Protein AF-0000000066669412 (afdb_homodimer)

Organism: Nocardia brasiliensis (strain ATCC 700358 / HUJEG-1) (NCBI:txid1133849)

Nearest PDB structures (foldseek):
  7t7u-assembly1_B  TM=7.177E-01  e=1.543E-01  Chroomonas sp. M1627
  2r50-assembly2_B  TM=6.143E-01  e=1.292E-01  Zea mays subsp. parviglumis
  5y6p-assembly1_h4  TM=6.854E-01  e=2.625E-01  Griffithsia pacifica
  7t7u-assembly1_B  TM=7.214E-01  e=1.152E-01  Chroomonas sp. M1627
  2r50-assembly2_B  TM=6.141E-01  e=1.436E-01  Zea mays subsp. parviglumis

Secondary structure (DSSP, 8-state):
----------HHHHHHHHHHHTTHHHHHHHHHHHHHHS-GGG---TTS-HHHHHHHHHHHHHHHHHHHHTS---SSS-HHHHHHHHHHHHHT--HHHHHHHHHHHHHHHHHHHHHT-TT--HHHHHHHHHHHHHHHHHHHHHHHHHHHHHHHHHHHHHHHHHHHHHHHHHTTGGGSHHHHHHHHHHTT--SSS-EEEEEEESSS-B-TTHHHHHHHTT--EEEEE-SSEEEEEEE-TTS-HHHHHHHHGGGB-SEEEEPPPBSSGGGHHHHHHHHHHHHHTS-TT--EEEEGGG-HHHHHHHH-HHHHHHHHHHHHHHHHTS-HHHHHHHHHHHHHHHHTTT-HHHHHHHHTS-HHHHHHHHHHHHHHHTS-S-SHHHHHHHHHHHHHHHHTTT---/----------HHHHHHHHHHHTTHHHHHHHHHHHHHHS-GGG---TTS-HHHHHHHHHHHHHHHHHHHHTS---SSS-HHHHHHHHHHHHHT--HHHHHHHHHHHHHHHHHHHHHT-TT--HHHHHHHHHHHHHHHHHHHHHHHHHHHHHHHHHHHHHHHHHHHHHHHHHTTGGGSHHHHHHHHHHTT--SSS-EEEEEEESSS-B-TTHHHHHHHTT--EEEEE-SSEEEEEEE-TTS-HHHHHHHHGGGB-SEEEEPPPBSSGGGHHHHHHHHHHHHHTS-TT--EEEEGGG-HHHHHHHH-HHHHHHHHHHHHHHHHTS-HHHHHHHHHHHHHHHHTTT-HHHHHHHHTS-HHHHHHHHHHHHHHHTS-S-SHHHHHHHHHHHHHHHHTTT---

Sequence (794 aa):
MAAPKHTGPTPGIRRLAAVCRTEVPVLTRRLMAAIFTDIPEWTDYSPVSREDLRNGCRSYLTRVLDLLAGDVTVPDRDDVAAAIGRNRAAQGVPLEVMLRTFRLGGQIVWEALLDHADDLAPGEFREIGAATWSVIDGMSSALVTSYRNTELEQVRRDERRRHGLIEDLLAGRAHDATFAARAARELNLPTHGAYLMVAVRGRPAVQLGTETALAALGIRSVWHDRVDATVGLVSLERHDSSTVLQQIRPRLRGGAAASPPVPGLAQIDTAHALAMLALETLPTDAQGLVLLEERYPEAMLLRSPDLTELLVTRTLGPVLALPEREREILLETLAAWLAENCSAANAAPLLHCHRNTVINRLQRIATLLGRPLEGQRAYLELSLALAAVELGAAESDMAAPKHTGPTPGIRRLAAVCRTEVPVLTRRLMAAIFTDIPEWTDYSPVSREDLRNGCRSYLTRVLDLLAGDVTVPDRDDVAAAIGRNRAAQGVPLEVMLRTFRLGGQIVWEALLDHADDLAPGEFREIGAATWSVIDGMSSALVTSYRNTELEQVRRDERRRHGLIEDLLAGRAHDATFAARAARELNLPTHGAYLMVAVRGRPAVQLGTETALAALGIRSVWHDRVDATVGLVSLERHDSSTVLQQIRPRLRGGAAASPPVPGLAQIDTAHALAMLALETLPTDAQGLVLLEERYPEAMLLRSPDLTELLVTRTLGPVLALPEREREILLETLAAWLAENCSAANAAPLLHCHRNTVINRLQRIATLLGRPLEGQRAYLELSLALAAVELGAAESD

InterPro domains:
  IPR025736 PucR C-terminal helix-turn-helix domain [PF13556] (330-388)
  IPR025751 RsbT co-antagonist protein RsbRD, N-terminal domain [PF14361] (26-162)
  IPR041522 CdaR, GGDEF-like domain [PF17853] (172-280)
  IPR042070 PucR C-terminal helix-turn-helix domain superfamily [G3DSA:1.10.10.2840] (264-391)
  IPR051448 CdaR-like transcriptional regulators [PTHR33744] (85-390)

Foldseek 3Di:
DPDPPPPAADPLQLVLLVVVLVCLLVLLVVLLVVLCPDDVVQRPCVLPDPVRSSVLLSLLLNQLSCVNNVVDDDPDADVSLLVVLLVCLVSVTDLVSVLVSLVSSLVSSLVSSVVVCPPDDPVSNVSNVVSSVVSSVRSSVSSVVSNVVNNVVVVVVLVVVLQVLVVCLLVLVVLPVVSLVVSCVSLVHDQWAKKKKKKAFDPVFFAPCLQVVCVVVVKHKDWADDPGIIMMIIGCVVHDPVVSQVSRFVGGDFEMEMEPIDGGSSCVNVNSVLRVLCSLLDDPRGGTYYYSVVQVLSSVCLVCLVVLLVLLCLLCVLLVPDPDVSSVLLLLLLVLCLVVVNQLCRSQVVSVHDSVVSVVSQVVSCVSNVHHCDDDVNSVSSVSSSSCVVSVSNPPD/DPDPPPPAADPLQLVLLVVVLVVLLVLLVVLLVVLCPDDVVQRPCVLPDPVRSSVLLSLLLNQLSCVNNVVDDDPDADVSLLVVLLVCLVSVTDLVSVLVSLVSSLVSSLVSSVVPCPPDDPVSNVSNVVSSVVSSVRSSVSSVVSNVVNNVVVVVVLVVVLQVLVVCLLVLVVLPVVSLVVSCVSLVHDQWAKKKKKKAFDPVFFAPCLQVVCVVVVKHKDWDDDPGIIMMIIGCVVHDPVVSQVSRFVGGDFEMEMEPIDGGSSCVNVNSVLRVLCSLLDDPRGGTYYYSVVQVLSSVCLVCLPVLLVLLCLLCVLLVPDDDVSSVLLLLLLVLCLVVVNDLCRSQVVSVHDSVVSVVSQVVSCVSNVHHCDDDVNSVSSVSSSSCVVSVSNPPD

Radius of gyration: 47.87 Å; Cα contacts (8 Å, |Δi|>4): 1136; chains: 2; bounding box: 94×153×88 Å

pLDDT: mean 89.86, std 11.11, range [23.34, 98.44]

Structure (mmCIF, N/CA/C/O backbone):
data_AF-0000000066669412-model_v1
#
loop_
_entity.id
_entity.type
_entity.pdbx_description
1 polymer 'Regulatory protein'
#
loop_
_atom_site.group_PDB
_atom_site.id
_atom_site.type_symbol
_atom_site.label_atom_id
_atom_site.label_alt_id
_atom_site.label_comp_id
_atom_site.label_asym_id
_atom_site.label_entity_id
_atom_site.label_seq_id
_atom_site.pdbx_PDB_ins_code
_atom_site.Cartn_x
_atom_site.Cartn_y
_atom_site.Cartn_z
_atom_site.occupancy
_atom_site.B_iso_or_equiv
_atom_site.auth_seq_id
_atom_site.auth_comp_id
_atom_site.auth_asym_id
_atom_site.auth_atom_id
_atom_site.pdbx_PDB_model_num
ATOM 1 N N . MET A 1 1 ? 16.141 69.625 2.301 1 23.34 1 MET A N 1
ATOM 2 C CA . MET A 1 1 ? 16.859 70.312 3.383 1 23.34 1 MET A CA 1
ATOM 3 C C . MET A 1 1 ? 18.062 69.5 3.838 1 23.34 1 MET A C 1
ATOM 5 O O . MET A 1 1 ? 17.938 68.375 4.223 1 23.34 1 MET A O 1
ATOM 9 N N . ALA A 1 2 ? 19.328 70 3.418 1 37.81 2 ALA A N 1
ATOM 10 C CA . ALA A 1 2 ? 20.625 69.312 3.555 1 37.81 2 ALA A CA 1
ATOM 11 C C . ALA A 1 2 ? 20.922 69 5.016 1 37.81 2 ALA A C 1
ATOM 13 O O . ALA A 1 2 ? 20.625 69.812 5.91 1 37.81 2 ALA A O 1
ATOM 14 N N . ALA A 1 3 ? 20.984 67.75 5.238 1 39.44 3 ALA A N 1
ATOM 15 C CA . ALA A 1 3 ? 21.375 67.188 6.527 1 39.44 3 ALA A CA 1
ATOM 16 C C . ALA A 1 3 ? 22.344 68.125 7.258 1 39.44 3 ALA A C 1
ATOM 18 O O . ALA A 1 3 ? 23.219 68.75 6.637 1 39.44 3 ALA A O 1
ATOM 19 N N . PRO A 1 4 ? 21.875 68.625 8.414 1 36.06 4 PRO A N 1
ATOM 20 C CA . PRO A 1 4 ? 22.891 69.5 8.992 1 36.06 4 PRO A CA 1
ATOM 21 C C . PRO A 1 4 ? 24.297 68.938 8.922 1 36.06 4 PRO A C 1
ATOM 23 O O . PRO A 1 4 ? 24.484 67.75 9.094 1 36.06 4 PRO A O 1
ATOM 26 N N . LYS A 1 5 ? 25.078 69.5 8.117 1 46.69 5 LYS A N 1
ATOM 27 C CA . LYS A 1 5 ? 26.484 69.188 7.926 1 46.69 5 LYS A CA 1
ATOM 28 C C . LYS A 1 5 ? 27.188 68.938 9.266 1 46.69 5 LYS A C 1
ATOM 30 O O . LYS A 1 5 ? 27.156 69.812 10.141 1 46.69 5 LYS A O 1
ATOM 35 N N . HIS A 1 6 ? 27.109 67.688 9.805 1 46.06 6 HIS A N 1
ATOM 36 C CA . HIS A 1 6 ? 27.906 67.25 10.961 1 46.06 6 HIS A CA 1
ATOM 37 C C . HIS A 1 6 ? 29.203 68.062 11.039 1 46.06 6 HIS A C 1
ATOM 39 O O . HIS A 1 6 ? 30.125 67.812 10.25 1 46.06 6 HIS A O 1
ATOM 45 N N . THR A 1 7 ? 29.078 69.188 11.336 1 50.47 7 THR A N 1
ATOM 46 C CA . THR A 1 7 ? 30.312 69.938 11.508 1 50.47 7 THR A CA 1
ATOM 47 C C . THR A 1 7 ? 31.266 69.188 12.461 1 50.47 7 THR A C 1
ATOM 49 O O . THR A 1 7 ? 30.828 68.625 13.461 1 50.47 7 THR A O 1
ATOM 52 N N . GLY A 1 8 ? 32.281 68.625 11.984 1 60.62 8 GLY A N 1
ATOM 53 C CA . GLY A 1 8 ? 33.406 68 12.711 1 60.62 8 GLY A CA 1
ATOM 54 C C . GLY A 1 8 ? 33.625 68.625 14.07 1 60.62 8 GLY A C 1
ATOM 55 O O . GLY A 1 8 ? 33.094 69.688 14.375 1 60.62 8 GLY A O 1
ATOM 56 N N . PRO A 1 9 ? 34.125 67.812 15.008 1 71.56 9 PRO A N 1
ATOM 57 C CA . PRO A 1 9 ? 34.344 68.312 16.375 1 71.56 9 PRO A CA 1
ATOM 58 C C . PRO A 1 9 ? 35.156 69.625 16.422 1 71.56 9 PRO A C 1
ATOM 60 O O . PRO A 1 9 ? 36.094 69.75 15.633 1 71.56 9 PRO A O 1
ATOM 63 N N . THR A 1 10 ? 34.656 70.562 17.094 1 78.88 10 THR A N 1
ATOM 64 C CA . THR A 1 10 ? 35.406 71.812 17.312 1 78.88 10 THR A CA 1
ATOM 65 C C . THR A 1 10 ? 36.719 71.5 18.047 1 78.88 10 THR A C 1
ATOM 67 O O . THR A 1 10 ? 36.844 70.5 18.75 1 78.88 10 THR A O 1
ATOM 70 N N . PRO A 1 11 ? 37.75 72.312 17.75 1 82.19 11 PRO A N 1
ATOM 71 C CA . PRO A 1 11 ? 39.031 72.125 18.438 1 82.19 11 PRO A CA 1
ATOM 72 C C . PRO A 1 11 ? 38.875 72 19.953 1 82.19 11 PRO A C 1
ATOM 74 O O . PRO A 1 11 ? 39.625 71.25 20.609 1 82.19 11 PRO A O 1
ATOM 77 N N . GLY A 1 12 ? 37.906 72.75 20.438 1 82.94 12 GLY A N 1
ATOM 78 C CA . GLY A 1 12 ? 37.656 72.688 21.875 1 82.94 12 GLY A CA 1
ATOM 79 C C . GLY A 1 12 ? 37.188 71.375 22.359 1 82.94 12 GLY A C 1
ATOM 80 O O . GLY A 1 12 ? 37.719 70.812 23.344 1 82.94 12 GLY A O 1
ATOM 81 N N . ILE A 1 13 ? 36.375 70.75 21.578 1 87 13 ILE A N 1
ATOM 82 C CA . ILE A 1 13 ? 35.812 69.438 21.938 1 87 13 ILE A CA 1
ATOM 83 C C . ILE A 1 13 ? 36.906 68.375 21.812 1 87 13 ILE A C 1
ATOM 85 O O . ILE A 1 13 ? 37 67.438 22.656 1 87 13 ILE A O 1
ATOM 89 N N . ARG A 1 14 ? 37.688 68.438 20.828 1 90 14 ARG A N 1
ATOM 90 C CA . ARG A 1 14 ? 38.75 67.5 20.578 1 90 14 ARG A CA 1
ATOM 91 C C . ARG A 1 14 ? 39.75 67.5 21.734 1 90 14 ARG A C 1
ATOM 93 O O . ARG A 1 14 ? 40.156 66.375 22.188 1 90 14 ARG A O 1
ATOM 100 N N . ARG A 1 15 ? 40.062 68.75 22.188 1 88.62 15 ARG A N 1
ATOM 101 C CA . ARG A 1 15 ? 41 68.812 23.281 1 88.62 15 ARG A CA 1
ATOM 102 C C . ARG A 1 15 ? 40.438 68.25 24.578 1 88.62 15 ARG A C 1
ATOM 104 O O . ARG A 1 15 ? 41.125 67.5 25.281 1 88.62 15 ARG A O 1
ATOM 111 N N . LEU A 1 16 ? 39.219 68.562 24.812 1 91.62 16 LEU A N 1
ATOM 112 C CA . LEU A 1 16 ? 38.562 68.125 26.031 1 91.62 16 LEU A CA 1
ATOM 113 C C . LEU A 1 16 ? 38.406 66.562 26 1 91.62 16 LEU A C 1
ATOM 115 O O . LEU A 1 16 ? 38.656 65.938 27 1 91.62 16 LEU A O 1
ATOM 119 N N . ALA A 1 17 ? 38.062 66.062 24.812 1 93.31 17 ALA A N 1
ATOM 120 C CA . ALA A 1 17 ? 37.906 64.625 24.641 1 93.31 17 ALA A CA 1
ATOM 121 C C . ALA A 1 17 ? 39.219 63.875 24.844 1 93.31 17 ALA A C 1
ATOM 123 O O . ALA A 1 17 ? 39.25 62.812 25.422 1 93.31 17 ALA A O 1
ATOM 124 N N . ALA A 1 18 ? 40.281 64.5 24.375 1 91.56 18 ALA A N 1
ATOM 125 C CA . ALA A 1 18 ? 41.625 63.875 24.5 1 91.56 18 ALA A CA 1
ATOM 126 C C . ALA A 1 18 ? 42.031 63.781 25.969 1 91.56 18 ALA A C 1
ATOM 128 O O . ALA A 1 18 ? 42.625 62.781 26.391 1 91.56 18 ALA A O 1
ATOM 129 N N . VAL A 1 19 ? 41.719 64.812 26.703 1 92.56 19 VAL A N 1
ATOM 130 C CA . VAL A 1 19 ? 42.031 64.812 28.125 1 92.56 19 VAL A CA 1
ATOM 131 C C . VAL A 1 19 ? 41.219 63.75 28.844 1 92.56 19 VAL A C 1
ATOM 133 O O . VAL A 1 19 ? 41.75 62.969 29.641 1 92.56 19 VAL A O 1
ATOM 136 N N . CYS A 1 20 ? 40 63.688 28.469 1 94.69 20 CYS A N 1
ATOM 137 C CA . CYS A 1 20 ? 39.094 62.719 29.125 1 94.69 20 CYS A CA 1
ATOM 138 C C . CYS A 1 20 ? 39.469 61.312 28.734 1 94.69 20 CYS A C 1
ATOM 140 O O . CYS A 1 20 ? 39.219 60.375 29.5 1 94.69 20 CYS A O 1
ATOM 142 N N . ARG A 1 21 ? 40.031 61.094 27.531 1 95 21 ARG A N 1
ATOM 143 C CA . ARG A 1 21 ? 40.438 59.781 27.062 1 95 21 ARG A CA 1
ATOM 144 C C . ARG A 1 21 ? 41.469 59.156 28.016 1 95 21 ARG A C 1
ATOM 146 O O . ARG A 1 21 ? 41.469 57.938 28.219 1 95 21 ARG A O 1
ATOM 153 N N . THR A 1 22 ? 42.281 59.969 28.656 1 94.31 22 THR A N 1
ATOM 154 C CA . THR A 1 22 ? 43.281 59.469 29.594 1 94.31 22 THR A CA 1
ATOM 155 C C . THR A 1 22 ? 42.625 59.062 30.922 1 94.31 22 THR A C 1
ATOM 157 O O . THR A 1 22 ? 43.219 58.375 31.719 1 94.31 22 THR A O 1
ATOM 160 N N . GLU A 1 23 ? 41.438 59.406 31.141 1 96.38 23 GLU A N 1
ATOM 161 C CA . GLU A 1 23 ? 40.719 59.156 32.406 1 96.38 23 GLU A CA 1
ATOM 162 C C . GLU A 1 23 ? 39.719 58.031 32.219 1 96.38 23 GLU A C 1
ATOM 164 O O . GLU A 1 23 ? 38.844 57.844 33.062 1 96.38 23 GLU A O 1
ATOM 169 N N . VAL A 1 24 ? 39.812 57.281 31.141 1 96.56 24 VAL A N 1
ATOM 170 C CA . VAL A 1 24 ? 38.812 56.25 30.812 1 96.56 24 VAL A CA 1
ATOM 171 C C . VAL A 1 24 ? 38.688 55.25 31.938 1 96.56 24 VAL A C 1
ATOM 173 O O . VAL A 1 24 ? 37.594 54.844 32.312 1 96.56 24 VAL A O 1
ATOM 176 N N . PRO A 1 25 ? 39.781 54.781 32.625 1 96.5 25 PRO A N 1
ATOM 177 C CA . PRO A 1 25 ? 39.656 53.812 33.719 1 96.5 25 PRO A CA 1
ATOM 178 C C . PRO A 1 25 ? 38.844 54.375 34.875 1 96.5 25 PRO A C 1
ATOM 180 O O . PRO A 1 25 ? 38.031 53.656 35.469 1 96.5 25 PRO A O 1
ATOM 183 N N . VAL A 1 26 ? 39.031 55.688 35.156 1 96.56 26 VAL A N 1
ATOM 184 C CA . VAL A 1 26 ? 38.281 56.312 36.25 1 96.56 26 VAL A CA 1
ATOM 185 C C . VAL A 1 26 ? 36.812 56.469 35.844 1 96.56 26 VAL A C 1
ATOM 187 O O . VAL A 1 26 ? 35.906 56.188 36.656 1 96.56 26 VAL A O 1
ATOM 190 N N . LEU A 1 27 ? 36.562 56.844 34.625 1 96.94 27 LEU A N 1
ATOM 191 C CA . LEU A 1 27 ? 35.188 57 34.125 1 96.94 27 LEU A CA 1
ATOM 192 C C . LEU A 1 27 ? 34.469 55.656 34.094 1 96.94 27 LEU A C 1
ATOM 194 O O . LEU A 1 27 ? 33.281 55.594 34.375 1 96.94 27 LEU A O 1
ATOM 198 N N . THR A 1 28 ? 35.219 54.625 33.75 1 96.88 28 THR A N 1
ATOM 199 C CA . THR A 1 28 ? 34.688 53.281 33.719 1 96.88 28 THR A CA 1
ATOM 200 C C . THR A 1 28 ? 34.219 52.875 35.125 1 96.88 28 THR A C 1
ATOM 202 O O . THR A 1 28 ? 33.125 52.312 35.312 1 96.88 28 THR A O 1
ATOM 205 N N . ARG A 1 29 ? 35.062 53.094 36.125 1 95.5 29 ARG A N 1
ATOM 206 C CA . ARG A 1 29 ? 34.688 52.781 37.5 1 95.5 29 ARG A CA 1
ATOM 207 C C . ARG A 1 29 ? 33.469 53.562 37.938 1 95.5 29 ARG A C 1
ATOM 209 O O . ARG A 1 29 ? 32.594 53.031 38.625 1 95.5 29 ARG A O 1
ATOM 216 N N . ARG A 1 30 ? 33.375 54.812 37.5 1 94.31 30 ARG A N 1
ATOM 217 C CA . ARG A 1 30 ? 32.219 55.656 37.812 1 94.31 30 ARG A CA 1
ATOM 218 C C . ARG A 1 30 ? 30.938 55.094 37.219 1 94.31 30 ARG A C 1
ATOM 220 O O . ARG A 1 30 ? 29.891 55.031 37.844 1 94.31 30 ARG A O 1
ATOM 227 N N . LEU A 1 31 ? 31.094 54.656 35.969 1 94.19 31 LEU A N 1
ATOM 228 C CA . LEU A 1 31 ? 29.938 54.062 35.281 1 94.19 31 LEU A CA 1
ATOM 229 C C . LEU A 1 31 ? 29.516 52.75 35.938 1 94.19 31 LEU A C 1
ATOM 231 O O . LEU A 1 31 ? 28.328 52.531 36.188 1 94.19 31 LEU A O 1
ATOM 235 N N . MET A 1 32 ? 30.422 51.875 36.219 1 92.12 32 MET A N 1
ATOM 236 C CA . MET A 1 32 ? 30.141 50.594 36.906 1 92.12 32 MET A CA 1
ATOM 237 C C . MET A 1 32 ? 29.438 50.844 38.25 1 92.12 32 MET A C 1
ATOM 239 O O . MET A 1 32 ? 28.453 50.156 38.562 1 92.12 32 MET A O 1
ATOM 243 N N . ALA A 1 33 ? 29.906 51.844 38.938 1 89.75 33 ALA A N 1
ATOM 244 C CA . ALA A 1 33 ? 29.297 52.219 40.219 1 89.75 33 ALA A CA 1
ATOM 245 C C . ALA A 1 33 ? 27.875 52.75 40.031 1 89.75 33 ALA A C 1
ATOM 247 O O . ALA A 1 33 ? 26.984 52.406 40.781 1 89.75 33 ALA A O 1
ATOM 248 N N . ALA A 1 34 ? 27.734 53.531 39.031 1 88.06 34 ALA A N 1
ATOM 249 C CA . ALA A 1 34 ? 26.438 54.125 38.75 1 88.06 34 ALA A CA 1
ATOM 250 C C . ALA A 1 34 ? 25.422 53.062 38.344 1 88.06 34 ALA A C 1
ATOM 252 O O . ALA A 1 34 ? 24.234 53.188 38.656 1 88.06 34 ALA A O 1
ATOM 253 N N . ILE A 1 35 ? 25.875 52.031 37.594 1 87.31 35 ILE A N 1
ATOM 254 C CA . ILE A 1 35 ? 25.031 50.938 37.156 1 87.31 35 ILE A CA 1
ATOM 255 C C . ILE A 1 35 ? 24.469 50.188 38.344 1 87.31 35 ILE A C 1
ATOM 257 O O . ILE A 1 35 ? 23.281 49.844 38.406 1 87.31 35 ILE A O 1
ATOM 261 N N . PHE A 1 36 ? 25.25 49.906 39.438 1 79.25 36 PHE A N 1
ATOM 262 C CA . PHE A 1 36 ? 24.844 49.062 40.562 1 79.25 36 PHE A CA 1
ATOM 263 C C . PHE A 1 36 ? 24.219 49.875 41.656 1 79.25 36 PHE A C 1
ATOM 265 O O . PHE A 1 36 ? 23.609 49.344 42.594 1 79.25 36 PHE A O 1
ATOM 272 N N . THR A 1 37 ? 24.375 51.125 41.719 1 69.5 37 THR A N 1
ATOM 273 C CA . THR A 1 37 ? 23.812 52 42.75 1 69.5 37 THR A CA 1
ATOM 274 C C . THR A 1 37 ? 22.391 52.406 42.406 1 69.5 37 THR A C 1
ATOM 276 O O . THR A 1 37 ? 21.562 52.625 43.281 1 69.5 37 THR A O 1
ATOM 279 N N . ASP A 1 38 ? 22.188 52.562 41.188 1 59.28 38 ASP A N 1
ATOM 280 C CA . ASP A 1 38 ? 20.844 53.094 40.906 1 59.28 38 ASP A CA 1
ATOM 281 C C . ASP A 1 38 ? 19.766 52.062 41.25 1 59.28 38 ASP A C 1
ATOM 283 O O . ASP A 1 38 ? 20.016 51.156 42 1 59.28 38 ASP A O 1
ATOM 287 N N . ILE A 1 39 ? 18.75 51.781 40.469 1 55.38 39 ILE A N 1
ATOM 288 C CA . ILE A 1 39 ? 17.547 51 40.75 1 55.38 39 ILE A CA 1
ATOM 289 C C . ILE A 1 39 ? 17.828 49.5 40.531 1 55.38 39 ILE A C 1
ATOM 291 O O . ILE A 1 39 ? 17.891 49.062 39.375 1 55.38 39 ILE A O 1
ATOM 295 N N . PRO A 1 40 ? 18.25 48.906 41.625 1 54.16 40 PRO A N 1
ATOM 296 C CA . PRO A 1 40 ? 18.609 47.5 41.531 1 54.16 40 PRO A CA 1
ATOM 297 C C . PRO A 1 40 ? 17.641 46.688 40.656 1 54.16 40 PRO A C 1
ATOM 299 O O . PRO A 1 40 ? 18.062 45.75 40 1 54.16 40 PRO A O 1
ATOM 302 N N . GLU A 1 41 ? 16.422 47.094 40.812 1 54.84 41 GLU A N 1
ATOM 303 C CA . GLU A 1 41 ? 15.391 46.312 40.156 1 54.84 41 GLU A CA 1
ATOM 304 C C . GLU A 1 41 ? 15.555 46.312 38.656 1 54.84 41 GLU A C 1
ATOM 306 O O . GLU A 1 41 ? 15.172 45.344 37.969 1 54.84 41 GLU A O 1
ATOM 311 N N . TRP A 1 42 ? 16.109 47.469 38.156 1 54.25 42 TRP A N 1
ATOM 312 C CA . TRP A 1 42 ? 16.125 47.688 36.719 1 54.25 42 TRP A CA 1
ATOM 313 C C . TRP A 1 42 ? 17.422 47.188 36.094 1 54.25 42 TRP A C 1
ATOM 315 O O . TRP A 1 42 ? 17.578 47.156 34.875 1 54.25 42 TRP A O 1
ATOM 325 N N . THR A 1 43 ? 18.391 46.875 36.938 1 62.84 43 THR A N 1
ATOM 326 C CA . THR A 1 43 ? 19.688 46.562 36.344 1 62.84 43 THR A CA 1
ATOM 327 C C . THR A 1 43 ? 20.016 45.094 36.5 1 62.84 43 THR A C 1
ATOM 329 O O . THR A 1 43 ? 20.578 44.688 37.531 1 62.84 43 THR A O 1
ATOM 332 N N . ASP A 1 44 ? 19.312 44.344 35.875 1 71.94 44 ASP A N 1
ATOM 333 C CA . ASP A 1 44 ? 19.641 42.938 36 1 71.94 44 ASP A CA 1
ATOM 334 C C . ASP A 1 44 ? 20.766 42.531 35.062 1 71.94 44 ASP A C 1
ATOM 336 O O . ASP A 1 44 ? 20.516 42.188 33.906 1 71.94 44 ASP A O 1
ATOM 340 N N . TYR A 1 45 ? 22.031 42.781 35.438 1 81.25 45 TYR A N 1
ATOM 341 C CA . TYR A 1 45 ? 23.219 42.312 34.75 1 81.25 45 TYR A CA 1
ATOM 342 C C . TYR A 1 45 ? 23.688 40.969 35.312 1 81.25 45 TYR A C 1
ATOM 344 O O . TYR A 1 45 ? 24.859 40.625 35.188 1 81.25 45 TYR A O 1
ATOM 352 N N . SER A 1 46 ? 22.719 40.25 35.938 1 81.06 46 SER A N 1
ATOM 353 C CA . SER A 1 46 ? 23.047 39 36.594 1 81.06 46 SER A CA 1
ATOM 354 C C . SER A 1 46 ? 23.703 38.031 35.656 1 81.06 46 SER A C 1
ATOM 356 O O . SER A 1 46 ? 24.625 37.312 36.031 1 81.06 46 SER A O 1
ATOM 358 N N . PRO A 1 47 ? 23.391 38.031 34.344 1 83.69 47 PRO A N 1
ATOM 359 C CA . PRO A 1 47 ? 23.969 37 33.469 1 83.69 47 PRO A CA 1
ATOM 360 C C . PRO A 1 47 ? 25.344 37.406 32.938 1 83.69 47 PRO A C 1
ATOM 362 O O . PRO A 1 47 ? 26 36.625 32.25 1 83.69 47 PRO A O 1
ATOM 365 N N . VAL A 1 48 ? 25.766 38.656 33.219 1 88.38 48 VAL A N 1
ATOM 366 C CA . VAL A 1 48 ? 27 39.219 32.656 1 88.38 48 VAL A CA 1
ATOM 367 C C . VAL A 1 48 ? 28.094 39.219 33.719 1 88.38 48 VAL A C 1
ATOM 369 O O . VAL A 1 48 ? 27.875 39.719 34.844 1 88.38 48 VAL A O 1
ATOM 372 N N . SER A 1 49 ? 29.219 38.656 33.469 1 91.31 49 SER A N 1
ATOM 373 C CA . SER A 1 49 ? 30.328 38.719 34.406 1 91.31 49 SER A CA 1
ATOM 374 C C . SER A 1 49 ? 30.781 40.156 34.625 1 91.31 49 SER A C 1
ATOM 376 O O . SER A 1 49 ? 30.688 41 33.75 1 91.31 49 SER A O 1
ATOM 378 N N . ARG A 1 50 ? 31.25 40.438 35.781 1 89.31 50 ARG A N 1
ATOM 379 C CA . ARG A 1 50 ? 31.719 41.781 36.125 1 89.31 50 ARG A CA 1
ATOM 380 C C . ARG A 1 50 ? 32.844 42.219 35.188 1 89.31 50 ARG A C 1
ATOM 382 O O . ARG A 1 50 ? 32.906 43.406 34.781 1 89.31 50 ARG A O 1
ATOM 389 N N . GLU A 1 51 ? 33.656 41.25 34.875 1 92.44 51 GLU A N 1
ATOM 390 C CA . GLU A 1 51 ? 34.75 41.562 33.969 1 92.44 51 GLU A CA 1
ATOM 391 C C . GLU A 1 51 ? 34.219 41.938 32.562 1 92.44 51 GLU A C 1
ATOM 393 O O . GLU A 1 51 ? 34.688 42.906 31.969 1 92.44 51 GLU A O 1
ATOM 398 N N . ASP A 1 52 ? 33.281 41.156 32.156 1 93.5 52 ASP A N 1
ATOM 399 C CA . ASP A 1 52 ? 32.688 41.406 30.844 1 93.5 52 ASP A CA 1
ATOM 400 C C . ASP A 1 52 ? 31.969 42.75 30.828 1 93.5 52 ASP A C 1
ATOM 402 O O . ASP A 1 52 ? 32.062 43.5 29.859 1 93.5 52 ASP A O 1
ATOM 406 N N . LEU A 1 53 ? 31.25 43.062 31.828 1 93 53 LEU A N 1
ATOM 407 C CA . LEU A 1 53 ? 30.562 44.344 31.953 1 93 53 LEU A CA 1
ATOM 408 C C . LEU A 1 53 ? 31.562 45.5 31.969 1 93 53 LEU A C 1
ATOM 410 O O . LEU A 1 53 ? 31.359 46.5 31.297 1 93 53 LEU A O 1
ATOM 414 N N . ARG A 1 54 ? 32.688 45.344 32.75 1 94.38 54 ARG A N 1
ATOM 415 C CA . ARG A 1 54 ? 33.719 46.375 32.812 1 94.38 54 ARG A CA 1
ATOM 416 C C . ARG A 1 54 ? 34.312 46.656 31.453 1 94.38 54 ARG A C 1
ATOM 418 O O . ARG A 1 54 ? 34.5 47.812 31.047 1 94.38 54 ARG A O 1
ATOM 425 N N . ASN A 1 55 ? 34.594 45.531 30.797 1 95.06 55 ASN A N 1
ATOM 426 C CA . ASN A 1 55 ? 35.156 45.688 29.453 1 95.06 55 ASN A CA 1
ATOM 427 C C . ASN A 1 55 ? 34.219 46.375 28.5 1 95.06 55 ASN A C 1
ATOM 429 O O . ASN A 1 55 ? 34.625 47.219 27.703 1 95.06 55 ASN A O 1
ATOM 433 N N . GLY A 1 56 ? 32.938 46.031 28.547 1 95.44 56 GLY A N 1
ATOM 434 C CA . GLY A 1 56 ? 31.922 46.719 27.75 1 95.44 56 GLY A CA 1
ATOM 435 C C . GLY A 1 56 ? 31.797 48.188 28.047 1 95.44 56 GLY A C 1
ATOM 436 O O . GLY A 1 56 ? 31.75 49 27.125 1 95.44 56 GLY A O 1
ATOM 437 N N . CYS A 1 57 ? 31.828 48.531 29.297 1 95.5 57 CYS A N 1
ATOM 438 C CA . CYS A 1 57 ? 31.75 49.906 29.719 1 95.5 57 CYS A CA 1
ATOM 439 C C . CYS A 1 57 ? 32.969 50.719 29.234 1 95.5 57 CYS A C 1
ATOM 441 O O . CYS A 1 57 ? 32.812 51.812 28.719 1 95.5 57 CYS A O 1
ATOM 443 N N . ARG A 1 58 ? 34.094 50.094 29.406 1 96.88 58 ARG A N 1
ATOM 444 C CA . ARG A 1 58 ? 35.312 50.719 28.953 1 96.88 58 ARG A CA 1
ATOM 445 C C . ARG A 1 58 ? 35.312 50.969 27.453 1 96.88 58 ARG A C 1
ATOM 447 O O . ARG A 1 58 ? 35.625 52.062 27 1 96.88 58 ARG A O 1
ATOM 454 N N . SER A 1 59 ? 34.906 49.938 26.719 1 96.31 59 SER A N 1
ATOM 455 C CA . SER A 1 59 ? 34.844 50.031 25.266 1 96.31 59 SER A CA 1
ATOM 456 C C . SER A 1 59 ? 33.844 51.125 24.828 1 96.31 5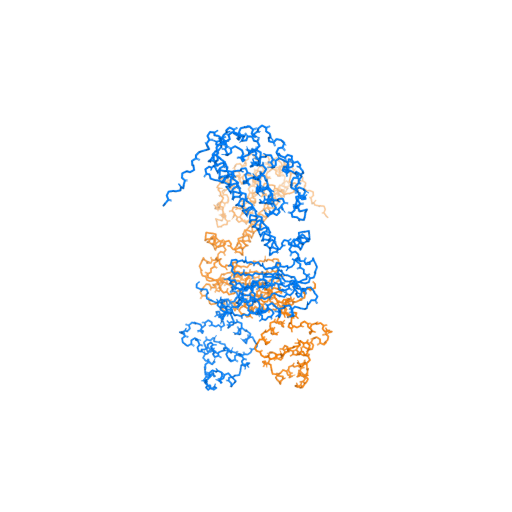9 SER A C 1
ATOM 458 O O . SER A 1 59 ? 34.125 51.875 23.891 1 96.31 59 SER A O 1
ATOM 460 N N . TYR A 1 60 ? 32.719 51.219 25.453 1 95.69 60 TYR A N 1
ATOM 461 C CA . TYR A 1 60 ? 31.703 52.219 25.156 1 95.69 60 TYR A CA 1
ATOM 462 C C . TYR A 1 60 ? 32.219 53.625 25.391 1 95.69 60 TYR A C 1
ATOM 464 O O . TYR A 1 60 ? 32.125 54.469 24.5 1 95.69 60 TYR A O 1
ATOM 472 N N . LEU A 1 61 ? 32.812 53.844 26.594 1 96.94 61 LEU A N 1
ATOM 473 C CA . LEU A 1 61 ? 33.281 55.188 26.953 1 96.94 61 LEU A CA 1
ATOM 474 C C . LEU A 1 61 ? 34.406 55.625 26.047 1 96.94 61 LEU A C 1
ATOM 476 O O . LEU A 1 61 ? 34.469 56.781 25.625 1 96.94 61 LEU A O 1
ATOM 480 N N . THR A 1 62 ? 35.281 54.656 25.797 1 96.25 62 THR A N 1
ATOM 481 C CA . THR A 1 62 ? 36.375 54.938 24.859 1 96.25 62 THR A CA 1
ATOM 482 C C . THR A 1 62 ? 35.812 55.344 23.5 1 96.25 62 THR A C 1
ATOM 484 O O . THR A 1 62 ? 36.281 56.344 22.938 1 96.25 62 THR A O 1
ATOM 487 N N . ARG A 1 63 ? 34.844 54.562 23.031 1 95.38 63 ARG A N 1
ATOM 488 C CA . ARG A 1 63 ? 34.25 54.844 21.719 1 95.38 63 ARG A CA 1
ATOM 489 C C . ARG A 1 63 ? 33.562 56.188 21.688 1 95.38 63 ARG A C 1
ATOM 491 O O . ARG A 1 63 ? 33.656 56.938 20.719 1 95.38 63 ARG A O 1
ATOM 498 N N . VAL A 1 64 ? 32.844 56.562 22.75 1 95 64 VAL A N 1
ATOM 499 C CA . VAL A 1 64 ? 32.156 57.844 22.844 1 95 64 VAL A CA 1
ATOM 500 C C . VAL A 1 64 ? 33.188 58.969 22.703 1 95 64 VAL A C 1
ATOM 502 O O . VAL A 1 64 ? 33 59.906 21.906 1 95 64 VAL A O 1
ATOM 505 N N . LEU A 1 65 ? 34.344 58.875 23.422 1 95.44 65 LEU A N 1
ATOM 506 C CA . LEU A 1 65 ? 35.344 59.906 23.422 1 95.44 65 LEU A CA 1
ATOM 507 C C . LEU A 1 65 ? 36.062 59.969 22.078 1 95.44 65 LEU A C 1
ATOM 509 O O . LEU A 1 65 ? 36.406 61.062 21.594 1 95.44 65 LEU A O 1
ATOM 513 N N . ASP A 1 66 ? 36.219 58.75 21.469 1 94.5 66 ASP A N 1
ATOM 514 C CA . ASP A 1 66 ? 36.844 58.719 20.156 1 94.5 66 ASP A CA 1
ATOM 515 C C . ASP A 1 66 ? 35.969 59.406 19.109 1 94.5 66 ASP A C 1
ATOM 517 O O . ASP A 1 66 ? 36.469 60.125 18.234 1 94.5 66 ASP A O 1
ATOM 521 N N . LEU A 1 67 ? 34.75 59.219 19.219 1 93.25 67 LEU A N 1
ATOM 522 C CA . LEU A 1 67 ? 33.812 59.844 18.281 1 93.25 67 LEU A CA 1
ATOM 523 C C . LEU A 1 67 ? 33.719 61.344 18.5 1 93.25 67 LEU A C 1
ATOM 525 O O . LEU A 1 67 ? 33.656 62.125 17.531 1 93.25 67 LEU A O 1
ATOM 529 N N . LEU A 1 68 ? 33.781 61.812 19.75 1 91.19 68 LEU A N 1
ATOM 530 C CA . LEU A 1 68 ? 33.75 63.219 20.062 1 91.19 68 LEU A CA 1
ATOM 531 C C . LEU A 1 68 ? 35.031 63.906 19.594 1 91.19 68 LEU A C 1
ATOM 533 O O . LEU A 1 68 ? 34.969 65.062 19.125 1 91.19 68 LEU A O 1
ATOM 537 N N . ALA A 1 69 ? 36.156 63.188 19.719 1 91.06 69 ALA A N 1
ATOM 538 C CA . ALA A 1 69 ? 37.438 63.719 19.297 1 91.06 69 ALA A CA 1
ATOM 539 C C . ALA A 1 69 ? 37.562 63.75 17.781 1 91.06 69 ALA A C 1
ATOM 541 O O . ALA A 1 69 ? 38.438 64.438 17.234 1 91.06 69 ALA A O 1
ATOM 542 N N . GLY A 1 70 ? 36.625 62.969 17.094 1 88.44 70 GLY A N 1
ATOM 543 C CA . GLY A 1 70 ? 36.688 62.875 15.641 1 88.44 70 GLY A CA 1
ATOM 544 C C . GLY A 1 70 ? 37.75 61.906 15.156 1 88.44 70 GLY A C 1
ATOM 545 O O . GLY A 1 70 ? 38.125 61.938 13.984 1 88.44 70 GLY A O 1
ATOM 546 N N . ASP A 1 71 ? 38.219 61.094 16.047 1 85.94 71 ASP A N 1
ATOM 547 C CA . ASP A 1 71 ? 39.281 60.125 15.711 1 85.94 71 ASP A CA 1
ATOM 548 C C . ASP A 1 71 ? 38.688 58.938 14.938 1 85.94 71 ASP A C 1
ATOM 550 O O . ASP A 1 71 ? 39.406 58.25 14.219 1 85.94 71 ASP A O 1
ATOM 554 N N . VAL A 1 72 ? 37.438 58.688 15.164 1 85.12 72 VAL A N 1
ATOM 555 C CA . VAL A 1 72 ? 36.75 57.594 14.5 1 85.12 72 VAL A CA 1
ATOM 556 C C . VAL A 1 72 ? 35.5 58.125 13.781 1 85.12 72 VAL A C 1
ATOM 558 O O . VAL A 1 72 ? 34.812 59 14.289 1 85.12 72 VAL A O 1
ATOM 561 N N . THR A 1 73 ? 35.406 57.781 12.641 1 77.75 73 THR A N 1
ATOM 562 C CA . THR A 1 73 ? 34.219 58.125 11.883 1 77.75 73 THR A CA 1
ATOM 563 C C . THR A 1 73 ? 33.406 56.844 11.586 1 77.75 73 THR A C 1
ATOM 565 O O . THR A 1 73 ? 33.969 55.812 11.266 1 77.75 73 THR A O 1
ATOM 568 N N . VAL A 1 74 ? 32.25 56.875 12.031 1 71.12 74 VAL A N 1
ATOM 569 C CA . VAL A 1 74 ? 31.391 55.719 11.82 1 71.12 74 VAL A CA 1
ATOM 570 C C . VAL A 1 74 ? 30.375 56 10.719 1 71.12 74 VAL A C 1
ATOM 572 O O . VAL A 1 74 ? 29.375 56.719 10.953 1 71.12 74 VAL A O 1
ATOM 575 N N . PRO A 1 75 ? 30.719 55.656 9.516 1 61.03 75 PRO A N 1
ATOM 576 C CA . PRO A 1 75 ? 29.812 56 8.414 1 61.03 75 PRO A CA 1
ATOM 577 C C . PRO A 1 75 ? 28.453 55.281 8.539 1 61.03 75 PRO A C 1
ATOM 579 O O . PRO A 1 75 ? 27.438 55.812 8.078 1 61.03 75 PRO A O 1
ATOM 582 N N . ASP A 1 76 ? 28.453 54.188 9.055 1 70.12 76 ASP A N 1
ATOM 583 C CA . ASP A 1 76 ? 27.203 53.438 9.125 1 70.12 76 ASP A CA 1
ATOM 584 C C . ASP A 1 76 ? 26.781 53.219 10.57 1 70.12 76 ASP A C 1
ATOM 586 O O . ASP A 1 76 ? 26.469 54.156 11.297 1 70.12 76 ASP A O 1
ATOM 590 N N . ARG A 1 77 ? 26.828 52.031 11.055 1 77.62 77 ARG A N 1
ATOM 591 C CA . ARG A 1 77 ? 26.469 51.656 12.422 1 77.62 77 ARG A CA 1
ATOM 592 C C . ARG A 1 77 ? 27.703 51.406 13.266 1 77.62 77 ARG A C 1
ATOM 594 O O . ARG A 1 77 ? 28.688 50.812 12.805 1 77.62 77 ARG A O 1
ATOM 601 N N . ASP A 1 78 ? 27.734 52.031 14.422 1 89.94 78 ASP A N 1
ATOM 602 C CA . ASP A 1 78 ? 28.875 51.906 15.328 1 89.94 78 ASP A CA 1
ATOM 603 C C . ASP A 1 78 ? 29.125 50.438 15.703 1 89.94 78 ASP A C 1
ATOM 605 O O . ASP A 1 78 ? 28.25 49.781 16.281 1 89.94 78 ASP A O 1
ATOM 609 N N . ASP A 1 79 ? 30.188 49.906 15.336 1 92.69 79 ASP A N 1
ATOM 610 C CA . ASP A 1 79 ? 30.484 48.5 15.492 1 92.69 79 ASP A CA 1
ATOM 611 C C . ASP A 1 79 ? 30.672 48.125 16.969 1 92.69 79 ASP A C 1
ATOM 613 O O . ASP A 1 79 ? 30.391 47 17.375 1 92.69 79 ASP A O 1
ATOM 617 N N . VAL A 1 80 ? 31.141 49.062 17.766 1 93.88 80 VAL A N 1
ATOM 618 C CA . VAL A 1 80 ? 31.344 48.812 19.188 1 93.88 80 VAL A CA 1
ATOM 619 C C . VAL A 1 80 ? 29.984 48.656 19.875 1 93.88 80 VAL A C 1
ATOM 621 O O . VAL A 1 80 ? 29.734 47.688 20.594 1 93.88 80 VAL A O 1
ATOM 624 N N . ALA A 1 81 ? 29.109 49.625 19.625 1 94.25 81 ALA A N 1
ATOM 625 C CA . ALA A 1 81 ? 27.766 49.562 20.188 1 94.25 81 ALA A CA 1
ATOM 626 C C . ALA A 1 81 ? 27.031 48.312 19.688 1 94.25 81 ALA A C 1
ATOM 628 O O . ALA A 1 81 ? 26.328 47.656 20.453 1 94.25 81 ALA A O 1
ATOM 629 N N . ALA A 1 82 ? 27.266 48.031 18.406 1 94.06 82 ALA A N 1
ATOM 630 C CA . ALA A 1 82 ? 26.625 46.844 17.828 1 94.06 82 ALA A CA 1
ATOM 631 C C . ALA A 1 82 ? 27.109 45.562 18.5 1 94.06 82 ALA A C 1
ATOM 633 O O . ALA A 1 82 ? 26.312 44.688 18.797 1 94.06 82 ALA A O 1
ATOM 634 N N . ALA A 1 83 ? 28.375 45.469 18.703 1 95.31 83 ALA A N 1
ATOM 635 C CA . ALA A 1 83 ? 28.953 44.312 19.344 1 95.31 83 ALA A CA 1
ATOM 636 C C . ALA A 1 83 ? 28.438 44.156 20.766 1 95.31 83 ALA A C 1
ATOM 638 O O . ALA A 1 83 ? 28.125 43.031 21.203 1 95.31 83 ALA A O 1
ATOM 639 N N . ILE A 1 84 ? 28.312 45.25 21.516 1 94.69 84 ILE A N 1
ATOM 640 C CA . ILE A 1 84 ? 27.766 45.219 22.859 1 94.69 84 ILE A CA 1
ATOM 641 C C . ILE A 1 84 ? 26.312 44.75 22.828 1 94.69 84 ILE A C 1
ATOM 643 O O . ILE A 1 84 ? 25.906 43.906 23.609 1 94.69 84 ILE A O 1
ATOM 647 N N . GLY A 1 85 ? 25.609 45.312 21.906 1 93.38 85 GLY A N 1
ATOM 648 C CA . GLY A 1 85 ? 24.219 44.938 21.75 1 93.38 85 GLY A CA 1
ATOM 649 C C . GLY A 1 85 ? 24.031 43.469 21.469 1 93.38 85 GLY A C 1
ATOM 650 O O . GLY A 1 85 ? 23.172 42.812 22.062 1 93.38 85 GLY A O 1
ATOM 651 N N . ARG A 1 86 ? 24.859 42.938 20.578 1 93.88 86 ARG A N 1
ATOM 652 C CA . ARG A 1 86 ? 24.797 41.531 20.219 1 93.88 86 ARG A CA 1
ATOM 653 C C . ARG A 1 86 ? 25.078 40.656 21.422 1 93.88 86 ARG A C 1
ATOM 655 O O . ARG A 1 86 ? 24.344 39.688 21.703 1 93.88 86 ARG A O 1
ATOM 662 N N . ASN A 1 87 ? 26.109 41 22.125 1 93.44 87 ASN A N 1
ATOM 663 C CA . ASN A 1 87 ? 26.547 40.188 23.266 1 93.44 87 ASN A CA 1
ATOM 664 C C . ASN A 1 87 ? 25.516 40.219 24.391 1 93.44 87 ASN A C 1
ATOM 666 O O . ASN A 1 87 ? 25.203 39.188 24.969 1 93.44 87 ASN A O 1
ATOM 670 N N . ARG A 1 88 ? 24.984 41.344 24.625 1 93.75 88 ARG A N 1
ATOM 671 C CA . ARG A 1 88 ? 24.047 41.5 25.75 1 93.75 88 ARG A CA 1
ATOM 672 C C . ARG A 1 88 ? 22.703 40.844 25.422 1 93.75 88 ARG A C 1
ATOM 674 O O . ARG A 1 88 ? 22.062 40.25 26.297 1 93.75 88 ARG A O 1
ATOM 681 N N . ALA A 1 89 ? 22.328 40.969 24.188 1 92.12 89 ALA A N 1
ATOM 682 C CA . ALA A 1 89 ? 21.125 40.281 23.75 1 92.12 89 ALA A CA 1
ATOM 683 C C . ALA A 1 89 ? 21.281 38.75 23.938 1 92.12 89 ALA A C 1
ATOM 685 O O . ALA A 1 89 ? 20.375 38.094 24.453 1 92.12 89 ALA A O 1
ATOM 686 N N . ALA A 1 90 ? 22.422 38.25 23.531 1 91.62 90 ALA A N 1
ATOM 687 C CA . ALA A 1 90 ? 22.703 36.844 23.656 1 91.62 90 ALA A CA 1
ATOM 688 C C . ALA A 1 90 ? 22.703 36.375 25.109 1 91.62 90 ALA A C 1
ATOM 690 O O . ALA A 1 90 ? 22.312 35.25 25.422 1 91.62 90 ALA A O 1
ATOM 691 N N . GLN A 1 91 ? 23.094 37.344 25.969 1 89.81 91 GLN A N 1
ATOM 692 C CA . GLN A 1 91 ? 23.203 37.062 27.391 1 89.81 91 GLN A CA 1
ATOM 693 C C . GLN A 1 91 ? 21.875 37.25 28.109 1 89.81 91 GLN A C 1
ATOM 695 O O . GLN A 1 91 ? 21.734 36.906 29.281 1 89.81 91 GLN A O 1
ATOM 700 N N . GLY A 1 92 ? 20.891 37.844 27.469 1 88.19 92 GLY A N 1
ATOM 701 C CA . GLY A 1 92 ? 19.562 38 28.031 1 88.19 92 GLY A CA 1
ATOM 702 C C . GLY A 1 92 ? 19.391 39.281 28.859 1 88.19 92 GLY A C 1
ATOM 703 O O . GLY A 1 92 ? 18.516 39.344 29.703 1 88.19 92 GLY A O 1
ATOM 704 N N . VAL A 1 93 ? 20.297 40.25 28.688 1 89.56 93 VAL A N 1
ATOM 705 C CA . VAL A 1 93 ? 20.156 41.531 29.391 1 89.56 93 VAL A CA 1
ATOM 706 C C . VAL A 1 93 ? 19.031 42.344 28.75 1 89.56 93 VAL A C 1
ATOM 708 O O . VAL A 1 93 ? 18.984 42.5 27.531 1 89.56 93 VAL A O 1
ATOM 711 N N . PRO A 1 94 ? 18.141 42.844 29.578 1 88.06 94 PRO A N 1
ATOM 712 C CA . PRO A 1 94 ? 17.031 43.594 29 1 88.06 94 PRO A CA 1
ATOM 713 C C . PRO A 1 94 ? 17.516 44.844 28.25 1 88.06 94 PRO A C 1
ATOM 715 O O . PRO A 1 94 ? 18.469 45.5 28.688 1 88.06 94 PRO A O 1
ATOM 718 N N . LEU A 1 95 ? 16.875 45.125 27.125 1 89.62 95 LEU A N 1
ATOM 719 C CA . LEU A 1 95 ? 17.25 46.25 26.281 1 89.62 95 LEU A CA 1
ATOM 720 C C . LEU A 1 95 ? 17.156 47.562 27.047 1 89.62 95 LEU A C 1
ATOM 722 O O . LEU A 1 95 ? 17.984 48.469 26.859 1 89.62 95 LEU A O 1
ATOM 726 N N . GLU A 1 96 ? 16.141 47.688 27.891 1 85.81 96 GLU A N 1
ATOM 727 C CA . GLU A 1 96 ? 15.93 48.906 28.672 1 85.81 96 GLU A CA 1
ATOM 728 C C . GLU A 1 96 ? 17.141 49.188 29.578 1 85.81 96 GLU A C 1
ATOM 730 O O . GLU A 1 96 ? 17.516 50.344 29.75 1 85.81 96 GLU A O 1
ATOM 735 N N . VAL A 1 97 ? 17.688 48.156 30.094 1 87.31 97 VAL A N 1
ATOM 736 C CA . VAL A 1 97 ? 18.859 48.281 30.953 1 87.31 97 VAL A CA 1
ATOM 737 C C . VAL A 1 97 ? 20.047 48.75 30.141 1 87.31 97 VAL A C 1
ATOM 739 O O . VAL A 1 97 ? 20.812 49.625 30.578 1 87.31 97 VAL A O 1
ATOM 742 N N . MET A 1 98 ? 20.203 48.219 28.953 1 91.38 98 MET A N 1
ATOM 743 C CA . MET A 1 98 ? 21.297 48.625 28.078 1 91.38 98 MET A CA 1
ATOM 744 C C . MET A 1 98 ? 21.188 50.094 27.703 1 91.38 98 MET A C 1
ATOM 746 O O . MET A 1 98 ? 22.188 50.812 27.75 1 91.38 98 MET A O 1
ATOM 750 N N . LEU A 1 99 ? 20.031 50.531 27.297 1 90.56 99 LEU A N 1
ATOM 751 C CA . LEU A 1 99 ? 19.844 51.938 26.906 1 90.56 99 LEU A CA 1
ATOM 752 C C . LEU A 1 99 ? 20.078 52.875 28.078 1 90.56 99 LEU A C 1
ATOM 754 O O . LEU A 1 99 ? 20.672 53.938 27.906 1 90.56 99 LEU A O 1
ATOM 758 N N . ARG A 1 100 ? 19.656 52.5 29.234 1 88.69 100 ARG A N 1
ATOM 759 C CA . ARG A 1 100 ? 19.922 53.281 30.422 1 88.69 100 ARG A CA 1
ATOM 760 C C . ARG A 1 100 ? 21.422 53.375 30.688 1 88.69 100 ARG A C 1
ATOM 762 O O . ARG A 1 100 ? 21.938 54.469 31 1 88.69 100 ARG A O 1
ATOM 769 N N . THR A 1 101 ? 22.078 52.25 30.562 1 90.75 101 THR A N 1
ATOM 770 C CA . THR A 1 101 ? 23.516 52.219 30.781 1 90.75 101 THR A CA 1
ATOM 771 C C . THR A 1 101 ? 24.234 53.156 29.797 1 90.75 101 THR A C 1
ATOM 773 O O . THR A 1 101 ? 25.141 53.906 30.188 1 90.75 101 THR A O 1
ATOM 776 N N . PHE A 1 102 ? 23.859 53.125 28.516 1 92.88 102 PHE A N 1
ATOM 777 C CA . PHE A 1 102 ? 24.438 54 27.516 1 92.88 102 PHE A CA 1
ATOM 778 C C . PHE A 1 102 ? 24.203 55.469 27.859 1 92.88 102 PHE A C 1
ATOM 780 O O . PHE A 1 102 ? 25.094 56.312 27.75 1 92.88 102 PHE A O 1
ATOM 787 N N . ARG A 1 103 ? 23.031 55.75 28.375 1 90.56 103 ARG A N 1
ATOM 788 C CA . ARG A 1 103 ? 22.703 57.125 28.781 1 90.56 103 ARG A CA 1
ATOM 789 C C . ARG A 1 103 ? 23.547 57.531 29.984 1 90.56 103 ARG A C 1
ATOM 791 O O . ARG A 1 103 ? 24.062 58.656 30.016 1 90.56 103 ARG A O 1
ATOM 798 N N . LEU A 1 104 ? 23.672 56.656 30.953 1 90.62 104 LEU A N 1
ATOM 799 C CA . LEU A 1 104 ? 24.516 56.938 32.125 1 90.62 104 LEU A CA 1
ATOM 800 C C . LEU A 1 104 ? 25.953 57.188 31.703 1 90.62 104 LEU A C 1
ATOM 802 O O . LEU A 1 104 ? 26.578 58.125 32.188 1 90.62 104 LEU A O 1
ATOM 806 N N . GLY A 1 105 ? 26.406 56.406 30.828 1 93.5 105 GLY A N 1
ATOM 807 C CA . GLY A 1 105 ? 27.75 56.594 30.312 1 93.5 105 GLY A CA 1
ATOM 808 C C . GLY A 1 105 ? 27.922 57.938 29.625 1 93.5 105 GLY A C 1
ATOM 809 O O . GLY A 1 105 ? 28.922 58.625 29.812 1 93.5 105 GLY A O 1
ATOM 810 N N . GLY A 1 106 ? 26.938 58.281 28.812 1 92.25 106 GLY A N 1
ATOM 811 C CA . GLY A 1 106 ? 26.922 59.594 28.188 1 92.25 106 GLY A CA 1
ATOM 812 C C . GLY A 1 106 ? 26.953 60.75 29.172 1 92.25 106 GLY A C 1
ATOM 813 O O . GLY A 1 106 ? 27.672 61.719 29 1 92.25 106 GLY A O 1
ATOM 814 N N . GLN A 1 107 ? 26.188 60.594 30.25 1 91.38 107 GLN A N 1
ATOM 815 C CA . GLN A 1 107 ? 26.156 61.594 31.297 1 91.38 107 GLN A CA 1
ATOM 816 C C . GLN A 1 107 ? 27.516 61.75 31.984 1 91.38 107 GLN A C 1
ATOM 818 O O . GLN A 1 107 ? 27.984 62.844 32.219 1 91.38 107 GLN A O 1
ATOM 823 N N . ILE A 1 108 ? 28.062 60.688 32.219 1 94 108 ILE A N 1
ATOM 824 C CA . ILE A 1 108 ? 29.359 60.656 32.906 1 94 108 ILE A CA 1
ATOM 825 C C . ILE A 1 108 ? 30.406 61.344 32 1 94 108 ILE A C 1
ATOM 827 O O . ILE A 1 108 ? 31.234 62.125 32.5 1 94 108 ILE A O 1
ATOM 831 N N . VAL A 1 109 ? 30.391 61.062 30.719 1 94.5 109 VAL A N 1
ATOM 832 C CA . VAL A 1 109 ? 31.312 61.688 29.781 1 94.5 109 VAL A CA 1
ATOM 833 C C . VAL A 1 109 ? 31.062 63.188 29.719 1 94.5 109 VAL A C 1
ATOM 835 O O . VAL A 1 109 ? 32 64 29.734 1 94.5 109 VAL A O 1
ATOM 838 N N . TRP A 1 110 ? 29.812 63.594 29.719 1 90.44 110 TRP A N 1
ATOM 839 C CA . TRP A 1 110 ? 29.422 65 29.688 1 90.44 110 TRP A CA 1
ATOM 840 C C . TRP A 1 110 ? 29.969 65.75 30.906 1 90.44 110 TRP A C 1
ATOM 842 O O . TRP A 1 110 ? 30.594 66.812 30.781 1 90.44 110 TRP A O 1
ATOM 852 N N . GLU A 1 111 ? 29.891 65.125 32.031 1 90.62 111 GLU A N 1
ATOM 853 C CA . GLU A 1 111 ? 30.359 65.75 33.281 1 90.62 111 GLU A CA 1
ATOM 854 C C . GLU A 1 111 ? 31.891 65.875 33.281 1 90.62 111 GLU A C 1
ATOM 856 O O . GLU A 1 111 ? 32.438 66.875 33.719 1 90.62 111 GLU A O 1
ATOM 861 N N . ALA A 1 112 ? 32.438 64.812 32.781 1 93.44 112 ALA A N 1
ATOM 862 C CA . ALA A 1 112 ? 33.906 64.812 32.75 1 93.44 112 ALA A CA 1
ATOM 863 C C . ALA A 1 112 ? 34.406 65.938 31.797 1 93.44 112 ALA A C 1
ATOM 865 O O . ALA A 1 112 ? 35.406 66.562 32.094 1 93.44 112 ALA A O 1
ATOM 866 N N . LEU A 1 113 ? 33.781 66.125 30.656 1 91.81 113 LEU A N 1
ATOM 867 C CA . LEU A 1 113 ? 34.156 67.188 29.719 1 91.81 113 LEU A CA 1
ATOM 868 C C . LEU A 1 113 ? 34 68.562 30.359 1 91.81 113 LEU A C 1
ATOM 870 O O . LEU A 1 113 ? 34.875 69.375 30.219 1 91.81 113 LEU A O 1
ATOM 874 N N . LEU A 1 114 ? 32.969 68.75 31.172 1 87.75 114 LEU A N 1
ATOM 875 C CA . LEU A 1 114 ? 32.688 70 31.812 1 87.75 114 LEU A CA 1
ATOM 876 C C . LEU A 1 114 ? 33.688 70.312 32.938 1 87.75 114 LEU A C 1
ATOM 878 O O . LEU A 1 114 ? 34.062 71.438 33.156 1 87.75 114 LEU A O 1
ATOM 882 N N . ASP A 1 115 ? 34.125 69.25 33.531 1 89.31 115 ASP A N 1
ATOM 883 C CA . ASP A 1 115 ? 35.125 69.375 34.625 1 89.31 115 ASP A CA 1
ATOM 884 C C . ASP A 1 115 ? 36.438 70 34.062 1 89.31 115 ASP A C 1
ATOM 886 O O . ASP A 1 115 ? 37.156 70.625 34.812 1 89.31 115 ASP A O 1
ATOM 890 N N . HIS A 1 116 ? 36.656 69.75 32.781 1 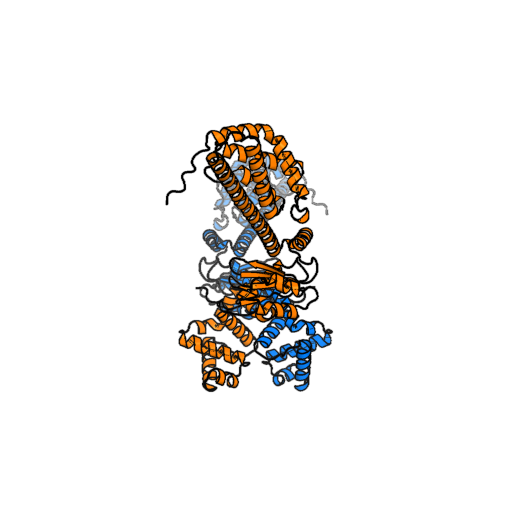88 116 HIS A N 1
ATOM 891 C CA . HIS A 1 116 ? 37.906 70.188 32.219 1 88 116 HIS A CA 1
ATOM 892 C C . HIS A 1 116 ? 37.688 71.438 31.344 1 88 116 HIS A C 1
ATOM 894 O O . HIS A 1 116 ? 38.625 71.938 30.703 1 88 116 HIS A O 1
ATOM 900 N N . ALA A 1 117 ? 36.438 71.938 31.297 1 81.56 117 ALA A N 1
ATOM 901 C CA . ALA A 1 117 ? 36.094 73.062 30.406 1 81.56 117 ALA A CA 1
ATOM 902 C C . ALA A 1 117 ? 36.125 74.375 31.125 1 81.56 117 ALA A C 1
ATOM 904 O O . ALA A 1 117 ? 35.25 75.25 30.953 1 81.56 117 ALA A O 1
ATOM 905 N N . ASP A 1 118 ? 37.125 74.75 31.938 1 75.25 118 ASP A N 1
ATOM 906 C CA . ASP A 1 118 ? 37.188 75.938 32.75 1 75.25 118 ASP A CA 1
ATOM 907 C C . ASP A 1 118 ? 37.125 77.188 31.859 1 75.25 118 ASP A C 1
ATOM 909 O O . ASP A 1 118 ? 36.5 78.188 32.219 1 75.25 118 ASP A O 1
ATOM 913 N N . ASP A 1 119 ? 37.688 77.188 30.641 1 74 119 ASP A N 1
ATOM 914 C CA . ASP A 1 119 ? 37.812 78.438 29.875 1 74 119 ASP A CA 1
ATOM 915 C C . ASP A 1 119 ? 37 78.375 28.594 1 74 119 ASP A C 1
ATOM 917 O O . ASP A 1 119 ? 37.344 79 27.594 1 74 119 ASP A O 1
ATOM 921 N N . LEU A 1 120 ? 35.844 77.625 28.703 1 74.69 120 LEU A N 1
ATOM 922 C CA . LEU A 1 120 ? 35.125 77.5 27.438 1 74.69 120 LEU A CA 1
ATOM 923 C C . LEU A 1 120 ? 34.062 78.625 27.297 1 74.69 120 LEU A C 1
ATOM 925 O O . LEU A 1 120 ? 33.438 79 28.281 1 74.69 120 LEU A O 1
ATOM 929 N N . ALA A 1 121 ? 33.938 79.188 26.141 1 78.62 121 ALA A N 1
ATOM 930 C CA . ALA A 1 121 ? 32.875 80.125 25.781 1 78.62 121 ALA A CA 1
ATOM 931 C C . ALA A 1 121 ? 31.516 79.438 25.797 1 78.62 121 ALA A C 1
ATOM 933 O O . ALA A 1 121 ? 31.422 78.188 25.609 1 78.62 121 ALA A O 1
ATOM 934 N N . PRO A 1 122 ? 30.453 80.125 26.234 1 77.5 122 PRO A N 1
ATOM 935 C CA . PRO A 1 122 ? 29.109 79.562 26.281 1 77.5 122 PRO A CA 1
ATOM 936 C C . PRO A 1 122 ? 28.75 78.812 25.016 1 77.5 122 PRO A C 1
ATOM 938 O O . PRO A 1 122 ? 28.094 77.75 25.094 1 77.5 122 PRO A O 1
ATOM 941 N N . GLY A 1 123 ? 29.125 79.312 23.812 1 78.62 123 GLY A N 1
ATOM 942 C CA . GLY A 1 123 ? 28.859 78.625 22.562 1 78.62 123 GLY A CA 1
ATOM 943 C C . GLY A 1 123 ? 29.531 77.25 22.453 1 78.62 123 GLY A C 1
ATOM 944 O O . GLY A 1 123 ? 28.953 76.312 21.906 1 78.62 123 GLY A O 1
ATOM 945 N N . GLU A 1 124 ? 30.594 77.188 23.094 1 79.19 124 GLU A N 1
ATOM 946 C CA . GLU A 1 124 ? 31.344 75.938 23.062 1 79.19 124 GLU A CA 1
ATOM 947 C C . GLU A 1 124 ? 30.688 74.875 23.938 1 79.19 124 GLU A C 1
ATOM 949 O O . GLU A 1 124 ? 30.719 73.688 23.609 1 79.19 124 GLU A O 1
ATOM 954 N N . PHE A 1 125 ? 30.016 75.375 24.969 1 79.88 125 PHE A N 1
ATOM 955 C CA . PHE A 1 125 ? 29.297 74.438 25.844 1 79.88 125 PHE A CA 1
ATOM 956 C C . PHE A 1 125 ? 28.141 73.75 25.109 1 79.88 125 PHE A C 1
ATOM 958 O O . PHE A 1 125 ? 27.922 72.562 25.219 1 79.88 125 PHE A O 1
ATOM 965 N N . ARG A 1 126 ? 27.438 74.562 24.359 1 82.25 126 ARG A N 1
ATOM 966 C CA . ARG A 1 126 ? 26.312 74.062 23.578 1 82.25 126 ARG A CA 1
ATOM 967 C C . ARG A 1 126 ? 26.781 73.062 22.531 1 82.25 126 ARG A C 1
ATOM 969 O O . ARG A 1 126 ? 26.109 72.062 22.312 1 82.25 126 ARG A O 1
ATOM 976 N N . GLU A 1 127 ? 27.891 73.375 21.984 1 84 127 GLU A N 1
ATOM 977 C CA . GLU A 1 127 ? 28.422 72.5 20.938 1 84 127 GLU A CA 1
ATOM 978 C C . GLU A 1 127 ? 28.875 71.188 21.516 1 84 127 GLU A C 1
ATOM 980 O O . GLU A 1 127 ? 28.656 70.125 20.906 1 84 127 GLU A O 1
ATOM 985 N N . ILE A 1 128 ? 29.406 71.25 22.688 1 83.94 128 ILE A N 1
ATOM 986 C CA . ILE A 1 128 ? 29.844 70 23.344 1 83.94 128 ILE A CA 1
ATOM 987 C C . ILE A 1 128 ? 28.641 69.125 23.688 1 83.94 128 ILE A C 1
ATOM 989 O O . ILE A 1 128 ? 28.656 67.938 23.484 1 83.94 128 ILE A O 1
ATOM 993 N N . GLY A 1 129 ? 27.594 69.812 24.188 1 85.94 129 GLY A N 1
ATOM 994 C CA . GLY A 1 129 ? 26.375 69.062 24.5 1 85.94 129 GLY A CA 1
ATOM 995 C C . GLY A 1 129 ? 25.75 68.438 23.297 1 85.94 129 GLY A C 1
ATOM 996 O O . GLY A 1 129 ? 25.406 67.25 23.344 1 85.94 129 GLY A O 1
ATOM 997 N N . ALA A 1 130 ? 25.656 69.125 22.219 1 86.56 130 ALA A N 1
ATOM 998 C CA . ALA A 1 130 ? 25.047 68.625 20.984 1 86.56 130 ALA A CA 1
ATOM 999 C C . ALA A 1 130 ? 25.859 67.5 20.422 1 86.56 130 ALA A C 1
ATOM 1001 O O . ALA A 1 130 ? 25.297 66.438 19.984 1 86.56 130 ALA A O 1
ATOM 1002 N N . ALA A 1 131 ? 27.125 67.625 20.453 1 87.81 131 ALA A N 1
ATOM 1003 C CA . ALA A 1 131 ? 28 66.625 19.938 1 87.81 131 ALA A CA 1
ATOM 1004 C C . ALA A 1 131 ? 27.922 65.312 20.781 1 87.81 131 ALA A C 1
ATOM 1006 O O . ALA A 1 131 ? 27.828 64.25 20.25 1 87.81 131 ALA A O 1
ATOM 1007 N N . THR A 1 132 ? 27.906 65.5 22.125 1 89.19 132 THR A N 1
ATOM 1008 C CA . THR A 1 132 ? 27.812 64.375 23.016 1 89.19 132 THR A CA 1
ATOM 1009 C C . THR A 1 132 ? 26.484 63.625 22.812 1 89.19 132 THR A C 1
ATOM 1011 O O . THR A 1 132 ? 26.469 62.406 22.719 1 89.19 132 THR A O 1
ATOM 1014 N N . TRP A 1 133 ? 25.422 64.375 22.719 1 89.38 133 TRP A N 1
ATOM 1015 C CA . TRP A 1 133 ? 24.109 63.781 22.5 1 89.38 133 TRP A CA 1
ATOM 1016 C C . TRP A 1 133 ? 24.078 63 21.188 1 89.38 133 TRP A C 1
ATOM 1018 O O . TRP A 1 133 ? 23.562 61.875 21.141 1 89.38 133 TRP A O 1
ATOM 1028 N N . SER A 1 134 ? 24.609 63.625 20.125 1 88.94 134 SER A N 1
ATOM 1029 C CA . SER A 1 134 ? 24.609 63 18.828 1 88.94 134 SER A CA 1
ATOM 1030 C C . SER A 1 134 ? 25.359 61.656 18.844 1 88.94 134 SER A C 1
ATOM 1032 O O . SER A 1 134 ? 24.906 60.656 18.281 1 88.94 134 SER A O 1
ATOM 1034 N N . VAL A 1 135 ? 26.469 61.625 19.531 1 91.06 135 VAL A N 1
ATOM 1035 C CA . VAL A 1 135 ? 27.297 60.438 19.609 1 91.06 135 VAL A CA 1
ATOM 1036 C C . VAL A 1 135 ? 26.562 59.344 20.391 1 91.06 135 VAL A C 1
ATOM 1038 O O . VAL A 1 135 ? 26.484 58.219 19.953 1 91.06 135 VAL A O 1
ATOM 1041 N N . ILE A 1 136 ? 25.969 59.688 21.5 1 91.94 136 ILE A N 1
ATOM 1042 C CA . ILE A 1 136 ? 25.25 58.719 22.328 1 91.94 136 ILE A CA 1
ATOM 1043 C C . ILE A 1 136 ? 24.047 58.188 21.562 1 91.94 136 ILE A C 1
ATOM 1045 O O . ILE A 1 136 ? 23.766 56.969 21.578 1 91.94 136 ILE A O 1
ATOM 1049 N N . ASP A 1 137 ? 23.328 59.062 20.922 1 87.81 137 ASP A N 1
ATOM 1050 C CA . ASP A 1 137 ? 22.172 58.656 20.125 1 87.81 137 ASP A CA 1
ATOM 1051 C C . ASP A 1 137 ? 22.562 57.688 19.031 1 87.81 137 ASP A C 1
ATOM 1053 O O . ASP A 1 137 ? 21.906 56.656 18.828 1 87.81 137 ASP A O 1
ATOM 1057 N N . GLY A 1 138 ? 23.641 58.031 18.281 1 89.81 138 GLY A N 1
ATOM 1058 C CA . GLY A 1 138 ? 24.125 57.125 17.25 1 89.81 138 GLY A CA 1
ATOM 1059 C C . GLY A 1 138 ? 24.516 55.75 17.781 1 89.81 138 GLY A C 1
ATOM 1060 O O . GLY A 1 138 ? 24.172 54.719 17.203 1 89.81 138 GLY A O 1
ATOM 1061 N N . MET A 1 139 ? 25.203 55.688 18.875 1 92.44 139 MET A N 1
ATOM 1062 C CA . MET A 1 139 ? 25.625 54.438 19.469 1 92.44 139 MET A CA 1
ATOM 1063 C C . MET A 1 139 ? 24.438 53.656 20.031 1 92.44 139 MET A C 1
ATOM 1065 O O . MET A 1 139 ? 24.391 52.438 19.906 1 92.44 139 MET A O 1
ATOM 1069 N N . SER A 1 140 ? 23.484 54.375 20.641 1 92.19 140 SER A N 1
ATOM 1070 C CA . SER A 1 140 ? 22.281 53.75 21.125 1 92.19 140 SER A CA 1
ATOM 1071 C C . SER A 1 140 ? 21.484 53.094 19.984 1 92.19 140 SER A C 1
ATOM 1073 O O . SER A 1 140 ? 20.969 52 20.125 1 92.19 140 SER A O 1
ATOM 1075 N N . SER A 1 141 ? 21.391 53.812 18.844 1 90.19 141 SER A N 1
ATOM 1076 C CA . SER A 1 141 ? 20.703 53.281 17.688 1 90.19 141 SER A CA 1
ATOM 1077 C C . SER A 1 141 ? 21.359 52 17.188 1 90.19 141 SER A C 1
ATOM 1079 O O . SER A 1 141 ? 20.672 51.031 16.859 1 90.19 141 SER A O 1
ATOM 1081 N N . ALA A 1 142 ? 22.688 52.062 17.141 1 91.44 142 ALA A N 1
ATOM 1082 C CA . ALA A 1 142 ? 23.438 50.875 16.719 1 91.44 142 ALA A CA 1
ATOM 1083 C C . ALA A 1 142 ? 23.234 49.719 17.703 1 91.44 142 ALA A C 1
ATOM 1085 O O . ALA A 1 142 ? 23.078 48.562 17.281 1 91.44 142 ALA A O 1
ATOM 1086 N N . LEU A 1 143 ? 23.219 50.031 18.984 1 92.88 143 LEU A N 1
ATOM 1087 C CA . LEU A 1 143 ? 22.984 49.031 20.016 1 92.88 143 LEU A CA 1
ATOM 1088 C C . LEU A 1 143 ? 21.594 48.406 19.844 1 92.88 143 LEU A C 1
ATOM 1090 O O . LEU A 1 143 ? 21.469 47.188 19.859 1 92.88 143 LEU A O 1
ATOM 1094 N N . VAL A 1 144 ? 20.547 49.219 19.672 1 89.62 144 VAL A N 1
ATOM 1095 C CA . VAL A 1 144 ? 19.172 48.75 19.562 1 89.62 144 VAL A CA 1
ATOM 1096 C C . VAL A 1 144 ? 19.016 47.844 18.328 1 89.62 144 VAL A C 1
ATOM 1098 O O . VAL A 1 144 ? 18.438 46.75 18.406 1 89.62 144 VAL A O 1
ATOM 1101 N N . THR A 1 145 ? 19.547 48.281 17.219 1 88.31 145 THR A N 1
ATOM 1102 C CA . THR A 1 145 ? 19.438 47.5 15.977 1 88.31 145 THR A CA 1
ATOM 1103 C C . THR A 1 145 ? 20.094 46.156 16.125 1 88.31 145 THR A C 1
ATOM 1105 O O . THR A 1 145 ? 19.484 45.125 15.789 1 88.31 145 THR A O 1
ATOM 1108 N N . SER A 1 146 ? 21.281 46.219 16.656 1 90.44 146 SER A N 1
ATOM 1109 C CA . SER A 1 146 ? 22.016 44.938 16.812 1 90.44 146 SER A CA 1
ATOM 1110 C C . SER A 1 146 ? 21.359 44.062 17.844 1 90.44 146 SER A C 1
ATOM 1112 O O . SER A 1 146 ? 21.266 42.844 17.656 1 90.44 146 SER A O 1
ATOM 1114 N N . TYR A 1 147 ? 20.891 44.594 18.922 1 91.38 147 TYR A N 1
ATOM 1115 C CA . TYR A 1 147 ? 20.172 43.875 19.969 1 91.38 147 TYR A CA 1
ATOM 1116 C C . TYR A 1 147 ? 18.938 43.188 19.406 1 91.38 147 TYR A C 1
ATOM 1118 O O . TYR A 1 147 ? 18.734 41.969 19.594 1 91.38 147 TYR A O 1
ATOM 1126 N N . ARG A 1 148 ? 18.141 43.875 18.719 1 87.75 148 ARG A N 1
ATOM 1127 C CA . ARG A 1 148 ? 16.891 43.375 18.156 1 87.75 148 ARG A CA 1
ATOM 1128 C C . ARG A 1 148 ? 17.156 42.312 17.094 1 87.75 148 ARG A C 1
ATOM 1130 O O . ARG A 1 148 ? 16.453 41.312 17.047 1 87.75 148 ARG A O 1
ATOM 1137 N N . ASN A 1 149 ? 18.109 42.531 16.25 1 86.06 149 ASN A N 1
ATOM 1138 C CA . ASN A 1 149 ? 18.469 41.531 15.258 1 86.06 149 ASN A CA 1
ATOM 1139 C C . ASN A 1 149 ? 18.906 40.219 15.914 1 86.06 149 ASN A C 1
ATOM 1141 O O . ASN A 1 149 ? 18.531 39.156 15.445 1 86.06 149 ASN A O 1
ATOM 1145 N N . THR A 1 150 ? 19.641 40.344 16.969 1 86.88 150 THR A N 1
ATOM 1146 C CA . THR A 1 150 ? 20.094 39.188 17.703 1 86.88 150 THR A CA 1
ATOM 1147 C C . THR A 1 150 ? 18.906 38.438 18.344 1 86.88 150 THR A C 1
ATOM 1149 O O . THR A 1 150 ? 18.828 37.219 18.297 1 86.88 150 THR A O 1
ATOM 1152 N N . GLU A 1 151 ? 17.969 39.125 18.875 1 86.69 151 GLU A N 1
ATOM 1153 C CA . GLU A 1 151 ? 16.75 38.562 19.453 1 86.69 151 GLU A CA 1
ATOM 1154 C C . GLU A 1 151 ? 15.938 37.812 18.375 1 86.69 151 GLU A C 1
ATOM 1156 O O . GLU A 1 151 ? 15.477 36.688 18.609 1 86.69 151 GLU A O 1
ATOM 1161 N N . LEU A 1 152 ? 15.812 38.469 17.297 1 81.19 152 LEU A N 1
ATOM 1162 C CA . LEU A 1 152 ? 15.055 37.875 16.188 1 81.19 152 LEU A CA 1
ATOM 1163 C C . LEU A 1 152 ? 15.734 36.625 15.672 1 81.19 152 LEU A C 1
ATOM 1165 O O . LEU A 1 152 ? 15.062 35.625 15.375 1 81.19 152 LEU A O 1
ATOM 1169 N N . GLU A 1 153 ? 17.031 36.719 15.562 1 82.56 153 GLU A N 1
ATOM 1170 C CA . GLU A 1 153 ? 17.781 35.562 15.117 1 82.56 153 GLU A CA 1
ATOM 1171 C C . GLU A 1 153 ? 17.609 34.406 16.078 1 82.56 153 GLU A C 1
ATOM 1173 O O . GLU A 1 153 ? 17.5 33.25 15.656 1 82.56 153 GLU A O 1
ATOM 1178 N N . GLN A 1 154 ? 17.562 34.719 17.328 1 84.12 154 GLN A N 1
ATOM 1179 C CA . GLN A 1 154 ? 17.359 33.688 18.344 1 84.12 154 GLN A CA 1
ATOM 1180 C C . GLN A 1 154 ? 15.992 33.031 18.203 1 84.12 154 GLN A C 1
ATOM 1182 O O . GLN A 1 154 ? 15.867 31.812 18.281 1 84.12 154 GLN A O 1
ATOM 1187 N N . VAL A 1 155 ? 15.008 33.75 18.016 1 74.62 155 VAL A N 1
ATOM 1188 C CA . VAL A 1 155 ? 13.648 33.281 17.828 1 74.62 155 VAL A CA 1
ATOM 1189 C C . VAL A 1 155 ? 13.586 32.375 16.578 1 74.62 155 VAL A C 1
ATOM 1191 O O . VAL A 1 155 ? 13 31.297 16.609 1 74.62 155 VAL A O 1
ATOM 1194 N N . ARG A 1 156 ? 14.188 32.812 15.57 1 73.62 156 ARG A N 1
ATOM 1195 C CA . ARG A 1 156 ? 14.211 32.062 14.328 1 73.62 156 ARG A CA 1
ATOM 1196 C C . ARG A 1 156 ? 14.922 30.719 14.516 1 73.62 156 ARG A C 1
ATOM 1198 O O . ARG A 1 156 ? 14.469 29.688 14.016 1 73.62 156 ARG A O 1
ATOM 1205 N N . ARG A 1 157 ? 16.016 30.797 15.195 1 74.88 157 ARG A N 1
ATOM 1206 C CA . ARG A 1 157 ? 16.766 29.562 15.461 1 74.88 157 ARG A CA 1
ATOM 1207 C C . ARG A 1 157 ? 15.945 28.594 16.281 1 74.88 157 ARG A C 1
ATOM 1209 O O . ARG A 1 157 ? 15.922 27.391 16 1 74.88 157 ARG A O 1
ATOM 1216 N N . ASP A 1 158 ? 15.289 29.125 17.281 1 81.19 158 ASP A N 1
ATOM 1217 C CA . ASP A 1 158 ? 14.438 28.297 18.125 1 81.19 158 ASP A CA 1
ATOM 1218 C C . ASP A 1 158 ? 13.297 27.688 17.312 1 81.19 158 ASP A C 1
ATOM 1220 O O . ASP A 1 158 ? 12.969 26.5 17.484 1 81.19 158 ASP A O 1
ATOM 1224 N N . GLU A 1 159 ? 12.82 28.484 16.469 1 79.44 159 GLU A N 1
ATOM 1225 C CA . GLU A 1 159 ? 11.742 28 15.609 1 79.44 159 GLU A CA 1
ATOM 1226 C C . GLU A 1 159 ? 12.242 26.953 14.633 1 79.44 159 GLU A C 1
ATOM 1228 O O . GLU A 1 159 ? 11.547 25.969 14.375 1 79.44 159 GLU A O 1
ATOM 1233 N N . ARG A 1 160 ? 13.359 27.188 14.148 1 78.56 160 ARG A N 1
ATOM 1234 C CA . ARG A 1 160 ? 13.953 26.203 13.242 1 78.56 160 ARG A CA 1
ATOM 1235 C C . ARG A 1 160 ? 14.203 24.875 13.953 1 78.56 160 ARG A C 1
ATOM 1237 O O . ARG A 1 160 ? 13.945 23.812 13.391 1 78.56 160 ARG A O 1
ATOM 1244 N N . ARG A 1 161 ? 14.727 25.047 15.094 1 82.81 161 ARG A N 1
ATOM 1245 C CA . ARG A 1 161 ? 14.977 23.844 15.891 1 82.81 161 ARG A CA 1
ATOM 1246 C C . ARG A 1 161 ? 13.68 23.094 16.172 1 82.81 161 ARG A C 1
ATOM 1248 O O . ARG A 1 161 ? 13.617 21.875 16.016 1 82.81 161 ARG A O 1
ATOM 1255 N N . ARG A 1 162 ? 12.727 23.797 16.578 1 86.69 162 ARG A N 1
ATOM 1256 C CA . ARG A 1 162 ? 11.414 23.219 16.828 1 86.69 162 ARG A CA 1
ATOM 1257 C C . ARG A 1 162 ? 10.859 22.531 15.586 1 86.69 162 ARG A C 1
ATOM 1259 O O . ARG A 1 162 ? 10.352 21.422 15.656 1 86.69 162 ARG A O 1
ATOM 1266 N N . HIS A 1 163 ? 11.016 23.203 14.516 1 86.88 163 HIS A N 1
ATOM 1267 C CA . HIS A 1 163 ? 10.578 22.641 13.242 1 86.88 163 HIS A CA 1
ATOM 1268 C C . HIS A 1 163 ? 11.289 21.328 12.938 1 86.88 163 HIS A C 1
ATOM 1270 O O . HIS A 1 163 ? 10.648 20.328 12.594 1 86.88 163 HIS A O 1
ATOM 1276 N N . GLY A 1 164 ? 12.539 21.391 13.117 1 90.44 164 GLY A N 1
ATOM 1277 C CA . GLY A 1 164 ? 13.312 20.188 12.875 1 90.44 164 GLY A CA 1
ATOM 1278 C C . GLY A 1 164 ? 12.891 19.031 13.75 1 90.44 164 GLY A C 1
ATOM 1279 O O . GLY A 1 164 ? 12.766 17.891 13.266 1 90.44 164 GLY A O 1
ATOM 1280 N N . LEU A 1 165 ? 12.633 19.281 14.953 1 91.69 165 LEU A N 1
ATOM 1281 C CA . LEU A 1 165 ? 12.219 18.25 15.906 1 91.69 165 LEU A CA 1
ATOM 1282 C C . LEU A 1 165 ? 10.875 17.656 15.508 1 91.69 165 LEU A C 1
ATOM 1284 O O . LEU A 1 165 ? 10.695 16.438 15.547 1 91.69 165 LEU A O 1
ATOM 1288 N N . ILE A 1 166 ? 9.984 18.469 15.148 1 93.94 166 ILE A N 1
ATOM 1289 C CA . ILE A 1 166 ? 8.648 18.016 14.773 1 93.94 166 ILE A CA 1
ATOM 1290 C C . ILE A 1 166 ? 8.727 17.172 13.508 1 93.94 166 ILE A C 1
ATOM 1292 O O . ILE A 1 166 ? 8.117 16.094 13.43 1 93.94 166 ILE A O 1
ATOM 1296 N N . GLU A 1 167 ? 9.523 17.625 12.586 1 94.31 167 GLU A N 1
ATOM 1297 C CA . GLU A 1 167 ? 9.68 16.859 11.344 1 94.31 167 GLU A CA 1
ATOM 1298 C C . GLU A 1 167 ? 10.289 15.492 11.609 1 94.31 167 GLU A C 1
ATOM 1300 O O . GLU A 1 167 ? 9.883 14.5 10.992 1 94.31 167 GLU A O 1
ATOM 1305 N N . ASP A 1 168 ? 11.188 15.477 12.477 1 93.69 168 ASP A N 1
ATOM 1306 C CA . ASP A 1 168 ? 11.797 14.203 12.852 1 93.69 168 ASP A CA 1
ATOM 1307 C C . ASP A 1 168 ? 10.789 13.273 13.508 1 93.69 168 ASP A C 1
ATOM 1309 O O . ASP A 1 168 ? 10.797 12.062 13.273 1 93.69 168 ASP A O 1
ATOM 1313 N N . LEU A 1 169 ? 9.93 13.805 14.328 1 94.25 169 LEU A N 1
ATOM 1314 C CA . LEU A 1 169 ? 8.852 13.039 14.945 1 94.25 169 LEU A CA 1
ATOM 1315 C C . LEU A 1 169 ? 7.93 12.453 13.891 1 94.25 169 LEU A C 1
ATOM 1317 O O . LEU A 1 169 ? 7.605 11.258 13.93 1 94.25 169 LEU A O 1
ATOM 1321 N N . LEU A 1 170 ? 7.59 13.258 12.961 1 95.06 170 LEU A N 1
ATOM 1322 C CA . LEU A 1 170 ? 6.668 12.844 11.914 1 95.06 170 LEU A CA 1
ATOM 1323 C C . LEU A 1 170 ? 7.309 11.781 11.016 1 95.06 170 LEU A C 1
ATOM 1325 O O . LEU A 1 170 ? 6.605 10.961 10.422 1 95.06 170 LEU A O 1
ATOM 1329 N N . ALA A 1 171 ? 8.609 11.812 11.023 1 94 171 ALA A N 1
ATOM 1330 C CA . ALA A 1 171 ? 9.344 10.859 10.195 1 94 171 ALA A CA 1
ATOM 1331 C C . ALA A 1 171 ? 9.57 9.547 10.93 1 94 171 ALA A C 1
ATOM 1333 O O . ALA A 1 171 ? 10.148 8.609 10.383 1 94 171 ALA A O 1
ATOM 1334 N N . GLY A 1 172 ? 9.172 9.445 12.188 1 94.44 172 GLY A N 1
ATOM 1335 C CA . GLY A 1 172 ? 9.211 8.18 12.906 1 94.44 172 GLY A CA 1
ATOM 1336 C C . GLY A 1 172 ? 10.438 8.031 13.789 1 94.44 172 GLY A C 1
ATOM 1337 O O . GLY A 1 172 ? 10.719 6.945 14.289 1 94.44 172 GLY A O 1
ATOM 1338 N N . ARG A 1 173 ? 11.172 9.039 13.977 1 92.5 173 ARG A N 1
ATOM 1339 C CA . ARG A 1 173 ? 12.398 8.969 14.766 1 92.5 173 ARG A CA 1
ATOM 1340 C C . ARG A 1 173 ? 12.094 8.641 16.219 1 92.5 173 ARG A C 1
ATOM 1342 O O . ARG A 1 173 ? 12.977 8.219 16.969 1 92.5 173 ARG A O 1
ATOM 1349 N N . ALA A 1 174 ? 10.922 8.828 16.625 1 92 174 ALA A N 1
ATOM 1350 C CA . ALA A 1 174 ? 10.555 8.641 18.031 1 92 174 ALA A CA 1
ATOM 1351 C C . ALA A 1 174 ? 10.422 7.156 18.359 1 92 174 ALA A C 1
ATOM 1353 O O . ALA A 1 174 ? 10.109 6.797 19.5 1 92 174 ALA A O 1
ATOM 1354 N N . HIS A 1 175 ? 10.602 6.273 17.406 1 92.44 175 HIS A N 1
ATOM 1355 C CA . HIS A 1 175 ? 10.766 4.863 17.75 1 92.44 175 HIS A CA 1
ATOM 1356 C C . HIS A 1 175 ? 11.969 4.648 18.656 1 92.44 175 HIS A C 1
ATOM 1358 O O . HIS A 1 175 ? 12.016 3.678 19.422 1 92.44 175 HIS A O 1
ATOM 1364 N N . ASP A 1 176 ? 12.914 5.605 18.484 1 92.88 176 ASP A N 1
ATOM 1365 C CA . ASP A 1 176 ? 14.008 5.688 19.438 1 92.88 176 ASP A CA 1
ATOM 1366 C C . ASP A 1 176 ? 13.555 6.375 20.734 1 92.88 176 ASP A C 1
ATOM 1368 O O . ASP A 1 176 ? 13.234 7.562 20.719 1 92.88 176 ASP A O 1
ATOM 1372 N N . ALA A 1 177 ? 13.633 5.641 21.828 1 91.62 177 ALA A N 1
ATOM 1373 C CA . ALA A 1 177 ? 13.086 6.113 23.094 1 91.62 177 ALA A CA 1
ATOM 1374 C C . ALA A 1 177 ? 13.812 7.363 23.578 1 91.62 177 ALA A C 1
ATOM 1376 O O . ALA A 1 177 ? 13.203 8.258 24.172 1 91.62 177 ALA A O 1
ATOM 1377 N N . THR A 1 178 ? 15.07 7.41 23.359 1 92.62 178 THR A N 1
ATOM 1378 C CA . THR A 1 178 ? 15.859 8.562 23.766 1 92.62 178 THR A CA 1
ATOM 1379 C C . THR A 1 178 ? 15.414 9.82 23.016 1 92.62 178 THR A C 1
ATOM 1381 O O . THR A 1 178 ? 15.234 10.875 23.609 1 92.62 178 THR A O 1
ATOM 1384 N N . PHE A 1 179 ? 15.344 9.609 21.828 1 93 179 PHE A N 1
ATOM 1385 C CA . PHE A 1 179 ? 14.859 10.734 21.031 1 93 179 PHE A CA 1
ATOM 1386 C C . PHE A 1 179 ? 13.461 11.148 21.469 1 93 179 PHE A C 1
ATOM 1388 O O . PHE A 1 179 ? 13.172 12.336 21.594 1 93 179 PHE A O 1
ATOM 1395 N N . ALA A 1 180 ? 12.562 10.195 21.656 1 94 180 ALA A N 1
ATOM 1396 C CA . ALA A 1 180 ? 11.188 10.484 22.047 1 94 180 ALA A CA 1
ATOM 1397 C C . ALA A 1 180 ? 11.148 11.32 23.328 1 94 180 ALA A C 1
ATOM 1399 O O . ALA A 1 180 ? 10.398 12.297 23.422 1 94 180 ALA A O 1
ATOM 1400 N N . ALA A 1 181 ? 11.938 10.984 24.25 1 92.75 181 ALA A N 1
ATOM 1401 C CA . ALA A 1 181 ? 11.984 11.703 25.531 1 92.75 181 ALA A CA 1
ATOM 1402 C C . ALA A 1 181 ? 12.484 13.133 25.328 1 92.75 181 ALA A C 1
ATOM 1404 O O . ALA A 1 181 ? 11.93 14.07 25.906 1 92.75 181 ALA A O 1
ATOM 1405 N N . ARG A 1 182 ? 13.484 13.242 24.609 1 92 182 ARG A N 1
ATOM 1406 C CA . ARG A 1 182 ? 14.023 14.57 24.312 1 92 182 ARG A CA 1
ATOM 1407 C C . ARG A 1 182 ? 12.992 15.438 23.594 1 92 182 ARG A C 1
ATOM 1409 O O . ARG A 1 182 ? 12.805 16.594 23.953 1 92 182 ARG A O 1
ATOM 1416 N N . ALA A 1 183 ? 12.391 14.906 22.578 1 93.25 183 ALA A N 1
ATOM 1417 C CA . ALA A 1 183 ? 11.367 15.633 21.828 1 93.25 183 ALA A CA 1
ATOM 1418 C C . ALA A 1 183 ? 10.227 16.062 22.734 1 93.25 183 ALA A C 1
ATOM 1420 O O . ALA A 1 183 ? 9.758 17.203 22.641 1 93.25 183 ALA A O 1
ATOM 1421 N N . ALA A 1 184 ? 9.789 15.141 23.562 1 93.56 184 ALA A N 1
ATOM 1422 C CA . ALA A 1 184 ? 8.711 15.461 24.5 1 93.56 184 ALA A CA 1
ATOM 1423 C C . ALA A 1 184 ? 9.086 16.656 25.375 1 93.56 184 ALA A C 1
ATOM 1425 O O . ALA A 1 184 ? 8.289 17.578 25.547 1 93.56 184 ALA A O 1
ATOM 1426 N N . ARG A 1 185 ? 10.281 16.641 25.859 1 91.81 185 ARG A N 1
ATOM 1427 C CA . ARG A 1 185 ? 10.758 17.703 26.734 1 91.81 185 ARG A CA 1
ATOM 1428 C C . ARG A 1 185 ? 10.859 19.031 25.984 1 91.81 185 ARG A C 1
ATOM 1430 O O . ARG A 1 185 ? 10.352 20.047 26.453 1 91.81 185 ARG A O 1
ATOM 1437 N N . GLU A 1 186 ? 11.422 19 24.906 1 90.25 186 GLU A N 1
ATOM 1438 C CA . GLU A 1 186 ? 11.68 20.219 24.141 1 90.25 186 GLU A CA 1
ATOM 1439 C C . GLU A 1 186 ? 10.383 20.812 23.609 1 90.25 186 GLU A C 1
ATOM 1441 O O . GLU A 1 186 ? 10.266 22.031 23.469 1 90.25 186 GLU A O 1
ATOM 1446 N N . LEU A 1 187 ? 9.414 19.984 23.344 1 92.75 187 LEU A N 1
ATOM 1447 C CA . LEU A 1 187 ? 8.148 20.469 22.797 1 92.75 187 LEU A CA 1
ATOM 1448 C C . LEU A 1 187 ? 7.102 20.609 23.906 1 92.75 187 LEU A C 1
ATOM 1450 O O . LEU A 1 187 ? 5.945 20.938 23.625 1 92.75 187 LEU A O 1
ATOM 1454 N N . ASN A 1 188 ? 7.523 20.359 25.094 1 91.44 188 ASN A N 1
ATOM 1455 C CA . ASN A 1 188 ? 6.633 20.438 26.25 1 91.44 188 ASN A CA 1
ATOM 1456 C C . ASN A 1 188 ? 5.414 19.531 26.062 1 91.44 188 ASN A C 1
ATOM 1458 O O . ASN A 1 188 ? 4.277 19.984 26.234 1 91.44 188 ASN A O 1
ATOM 1462 N N . LEU A 1 189 ? 5.641 18.312 25.703 1 94.69 189 LEU A N 1
ATOM 1463 C CA . LEU A 1 189 ? 4.621 17.281 25.547 1 94.69 189 LEU A CA 1
ATOM 1464 C C . LEU A 1 189 ? 4.828 16.172 26.578 1 94.69 189 LEU A C 1
ATOM 1466 O O . LEU A 1 189 ? 5.953 15.938 27.031 1 94.69 189 LEU A O 1
ATOM 1470 N N . PRO A 1 190 ? 3.793 15.523 26.969 1 92.19 190 PRO A N 1
ATOM 1471 C CA . PRO A 1 190 ? 3.959 14.383 27.875 1 92.19 190 PRO A CA 1
ATOM 1472 C C . PRO A 1 190 ? 4.719 13.227 27.219 1 92.19 190 PRO A C 1
ATOM 1474 O O . PRO A 1 190 ? 4.547 12.961 26.031 1 92.19 190 PRO A O 1
ATOM 1477 N N . THR A 1 191 ? 5.488 12.531 28 1 86.25 191 THR A N 1
ATOM 1478 C CA . THR A 1 191 ? 6.27 11.398 27.5 1 86.25 191 THR A CA 1
ATOM 1479 C C . THR A 1 191 ? 5.402 10.148 27.391 1 86.25 191 THR A C 1
ATOM 1481 O O . THR A 1 191 ? 5.754 9.211 26.688 1 86.25 191 THR A O 1
ATOM 1484 N N . HIS A 1 192 ? 4.34 10.234 28.141 1 87.75 192 HIS A N 1
ATOM 1485 C CA . HIS A 1 192 ? 3.439 9.086 28.141 1 87.75 192 HIS A CA 1
ATOM 1486 C C . HIS A 1 192 ? 2.004 9.516 27.859 1 87.75 192 HIS A C 1
ATOM 1488 O O . HIS A 1 192 ? 1.651 10.688 28.031 1 87.75 192 HIS A O 1
ATOM 1494 N N . GLY A 1 193 ? 1.275 8.531 27.391 1 92 193 GLY A N 1
ATOM 1495 C CA . GLY A 1 193 ? -0.124 8.805 27.094 1 92 193 GLY A CA 1
ATOM 1496 C C . GLY A 1 193 ? -0.454 8.734 25.625 1 92 193 GLY A C 1
ATOM 1497 O O . GLY A 1 193 ? 0.444 8.617 24.781 1 92 193 GLY A O 1
ATOM 1498 N N . ALA A 1 194 ? -1.779 8.883 25.406 1 96.69 194 ALA A N 1
ATOM 1499 C CA . ALA A 1 194 ? -2.258 8.742 24.047 1 96.69 194 ALA A CA 1
ATOM 1500 C C . ALA A 1 194 ? -2.219 10.078 23.297 1 96.69 194 ALA A C 1
ATOM 1502 O O . ALA A 1 194 ? -2.342 11.141 23.922 1 96.69 194 ALA A O 1
ATOM 1503 N N . TYR A 1 195 ? -1.983 10.008 22.078 1 97.12 195 TYR A N 1
ATOM 1504 C CA . TYR A 1 195 ? -1.942 11.156 21.172 1 97.12 195 TYR A CA 1
ATOM 1505 C C . TYR A 1 195 ? -2.854 10.945 19.969 1 97.12 195 TYR A C 1
ATOM 1507 O O . TYR A 1 195 ? -3.197 9.812 19.641 1 97.12 195 TYR A O 1
ATOM 1515 N N . LEU A 1 196 ? -3.361 11.961 19.391 1 96.88 196 LEU A N 1
ATOM 1516 C CA . LEU A 1 196 ? -3.934 11.891 18.047 1 96.88 196 LEU A CA 1
ATOM 1517 C C . LEU A 1 196 ? -3.371 12.992 17.156 1 96.88 196 LEU A C 1
ATOM 1519 O O . LEU A 1 196 ? -2.838 13.984 17.656 1 96.88 196 LEU A O 1
ATOM 1523 N N . MET A 1 197 ? -3.326 12.766 15.914 1 98 197 MET A N 1
ATOM 1524 C CA . MET A 1 197 ? -2.869 13.727 14.906 1 98 197 MET A CA 1
ATOM 1525 C C . MET A 1 197 ? -4.051 14.367 14.195 1 98 197 MET A C 1
ATOM 1527 O O . MET A 1 197 ? -5.023 13.688 13.852 1 98 197 MET A O 1
ATOM 1531 N N . VAL A 1 198 ? -4.008 15.656 14 1 98 198 VAL A N 1
ATOM 1532 C CA . VAL A 1 198 ? -4.98 16.391 13.203 1 98 198 VAL A CA 1
ATOM 1533 C C . VAL A 1 198 ? -4.289 17.047 12.008 1 98 198 VAL A C 1
ATOM 1535 O O . VAL A 1 198 ? -3.24 17.688 12.164 1 98 198 VAL A O 1
ATOM 1538 N N . ALA A 1 199 ? -4.762 16.859 10.836 1 97.5 199 ALA A N 1
ATOM 1539 C CA . ALA A 1 199 ? -4.277 17.5 9.617 1 97.5 199 ALA A CA 1
ATOM 1540 C C . ALA A 1 199 ? -5.32 18.469 9.062 1 97.5 199 ALA A C 1
ATOM 1542 O O . ALA A 1 199 ? -6.496 18.125 8.945 1 97.5 199 ALA A O 1
ATOM 1543 N N . VAL A 1 200 ? -4.93 19.656 8.773 1 96.62 200 VAL A N 1
ATOM 1544 C CA . VAL A 1 200 ? -5.828 20.688 8.273 1 96.62 200 VAL A CA 1
ATOM 1545 C C . VAL A 1 200 ? -5.312 21.219 6.938 1 96.62 200 VAL A C 1
ATOM 1547 O O . VAL A 1 200 ? -4.133 21.562 6.816 1 96.62 200 VAL A O 1
ATOM 1550 N N . ARG A 1 201 ? -6.215 21.266 5.973 1 94 201 ARG A N 1
ATOM 1551 C CA . ARG A 1 201 ? -5.832 21.781 4.66 1 94 201 ARG A CA 1
ATOM 1552 C C . ARG A 1 201 ? -5.742 23.297 4.676 1 94 201 ARG A C 1
ATOM 1554 O O . ARG A 1 201 ? -6.582 23.969 5.281 1 94 201 ARG A O 1
ATOM 1561 N N . GLY A 1 202 ? -4.73 23.781 3.938 1 81.94 202 GLY A N 1
ATOM 1562 C CA . GLY A 1 202 ? -4.652 25.203 3.697 1 81.94 202 GLY A CA 1
ATOM 1563 C C . GLY A 1 202 ? -3.768 25.938 4.695 1 81.94 202 GLY A C 1
ATOM 1564 O O . GLY A 1 202 ? -3.27 25.328 5.645 1 81.94 202 GLY A O 1
ATOM 1565 N N . ARG A 1 203 ? -3.416 27.203 4.387 1 75.94 203 ARG A N 1
ATOM 1566 C CA . ARG A 1 203 ? -2.695 28.172 5.199 1 75.94 203 ARG A CA 1
ATOM 1567 C C . ARG A 1 203 ? -3.393 29.531 5.176 1 75.94 203 ARG A C 1
ATOM 1569 O O . ARG A 1 203 ? -3.619 30.109 4.105 1 75.94 203 ARG A O 1
ATOM 1576 N N . PRO A 1 204 ? -3.869 30.078 6.426 1 72.44 204 PRO A N 1
ATOM 1577 C CA . PRO A 1 204 ? -3.752 29.562 7.789 1 72.44 204 PRO A CA 1
ATOM 1578 C C . PRO A 1 204 ? -4.785 28.484 8.102 1 72.44 204 PRO A C 1
ATOM 1580 O O . PRO A 1 204 ? -5.969 28.656 7.793 1 72.44 204 PRO A O 1
ATOM 1583 N N . ALA A 1 205 ? -4.43 27.391 8.656 1 82.88 205 ALA A N 1
ATOM 1584 C CA . ALA A 1 205 ? -5.258 26.203 8.844 1 82.88 205 ALA A CA 1
ATOM 1585 C C . ALA A 1 205 ? -5.902 26.203 10.234 1 82.88 205 ALA A C 1
ATOM 1587 O O . ALA A 1 205 ? -6.965 25.609 10.43 1 82.88 205 ALA A O 1
ATOM 1588 N N . VAL A 1 206 ? -5.285 26.891 11.188 1 89 206 VAL A N 1
ATOM 1589 C CA . VAL A 1 206 ? -5.797 26.906 12.555 1 89 206 VAL A CA 1
ATOM 1590 C C . VAL A 1 206 ? -5.727 28.328 13.117 1 89 206 VAL A C 1
ATOM 1592 O O . VAL A 1 206 ? -4.887 29.125 12.703 1 89 206 VAL A O 1
ATOM 1595 N N . GLN A 1 207 ? -6.586 28.656 13.969 1 87.94 207 GLN A N 1
ATOM 1596 C CA . GLN A 1 207 ? -6.605 29.969 14.617 1 87.94 207 GLN A CA 1
ATOM 1597 C C . GLN A 1 207 ? -5.305 30.234 15.367 1 87.94 207 GLN A C 1
ATOM 1599 O O . GLN A 1 207 ? -4.75 29.328 15.992 1 87.94 207 GLN A O 1
ATOM 1604 N N . LEU A 1 208 ? -4.934 31.469 15.266 1 82.75 208 LEU A N 1
ATOM 1605 C CA . LEU A 1 208 ? -3.771 31.891 16.047 1 82.75 208 LEU A CA 1
ATOM 1606 C C . LEU A 1 208 ? -4.008 31.656 17.531 1 82.75 208 LEU A C 1
ATOM 1608 O O . LEU A 1 208 ? -5.09 31.953 18.047 1 82.75 208 LEU A O 1
ATOM 1612 N N . GLY A 1 209 ? -3.072 31.078 18.188 1 85.44 209 GLY A N 1
ATOM 1613 C CA . GLY A 1 209 ? -3.184 30.875 19.625 1 85.44 209 GLY A CA 1
ATOM 1614 C C . GLY A 1 209 ? -3.812 29.531 19.984 1 85.44 209 GLY A C 1
ATOM 1615 O O . GLY A 1 209 ? -4.113 29.281 21.156 1 85.44 209 GLY A O 1
ATOM 1616 N N . THR A 1 210 ? -4.082 28.75 19.031 1 90.31 210 THR A N 1
ATOM 1617 C CA . THR A 1 210 ? -4.73 27.469 19.266 1 90.31 210 THR A CA 1
ATOM 1618 C C . THR A 1 210 ? -3.955 26.641 20.297 1 90.31 210 THR A C 1
ATOM 1620 O O . THR A 1 210 ? -4.547 26.062 21.219 1 90.31 210 THR A O 1
ATOM 1623 N N . GLU A 1 211 ? -2.643 26.594 20.25 1 91.25 211 GLU A N 1
ATOM 1624 C CA . GLU A 1 211 ? -1.825 25.844 21.219 1 91.25 211 GLU A CA 1
ATOM 1625 C C . GLU A 1 211 ? -2.051 26.344 22.641 1 91.25 211 GLU A C 1
ATOM 1627 O O . GLU A 1 211 ? -2.262 25.547 23.547 1 91.25 211 GLU A O 1
ATOM 1632 N N . THR A 1 212 ? -2.039 27.656 22.734 1 88.44 212 THR A N 1
ATOM 1633 C CA . THR A 1 212 ? -2.223 28.281 24.047 1 88.44 212 THR A CA 1
ATOM 1634 C C . THR A 1 212 ? -3.637 28.031 24.562 1 88.44 212 THR A C 1
ATOM 1636 O O . THR A 1 212 ? -3.824 27.719 25.75 1 88.44 212 THR A O 1
ATOM 1639 N N . ALA A 1 213 ? -4.582 28.188 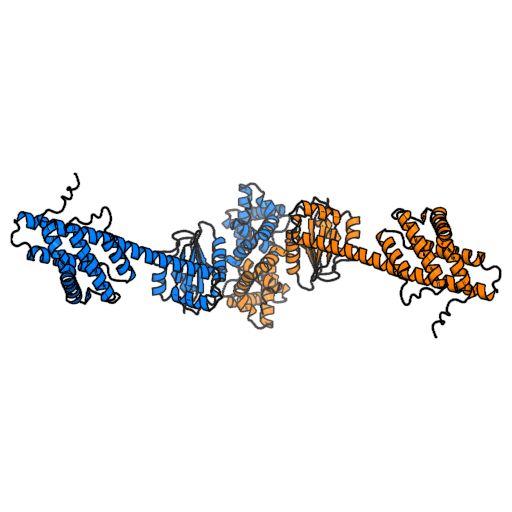23.688 1 89.56 213 ALA A N 1
ATOM 1640 C CA . ALA A 1 213 ? -5.98 27.984 24.078 1 89.56 213 ALA A CA 1
ATOM 1641 C C . ALA A 1 213 ? -6.223 26.547 24.531 1 89.56 213 ALA A C 1
ATOM 1643 O O . ALA A 1 213 ? -6.902 26.328 25.547 1 89.56 213 ALA A O 1
ATOM 1644 N N . LEU A 1 214 ? -5.73 25.578 23.875 1 93.56 214 LEU A N 1
ATOM 1645 C CA . LEU A 1 214 ? -5.902 24.188 24.25 1 93.56 214 LEU A CA 1
ATOM 1646 C C . LEU A 1 214 ? -5.152 23.859 25.531 1 93.56 214 LEU A C 1
ATOM 1648 O O . LEU A 1 214 ? -5.645 23.109 26.375 1 93.56 214 LEU A O 1
ATOM 1652 N N . ALA A 1 215 ? -3.977 24.484 25.703 1 90.94 215 ALA A N 1
ATOM 1653 C CA . ALA A 1 215 ? -3.195 24.281 26.922 1 90.94 215 ALA A CA 1
ATOM 1654 C C . ALA A 1 215 ? -3.963 24.75 28.156 1 90.94 215 ALA A C 1
ATOM 1656 O O . ALA A 1 215 ? -3.877 24.141 29.219 1 90.94 215 ALA A O 1
ATOM 1657 N N . ALA A 1 216 ? -4.652 25.812 27.953 1 89 216 ALA A N 1
ATOM 1658 C CA . ALA A 1 216 ? -5.453 26.344 29.047 1 89 216 ALA A CA 1
ATOM 1659 C C . ALA A 1 216 ? -6.531 25.359 29.484 1 89 216 ALA A C 1
ATOM 1661 O O . ALA A 1 216 ? -6.992 25.391 30.625 1 89 216 ALA A O 1
ATOM 1662 N N . LEU A 1 217 ? -6.898 24.5 28.625 1 91.38 217 LEU A N 1
ATOM 1663 C CA . LEU A 1 217 ? -7.895 23.484 28.922 1 91.38 217 LEU A CA 1
ATOM 1664 C C . LEU A 1 217 ? -7.23 22.188 29.359 1 91.38 217 LEU A C 1
ATOM 1666 O O . LEU A 1 217 ? -7.895 21.156 29.484 1 91.38 217 LEU A O 1
ATOM 1670 N N . GLY A 1 218 ? -5.871 22.234 29.484 1 91.25 218 GLY A N 1
ATOM 1671 C CA . GLY A 1 218 ? -5.129 21.047 29.906 1 91.25 218 GLY A CA 1
ATOM 1672 C C . GLY A 1 218 ? -4.809 20.109 28.766 1 91.25 218 GLY A C 1
ATOM 1673 O O . GLY A 1 218 ? -4.543 18.938 28.969 1 91.25 218 GLY A O 1
ATOM 1674 N N . ILE A 1 219 ? -4.969 20.578 27.547 1 95 219 ILE A N 1
ATOM 1675 C CA . ILE A 1 219 ? -4.672 19.797 26.359 1 95 219 ILE A CA 1
ATOM 1676 C C . ILE A 1 219 ? -3.412 20.328 25.688 1 95 219 ILE A C 1
ATOM 1678 O O . ILE A 1 219 ? -3.467 21.328 24.969 1 95 219 ILE A O 1
ATOM 1682 N N . ARG A 1 220 ? -2.264 19.703 25.922 1 95.88 220 ARG A N 1
ATOM 1683 C CA . ARG A 1 220 ? -1.026 20.125 25.281 1 95.88 220 ARG A CA 1
ATOM 1684 C C . ARG A 1 220 ? -0.994 19.688 23.812 1 95.88 220 ARG A C 1
ATOM 1686 O O . ARG A 1 220 ? -1.419 18.594 23.484 1 95.88 220 ARG A O 1
ATOM 1693 N N . SER A 1 221 ? -0.599 20.594 22.984 1 95.88 221 SER A N 1
ATOM 1694 C CA . SER A 1 221 ? -0.56 20.328 21.562 1 95.88 221 SER A CA 1
ATOM 1695 C C . SER A 1 221 ? 0.532 21.156 20.875 1 95.88 221 SER A C 1
ATOM 1697 O O . SER A 1 221 ? 1.021 22.141 21.438 1 95.88 221 SER A O 1
ATOM 1699 N N . VAL A 1 222 ? 1.013 20.672 19.75 1 94.38 222 VAL A N 1
ATOM 1700 C CA . VAL A 1 222 ? 1.957 21.375 18.891 1 94.38 222 VAL A CA 1
ATOM 1701 C C . VAL A 1 222 ? 1.426 21.406 17.469 1 94.38 222 VAL A C 1
ATOM 1703 O O . VAL A 1 222 ? 0.966 20.391 16.938 1 94.38 222 VAL A O 1
ATOM 1706 N N . TRP A 1 223 ? 1.443 22.547 16.906 1 92.62 223 TRP A N 1
ATOM 1707 C CA . TRP A 1 223 ? 0.946 22.719 15.547 1 92.62 223 TRP A CA 1
ATOM 1708 C C . TRP A 1 223 ? 2.068 23.156 14.609 1 92.62 223 TRP A C 1
ATOM 1710 O O . TRP A 1 223 ? 2.887 24 14.953 1 92.62 223 TRP A O 1
ATOM 1720 N N . HIS A 1 224 ? 2.119 22.5 13.492 1 91.31 224 HIS A N 1
ATOM 1721 C CA . HIS A 1 224 ? 3.217 22.641 12.539 1 91.31 224 HIS A CA 1
ATOM 1722 C C . HIS A 1 224 ? 2.693 22.844 11.125 1 91.31 224 HIS A C 1
ATOM 1724 O O . HIS A 1 224 ? 1.967 21.984 10.602 1 91.31 224 HIS A O 1
ATOM 1730 N N . ASP A 1 225 ? 3.117 23.969 10.508 1 89.12 225 ASP A N 1
ATOM 1731 C CA . ASP A 1 225 ? 2.709 24.266 9.133 1 89.12 225 ASP A CA 1
ATOM 1732 C C . ASP A 1 225 ? 3.619 23.562 8.133 1 89.12 225 ASP A C 1
ATOM 1734 O O . ASP A 1 225 ? 4.84 23.719 8.172 1 89.12 225 ASP A O 1
ATOM 1738 N N . ARG A 1 226 ? 3 22.812 7.309 1 87.81 226 ARG A N 1
ATOM 1739 C CA . ARG A 1 226 ? 3.695 22.203 6.18 1 87.81 226 ARG A CA 1
ATOM 1740 C C . ARG A 1 226 ? 3.201 22.781 4.859 1 87.81 226 ARG A C 1
ATOM 1742 O O . ARG A 1 226 ? 2.443 23.75 4.844 1 87.81 226 ARG A O 1
ATOM 1749 N N . VAL A 1 227 ? 3.785 22.375 3.73 1 81.69 227 VAL A N 1
ATOM 1750 C CA . VAL A 1 227 ? 3.51 22.953 2.422 1 81.69 227 VAL A CA 1
ATOM 1751 C C . VAL A 1 227 ? 2.02 22.844 2.107 1 81.69 227 VAL A C 1
ATOM 1753 O O . VAL A 1 227 ? 1.381 23.828 1.731 1 81.69 227 VAL A O 1
ATOM 1756 N N . ASP A 1 228 ? 1.343 21.688 2.377 1 83.12 228 ASP A N 1
ATOM 1757 C CA . ASP A 1 228 ? -0.021 21.5 1.89 1 83.12 228 ASP A CA 1
ATOM 1758 C C . ASP A 1 228 ? -1 21.328 3.049 1 83.12 228 ASP A C 1
ATOM 1760 O O . ASP A 1 228 ? -2.215 21.281 2.842 1 83.12 228 ASP A O 1
ATOM 1764 N N . ALA A 1 229 ? -0.486 21.344 4.215 1 92.44 229 ALA A N 1
ATOM 1765 C CA . ALA A 1 229 ? -1.361 21.125 5.363 1 92.44 229 ALA A CA 1
ATOM 1766 C C . ALA A 1 229 ? -0.683 21.547 6.66 1 92.44 229 ALA A C 1
ATOM 1768 O O . ALA A 1 229 ? 0.547 21.609 6.738 1 92.44 229 ALA A O 1
ATOM 1769 N N . THR A 1 230 ? -1.436 21.984 7.578 1 94.25 230 THR A N 1
ATOM 1770 C CA . THR A 1 230 ? -0.983 22.141 8.953 1 94.25 230 THR A CA 1
ATOM 1771 C C . THR A 1 230 ? -1.286 20.875 9.766 1 94.25 230 THR A C 1
ATOM 1773 O O . THR A 1 230 ? -2.381 20.328 9.672 1 94.25 230 THR A O 1
ATOM 1776 N N . VAL A 1 231 ? -0.344 20.438 10.5 1 96.06 231 VAL A N 1
ATOM 1777 C CA . VAL A 1 231 ? -0.552 19.234 11.297 1 96.06 231 VAL A CA 1
ATOM 1778 C C . VAL A 1 231 ? -0.464 19.578 12.781 1 96.06 231 VAL A C 1
ATOM 1780 O O . VAL A 1 231 ? 0.359 20.406 13.188 1 96.06 231 VAL A O 1
ATOM 1783 N N . GLY A 1 232 ? -1.318 19 13.555 1 96.44 232 GLY A N 1
ATOM 1784 C CA . GLY A 1 232 ? -1.344 19.156 14.992 1 96.44 232 GLY A CA 1
ATOM 1785 C C . GLY A 1 232 ? -1.112 17.875 15.75 1 96.44 232 GLY A C 1
ATOM 1786 O O . GLY A 1 232 ? -1.838 16.891 15.555 1 96.44 232 GLY A O 1
ATOM 1787 N N . LEU A 1 233 ? -0.075 17.859 16.531 1 97 233 LEU A N 1
ATOM 1788 C CA . LEU A 1 233 ? 0.166 16.812 17.516 1 97 233 LEU A CA 1
ATOM 1789 C C . LEU A 1 233 ? -0.525 17.141 18.828 1 97 233 LEU A C 1
ATOM 1791 O O . LEU A 1 233 ? -0.155 18.094 19.516 1 97 233 LEU A O 1
ATOM 1795 N N . VAL A 1 234 ? -1.542 16.281 19.172 1 97.69 234 VAL A N 1
ATOM 1796 C CA . VAL A 1 234 ? -2.389 16.641 20.312 1 97.69 234 VAL A CA 1
ATOM 1797 C C . VAL A 1 234 ? -2.355 15.531 21.359 1 97.69 234 VAL A C 1
ATOM 1799 O O . VAL A 1 234 ? -2.684 14.383 21.047 1 97.69 234 VAL A O 1
ATOM 1802 N N . SER A 1 235 ? -1.971 15.852 22.5 1 97.12 235 SER A N 1
ATOM 1803 C CA . SER A 1 235 ? -2.004 14.898 23.609 1 97.12 235 SER A CA 1
ATOM 1804 C C . SER A 1 235 ? -3.412 14.766 24.172 1 97.12 235 SER A C 1
ATOM 1806 O O . SER A 1 235 ? -4.098 15.766 24.406 1 97.12 235 SER A O 1
ATOM 1808 N N . LEU A 1 236 ? -3.859 13.539 24.406 1 96.06 236 LEU A N 1
ATOM 1809 C CA . LEU A 1 236 ? -5.184 13.32 24.984 1 96.06 236 LEU A CA 1
ATOM 1810 C C . LEU A 1 236 ? -5.16 13.5 26.5 1 96.06 236 LEU A C 1
ATOM 1812 O O . LEU A 1 236 ? -6.195 13.773 27.109 1 96.06 236 LEU A O 1
ATOM 1816 N N . GLU A 1 237 ? -3.986 13.453 27.078 1 89.38 237 GLU A N 1
ATOM 1817 C CA . GLU A 1 237 ? -3.852 13.578 28.516 1 89.38 237 GLU A CA 1
ATOM 1818 C C . GLU A 1 237 ? -4.871 12.703 29.25 1 89.38 237 GLU A C 1
ATOM 1820 O O . GLU A 1 237 ? -4.938 11.5 29.016 1 89.38 237 GLU A O 1
ATOM 1825 N N . ARG A 1 238 ? -5.727 13.25 30.047 1 89.62 238 ARG A N 1
ATOM 1826 C CA . ARG A 1 238 ? -6.727 12.5 30.797 1 89.62 238 ARG A CA 1
ATOM 1827 C C . ARG A 1 238 ? -8.094 12.578 30.125 1 89.62 238 ARG A C 1
ATOM 1829 O O . ARG A 1 238 ? -9.086 12.078 30.656 1 89.62 238 ARG A O 1
ATOM 1836 N N . HIS A 1 239 ? -8.125 13.141 28.922 1 92.62 239 HIS A N 1
ATOM 1837 C CA . HIS A 1 239 ? -9.383 13.344 28.219 1 92.62 239 HIS A CA 1
ATOM 1838 C C . HIS A 1 239 ? -9.633 12.234 27.188 1 92.62 239 HIS A C 1
ATOM 1840 O O . HIS A 1 239 ? -8.688 11.586 26.734 1 92.62 239 HIS A O 1
ATOM 1846 N N . ASP A 1 240 ? -10.883 12.078 26.906 1 93.81 240 ASP A N 1
ATOM 1847 C CA . ASP A 1 240 ? -11.195 11.203 25.781 1 93.81 240 ASP A CA 1
ATOM 1848 C C . ASP A 1 240 ? -11.062 11.945 24.453 1 93.81 240 ASP A C 1
ATOM 1850 O O . ASP A 1 240 ? -11.117 13.18 24.406 1 93.81 240 ASP A O 1
ATOM 1854 N N . SER A 1 241 ? -10.828 11.188 23.453 1 95.38 241 SER A N 1
ATOM 1855 C CA . SER A 1 241 ? -10.57 11.758 22.125 1 95.38 241 SER A CA 1
ATOM 1856 C C . SER A 1 241 ? -11.719 12.648 21.672 1 95.38 241 SER A C 1
ATOM 1858 O O . SER A 1 241 ? -11.5 13.711 21.094 1 95.38 241 SER A O 1
ATOM 1860 N N . SER A 1 242 ? -12.977 12.234 21.938 1 94.94 242 SER A N 1
ATOM 1861 C CA . SER A 1 242 ? -14.141 12.992 21.5 1 94.94 242 SER A CA 1
ATOM 1862 C C . SER A 1 242 ? -14.172 14.375 22.156 1 94.94 242 SER A C 1
ATOM 1864 O O . SER A 1 242 ? -14.469 15.375 21.484 1 94.94 242 SER A O 1
ATOM 1866 N N . THR A 1 243 ? -13.836 14.438 23.359 1 95.5 243 THR A N 1
ATOM 1867 C CA . THR A 1 243 ? -13.805 15.695 24.094 1 95.5 243 THR A CA 1
ATOM 1868 C C . THR A 1 243 ? -12.734 16.625 23.531 1 95.5 243 THR A C 1
ATOM 1870 O O . THR A 1 243 ? -12.992 17.812 23.312 1 95.5 243 THR A O 1
ATOM 1873 N N . VAL A 1 244 ? -11.594 16.094 23.297 1 96.94 244 VAL A N 1
ATOM 1874 C CA . VAL A 1 244 ? -10.477 16.875 22.766 1 96.94 244 VAL A CA 1
ATOM 1875 C C . VAL A 1 244 ? -10.836 17.422 21.391 1 96.94 244 VAL A C 1
ATOM 1877 O O . VAL A 1 244 ? -10.617 18.594 21.109 1 96.94 244 VAL A O 1
ATOM 1880 N N . LEU A 1 245 ? -11.461 16.609 20.594 1 97.12 245 LEU A N 1
ATOM 1881 C CA . LEU A 1 245 ? -11.797 17 19.234 1 97.12 245 LEU A CA 1
ATOM 1882 C C . LEU A 1 245 ? -12.883 18.078 19.234 1 97.12 245 LEU A C 1
ATOM 1884 O O . LEU A 1 245 ? -12.898 18.953 18.359 1 97.12 245 LEU A O 1
ATOM 1888 N N . GLN A 1 246 ? -13.766 18 20.141 1 96.31 246 GLN A N 1
ATOM 1889 C CA . GLN A 1 246 ? -14.805 19.016 20.281 1 96.31 246 GLN A CA 1
ATOM 1890 C C . GLN A 1 246 ? -14.195 20.391 20.547 1 96.31 246 GLN A C 1
ATOM 1892 O O . GLN A 1 246 ? -14.727 21.406 20.109 1 96.31 246 GLN A O 1
ATOM 1897 N N . GLN A 1 247 ? -13.078 20.391 21.25 1 95.25 247 GLN A N 1
ATOM 1898 C CA . GLN A 1 247 ? -12.406 21.656 21.562 1 95.25 247 GLN A CA 1
ATOM 1899 C C . GLN A 1 247 ? -11.609 22.156 20.375 1 95.25 247 GLN A C 1
ATOM 1901 O O . GLN A 1 247 ? -11.414 23.375 20.219 1 95.25 247 GLN A O 1
ATOM 1906 N N . ILE A 1 248 ? -11.188 21.312 19.531 1 96.56 248 ILE A N 1
ATOM 1907 C CA . ILE A 1 248 ? -10.32 21.641 18.422 1 96.56 248 ILE A CA 1
ATOM 1908 C C . ILE A 1 248 ? -11.164 22.125 17.234 1 96.56 248 ILE A C 1
ATOM 1910 O O . ILE A 1 248 ? -10.773 23.047 16.516 1 96.56 248 ILE A O 1
ATOM 1914 N N . ARG A 1 249 ? -12.359 21.578 17.031 1 96.31 249 ARG A N 1
ATOM 1915 C CA . ARG A 1 249 ? -13.211 21.75 15.867 1 96.31 249 ARG A CA 1
ATOM 1916 C C . ARG A 1 249 ? -13.445 23.234 15.57 1 96.31 249 ARG A C 1
ATOM 1918 O O . ARG A 1 249 ? -13.258 23.672 14.438 1 96.31 249 ARG A O 1
ATOM 1925 N N . PRO A 1 250 ? -13.781 24 16.609 1 94.62 250 PRO A N 1
ATOM 1926 C CA . PRO A 1 250 ? -14.086 25.406 16.328 1 94.62 250 PRO A CA 1
ATOM 1927 C C . PRO A 1 250 ? -12.844 26.203 15.938 1 94.62 250 PRO A C 1
ATOM 1929 O O . PRO A 1 250 ? -12.961 27.328 15.453 1 94.62 250 PRO A O 1
ATOM 1932 N N . ARG A 1 251 ? -11.703 25.656 16.094 1 93.69 251 ARG A N 1
ATOM 1933 C CA . ARG A 1 251 ? -10.461 26.391 15.898 1 93.69 251 ARG A CA 1
ATOM 1934 C C . ARG A 1 251 ? -9.867 26.094 14.523 1 93.69 251 ARG A C 1
ATOM 1936 O O . ARG A 1 251 ? -8.859 26.688 14.141 1 93.69 251 ARG A O 1
ATOM 1943 N N . LEU A 1 252 ? -10.445 25.219 13.859 1 94.44 252 LEU A N 1
ATOM 1944 C CA . LEU A 1 252 ? -9.945 24.797 12.547 1 94.44 252 LEU A CA 1
ATOM 1945 C C . LEU A 1 252 ? -10.539 25.672 11.438 1 94.44 252 LEU A C 1
ATOM 1947 O O . LEU A 1 252 ? -11.703 26.047 11.508 1 94.44 252 LEU A O 1
ATOM 1951 N N . ARG A 1 253 ? -9.602 25.969 10.531 1 89.5 253 ARG A N 1
ATOM 1952 C CA . ARG A 1 253 ? -10.023 26.703 9.336 1 89.5 253 ARG A CA 1
ATOM 1953 C C . ARG A 1 253 ? -9.922 25.828 8.094 1 89.5 253 ARG A C 1
ATOM 1955 O O . ARG A 1 253 ? -8.828 25.422 7.699 1 89.5 253 ARG A O 1
ATOM 1962 N N . GLY A 1 254 ? -10.992 25.25 7.57 1 90.56 254 GLY A N 1
ATOM 1963 C CA . GLY A 1 254 ? -10.992 24.422 6.379 1 90.56 254 GLY A CA 1
ATOM 1964 C C . GLY A 1 254 ? -11.266 22.953 6.672 1 90.56 254 GLY A C 1
ATOM 1965 O O . GLY A 1 254 ? -11.711 22.609 7.766 1 90.56 254 GLY A O 1
ATOM 1966 N N . GLY A 1 255 ? -10.977 22.156 5.625 1 95.62 255 GLY A N 1
ATOM 1967 C CA . GLY A 1 255 ? -11.125 20.719 5.801 1 95.62 255 GLY A CA 1
ATOM 1968 C C . GLY A 1 255 ? -10.031 20.109 6.652 1 95.62 255 GLY A C 1
ATOM 1969 O O . GLY A 1 255 ? -8.852 20.422 6.477 1 95.62 255 GLY A O 1
ATOM 1970 N N . ALA A 1 256 ? -10.422 19.328 7.609 1 97.5 256 ALA A N 1
ATOM 1971 C CA . ALA A 1 256 ? -9.484 18.719 8.555 1 97.5 256 ALA A CA 1
ATOM 1972 C C . ALA A 1 256 ? -9.82 17.25 8.781 1 97.5 256 ALA A C 1
ATOM 1974 O O . ALA A 1 256 ? -10.953 16.812 8.531 1 97.5 256 ALA A O 1
ATOM 1975 N N . ALA A 1 257 ? -8.898 16.516 9.133 1 98.19 257 ALA A N 1
ATOM 1976 C CA . ALA A 1 257 ? -9.07 15.094 9.453 1 98.19 257 ALA A CA 1
ATOM 1977 C C . ALA A 1 257 ? -8.227 14.695 10.664 1 98.19 257 ALA A C 1
ATOM 1979 O O . ALA A 1 257 ? -7.152 15.258 10.883 1 98.19 257 ALA A O 1
ATOM 1980 N N . ALA A 1 258 ? -8.695 13.773 11.406 1 98.44 258 ALA A N 1
ATOM 1981 C CA . ALA A 1 258 ? -7.988 13.297 12.602 1 98.44 258 ALA A CA 1
ATOM 1982 C C . ALA A 1 258 ? -7.715 11.805 12.516 1 98.44 258 ALA A C 1
ATOM 1984 O O . ALA A 1 258 ? -8.539 11.039 12.008 1 98.44 258 ALA A O 1
ATOM 1985 N N . SER A 1 259 ? -6.609 11.414 13 1 98.19 259 SER A N 1
ATOM 1986 C CA . SER A 1 259 ? -6.27 10 13.141 1 98.19 259 SER A CA 1
ATOM 1987 C C . SER A 1 259 ? -6.945 9.391 14.367 1 98.19 259 SER A C 1
ATOM 1989 O O . SER A 1 259 ? -7.449 10.117 15.227 1 98.19 259 SER A O 1
ATOM 1991 N N . PRO A 1 260 ? -6.992 8 14.391 1 96.19 260 PRO A N 1
ATOM 1992 C CA . PRO A 1 260 ? -7.277 7.395 15.695 1 96.19 260 PRO A CA 1
ATOM 1993 C C . PRO A 1 260 ? -6.191 7.676 16.734 1 96.19 260 PRO A C 1
ATOM 1995 O O . PRO A 1 260 ? -5.07 8.047 16.375 1 96.19 260 PRO A O 1
ATOM 1998 N N . PRO A 1 261 ? -6.59 7.57 18.031 1 96.56 261 PRO A N 1
ATOM 1999 C CA . PRO A 1 261 ? -5.555 7.73 19.062 1 96.56 261 PRO A CA 1
ATOM 2000 C C . PRO A 1 261 ? -4.469 6.66 18.969 1 96.56 261 PRO A C 1
ATOM 2002 O O . PRO A 1 261 ? -4.75 5.52 18.594 1 96.56 261 PRO A O 1
ATOM 2005 N N . VAL A 1 262 ? -3.305 7.086 19.234 1 95.75 262 VAL A N 1
ATOM 2006 C CA . VAL A 1 262 ? -2.172 6.168 19.312 1 95.75 262 VAL A CA 1
ATOM 2007 C C . VAL A 1 262 ? -1.562 6.215 20.719 1 95.75 262 VAL A C 1
ATOM 2009 O O . VAL A 1 262 ? -1.652 7.234 21.406 1 95.75 262 VAL A O 1
ATOM 2012 N N . PRO A 1 263 ? -0.921 5.172 21.188 1 93.31 263 PRO A N 1
ATOM 2013 C CA . PRO A 1 263 ? -0.527 5.07 22.594 1 93.31 263 PRO A CA 1
ATOM 2014 C C . PRO A 1 263 ? 0.727 5.879 22.922 1 93.31 263 PRO A C 1
ATOM 2016 O O . PRO A 1 263 ? 1.17 5.906 24.062 1 93.31 263 PRO A O 1
ATOM 2019 N N . GLY A 1 264 ? 1.327 6.637 22.094 1 93.81 264 GLY A N 1
ATOM 2020 C CA . GLY A 1 264 ? 2.518 7.406 22.406 1 93.81 264 GLY A CA 1
ATOM 2021 C C . GLY A 1 264 ? 3.158 8.047 21.188 1 93.81 264 GLY A C 1
ATOM 2022 O O . GLY A 1 264 ? 2.682 7.875 20.062 1 93.81 264 GLY A O 1
ATOM 2023 N N . LEU A 1 265 ? 4.301 8.672 21.562 1 94.75 265 LEU A N 1
ATOM 2024 C CA . LEU A 1 265 ? 4.988 9.438 20.531 1 94.75 265 LEU A CA 1
ATOM 2025 C C . LEU A 1 265 ? 5.625 8.516 19.484 1 94.75 265 LEU A C 1
ATOM 2027 O O . LEU A 1 265 ? 5.824 8.914 18.344 1 94.75 265 LEU A O 1
ATOM 2031 N N . ALA A 1 266 ? 5.91 7.316 19.938 1 94.5 266 ALA A N 1
ATOM 2032 C CA . ALA A 1 266 ? 6.562 6.359 19.047 1 94.5 266 ALA A CA 1
ATOM 2033 C C . ALA A 1 266 ? 5.688 6.043 17.844 1 94.5 266 ALA A C 1
ATOM 2035 O O . ALA A 1 266 ? 6.184 5.594 16.812 1 94.5 266 ALA A O 1
ATOM 2036 N N . GLN A 1 267 ? 4.375 6.289 17.938 1 95.62 267 GLN A N 1
ATOM 2037 C CA . GLN A 1 267 ? 3.461 5.922 16.859 1 95.62 267 GLN A CA 1
ATOM 2038 C C . GLN A 1 267 ? 2.887 7.16 16.172 1 95.62 267 GLN A C 1
ATOM 2040 O O . GLN A 1 267 ? 1.861 7.082 15.492 1 95.62 267 GLN A O 1
ATOM 2045 N N . ILE A 1 268 ? 3.52 8.242 16.344 1 95.5 268 ILE A N 1
ATOM 2046 C CA . ILE A 1 268 ? 3.012 9.492 15.805 1 95.5 268 ILE A CA 1
ATOM 2047 C C . ILE A 1 268 ? 3.146 9.484 14.281 1 95.5 268 ILE A C 1
ATOM 2049 O O . ILE A 1 268 ? 2.301 10.031 13.57 1 95.5 268 ILE A O 1
ATOM 2053 N N . ASP A 1 269 ? 4.266 8.898 13.828 1 96.62 269 ASP A N 1
ATOM 2054 C CA . ASP A 1 269 ? 4.422 8.797 12.383 1 96.62 269 ASP A CA 1
ATOM 2055 C C . ASP A 1 269 ? 3.242 8.055 11.758 1 96.62 269 ASP A C 1
ATOM 2057 O O . ASP A 1 269 ? 2.701 8.492 10.734 1 96.62 269 ASP A O 1
ATOM 2061 N N . THR A 1 270 ? 2.752 7.008 12.391 1 96.31 270 THR A N 1
ATOM 2062 C CA . THR A 1 270 ? 1.587 6.254 11.938 1 96.31 270 THR A CA 1
ATOM 2063 C C . THR A 1 270 ? 0.329 7.117 12 1 96.31 270 THR A C 1
ATOM 2065 O O . THR A 1 270 ? -0.448 7.16 11.039 1 96.31 270 THR A O 1
ATOM 2068 N N . ALA A 1 271 ? 0.138 7.746 13.07 1 97.38 271 ALA A N 1
ATOM 2069 C CA . ALA A 1 271 ? -1.015 8.625 13.234 1 97.38 271 ALA A CA 1
ATOM 2070 C C . ALA A 1 271 ? -1.015 9.727 12.172 1 97.38 271 ALA A C 1
ATOM 2072 O O . ALA A 1 271 ? -2.062 10.062 11.617 1 97.38 271 ALA A O 1
ATOM 2073 N N . HIS A 1 272 ? 0.17 10.258 11.953 1 97.06 272 HIS A N 1
ATOM 2074 C CA . HIS A 1 272 ? 0.316 11.305 10.945 1 97.06 272 HIS A CA 1
ATOM 2075 C C . HIS A 1 272 ? -0.107 10.812 9.57 1 97.06 272 HIS A C 1
ATOM 2077 O O . HIS A 1 272 ? -0.9 11.469 8.891 1 97.06 272 HIS A O 1
ATOM 2083 N N . ALA A 1 273 ? 0.391 9.711 9.203 1 97.12 273 ALA A N 1
ATOM 2084 C CA . ALA A 1 273 ? 0.055 9.133 7.906 1 97.12 273 ALA A CA 1
ATOM 2085 C C . ALA A 1 273 ? -1.447 8.891 7.785 1 97.12 273 ALA A C 1
ATOM 2087 O O . ALA A 1 273 ? -2.041 9.156 6.738 1 97.12 273 ALA A O 1
ATOM 2088 N N . LEU A 1 274 ? -2.066 8.391 8.789 1 97.81 274 LEU A N 1
ATOM 2089 C CA . LEU A 1 274 ? -3.492 8.086 8.797 1 97.81 274 LEU A CA 1
ATOM 2090 C C . LEU A 1 274 ? -4.32 9.367 8.734 1 97.81 274 LEU A C 1
ATOM 2092 O O . LEU A 1 274 ? -5.336 9.422 8.039 1 97.81 274 LEU A O 1
ATOM 2096 N N . ALA A 1 275 ? -3.924 10.367 9.438 1 98 275 ALA A N 1
ATOM 2097 C CA . ALA A 1 275 ? -4.625 11.648 9.383 1 98 275 ALA A CA 1
ATOM 2098 C C . ALA A 1 275 ? -4.551 12.242 7.98 1 98 275 ALA A C 1
ATOM 2100 O O . ALA A 1 275 ? -5.547 12.75 7.461 1 98 275 ALA A O 1
ATOM 2101 N N . MET A 1 276 ? -3.359 12.203 7.43 1 96.75 276 MET A N 1
ATOM 2102 C CA . MET A 1 276 ? -3.174 12.734 6.082 1 96.75 276 MET A CA 1
ATOM 2103 C C . MET A 1 276 ? -4.027 11.969 5.074 1 96.75 276 MET A C 1
ATOM 2105 O O . MET A 1 276 ? -4.625 12.57 4.18 1 96.75 276 MET A O 1
ATOM 2109 N N . LEU A 1 277 ? -4.055 10.68 5.234 1 96.94 277 LEU A N 1
ATOM 2110 C CA . LEU A 1 277 ? -4.875 9.844 4.363 1 96.94 277 LEU A CA 1
ATOM 2111 C C . LEU A 1 277 ? -6.348 10.219 4.484 1 96.94 277 LEU A C 1
ATOM 2113 O O . LEU A 1 277 ? -7.043 10.359 3.475 1 96.94 277 LEU A O 1
ATOM 2117 N N . ALA A 1 278 ? -6.816 10.352 5.656 1 97.81 278 ALA A N 1
ATOM 2118 C CA . ALA A 1 278 ? -8.203 10.766 5.879 1 97.81 278 ALA A CA 1
ATOM 2119 C C . ALA A 1 278 ? -8.484 12.125 5.238 1 97.81 278 ALA A C 1
ATOM 2121 O O . ALA A 1 278 ? -9.539 12.328 4.645 1 97.81 278 ALA A O 1
ATOM 2122 N N . LEU A 1 279 ? -7.547 13.016 5.34 1 96.38 279 LEU A N 1
ATOM 2123 C CA . LEU A 1 279 ? -7.699 14.336 4.754 1 96.38 279 LEU A CA 1
ATOM 2124 C C . LEU A 1 279 ? -7.852 14.25 3.238 1 96.38 279 LEU A C 1
ATOM 2126 O O . LEU A 1 279 ? -8.648 14.984 2.645 1 96.38 279 LEU A O 1
ATOM 2130 N N . GLU A 1 280 ? -7.133 13.391 2.658 1 95.5 280 GLU A N 1
ATOM 2131 C CA . GLU A 1 280 ? -7.152 13.219 1.208 1 95.5 280 GLU A CA 1
ATOM 2132 C C . GLU A 1 280 ? -8.508 12.719 0.729 1 95.5 280 GLU A C 1
ATOM 2134 O O . GLU A 1 280 ? -8.836 12.828 -0.454 1 95.5 280 GLU A O 1
ATOM 2139 N N . THR A 1 281 ? -9.281 12.078 1.558 1 96.5 281 THR A N 1
ATOM 2140 C CA . THR A 1 281 ? -10.602 11.578 1.177 1 96.5 281 THR A CA 1
ATOM 2141 C C . THR A 1 281 ? -11.602 12.719 1.061 1 96.5 281 THR A C 1
ATOM 2143 O O . THR A 1 281 ? -12.711 12.531 0.547 1 96.5 281 THR A O 1
ATOM 2146 N N . LEU A 1 282 ? -11.234 13.875 1.538 1 94.56 282 LEU A N 1
ATOM 2147 C CA . LEU A 1 282 ? -12.148 15.016 1.536 1 94.56 282 LEU A CA 1
ATOM 2148 C C . LEU A 1 282 ? -12.047 15.797 0.229 1 94.56 282 LEU A C 1
ATOM 2150 O O . LEU A 1 282 ? -10.961 15.922 -0.335 1 94.56 282 LEU A O 1
ATOM 2154 N N . PRO A 1 283 ? -13.18 16.297 -0.188 1 91.19 283 PRO A N 1
ATOM 2155 C CA . PRO A 1 283 ? -13.102 17.25 -1.294 1 91.19 283 PRO A CA 1
ATOM 2156 C C . PRO A 1 283 ? -12.25 18.484 -0.954 1 91.19 283 PRO A C 1
ATOM 2158 O O . PRO A 1 283 ? -12.086 18.812 0.222 1 91.19 283 PRO A O 1
ATOM 2161 N N . THR A 1 284 ? -11.812 19.109 -1.979 1 87.44 284 THR A N 1
ATOM 2162 C CA . THR A 1 284 ? -10.898 20.234 -1.808 1 87.44 284 THR A CA 1
ATOM 2163 C C . THR A 1 284 ? -11.578 21.375 -1.057 1 87.44 284 THR A C 1
ATOM 2165 O O . THR A 1 284 ? -10.93 22.094 -0.284 1 87.44 284 THR A O 1
ATOM 2168 N N . ASP A 1 285 ? -12.844 21.531 -1.18 1 87.88 285 ASP A N 1
ATOM 2169 C CA . ASP A 1 285 ? -13.562 22.641 -0.581 1 87.88 285 ASP A CA 1
ATOM 2170 C C . ASP A 1 285 ? -14.273 22.219 0.7 1 87.88 285 ASP A C 1
ATOM 2172 O O . ASP A 1 285 ? -15.109 22.969 1.23 1 87.88 285 ASP A O 1
ATOM 2176 N N . ALA A 1 286 ? -13.93 21.047 1.13 1 89.62 286 ALA A N 1
ATOM 2177 C CA . ALA A 1 286 ? -14.586 20.547 2.336 1 89.62 286 ALA A CA 1
ATOM 2178 C C . ALA A 1 286 ? -14.242 21.406 3.545 1 89.62 286 ALA A C 1
ATOM 2180 O O . ALA A 1 286 ? -13.164 22.016 3.604 1 89.62 286 ALA A O 1
ATOM 2181 N N . GLN A 1 287 ? -15.203 21.516 4.48 1 90.62 287 GLN A N 1
ATOM 2182 C CA . GLN A 1 287 ? -15.016 22.188 5.762 1 90.62 287 GLN A CA 1
ATOM 2183 C C . GLN A 1 287 ? -15.32 21.25 6.922 1 90.62 287 GLN A C 1
ATOM 2185 O O . GLN A 1 287 ? -16.047 20.266 6.762 1 90.62 287 GLN A O 1
ATOM 2190 N N . GLY A 1 288 ? -14.633 21.531 7.977 1 92.81 288 GLY A N 1
ATOM 2191 C CA . GLY A 1 288 ? -14.922 20.734 9.164 1 92.81 288 GLY A CA 1
ATOM 2192 C C . GLY A 1 288 ? -13.922 19.609 9.391 1 92.81 288 GLY A C 1
ATOM 2193 O O . GLY A 1 288 ? -12.984 19.438 8.609 1 92.81 288 GLY A O 1
ATOM 2194 N N . LEU A 1 289 ? -14.109 18.906 10.469 1 96.94 289 LEU A N 1
ATOM 2195 C CA . LEU A 1 289 ? -13.195 17.859 10.906 1 96.94 289 LEU A CA 1
ATOM 2196 C C . LEU A 1 289 ? -13.836 16.484 10.758 1 96.94 289 LEU A C 1
ATOM 2198 O O . LEU A 1 289 ? -14.945 16.25 11.25 1 96.94 289 LEU A O 1
ATOM 2202 N N . VAL A 1 290 ? -13.172 15.617 9.992 1 97.06 290 VAL A N 1
ATOM 2203 C CA . VAL A 1 290 ? -13.633 14.242 9.883 1 97.06 290 VAL A CA 1
ATOM 2204 C C . VAL A 1 290 ? -12.648 13.312 10.586 1 97.06 290 VAL A C 1
ATOM 2206 O O . VAL A 1 290 ? -11.445 13.594 10.641 1 97.06 290 VAL A O 1
ATOM 2209 N N . LEU A 1 291 ? -13.188 12.297 11.125 1 97.56 291 LEU A N 1
ATOM 2210 C CA . LEU A 1 291 ? -12.352 11.25 11.711 1 97.56 291 LEU A CA 1
ATOM 2211 C C . LEU A 1 291 ? -12.078 10.141 10.695 1 97.56 291 LEU A C 1
ATOM 2213 O O . LEU A 1 291 ? -12.945 9.812 9.883 1 97.56 291 LEU A O 1
ATOM 2217 N N . LEU A 1 292 ? -10.875 9.547 10.758 1 97.5 292 LEU A N 1
ATOM 2218 C CA . LEU A 1 292 ? -10.555 8.445 9.852 1 97.5 292 LEU A CA 1
ATOM 2219 C C . LEU A 1 292 ? -11.609 7.34 9.953 1 97.5 292 LEU A C 1
ATOM 2221 O O . LEU A 1 292 ? -11.953 6.711 8.953 1 97.5 292 LEU A O 1
ATOM 2225 N N . GLU A 1 293 ? -12.094 7.145 11.125 1 95.06 293 GLU A N 1
ATOM 2226 C CA . GLU A 1 293 ? -13.047 6.062 11.367 1 95.06 293 GLU A CA 1
ATOM 2227 C C . GLU A 1 293 ? -14.328 6.262 10.555 1 95.06 293 GLU A C 1
ATOM 2229 O O . GLU A 1 293 ? -15.117 5.332 10.391 1 95.06 293 GLU A O 1
ATOM 2234 N N . GLU A 1 294 ? -14.477 7.43 10.086 1 94.75 294 GLU A N 1
ATOM 2235 C CA . GLU A 1 294 ? -15.641 7.734 9.273 1 94.75 294 GLU A CA 1
ATOM 2236 C C . GLU A 1 294 ? -15.344 7.555 7.785 1 94.75 294 GLU A C 1
ATOM 2238 O O . GLU A 1 294 ? -16.203 7.77 6.938 1 94.75 294 GLU A O 1
ATOM 2243 N N . ARG A 1 295 ? -14.102 7.156 7.5 1 96.56 295 ARG A N 1
ATOM 2244 C CA . ARG A 1 295 ? -13.68 7.227 6.105 1 96.56 295 ARG A CA 1
ATOM 2245 C C . ARG A 1 295 ? -12.922 5.965 5.699 1 96.56 295 ARG A C 1
ATOM 2247 O O . ARG A 1 295 ? -12.164 5.977 4.723 1 96.56 295 ARG A O 1
ATOM 2254 N N . TYR A 1 296 ? -13.086 4.836 6.367 1 96.44 296 TYR A N 1
ATOM 2255 C CA . TYR A 1 296 ? -12.266 3.654 6.137 1 96.44 296 TYR A CA 1
ATOM 2256 C C . TYR A 1 296 ? -12.391 3.176 4.695 1 96.44 296 TYR A C 1
ATOM 2258 O O . TYR A 1 296 ? -11.383 2.941 4.023 1 96.44 296 TYR A O 1
ATOM 2266 N N . PRO A 1 297 ? -13.641 3.031 4.102 1 96.25 297 PRO A N 1
ATOM 2267 C CA . PRO A 1 297 ? -13.711 2.564 2.715 1 96.25 297 PRO A CA 1
ATOM 2268 C C . PRO A 1 297 ? -13.008 3.502 1.74 1 96.25 297 PRO A C 1
ATOM 2270 O O . PRO A 1 297 ? -12.25 3.047 0.878 1 96.25 297 PRO A O 1
ATOM 2273 N N . GLU A 1 298 ? -13.227 4.793 1.93 1 97.19 298 GLU A N 1
ATOM 2274 C CA . GLU A 1 298 ? -12.586 5.781 1.066 1 97.19 298 GLU A CA 1
ATOM 2275 C C . GLU A 1 298 ? -11.07 5.727 1.201 1 97.19 298 GLU A C 1
ATOM 2277 O O . GLU A 1 298 ? -10.344 5.844 0.207 1 97.19 298 GLU A O 1
ATOM 2282 N N . ALA A 1 299 ? -10.656 5.582 2.438 1 97.5 299 ALA A N 1
ATOM 2283 C CA . ALA A 1 299 ? -9.219 5.504 2.693 1 97.5 299 ALA A CA 1
ATOM 2284 C C . ALA A 1 299 ? -8.602 4.293 2.002 1 97.5 299 ALA A C 1
ATOM 2286 O O . ALA A 1 299 ? -7.508 4.383 1.438 1 97.5 299 ALA A O 1
ATOM 2287 N N . MET A 1 300 ? -9.305 3.191 2.029 1 96.38 300 MET A N 1
ATOM 2288 C CA . MET A 1 300 ? -8.82 1.974 1.385 1 96.38 300 MET A CA 1
ATOM 2289 C C . MET A 1 300 ? -8.719 2.162 -0.124 1 96.38 300 MET A C 1
ATOM 2291 O O . MET A 1 300 ? -7.762 1.694 -0.748 1 96.38 300 MET A O 1
ATOM 2295 N N . LEU A 1 301 ? -9.664 2.777 -0.703 1 97.31 301 LEU A N 1
ATOM 2296 C CA . LEU A 1 301 ? -9.664 3.062 -2.133 1 97.31 301 LEU A CA 1
ATOM 2297 C C . LEU A 1 301 ? -8.445 3.898 -2.52 1 97.31 301 LEU A C 1
ATOM 2299 O O . LEU A 1 301 ? -7.758 3.588 -3.494 1 97.31 301 LEU A O 1
ATOM 2303 N N . LEU A 1 302 ? -8.148 4.883 -1.727 1 96.25 302 LEU A N 1
ATOM 2304 C CA . LEU A 1 302 ? -7.047 5.797 -2.023 1 96.25 302 LEU A CA 1
ATOM 2305 C C . LEU A 1 302 ? -5.703 5.09 -1.884 1 96.25 302 LEU A C 1
ATOM 2307 O O . LEU A 1 302 ? -4.758 5.391 -2.617 1 96.25 302 LEU A O 1
ATOM 2311 N N . ARG A 1 303 ? -5.617 4.164 -0.964 1 95.62 303 ARG A N 1
ATOM 2312 C CA . ARG A 1 303 ? -4.367 3.459 -0.708 1 95.62 303 ARG A CA 1
ATOM 2313 C C . ARG A 1 303 ? -4.074 2.445 -1.809 1 95.62 303 ARG A C 1
ATOM 2315 O O . ARG A 1 303 ? -2.945 1.968 -1.938 1 95.62 303 ARG A O 1
ATOM 2322 N N . SER A 1 304 ? -5.105 2.066 -2.537 1 95.5 304 SER A N 1
ATOM 2323 C CA . SER A 1 304 ? -4.941 1.089 -3.607 1 95.5 304 SER A CA 1
ATOM 2324 C C . SER A 1 304 ? -5.445 1.639 -4.938 1 95.5 304 SER A C 1
ATOM 2326 O O . SER A 1 304 ? -6.406 1.117 -5.508 1 95.5 304 SER A O 1
ATOM 2328 N N . PRO A 1 305 ? -4.707 2.543 -5.477 1 94.69 305 PRO A N 1
ATOM 2329 C CA . PRO A 1 305 ? -5.207 3.215 -6.68 1 94.69 305 PRO A CA 1
ATOM 2330 C C . PRO A 1 305 ? -5.332 2.271 -7.871 1 94.69 305 PRO A C 1
ATOM 2332 O O . PRO A 1 305 ? -6.254 2.408 -8.68 1 94.69 305 PRO A O 1
ATOM 2335 N N . ASP A 1 306 ? -4.402 1.359 -8.039 1 93.88 306 ASP A N 1
ATOM 2336 C CA . ASP A 1 306 ? -4.453 0.417 -9.156 1 93.88 306 ASP A CA 1
ATOM 2337 C C . ASP A 1 306 ? -5.688 -0.478 -9.062 1 93.88 306 ASP A C 1
ATOM 2339 O O . ASP A 1 306 ? -6.422 -0.634 -10.039 1 93.88 306 ASP A O 1
ATOM 2343 N N . LEU A 1 307 ? -6.012 -1.056 -7.902 1 95.62 307 LEU A N 1
ATOM 2344 C CA . LEU A 1 307 ? -7.195 -1.882 -7.695 1 95.62 307 LEU A CA 1
ATOM 2345 C C . LEU A 1 307 ? -8.469 -1.06 -7.867 1 95.62 307 LEU A C 1
ATOM 2347 O O . LEU A 1 307 ? -9.453 -1.547 -8.422 1 95.62 307 LEU A O 1
ATOM 2351 N N . THR A 1 308 ? -8.383 0.147 -7.32 1 97.06 308 THR A N 1
ATOM 2352 C CA . THR A 1 308 ? -9.539 1.036 -7.414 1 97.06 308 THR A CA 1
ATOM 2353 C C . THR A 1 308 ? -9.875 1.328 -8.875 1 97.06 308 THR A C 1
ATOM 2355 O O . THR A 1 308 ? -11.047 1.312 -9.258 1 97.06 308 THR A O 1
ATOM 2358 N N . GLU A 1 309 ? -8.883 1.573 -9.633 1 95.94 309 GLU A N 1
ATOM 2359 C CA . GLU A 1 309 ? -9.102 1.809 -11.055 1 95.94 309 GLU A CA 1
ATOM 2360 C C . GLU A 1 309 ? -9.727 0.59 -11.727 1 95.94 309 GLU A C 1
ATOM 2362 O O . GLU A 1 309 ? -10.656 0.726 -12.523 1 95.94 309 GLU A O 1
ATOM 2367 N N . LEU A 1 310 ? -9.203 -0.562 -11.477 1 95.44 310 LEU A N 1
ATOM 2368 C CA . LEU A 1 310 ? -9.742 -1.799 -12.023 1 95.44 310 LEU A CA 1
ATOM 2369 C C . LEU A 1 310 ? -11.195 -1.995 -11.602 1 95.44 310 LEU A C 1
ATOM 2371 O O . LEU A 1 310 ? -12.047 -2.344 -12.422 1 95.44 310 LEU A O 1
ATOM 2375 N N . LEU A 1 311 ? -11.531 -1.74 -10.352 1 96.62 311 LEU A N 1
ATOM 2376 C CA . LEU A 1 311 ? -12.875 -1.858 -9.805 1 96.62 311 LEU A CA 1
ATOM 2377 C C . LEU A 1 311 ? -13.836 -0.917 -10.523 1 96.62 311 LEU A C 1
ATOM 2379 O O . LEU A 1 311 ? -14.914 -1.332 -10.953 1 96.62 311 LEU A O 1
ATOM 2383 N N . VAL A 1 312 ? -13.422 0.322 -10.641 1 97.06 312 VAL A N 1
ATOM 2384 C CA . VAL A 1 312 ? -14.266 1.332 -11.273 1 97.06 312 VAL A CA 1
ATOM 2385 C C . VAL A 1 312 ? -14.5 0.974 -12.734 1 97.06 312 VAL A C 1
ATOM 2387 O O . VAL A 1 312 ? -15.633 1.039 -13.227 1 97.06 312 VAL A O 1
ATOM 2390 N N . THR A 1 313 ? -13.477 0.594 -13.414 1 95.31 313 THR A N 1
ATOM 2391 C CA . THR A 1 313 ? -13.578 0.245 -14.828 1 95.31 313 THR A CA 1
ATOM 2392 C C . THR A 1 313 ? -14.531 -0.928 -15.031 1 95.31 313 THR A C 1
ATOM 2394 O O . THR A 1 313 ? -15.375 -0.899 -15.93 1 95.31 313 THR A O 1
ATOM 2397 N N . ARG A 1 314 ? -14.461 -1.873 -14.211 1 93.38 314 ARG A N 1
ATOM 2398 C CA . ARG A 1 314 ? -15.305 -3.062 -14.328 1 93.38 314 ARG A CA 1
ATOM 2399 C C . ARG A 1 314 ? -16.75 -2.754 -13.945 1 93.38 314 ARG A C 1
ATOM 2401 O O . ARG A 1 314 ? -17.688 -3.217 -14.602 1 93.38 314 ARG A O 1
ATOM 2408 N N . THR A 1 315 ? -16.891 -1.965 -12.891 1 95.75 315 THR A N 1
ATOM 2409 C CA . THR A 1 315 ? -18.188 -1.832 -12.25 1 95.75 315 THR A CA 1
ATOM 2410 C C . THR A 1 315 ? -18.969 -0.663 -12.844 1 95.75 315 THR A C 1
ATOM 2412 O O . THR A 1 315 ? -20.203 -0.677 -12.859 1 95.75 315 THR A O 1
ATOM 2415 N N . LEU A 1 316 ? -18.234 0.375 -13.359 1 96.81 316 LEU A N 1
ATOM 2416 C CA . LEU A 1 316 ? -18.938 1.571 -13.805 1 96.81 316 LEU A CA 1
ATOM 2417 C C . LEU A 1 316 ? -18.438 2.014 -15.18 1 96.81 316 LEU A C 1
ATOM 2419 O O . LEU A 1 316 ? -18.938 2.986 -15.742 1 96.81 316 LEU A O 1
ATOM 2423 N N . GLY A 1 317 ? -17.484 1.334 -15.727 1 96.12 317 GLY A N 1
ATOM 2424 C CA . GLY A 1 317 ? -16.844 1.732 -16.969 1 96.12 317 GLY A CA 1
ATOM 2425 C C . GLY A 1 317 ? -17.828 2.113 -18.047 1 96.12 317 GLY A C 1
ATOM 2426 O O . GLY A 1 317 ? -17.781 3.234 -18.562 1 96.12 317 GLY A O 1
ATOM 2427 N N . PRO A 1 318 ? -18.703 1.19 -18.438 1 96.81 318 PRO A N 1
ATOM 2428 C CA . PRO A 1 318 ? -19.672 1.456 -19.516 1 96.81 318 PRO A CA 1
ATOM 2429 C C . PRO A 1 318 ? -20.547 2.674 -19.234 1 96.81 318 PRO A C 1
ATOM 2431 O O . PRO A 1 318 ? -20.938 3.381 -20.172 1 96.81 318 PRO A O 1
ATOM 2434 N N . VAL A 1 319 ? -20.891 2.949 -18.016 1 97.44 319 VAL A N 1
ATOM 2435 C CA . VAL A 1 319 ? -21.672 4.117 -17.641 1 97.44 319 VAL A CA 1
ATOM 2436 C C . VAL A 1 319 ? -20.828 5.379 -17.766 1 97.44 319 VAL A C 1
ATOM 2438 O O . VAL A 1 319 ? -21.297 6.402 -18.281 1 97.44 319 VAL A O 1
ATOM 2441 N N . LEU A 1 320 ? -19.609 5.289 -17.312 1 96.44 320 LEU A N 1
ATOM 2442 C CA . LEU A 1 320 ? -18.703 6.438 -17.312 1 96.44 320 LEU A CA 1
ATOM 2443 C C . LEU A 1 320 ? -18.344 6.832 -18.75 1 96.44 320 LEU A C 1
ATOM 2445 O O . LEU A 1 320 ? -17.953 7.977 -19 1 96.44 320 LEU A O 1
ATOM 2449 N N . ALA A 1 321 ? -18.469 5.938 -19.672 1 96.5 321 ALA A N 1
ATOM 2450 C CA . ALA A 1 321 ? -18.125 6.184 -21.062 1 96.5 321 ALA A CA 1
ATOM 2451 C C . ALA A 1 321 ? -19.234 6.941 -21.797 1 96.5 321 ALA A C 1
ATOM 2453 O O . ALA A 1 321 ? -19.031 7.434 -22.906 1 96.5 321 ALA A O 1
ATOM 2454 N N . LEU A 1 322 ? -20.359 7.098 -21.203 1 97.12 322 LEU A N 1
ATOM 2455 C CA . LEU A 1 322 ? -21.5 7.77 -21.797 1 97.12 322 LEU A CA 1
ATOM 2456 C C . LEU A 1 322 ? -21.281 9.281 -21.859 1 97.12 322 LEU A C 1
ATOM 2458 O O . LEU A 1 322 ? -20.422 9.805 -21.156 1 97.12 322 LEU A O 1
ATOM 2462 N N . PRO A 1 323 ? -22.078 9.938 -22.703 1 97.06 323 PRO A N 1
ATOM 2463 C CA . PRO A 1 323 ? -22.031 11.398 -22.688 1 97.06 323 PRO A CA 1
ATOM 2464 C C . PRO A 1 323 ? -22.375 11.977 -21.312 1 97.06 323 PRO A C 1
ATOM 2466 O O . PRO A 1 323 ? -23.141 11.383 -20.562 1 97.06 323 PRO A O 1
ATOM 2469 N N . GLU A 1 324 ? -21.906 13.094 -21.016 1 95.62 324 GLU A N 1
ATOM 2470 C CA . GLU A 1 324 ? -21.906 13.703 -19.688 1 95.62 324 GLU A CA 1
ATOM 2471 C C . GLU A 1 324 ? -23.312 13.758 -19.094 1 95.62 324 GLU A C 1
ATOM 2473 O O . GLU A 1 324 ? -23.516 13.344 -17.953 1 95.62 324 GLU A O 1
ATOM 2478 N N . ARG A 1 325 ? -24.234 14.297 -19.797 1 95.94 325 ARG A N 1
ATOM 2479 C CA . ARG A 1 325 ? -25.594 14.484 -19.281 1 95.94 325 ARG A CA 1
ATOM 2480 C C . ARG A 1 325 ? -26.203 13.148 -18.875 1 95.94 325 ARG A C 1
ATOM 2482 O O . ARG A 1 325 ? -26.766 13.023 -17.781 1 95.94 325 ARG A O 1
ATOM 2489 N N . GLU A 1 326 ? -26.109 12.141 -19.766 1 96.75 326 GLU A N 1
ATOM 2490 C CA . GLU A 1 326 ? -26.656 10.82 -19.469 1 96.75 326 GLU A CA 1
ATOM 2491 C C . GLU A 1 326 ? -25.891 10.148 -18.328 1 96.75 326 GLU A C 1
ATOM 2493 O O . GLU A 1 326 ? -26.484 9.523 -17.453 1 96.75 326 GLU A O 1
ATOM 2498 N N . ARG A 1 327 ? -24.594 10.266 -18.359 1 97.19 327 ARG A N 1
ATOM 2499 C CA . ARG A 1 327 ? -23.719 9.719 -17.328 1 97.19 327 ARG A CA 1
ATOM 2500 C C . ARG A 1 327 ? -24.125 10.234 -15.945 1 97.19 327 ARG A C 1
ATOM 2502 O O . ARG A 1 327 ? -24.297 9.453 -15.008 1 97.19 327 ARG A O 1
ATOM 2509 N N . GLU A 1 328 ? -24.312 11.5 -15.828 1 96.56 328 GLU A N 1
ATOM 2510 C CA . GLU A 1 328 ? -24.625 12.133 -14.547 1 96.56 328 GLU A CA 1
ATOM 2511 C C . GLU A 1 328 ? -25.984 11.672 -14.023 1 96.56 328 GLU A C 1
ATOM 2513 O O . GLU A 1 328 ? -26.125 11.383 -12.828 1 96.56 328 GLU A O 1
ATOM 2518 N N . ILE A 1 329 ? -26.922 11.547 -14.875 1 97.38 329 ILE A N 1
ATOM 2519 C CA . ILE A 1 329 ? -28.266 11.133 -14.492 1 97.38 329 ILE A CA 1
ATOM 2520 C C . ILE A 1 329 ? -28.234 9.695 -13.969 1 97.38 329 ILE A C 1
ATOM 2522 O O . ILE A 1 329 ? -28.828 9.398 -12.93 1 97.38 329 ILE A O 1
ATOM 2526 N N . LEU A 1 330 ? -27.531 8.859 -14.688 1 97.88 330 LEU A N 1
ATOM 2527 C CA . LEU A 1 330 ? -27.484 7.449 -14.297 1 97.88 330 LEU A CA 1
ATOM 2528 C C . LEU A 1 330 ? -26.703 7.27 -13 1 97.88 330 LEU A C 1
ATOM 2530 O O . LEU A 1 330 ? -27.094 6.484 -12.133 1 97.88 330 LEU A O 1
ATOM 2534 N N . LEU A 1 331 ? -25.609 8.008 -12.859 1 97.62 331 LEU A N 1
ATOM 2535 C CA . LEU A 1 331 ? -24.797 7.906 -11.648 1 97.62 331 LEU A CA 1
ATOM 2536 C C . LEU A 1 331 ? -25.578 8.422 -10.438 1 97.62 331 LEU A C 1
ATOM 2538 O O . LEU A 1 331 ? -25.516 7.832 -9.359 1 97.62 331 LEU A O 1
ATOM 2542 N N . GLU A 1 332 ? -26.266 9.477 -10.602 1 97.56 332 GLU A N 1
ATOM 2543 C CA . GLU A 1 332 ? -27.078 10.023 -9.523 1 97.56 332 GLU A CA 1
ATOM 2544 C C . GLU A 1 332 ? -28.188 9.047 -9.117 1 97.56 332 GLU A C 1
ATOM 2546 O O . GLU A 1 332 ? -28.484 8.906 -7.93 1 97.56 332 GLU A O 1
ATOM 2551 N N . THR A 1 333 ? -28.781 8.484 -10.141 1 97.88 333 THR A N 1
ATOM 2552 C CA . THR A 1 333 ? -29.828 7.508 -9.883 1 97.88 333 THR A CA 1
ATOM 2553 C C . THR A 1 333 ? -29.281 6.324 -9.086 1 97.88 333 THR A C 1
ATOM 2555 O O . THR A 1 333 ? -29.875 5.914 -8.086 1 97.88 333 THR A O 1
ATOM 2558 N N . LEU A 1 334 ? -28.156 5.801 -9.516 1 97.38 3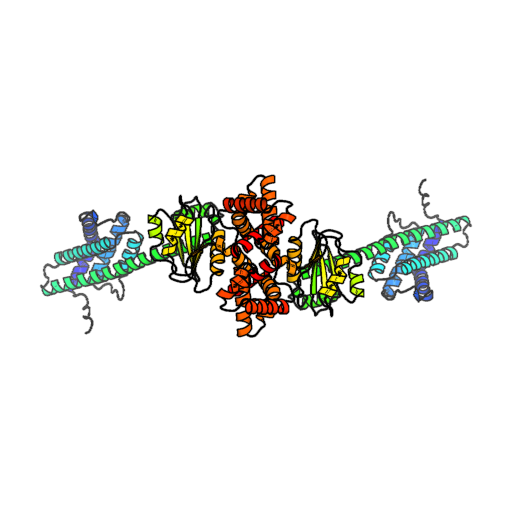34 LEU A N 1
ATOM 2559 C CA . LEU A 1 334 ? -27.516 4.668 -8.852 1 97.38 334 LEU A CA 1
ATOM 2560 C C . LEU A 1 334 ? -27.172 5.016 -7.406 1 97.38 334 LEU A C 1
ATOM 2562 O O . LEU A 1 334 ? -27.422 4.223 -6.496 1 97.38 334 LEU A O 1
ATOM 2566 N N . ALA A 1 335 ? -26.625 6.188 -7.219 1 97.06 335 ALA A N 1
ATOM 2567 C CA . ALA A 1 335 ? -26.219 6.645 -5.891 1 97.06 335 ALA A CA 1
ATOM 2568 C C . ALA A 1 335 ? -27.406 6.75 -4.953 1 97.06 335 ALA A C 1
ATOM 2570 O O . ALA A 1 335 ? -27.359 6.273 -3.816 1 97.06 335 ALA A O 1
ATOM 2571 N N . ALA A 1 336 ? -28.469 7.359 -5.418 1 97.19 336 ALA A N 1
ATOM 2572 C CA . ALA A 1 336 ? -29.672 7.523 -4.609 1 97.19 336 ALA A CA 1
ATOM 2573 C C . ALA A 1 336 ? -30.297 6.168 -4.273 1 97.19 336 ALA A C 1
ATOM 2575 O O . ALA A 1 336 ? -30.734 5.945 -3.145 1 97.19 336 ALA A O 1
ATOM 2576 N N . TRP A 1 337 ? -30.375 5.32 -5.262 1 96.62 337 TRP A N 1
ATOM 2577 C CA . TRP A 1 337 ? -30.938 3.99 -5.094 1 96.62 337 TRP A CA 1
ATOM 2578 C C . TRP A 1 337 ? -30.172 3.195 -4.043 1 96.62 337 TRP A C 1
ATOM 2580 O O . TRP A 1 337 ? -30.781 2.586 -3.154 1 96.62 337 TRP A O 1
ATOM 2590 N N . LEU A 1 338 ? -28.859 3.223 -4.082 1 95.06 338 LEU A N 1
ATOM 2591 C CA . LEU A 1 338 ? -28.016 2.535 -3.105 1 95.06 338 LEU A CA 1
ATOM 2592 C C . LEU A 1 338 ? -28.188 3.146 -1.72 1 95.06 338 LEU A C 1
ATOM 2594 O O . LEU A 1 338 ? -28.266 2.424 -0.723 1 95.06 338 LEU A O 1
ATOM 2598 N N . ALA A 1 339 ? -28.25 4.449 -1.688 1 93.81 339 ALA A N 1
ATOM 2599 C CA . ALA A 1 339 ? -28.391 5.156 -0.418 1 93.81 339 ALA A CA 1
ATOM 2600 C C . ALA A 1 339 ? -29.703 4.793 0.27 1 93.81 339 ALA A C 1
ATOM 2602 O O . ALA A 1 339 ? -29.797 4.844 1.499 1 93.81 339 ALA A O 1
ATOM 2603 N N . GLU A 1 340 ? -30.609 4.449 -0.561 1 92.69 340 GLU A N 1
ATOM 2604 C CA . GLU A 1 340 ? -31.938 4.098 -0.031 1 92.69 340 GLU A CA 1
ATOM 2605 C C . GLU A 1 340 ? -32.125 2.584 -0.004 1 92.69 340 GLU A C 1
ATOM 2607 O O . GLU A 1 340 ? -33.25 2.092 -0.227 1 92.69 340 GLU A O 1
ATOM 2612 N N . ASN A 1 341 ? -31.031 1.877 0.148 1 88.38 341 ASN A N 1
ATOM 2613 C CA . ASN A 1 341 ? -31.031 0.43 0.334 1 88.38 341 ASN A CA 1
ATOM 2614 C C . ASN A 1 341 ? -31.703 -0.285 -0.833 1 88.38 341 ASN A C 1
ATOM 2616 O O . ASN A 1 341 ? -32.531 -1.172 -0.625 1 88.38 341 ASN A O 1
ATOM 2620 N N . CYS A 1 342 ? -31.594 0.252 -1.986 1 92.94 342 CYS A N 1
ATOM 2621 C CA . CYS A 1 342 ? -32 -0.365 -3.242 1 92.94 342 CYS A CA 1
ATOM 2622 C C . CYS A 1 342 ? -33.531 -0.373 -3.375 1 92.94 342 CYS A C 1
ATOM 2624 O O . CYS A 1 342 ? -34.094 -1.354 -3.842 1 92.94 342 CYS A O 1
ATOM 2626 N N . SER A 1 343 ? -34.062 0.639 -2.852 1 91.75 343 SER A N 1
ATOM 2627 C CA . SER A 1 343 ? -35.5 0.849 -3.035 1 91.75 343 SER A CA 1
ATOM 2628 C C . SER A 1 343 ? -35.781 1.94 -4.062 1 91.75 343 SER A C 1
ATOM 2630 O O . SER A 1 343 ? -35.562 3.123 -3.793 1 91.75 343 SER A O 1
ATOM 2632 N N . ALA A 1 344 ? -36.344 1.526 -5.164 1 94.62 344 ALA A N 1
ATOM 2633 C CA . ALA A 1 344 ? -36.688 2.502 -6.191 1 94.62 344 ALA A CA 1
ATOM 2634 C C . ALA A 1 344 ? -37.75 3.465 -5.68 1 94.62 344 ALA A C 1
ATOM 2636 O O . ALA A 1 344 ? -37.75 4.652 -6.008 1 94.62 344 ALA A O 1
ATOM 2637 N N . ALA A 1 345 ? -38.594 2.953 -4.863 1 95 345 ALA A N 1
ATOM 2638 C CA . ALA A 1 345 ? -39.688 3.752 -4.301 1 95 345 ALA A CA 1
ATOM 2639 C C . ALA A 1 345 ? -39.156 4.863 -3.406 1 95 345 ALA A C 1
ATOM 2641 O O . ALA A 1 345 ? -39.625 5.996 -3.445 1 95 345 ALA A O 1
ATOM 2642 N N . ASN A 1 346 ? -38.188 4.574 -2.652 1 94.94 346 ASN A N 1
ATOM 2643 C CA . ASN A 1 346 ? -37.625 5.551 -1.734 1 94.94 346 ASN A CA 1
ATOM 2644 C C . ASN A 1 346 ? -36.688 6.516 -2.457 1 94.94 346 ASN A C 1
ATOM 2646 O O . ASN A 1 346 ? -36.531 7.672 -2.057 1 94.94 346 ASN A O 1
ATOM 2650 N N . ALA A 1 347 ? -36.094 6.078 -3.529 1 96 347 ALA A N 1
ATOM 2651 C CA . ALA A 1 347 ? -35.125 6.898 -4.27 1 96 347 ALA A CA 1
ATOM 2652 C C . ALA A 1 347 ? -35.844 7.914 -5.156 1 96 347 ALA A C 1
ATOM 2654 O O . ALA A 1 347 ? -35.312 8.992 -5.422 1 96 347 ALA A O 1
ATOM 2655 N N . ALA A 1 348 ? -37 7.633 -5.598 1 97.19 348 ALA A N 1
ATOM 2656 C CA . ALA A 1 348 ? -37.75 8.414 -6.582 1 97.19 348 ALA A CA 1
ATOM 2657 C C . ALA A 1 348 ? -37.969 9.852 -6.102 1 97.19 348 ALA A C 1
ATOM 2659 O O . ALA A 1 348 ? -37.625 10.805 -6.816 1 97.19 348 ALA A O 1
ATOM 2660 N N . PRO A 1 349 ? -38.438 10.039 -4.883 1 96.94 349 PRO A N 1
ATOM 2661 C CA . PRO A 1 349 ? -38.656 11.406 -4.406 1 96.94 349 PRO A CA 1
ATOM 2662 C C . PRO A 1 349 ? -37.344 12.219 -4.359 1 96.94 349 PRO A C 1
ATOM 2664 O O . PRO A 1 349 ? -37.375 13.422 -4.613 1 96.94 349 PRO A O 1
ATOM 2667 N N . LEU A 1 350 ? -36.25 11.57 -4.031 1 95.88 350 LEU A N 1
ATOM 2668 C CA . LEU A 1 350 ? -34.969 12.25 -3.932 1 95.88 350 LEU A CA 1
ATOM 2669 C C . LEU A 1 350 ? -34.5 12.711 -5.305 1 95.88 350 LEU A C 1
ATOM 2671 O O . LEU A 1 350 ? -33.781 13.703 -5.414 1 95.88 350 LEU A O 1
ATOM 2675 N N . LEU A 1 351 ? -34.906 11.977 -6.316 1 96.69 351 LEU A N 1
ATOM 2676 C CA . LEU A 1 351 ? -34.5 12.266 -7.68 1 96.69 351 LEU A CA 1
ATOM 2677 C C . LEU A 1 351 ? -35.562 13.078 -8.414 1 96.69 351 LEU A C 1
ATOM 2679 O O . LEU A 1 351 ? -35.375 13.414 -9.594 1 96.69 351 LEU A O 1
ATOM 2683 N N . HIS A 1 352 ? -36.656 13.32 -7.754 1 96.5 352 HIS A N 1
ATOM 2684 C CA . HIS A 1 352 ? -37.75 14.109 -8.305 1 96.5 352 HIS A CA 1
ATOM 2685 C C . HIS A 1 352 ? -38.281 13.492 -9.602 1 96.5 352 HIS A C 1
ATOM 2687 O O . HIS A 1 352 ? -38.438 14.188 -10.609 1 96.5 352 HIS A O 1
ATOM 2693 N N . CYS A 1 353 ? -38.5 12.211 -9.531 1 96.38 353 CYS A N 1
ATOM 2694 C CA . CYS A 1 353 ? -39.062 11.492 -10.664 1 96.38 353 CYS A CA 1
ATOM 2695 C C . CYS A 1 353 ? -39.938 10.336 -10.18 1 96.38 353 CYS A C 1
ATOM 2697 O O . CYS A 1 353 ? -40.062 10.102 -8.977 1 96.38 353 CYS A O 1
ATOM 2699 N N . HIS A 1 354 ? -40.688 9.805 -11.102 1 96.12 354 HIS A N 1
ATOM 2700 C CA . HIS A 1 354 ? -41.531 8.672 -10.781 1 96.12 354 HIS A CA 1
ATOM 2701 C C . HIS A 1 354 ? -40.719 7.402 -10.555 1 96.12 354 HIS A C 1
ATOM 2703 O O . HIS A 1 354 ? -39.656 7.23 -11.141 1 96.12 354 HIS A O 1
ATOM 2709 N N . ARG A 1 355 ? -41.312 6.535 -9.773 1 96.81 355 ARG A N 1
ATOM 2710 C CA . ARG A 1 355 ? -40.656 5.281 -9.453 1 96.81 355 ARG A CA 1
ATOM 2711 C C . ARG A 1 355 ? -40.312 4.5 -10.719 1 96.81 355 ARG A C 1
ATOM 2713 O O . ARG A 1 355 ? -39.281 3.854 -10.797 1 96.81 355 ARG A O 1
ATOM 2720 N N . ASN A 1 356 ? -41.125 4.562 -11.734 1 96.5 356 ASN A N 1
ATOM 2721 C CA . ASN A 1 356 ? -40.875 3.83 -12.977 1 96.5 356 ASN A CA 1
ATOM 2722 C C . ASN A 1 356 ? -39.688 4.383 -13.742 1 96.5 356 ASN A C 1
ATOM 2724 O O . ASN A 1 356 ? -38.969 3.635 -14.414 1 96.5 356 ASN A O 1
ATOM 2728 N N . THR A 1 357 ? -39.5 5.68 -13.648 1 97.12 357 THR A N 1
ATOM 2729 C CA . THR A 1 357 ? -38.344 6.301 -14.266 1 97.12 357 THR A CA 1
ATOM 2730 C C . THR A 1 357 ? -37.031 5.797 -13.617 1 97.12 357 THR A C 1
ATOM 2732 O O . THR A 1 357 ? -36.062 5.504 -14.312 1 97.12 357 THR A O 1
ATOM 2735 N N . VAL A 1 358 ? -37.125 5.691 -12.281 1 97.75 358 VAL A N 1
ATOM 2736 C CA . VAL A 1 358 ? -35.969 5.164 -11.555 1 97.75 358 VAL A CA 1
ATOM 2737 C C . VAL A 1 358 ? -35.688 3.732 -12 1 97.75 358 VAL A C 1
ATOM 2739 O O . VAL A 1 358 ? -34.531 3.377 -12.281 1 97.75 358 VAL A O 1
ATOM 2742 N N . ILE A 1 359 ? -36.719 2.934 -12.102 1 97.75 359 ILE A N 1
ATOM 2743 C CA . ILE A 1 359 ? -36.594 1.531 -12.484 1 97.75 359 ILE A CA 1
ATOM 2744 C C . ILE A 1 359 ? -36 1.43 -13.891 1 97.75 359 ILE A C 1
ATOM 2746 O O . ILE A 1 359 ? -35.125 0.601 -14.156 1 97.75 359 ILE A O 1
ATOM 2750 N N . ASN A 1 360 ? -36.469 2.25 -14.758 1 97.69 360 ASN A N 1
ATOM 2751 C CA . ASN A 1 360 ? -36 2.254 -16.141 1 97.69 360 ASN A CA 1
ATOM 2752 C C . ASN A 1 360 ? -34.5 2.607 -16.203 1 97.69 360 ASN A C 1
ATOM 2754 O O . ASN A 1 360 ? -33.75 1.995 -16.953 1 97.69 360 ASN A O 1
ATOM 2758 N N . ARG A 1 361 ? -34.125 3.617 -15.477 1 97.94 361 ARG A N 1
ATOM 2759 C CA . ARG A 1 361 ? -32.719 4.023 -15.445 1 97.94 361 ARG A CA 1
ATOM 2760 C C . ARG A 1 361 ? -31.859 2.91 -14.891 1 97.94 361 ARG A C 1
ATOM 2762 O O . ARG A 1 361 ? -30.75 2.678 -15.383 1 97.94 361 ARG A O 1
ATOM 2769 N N . LEU A 1 362 ? -32.312 2.227 -13.875 1 98 362 LEU A N 1
ATOM 2770 C CA . LEU A 1 362 ? -31.578 1.125 -13.281 1 98 362 LEU A CA 1
ATOM 2771 C C . LEU A 1 362 ? -31.438 -0.035 -14.266 1 98 362 LEU A C 1
ATOM 2773 O O . LEU A 1 362 ? -30.391 -0.682 -14.336 1 98 362 LEU A O 1
ATOM 2777 N N . GLN A 1 363 ? -32.469 -0.316 -14.984 1 97.62 363 GLN A N 1
ATOM 2778 C CA . GLN A 1 363 ? -32.406 -1.345 -16.016 1 97.62 363 GLN A CA 1
ATOM 2779 C C . GLN A 1 363 ? -31.406 -0.983 -17.094 1 97.62 363 GLN A C 1
ATOM 2781 O O . GLN A 1 363 ? -30.688 -1.852 -17.594 1 97.62 363 GLN A O 1
ATOM 2786 N N . ARG A 1 364 ? -31.438 0.235 -17.453 1 97.69 364 ARG A N 1
ATOM 2787 C CA . ARG A 1 364 ? -30.453 0.714 -18.422 1 97.69 364 ARG A CA 1
ATOM 2788 C C . ARG A 1 364 ? -29.031 0.482 -17.906 1 97.69 364 ARG A C 1
ATOM 2790 O O . ARG A 1 364 ? -28.172 0.04 -18.656 1 97.69 364 ARG A O 1
ATOM 2797 N N . ILE A 1 365 ? -28.781 0.796 -16.656 1 97.81 365 ILE A N 1
ATOM 2798 C CA . ILE A 1 365 ? -27.469 0.593 -16.047 1 97.81 365 ILE A CA 1
ATOM 2799 C C . ILE A 1 365 ? -27.125 -0.893 -16.062 1 97.81 365 ILE A C 1
ATOM 2801 O O . ILE A 1 365 ? -26.016 -1.271 -16.453 1 97.81 365 ILE A O 1
ATOM 2805 N N . ALA A 1 366 ? -28.047 -1.715 -15.648 1 97.31 366 ALA A N 1
ATOM 2806 C CA . ALA A 1 366 ? -27.828 -3.158 -15.633 1 97.31 366 ALA A CA 1
ATOM 2807 C C . ALA A 1 366 ? -27.469 -3.678 -17.016 1 97.31 366 ALA A C 1
ATOM 2809 O O . ALA A 1 366 ? -26.578 -4.516 -17.156 1 97.31 366 ALA A O 1
ATOM 2810 N N . THR A 1 367 ? -28.156 -3.186 -17.984 1 97.31 367 THR A N 1
ATOM 2811 C CA . THR A 1 367 ? -27.906 -3.582 -19.375 1 97.31 367 THR A CA 1
ATOM 2812 C C . THR A 1 367 ? -26.5 -3.156 -19.797 1 97.31 367 THR A C 1
ATOM 2814 O O . THR A 1 367 ? -25.766 -3.938 -20.422 1 97.31 367 THR A O 1
ATOM 2817 N N . LEU A 1 368 ? -26.172 -1.929 -19.516 1 96.75 368 LEU A N 1
ATOM 2818 C CA . LEU A 1 368 ? -24.844 -1.41 -19.875 1 96.75 368 LEU A CA 1
ATOM 2819 C C . LEU A 1 368 ? -23.75 -2.234 -19.203 1 96.75 368 LEU A C 1
ATOM 2821 O O . LEU A 1 368 ? -22.703 -2.486 -19.828 1 96.75 368 LEU A O 1
ATOM 2825 N N . LEU A 1 369 ? -23.984 -2.633 -17.984 1 95.06 369 LEU A N 1
ATOM 2826 C CA . LEU A 1 369 ? -22.953 -3.33 -17.219 1 95.06 369 LEU A CA 1
ATOM 2827 C C . LEU A 1 369 ? -22.953 -4.82 -17.531 1 95.06 369 LEU A C 1
ATOM 2829 O O . LEU A 1 369 ? -21.984 -5.52 -17.266 1 95.06 369 LEU A O 1
ATOM 2833 N N . GLY A 1 370 ? -24.062 -5.344 -18 1 94.12 370 GLY A N 1
ATOM 2834 C CA . GLY A 1 370 ? -24.188 -6.75 -18.344 1 94.12 370 GLY A CA 1
ATOM 2835 C C . GLY A 1 370 ? -24.297 -7.648 -17.125 1 94.12 370 GLY A C 1
ATOM 2836 O O . GLY A 1 370 ? -23.859 -8.797 -17.141 1 94.12 370 GLY A O 1
ATOM 2837 N N . ARG A 1 371 ? -24.75 -7.113 -16.016 1 92.12 371 ARG A N 1
ATOM 2838 C CA . ARG A 1 371 ? -24.922 -7.879 -14.781 1 92.12 371 ARG A CA 1
ATOM 2839 C C . ARG A 1 371 ? -26.031 -7.285 -13.914 1 92.12 371 ARG A C 1
ATOM 2841 O O . ARG A 1 371 ? -26.344 -6.098 -14.031 1 92.12 371 ARG A O 1
ATOM 2848 N N . PRO A 1 372 ? -26.562 -8.125 -13.086 1 93.38 372 PRO A N 1
ATOM 2849 C CA . PRO A 1 372 ? -27.578 -7.609 -12.164 1 93.38 372 PRO A CA 1
ATOM 2850 C C . PRO A 1 372 ? -27 -6.629 -11.141 1 93.38 372 PRO A C 1
ATOM 2852 O O . PRO A 1 372 ? -25.844 -6.75 -10.742 1 93.38 372 PRO A O 1
ATOM 2855 N N . LEU A 1 373 ? -27.844 -5.695 -10.719 1 95.25 373 LEU A N 1
ATOM 2856 C CA . LEU A 1 373 ? -27.406 -4.68 -9.766 1 95.25 373 LEU A CA 1
ATOM 2857 C C . LEU A 1 373 ? -27.672 -5.137 -8.336 1 95.25 373 LEU A C 1
ATOM 2859 O O . LEU A 1 373 ? -27.156 -4.547 -7.383 1 95.25 373 LEU A O 1
ATOM 2863 N N . GLU A 1 374 ? -28.422 -6.176 -8.203 1 90.88 374 GLU A N 1
ATOM 2864 C CA . GLU A 1 374 ? -28.875 -6.621 -6.887 1 90.88 374 GLU A CA 1
ATOM 2865 C C . GLU A 1 374 ? -27.906 -7.641 -6.293 1 90.88 374 GLU A C 1
ATOM 2867 O O . GLU A 1 374 ? -27.156 -8.289 -7.023 1 90.88 374 GLU A O 1
ATOM 2872 N N . GLY A 1 375 ? -28 -7.723 -4.957 1 91.56 375 GLY A N 1
ATOM 2873 C CA . GLY A 1 375 ? -27.141 -8.648 -4.238 1 91.56 375 GLY A CA 1
ATOM 2874 C C . GLY A 1 375 ? -26.047 -7.949 -3.443 1 91.56 375 GLY A C 1
ATOM 2875 O O . GLY A 1 375 ? -25.672 -6.82 -3.762 1 91.56 375 GLY A O 1
ATOM 2876 N N . GLN A 1 376 ? -25.578 -8.664 -2.451 1 92.38 376 GLN A N 1
ATOM 2877 C CA . GLN A 1 376 ? -24.594 -8.094 -1.526 1 92.38 376 GLN A CA 1
ATOM 2878 C C . GLN A 1 376 ? -23.328 -7.688 -2.254 1 92.38 376 GLN A C 1
ATOM 2880 O O . GLN A 1 376 ? -22.797 -6.598 -2.027 1 92.38 376 GLN A O 1
ATOM 2885 N N . ARG A 1 377 ? -22.828 -8.578 -3.121 1 93.06 377 ARG A N 1
ATOM 2886 C CA . ARG A 1 377 ? -21.578 -8.312 -3.834 1 93.06 377 ARG A CA 1
ATOM 2887 C C . ARG A 1 377 ? -21.719 -7.098 -4.746 1 93.06 377 ARG A C 1
ATOM 2889 O O . ARG A 1 377 ? -20.859 -6.219 -4.754 1 93.06 377 ARG A O 1
ATOM 2896 N N . ALA A 1 378 ? -22.719 -7.121 -5.477 1 94.44 378 ALA A N 1
ATOM 2897 C CA . ALA A 1 378 ? -22.969 -5.984 -6.359 1 94.44 378 ALA A CA 1
ATOM 2898 C C . ALA A 1 378 ? -23.094 -4.688 -5.566 1 94.44 378 ALA A C 1
ATOM 2900 O O . ALA A 1 378 ? -22.531 -3.664 -5.941 1 94.44 378 ALA A O 1
ATOM 2901 N N . TYR A 1 379 ? -23.859 -4.723 -4.477 1 94.81 379 TYR A N 1
ATOM 2902 C CA . TYR A 1 379 ? -24.047 -3.557 -3.619 1 94.81 379 TYR A CA 1
ATOM 2903 C C . TYR A 1 379 ? -22.703 -3.01 -3.148 1 94.81 379 TYR A C 1
ATOM 2905 O O . TYR A 1 379 ? -22.453 -1.804 -3.225 1 94.81 379 TYR A O 1
ATOM 2913 N N . LEU A 1 380 ? -21.891 -3.91 -2.711 1 95.31 380 LEU A N 1
ATOM 2914 C CA . LEU A 1 380 ? -20.578 -3.539 -2.191 1 95.31 380 LEU A CA 1
ATOM 2915 C C . LEU A 1 380 ? -19.719 -2.92 -3.285 1 95.31 380 LEU A C 1
ATOM 2917 O O . LEU A 1 380 ? -19.172 -1.826 -3.109 1 95.31 380 LEU A O 1
ATOM 2921 N N . GLU A 1 381 ? -19.609 -3.58 -4.383 1 96.5 381 GLU A N 1
ATOM 2922 C CA . GLU A 1 381 ? -18.75 -3.135 -5.473 1 96.5 381 GLU A CA 1
ATOM 2923 C C . GLU A 1 381 ? -19.234 -1.817 -6.062 1 96.5 381 GLU A C 1
ATOM 2925 O O . GLU A 1 381 ? -18.438 -0.919 -6.34 1 96.5 381 GLU A O 1
ATOM 2930 N N . LEU A 1 382 ? -20.516 -1.724 -6.27 1 96.81 382 LEU A N 1
ATOM 2931 C CA . LEU A 1 382 ? -21.078 -0.495 -6.816 1 96.81 382 LEU A CA 1
ATOM 2932 C C . LEU A 1 382 ? -20.875 0.671 -5.855 1 96.81 382 LEU A C 1
ATOM 2934 O O . LEU A 1 382 ? -20.547 1.78 -6.277 1 96.81 382 LEU A O 1
ATOM 2938 N N . SER A 1 383 ? -21.109 0.431 -4.555 1 96.94 383 SER A N 1
ATOM 2939 C CA . SER A 1 383 ? -20.906 1.468 -3.547 1 96.94 383 SER A CA 1
ATOM 2940 C C . SER A 1 383 ? -19.469 1.943 -3.512 1 96.94 383 SER A C 1
ATOM 2942 O O . SER A 1 383 ? -19.203 3.148 -3.482 1 96.94 383 SER A O 1
ATOM 2944 N N . LEU A 1 384 ? -18.547 0.983 -3.541 1 97.19 384 LEU A N 1
ATOM 2945 C CA . LEU A 1 384 ? -17.141 1.32 -3.527 1 97.19 384 LEU A CA 1
ATOM 2946 C C . LEU A 1 384 ? -16.734 2.068 -4.797 1 97.19 384 LEU A C 1
ATOM 2948 O O . LEU A 1 384 ? -15.984 3.039 -4.738 1 97.19 384 LEU A O 1
ATOM 2952 N N . ALA A 1 385 ? -17.203 1.592 -5.914 1 97.62 385 ALA A N 1
ATOM 2953 C CA . ALA A 1 385 ? -16.891 2.238 -7.184 1 97.62 385 ALA A CA 1
ATOM 2954 C C . ALA A 1 385 ? -17.406 3.67 -7.219 1 97.62 385 ALA A C 1
ATOM 2956 O O . ALA A 1 385 ? -16.719 4.578 -7.684 1 97.62 385 ALA A O 1
ATOM 2957 N N . LEU A 1 386 ? -18.609 3.885 -6.738 1 97 386 LEU A N 1
ATOM 2958 C CA . LEU A 1 386 ? -19.188 5.227 -6.688 1 97 386 LEU A CA 1
ATOM 2959 C C . LEU A 1 386 ? -18.375 6.129 -5.766 1 97 386 LEU A C 1
ATOM 2961 O O . LEU A 1 386 ? -18.125 7.293 -6.09 1 97 386 LEU A O 1
ATOM 2965 N N . ALA A 1 387 ? -18 5.59 -4.652 1 96 387 ALA A N 1
ATOM 2966 C CA . ALA A 1 387 ? -17.156 6.344 -3.73 1 96 387 ALA A CA 1
ATOM 2967 C C . ALA A 1 387 ? -15.844 6.746 -4.398 1 96 387 ALA A C 1
ATOM 2969 O O . ALA A 1 387 ? -15.359 7.863 -4.203 1 96 387 ALA A O 1
ATOM 2970 N N . ALA A 1 388 ? -15.297 5.852 -5.137 1 97 388 ALA A N 1
ATOM 2971 C CA . ALA A 1 388 ? -14.047 6.117 -5.848 1 97 388 ALA A CA 1
ATOM 2972 C C . ALA A 1 388 ? -14.227 7.262 -6.844 1 97 388 ALA A C 1
ATOM 2974 O O . ALA A 1 388 ? -13.359 8.133 -6.953 1 97 388 ALA A O 1
ATOM 2975 N N . VAL A 1 389 ? -15.289 7.227 -7.566 1 95.44 389 VAL A N 1
ATOM 2976 C CA . VAL A 1 389 ? -15.578 8.266 -8.547 1 95.44 389 VAL A CA 1
ATOM 2977 C C . VAL A 1 389 ? -15.727 9.617 -7.84 1 95.44 389 VAL A C 1
ATOM 2979 O O . VAL A 1 389 ? -15.219 10.633 -8.32 1 95.44 389 VAL A O 1
ATOM 2982 N N . GLU A 1 390 ? -16.375 9.633 -6.695 1 92.5 390 GLU A N 1
ATOM 2983 C CA . GLU A 1 390 ? -16.562 10.852 -5.918 1 92.5 390 GLU A CA 1
ATOM 2984 C C . GLU A 1 390 ? -15.234 11.406 -5.418 1 92.5 390 GLU A C 1
ATOM 2986 O O . GLU A 1 390 ? -15.062 12.617 -5.305 1 92.5 390 GLU A O 1
ATOM 2991 N N . LEU A 1 391 ? -14.344 10.492 -5.109 1 93.12 391 LEU A N 1
ATOM 2992 C CA . LEU A 1 391 ? -13.023 10.875 -4.621 1 93.12 391 LEU A CA 1
ATOM 2993 C C . LEU A 1 391 ? -12.164 11.422 -5.754 1 93.12 391 LEU A C 1
ATOM 2995 O O . LEU A 1 391 ? -11.148 12.07 -5.508 1 93.12 391 LEU A O 1
ATOM 2999 N N . GLY A 1 392 ? -12.539 11.227 -7.02 1 85.38 392 GLY A N 1
ATOM 3000 C CA . GLY A 1 392 ? -11.695 11.578 -8.148 1 85.38 392 GLY A CA 1
ATOM 3001 C C . GLY A 1 392 ? -10.578 10.586 -8.391 1 85.38 392 GLY A C 1
ATOM 3002 O O . GLY A 1 392 ? -9.562 10.922 -9.016 1 85.38 392 GLY A O 1
ATOM 3003 N N . ALA A 1 393 ? -10.586 9.586 -7.746 1 66 393 ALA A N 1
ATOM 3004 C CA . ALA A 1 393 ? -9.516 8.594 -7.805 1 66 393 ALA A CA 1
ATOM 3005 C C . ALA A 1 393 ? -9.492 7.902 -9.164 1 66 393 ALA A C 1
ATOM 3007 O O . ALA A 1 393 ? -8.508 7.234 -9.508 1 66 393 ALA A O 1
ATOM 3008 N N . ALA A 1 394 ? -10.555 7.875 -10.016 1 59.5 394 ALA A N 1
ATOM 3009 C CA . ALA A 1 394 ? -10.57 7.199 -11.312 1 59.5 394 ALA A CA 1
ATOM 3010 C C . ALA A 1 394 ? -10.078 8.125 -12.422 1 59.5 394 ALA A C 1
ATOM 3012 O O . ALA A 1 394 ? -10.008 7.723 -13.586 1 59.5 394 ALA A O 1
ATOM 3013 N N . GLU A 1 395 ? -9.844 9.422 -12.273 1 51.59 395 GLU A N 1
ATOM 3014 C CA . GLU A 1 395 ? -9.5 10.344 -13.352 1 51.59 395 GLU A CA 1
ATOM 3015 C C . GLU A 1 395 ? -8.016 10.242 -13.711 1 51.59 395 GLU A C 1
ATOM 3017 O O . GLU A 1 395 ? -7.16 10.75 -12.977 1 51.59 395 GLU A O 1
ATOM 3022 N N . SER A 1 396 ? -7.512 9.117 -13.797 1 41.31 396 SER A N 1
ATOM 3023 C CA . SER A 1 396 ? -6.195 9.141 -14.422 1 41.31 396 SER A CA 1
ATOM 3024 C C . SER A 1 396 ? -6.242 9.812 -15.789 1 41.31 396 SER A C 1
ATOM 3026 O O . SER A 1 396 ? -6.973 9.375 -16.672 1 41.31 396 SER A O 1
ATOM 3028 N N . ASP A 1 397 ? -6.293 11.117 -15.875 1 35.84 397 ASP A N 1
ATOM 3029 C CA . ASP A 1 397 ? -5.836 11.641 -17.156 1 35.84 397 ASP A CA 1
ATOM 3030 C C . ASP A 1 397 ? -4.547 10.961 -17.609 1 35.84 397 ASP A C 1
ATOM 3032 O O . ASP A 1 397 ? -3.676 10.664 -16.781 1 35.84 397 ASP A O 1
ATOM 3036 N N . MET B 1 1 ? 29.094 -65.062 -4.348 1 24.17 1 MET B N 1
ATOM 3037 C CA . MET B 1 1 ? 29.844 -65.625 -5.469 1 24.17 1 MET B CA 1
ATOM 3038 C C . MET B 1 1 ? 30.875 -64.625 -5.977 1 24.17 1 MET B C 1
ATOM 3040 O O . MET B 1 1 ? 30.516 -63.469 -6.312 1 24.17 1 MET B O 1
ATOM 3044 N N . ALA B 1 2 ? 32.25 -64.875 -5.629 1 37 2 ALA B N 1
ATOM 3045 C CA . ALA B 1 2 ? 33.406 -64.062 -5.863 1 37 2 ALA B CA 1
ATOM 3046 C C . ALA B 1 2 ? 33.5 -63.625 -7.328 1 37 2 ALA B C 1
ATOM 3048 O O . ALA B 1 2 ? 33.219 -64.438 -8.227 1 37 2 ALA B O 1
ATOM 3049 N N . ALA B 1 3 ? 33.344 -62.344 -7.59 1 38.16 3 ALA B N 1
ATOM 3050 C CA . ALA B 1 3 ? 33.531 -61.719 -8.891 1 38.16 3 ALA B CA 1
ATOM 3051 C C . ALA B 1 3 ? 34.594 -62.469 -9.688 1 38.16 3 ALA B C 1
ATOM 3053 O O . ALA B 1 3 ? 35.594 -62.938 -9.125 1 38.16 3 ALA B O 1
ATOM 3054 N N . PRO B 1 4 ? 34.188 -63.094 -10.758 1 36.97 4 PRO B N 1
ATOM 3055 C CA . PRO B 1 4 ? 35.281 -63.812 -11.406 1 36.97 4 PRO B CA 1
ATOM 3056 C C . PRO B 1 4 ? 36.594 -63 -11.414 1 36.97 4 PRO B C 1
ATOM 3058 O O . PRO B 1 4 ? 36.562 -61.781 -11.57 1 36.97 4 PRO B O 1
ATOM 3061 N N . LYS B 1 5 ? 37.531 -63.438 -10.664 1 45.28 5 LYS B N 1
ATOM 3062 C CA . LYS B 1 5 ? 38.875 -62.875 -10.562 1 45.28 5 LYS B CA 1
ATOM 3063 C C . LYS B 1 5 ? 39.406 -62.5 -11.938 1 45.28 5 LYS B C 1
ATOM 3065 O O . LYS B 1 5 ? 39.5 -63.375 -12.82 1 45.28 5 LYS B O 1
ATOM 3070 N N . HIS B 1 6 ? 39.125 -61.281 -12.438 1 46.28 6 HIS B N 1
ATOM 3071 C CA . HIS B 1 6 ? 39.781 -60.75 -13.633 1 46.28 6 HIS B CA 1
ATOM 3072 C C . HIS B 1 6 ? 41.188 -61.312 -13.781 1 46.28 6 HIS B C 1
ATOM 3074 O O . HIS B 1 6 ? 42.094 -60.938 -13.047 1 46.28 6 HIS B O 1
ATOM 3080 N N . THR B 1 7 ? 41.25 -62.469 -14.07 1 50.75 7 THR B N 1
ATOM 3081 C CA . THR B 1 7 ? 42.594 -62.969 -14.32 1 50.75 7 THR B CA 1
ATOM 3082 C C . THR B 1 7 ? 43.312 -62.062 -15.305 1 50.75 7 THR B C 1
ATOM 3084 O O . THR B 1 7 ? 42.75 -61.594 -16.281 1 50.75 7 THR B O 1
ATOM 3087 N N . GLY B 1 8 ? 44.281 -61.312 -14.875 1 60.75 8 GLY B N 1
ATOM 3088 C CA . GLY B 1 8 ? 45.219 -60.531 -15.648 1 60.75 8 GLY B CA 1
ATOM 3089 C C . GLY B 1 8 ? 45.5 -61.094 -17.031 1 60.75 8 GLY B C 1
ATOM 3090 O O . GLY B 1 8 ? 45.125 -62.219 -17.312 1 60.75 8 GLY B O 1
ATOM 3091 N N . PRO B 1 9 ? 45.75 -60.219 -17.969 1 72.25 9 PRO B N 1
ATOM 3092 C CA . PRO B 1 9 ? 46 -60.625 -19.344 1 72.25 9 PRO B CA 1
ATOM 3093 C C . PRO B 1 9 ? 47.031 -61.75 -19.438 1 72.25 9 PRO B C 1
ATOM 3095 O O . PRO B 1 9 ? 48.031 -61.719 -18.719 1 72.25 9 PRO B O 1
ATOM 3098 N N . THR B 1 10 ? 46.719 -62.781 -20.094 1 79.25 10 THR B N 1
ATOM 3099 C CA . THR B 1 10 ? 47.656 -63.844 -20.359 1 79.25 10 THR B CA 1
ATOM 3100 C C . THR B 1 10 ? 48.844 -63.344 -21.172 1 79.25 10 THR B C 1
ATOM 3102 O O . THR B 1 10 ? 48.719 -62.344 -21.875 1 79.25 10 THR B O 1
ATOM 3105 N N . PRO B 1 11 ? 50.031 -63.906 -20.953 1 82.38 11 PRO B N 1
ATOM 3106 C CA . PRO B 1 11 ? 51.188 -63.469 -21.719 1 82.38 11 PRO B CA 1
ATOM 3107 C C . PRO B 1 11 ? 50.938 -63.438 -23.219 1 82.38 11 PRO B C 1
ATOM 3109 O O . PRO B 1 11 ? 51.469 -62.562 -23.922 1 82.38 11 PRO B O 1
ATOM 3112 N N . GLY B 1 12 ? 50.062 -64.312 -23.641 1 83 12 GLY B N 1
ATOM 3113 C CA . GLY B 1 12 ? 49.75 -64.375 -25.062 1 83 12 GLY B CA 1
ATOM 3114 C C . GLY B 1 12 ? 48.969 -63.125 -25.5 1 83 12 GLY B C 1
ATOM 3115 O O . GLY B 1 12 ? 49.312 -62.5 -26.531 1 83 12 GLY B O 1
ATOM 3116 N N . ILE B 1 13 ? 48.125 -62.656 -24.672 1 87.06 13 ILE B N 1
ATOM 3117 C CA . ILE B 1 13 ? 47.281 -61.5 -24.984 1 87.06 13 ILE B CA 1
ATOM 3118 C C . ILE B 1 13 ? 48.156 -60.25 -24.922 1 87.06 13 ILE B C 1
ATOM 3120 O O . ILE B 1 13 ? 48.031 -59.344 -25.781 1 87.06 13 ILE B O 1
ATOM 3124 N N . ARG B 1 14 ? 49 -60.156 -23.984 1 89.94 14 ARG B N 1
ATOM 3125 C CA . ARG B 1 14 ? 49.875 -59 -23.812 1 89.94 14 ARG B CA 1
ATOM 3126 C C . ARG B 1 14 ? 50.781 -58.812 -25.047 1 89.94 14 ARG B C 1
ATOM 3128 O O . ARG B 1 14 ? 50.938 -57.688 -25.531 1 89.94 14 ARG B O 1
ATOM 3135 N N . ARG B 1 15 ? 51.312 -59.969 -25.516 1 88.56 15 ARG B N 1
ATOM 3136 C CA . ARG B 1 15 ? 52.188 -59.938 -26.688 1 88.56 15 ARG B CA 1
ATOM 3137 C C . ARG B 1 15 ? 51.406 -59.469 -27.922 1 88.56 15 ARG B C 1
ATOM 3139 O O . ARG B 1 15 ? 51.906 -58.625 -28.672 1 88.56 15 ARG B O 1
ATOM 3146 N N . LEU B 1 16 ? 50.25 -60.031 -28.078 1 91.56 16 LEU B N 1
ATOM 3147 C CA . LEU B 1 16 ? 49.438 -59.688 -29.25 1 91.56 16 LEU B CA 1
ATOM 3148 C C . LEU B 1 16 ? 49 -58.25 -29.188 1 91.56 16 LEU B C 1
ATOM 3150 O O . LEU B 1 16 ? 49.062 -57.531 -30.219 1 91.56 16 LEU B O 1
ATOM 3154 N N . ALA B 1 17 ? 48.656 -57.781 -27.984 1 93.25 17 ALA B N 1
ATOM 3155 C CA . ALA B 1 17 ? 48.219 -56.375 -27.812 1 93.25 17 ALA B CA 1
ATOM 3156 C C . ALA B 1 17 ? 49.375 -55.406 -28.094 1 93.25 17 ALA B C 1
ATOM 3158 O O . ALA B 1 17 ? 49.156 -54.344 -28.672 1 93.25 17 ALA B O 1
ATOM 3159 N N . ALA B 1 18 ? 50.562 -55.781 -27.703 1 91.44 18 ALA B N 1
ATOM 3160 C CA . ALA B 1 18 ? 51.75 -54.938 -27.922 1 91.44 18 ALA B CA 1
ATOM 3161 C C . ALA B 1 18 ? 52.031 -54.781 -29.406 1 91.44 18 ALA B C 1
ATOM 3163 O O . ALA B 1 18 ? 52.375 -53.688 -29.859 1 91.44 18 ALA B O 1
ATOM 3164 N N . VAL B 1 19 ? 51.844 -55.875 -30.125 1 92.56 19 VAL B N 1
ATOM 3165 C CA . VAL B 1 19 ? 52.062 -55.812 -31.562 1 92.56 19 VAL B CA 1
ATOM 3166 C C . VAL B 1 19 ? 51 -54.938 -32.219 1 92.56 19 VAL B C 1
ATOM 3168 O O . VAL B 1 19 ? 51.344 -54.094 -33.031 1 92.56 19 VAL B O 1
ATOM 3171 N N . CYS B 1 20 ? 49.812 -55.125 -31.766 1 94.62 20 CYS B N 1
ATOM 3172 C CA . CYS B 1 20 ? 48.719 -54.344 -32.344 1 94.62 20 CYS B CA 1
ATOM 3173 C C . CYS B 1 20 ? 48.812 -52.875 -31.969 1 94.62 20 CYS B C 1
ATOM 3175 O O . CYS B 1 20 ? 48.344 -52.031 -32.719 1 94.62 20 CYS B O 1
ATOM 3177 N N . ARG B 1 21 ? 49.406 -52.562 -30.812 1 94.94 21 ARG B N 1
ATOM 3178 C CA . ARG B 1 21 ? 49.594 -51.188 -30.359 1 94.94 21 ARG B CA 1
ATOM 3179 C C . ARG B 1 21 ? 50.406 -50.375 -31.375 1 94.94 21 ARG B C 1
ATOM 3181 O O . ARG B 1 21 ? 50.156 -49.188 -31.578 1 94.94 21 ARG B O 1
ATOM 3188 N N . THR B 1 22 ? 51.312 -51.031 -32.094 1 94.25 22 THR B N 1
ATOM 3189 C CA . THR B 1 22 ? 52.156 -50.344 -33.094 1 94.25 22 THR B CA 1
ATOM 3190 C C . THR B 1 22 ? 51.344 -50.094 -34.344 1 94.25 22 THR B C 1
ATOM 3192 O O . THR B 1 22 ? 51.75 -49.281 -35.188 1 94.25 22 THR B O 1
ATOM 3195 N N . GLU B 1 23 ? 50.219 -50.688 -34.5 1 96.38 23 GLU B N 1
ATOM 3196 C CA . GLU B 1 23 ? 49.375 -50.562 -35.688 1 96.38 23 GLU B CA 1
ATOM 3197 C C . GLU B 1 23 ? 48.188 -49.656 -35.438 1 96.38 23 GLU B C 1
ATOM 3199 O O . GLU B 1 23 ? 47.25 -49.625 -36.25 1 96.38 23 GLU B O 1
ATOM 3204 N N . VAL B 1 24 ? 48.188 -48.875 -34.375 1 96.62 24 VAL B N 1
ATOM 3205 C CA . VAL B 1 24 ? 47.062 -48.062 -33.969 1 96.62 24 VAL B CA 1
ATOM 3206 C C . VAL B 1 24 ? 46.688 -47.094 -35.062 1 96.62 24 VAL B C 1
ATOM 3208 O O . VAL B 1 24 ? 45.5 -46.906 -35.375 1 96.62 24 VAL B O 1
ATOM 3211 N N . PRO B 1 25 ? 47.594 -46.438 -35.812 1 96.5 25 PRO B N 1
ATOM 3212 C CA . PRO B 1 25 ? 47.219 -45.531 -36.906 1 96.5 25 PRO B CA 1
ATOM 3213 C C . PRO B 1 25 ? 46.438 -46.219 -38 1 96.5 25 PRO B C 1
ATOM 3215 O O . PRO B 1 25 ? 45.469 -45.688 -38.531 1 96.5 25 PRO B O 1
ATOM 3218 N N . VAL B 1 26 ? 46.875 -47.5 -38.312 1 96.56 26 VAL B N 1
ATOM 3219 C CA . VAL B 1 26 ? 46.188 -48.281 -39.344 1 96.56 26 VAL B CA 1
ATOM 3220 C C . VAL B 1 26 ? 44.812 -48.688 -38.844 1 96.56 26 VAL B C 1
ATOM 3222 O O . VAL B 1 26 ? 43.812 -48.594 -39.594 1 96.56 26 VAL B O 1
ATOM 3225 N N . LEU B 1 27 ? 44.719 -49.125 -37.594 1 96.94 27 LEU B N 1
ATOM 3226 C CA . LEU B 1 27 ? 43.438 -49.531 -37.031 1 96.94 27 LEU B CA 1
ATOM 3227 C C . LEU B 1 27 ? 42.5 -48.344 -36.938 1 96.94 27 LEU B C 1
ATOM 3229 O O . LEU B 1 27 ? 41.281 -48.5 -37.125 1 96.94 27 LEU B O 1
ATOM 3233 N N . THR B 1 28 ? 43.031 -47.188 -36.625 1 96.88 28 THR B N 1
ATOM 3234 C CA . THR B 1 28 ? 42.25 -45.969 -36.562 1 96.88 28 THR B CA 1
ATOM 3235 C C . THR B 1 28 ? 41.625 -45.656 -37.906 1 96.88 28 THR B C 1
ATOM 3237 O O . THR B 1 28 ? 40.438 -45.312 -38 1 96.88 28 THR B O 1
ATOM 3240 N N . ARG B 1 29 ? 42.406 -45.719 -38.969 1 95.5 29 ARG B N 1
ATOM 3241 C CA . ARG B 1 29 ? 41.906 -45.5 -40.312 1 95.5 29 ARG B CA 1
ATOM 3242 C C . ARG B 1 29 ? 40.812 -46.5 -40.688 1 95.5 29 ARG B C 1
ATOM 3244 O O . ARG B 1 29 ? 39.812 -46.156 -41.312 1 95.5 29 ARG B O 1
ATOM 3251 N N . ARG B 1 30 ? 41 -47.75 -40.25 1 94.38 30 ARG B N 1
ATOM 3252 C CA . ARG B 1 30 ? 40 -48.781 -40.5 1 94.38 30 ARG B CA 1
ATOM 3253 C C . ARG B 1 30 ? 38.688 -48.469 -39.781 1 94.38 30 ARG B C 1
ATOM 3255 O O . ARG B 1 30 ? 37.625 -48.625 -40.344 1 94.38 30 ARG B O 1
ATOM 3262 N N . LEU B 1 31 ? 38.844 -48 -38.531 1 94.19 31 LEU B N 1
ATOM 3263 C CA . LEU B 1 31 ? 37.656 -47.656 -37.781 1 94.19 31 LEU B CA 1
ATOM 3264 C C . LEU B 1 31 ? 36.938 -46.469 -38.375 1 94.19 31 LEU B C 1
ATOM 3266 O O . LEU B 1 31 ? 35.719 -46.469 -38.562 1 94.19 31 LEU B O 1
ATOM 3270 N N . MET B 1 32 ? 37.625 -45.406 -38.75 1 92 32 MET B N 1
ATOM 3271 C CA . MET B 1 32 ? 37.062 -44.219 -39.406 1 92 32 MET B CA 1
ATOM 3272 C C . MET B 1 32 ? 36.312 -44.625 -40.688 1 92 32 MET B C 1
ATOM 3274 O O . MET B 1 32 ? 35.219 -44.125 -40.938 1 92 32 MET B O 1
ATOM 3278 N N . ALA B 1 33 ? 36.938 -45.5 -41.406 1 89.75 33 ALA B N 1
ATOM 3279 C CA . ALA B 1 33 ? 36.312 -46 -42.656 1 89.75 33 ALA B CA 1
ATOM 3280 C C . ALA B 1 33 ? 35.062 -46.781 -42.375 1 89.75 33 ALA B C 1
ATOM 3282 O O . ALA B 1 33 ? 34.031 -46.625 -43.062 1 89.75 33 ALA B O 1
ATOM 3283 N N . ALA B 1 34 ? 35.125 -47.594 -41.344 1 88.06 34 ALA B N 1
ATOM 3284 C CA . ALA B 1 34 ? 34 -48.406 -40.969 1 88.06 34 ALA B CA 1
ATOM 3285 C C . ALA B 1 34 ? 32.812 -47.562 -40.5 1 88.06 34 ALA B C 1
ATOM 3287 O O . ALA B 1 34 ? 31.656 -47.906 -40.75 1 88.06 34 ALA B O 1
ATOM 3288 N N . ILE B 1 35 ? 33.125 -46.469 -39.781 1 87.31 35 ILE B N 1
ATOM 3289 C CA . ILE B 1 35 ? 32.094 -45.562 -39.281 1 87.31 35 ILE B CA 1
ATOM 3290 C C . ILE B 1 35 ? 31.328 -44.938 -40.438 1 87.31 35 ILE B C 1
ATOM 3292 O O . ILE B 1 35 ? 30.094 -44.844 -40.375 1 87.31 35 ILE B O 1
ATOM 3296 N N . PHE B 1 36 ? 31.938 -44.531 -41.562 1 79.62 36 PHE B N 1
ATOM 3297 C CA . PHE B 1 36 ? 31.297 -43.781 -42.656 1 79.62 36 PHE B CA 1
ATOM 3298 C C . PHE B 1 36 ? 30.766 -44.719 -43.719 1 79.62 36 PHE B C 1
ATOM 3300 O O . PHE B 1 36 ? 30.016 -44.312 -44.594 1 79.62 36 PHE B O 1
ATOM 3307 N N . THR B 1 37 ? 31.141 -45.938 -43.781 1 69.38 37 THR B N 1
ATOM 3308 C CA . THR B 1 37 ? 30.688 -46.906 -44.781 1 69.38 37 THR B CA 1
ATOM 3309 C C . THR B 1 37 ? 29.422 -47.594 -44.344 1 69.3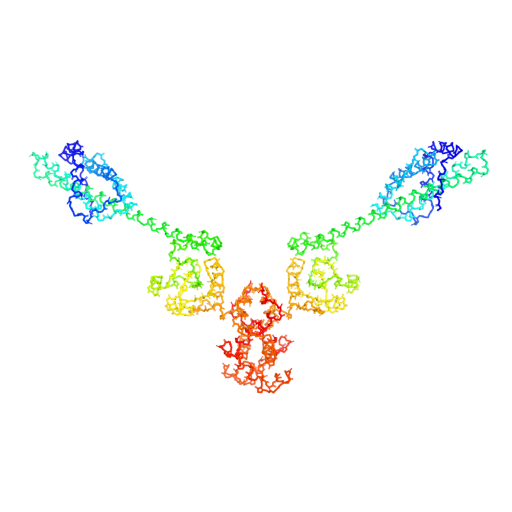8 37 THR B C 1
ATOM 3311 O O . THR B 1 37 ? 28.578 -47.969 -45.156 1 69.38 37 THR B O 1
ATOM 3314 N N . ASP B 1 38 ? 29.344 -47.844 -43.125 1 59.38 38 ASP B N 1
ATOM 3315 C CA . ASP B 1 38 ? 28.188 -48.688 -42.75 1 59.38 38 ASP B CA 1
ATOM 3316 C C . ASP B 1 38 ? 26.875 -47.969 -43 1 59.38 38 ASP B C 1
ATOM 3318 O O . ASP B 1 38 ? 26.812 -47.094 -43.875 1 59.38 38 ASP B O 1
ATOM 3322 N N . ILE B 1 39 ? 25.953 -47.656 -42.125 1 55.59 39 ILE B N 1
ATOM 3323 C CA . ILE B 1 39 ? 24.609 -47.125 -42.312 1 55.59 39 ILE B CA 1
ATOM 3324 C C . ILE B 1 39 ? 24.609 -45.625 -42.156 1 55.59 39 ILE B C 1
ATOM 3326 O O . ILE B 1 39 ? 24.672 -45.125 -41.031 1 55.59 39 ILE B O 1
ATOM 3330 N N . PRO B 1 40 ? 24.812 -44.969 -43.25 1 54.5 40 PRO B N 1
ATOM 3331 C CA . PRO B 1 40 ? 24.906 -43.5 -43.188 1 54.5 40 PRO B CA 1
ATOM 3332 C C . PRO B 1 40 ? 23.859 -42.875 -42.281 1 54.5 40 PRO B C 1
ATOM 3334 O O . PRO B 1 40 ? 24.141 -41.875 -41.625 1 54.5 40 PRO B O 1
ATOM 3337 N N . GLU B 1 41 ? 22.719 -43.5 -42.312 1 55.09 41 GLU B N 1
ATOM 3338 C CA . GLU B 1 41 ? 21.609 -42.906 -41.594 1 55.09 41 GLU B CA 1
ATOM 3339 C C . GLU B 1 41 ? 21.891 -42.875 -40.094 1 55.09 41 GLU B C 1
ATOM 3341 O O . GLU B 1 41 ? 21.375 -42 -39.406 1 55.09 41 GLU B O 1
ATOM 3346 N N . TRP B 1 42 ? 22.688 -43.906 -39.625 1 54.78 42 TRP B N 1
ATOM 3347 C CA . TRP B 1 42 ? 22.844 -44.094 -38.188 1 54.78 42 TRP B CA 1
ATOM 3348 C C . TRP B 1 42 ? 24.062 -43.344 -37.688 1 54.78 42 TRP B C 1
ATOM 3350 O O . TRP B 1 42 ? 24.297 -43.312 -36.469 1 54.78 42 TRP B O 1
ATOM 3360 N N . THR B 1 43 ? 24.875 -42.844 -38.562 1 63.19 43 THR B N 1
ATOM 3361 C CA . THR B 1 43 ? 26.125 -42.281 -38.062 1 63.19 43 THR B CA 1
ATOM 3362 C C . THR B 1 43 ? 26.141 -40.75 -38.25 1 63.19 43 THR B C 1
ATOM 3364 O O . THR B 1 43 ? 26.547 -40.25 -39.312 1 63.19 43 THR B O 1
ATOM 3367 N N . ASP B 1 44 ? 25.344 -40.188 -37.594 1 72 44 ASP B N 1
ATOM 3368 C CA . ASP B 1 44 ? 25.359 -38.719 -37.719 1 72 44 ASP B CA 1
ATOM 3369 C C . ASP B 1 44 ? 26.453 -38.094 -36.875 1 72 44 ASP B C 1
ATOM 3371 O O . ASP B 1 44 ? 26.219 -37.781 -35.688 1 72 44 ASP B O 1
ATOM 3375 N N . TYR B 1 45 ? 27.719 -38.125 -37.312 1 81.44 45 TYR B N 1
ATOM 3376 C CA . TYR B 1 45 ? 28.828 -37.406 -36.688 1 81.44 45 TYR B CA 1
ATOM 3377 C C . TYR B 1 45 ? 29 -36.031 -37.281 1 81.44 45 TYR B C 1
ATOM 3379 O O . TYR B 1 45 ? 30.078 -35.438 -37.219 1 81.44 45 TYR B O 1
ATOM 3387 N N . SER B 1 46 ? 27.844 -35.5 -37.844 1 80.88 46 SER B N 1
ATOM 3388 C CA . SER B 1 46 ? 27.891 -34.219 -38.531 1 80.88 46 SER B CA 1
ATOM 3389 C C . SER B 1 46 ? 28.406 -33.125 -37.625 1 80.88 46 SER B C 1
ATOM 3391 O O . SER B 1 46 ? 29.141 -32.219 -38.062 1 80.88 46 SER B O 1
ATOM 3393 N N . PRO B 1 47 ? 28.172 -33.156 -36.312 1 83.75 47 PRO B N 1
ATOM 3394 C CA . PRO B 1 47 ? 28.609 -32.062 -35.438 1 83.75 47 PRO B CA 1
ATOM 3395 C C . PRO B 1 47 ? 30.078 -32.188 -35.031 1 83.75 47 PRO B C 1
ATOM 3397 O O . PRO B 1 47 ? 30.609 -31.281 -34.375 1 83.75 47 PRO B O 1
ATOM 3400 N N . VAL B 1 48 ? 30.719 -33.344 -35.344 1 88.44 48 VAL B N 1
ATOM 3401 C CA . VAL B 1 48 ? 32.062 -33.625 -34.875 1 88.44 48 VAL B CA 1
ATOM 3402 C C . VAL B 1 48 ? 33.062 -33.438 -36 1 88.44 48 VAL B C 1
ATOM 3404 O O . VAL B 1 48 ? 32.875 -33.969 -37.094 1 88.44 48 VAL B O 1
ATOM 3407 N N . SER B 1 49 ? 34.094 -32.656 -35.844 1 91.31 49 SER B N 1
ATOM 3408 C CA . SER B 1 49 ? 35.125 -32.5 -36.844 1 91.31 49 SER B CA 1
ATOM 3409 C C . SER B 1 49 ? 35.812 -33.812 -37.125 1 91.31 49 SER B C 1
ATOM 3411 O O . SER B 1 49 ? 35.969 -34.656 -36.219 1 91.31 49 SER B O 1
ATOM 3413 N N . ARG B 1 50 ? 36.25 -34.031 -38.312 1 89.31 50 ARG B N 1
ATOM 3414 C CA . ARG B 1 50 ? 36.938 -35.25 -38.688 1 89.31 50 ARG B CA 1
ATOM 3415 C C . ARG B 1 50 ? 38.188 -35.469 -37.812 1 89.31 50 ARG B C 1
ATOM 3417 O O . ARG B 1 50 ? 38.5 -36.625 -37.438 1 89.31 50 ARG B O 1
ATOM 3424 N N . GLU B 1 51 ? 38.812 -34.344 -37.562 1 92.56 51 GLU B N 1
ATOM 3425 C CA . GLU B 1 51 ? 40 -34.438 -36.719 1 92.56 51 GLU B CA 1
ATOM 3426 C C . GLU B 1 51 ? 39.656 -34.875 -35.312 1 92.56 51 GLU B C 1
ATOM 3428 O O . GLU B 1 51 ? 40.344 -35.719 -34.75 1 92.56 51 GLU B O 1
ATOM 3433 N N . ASP B 1 52 ? 38.594 -34.281 -34.812 1 93.44 52 ASP B N 1
ATOM 3434 C CA . ASP B 1 52 ? 38.188 -34.656 -33.469 1 93.44 52 ASP B CA 1
ATOM 3435 C C . ASP B 1 52 ? 37.75 -36.125 -33.406 1 93.44 52 ASP B C 1
ATOM 3437 O O . ASP B 1 52 ? 38.062 -36.844 -32.469 1 93.44 52 ASP B O 1
ATOM 3441 N N . LEU B 1 53 ? 37.031 -36.562 -34.375 1 93 53 LEU B N 1
ATOM 3442 C CA . LEU B 1 53 ? 36.625 -37.969 -34.438 1 93 53 LEU B CA 1
ATOM 3443 C C . LEU B 1 53 ? 37.812 -38.906 -34.531 1 93 53 LEU B C 1
ATOM 3445 O O . LEU B 1 53 ? 37.875 -39.938 -33.844 1 93 53 LEU B O 1
ATOM 3449 N N . ARG B 1 54 ? 38.812 -38.562 -35.406 1 94.38 54 ARG B N 1
ATOM 3450 C CA . ARG B 1 54 ? 40.031 -39.344 -35.562 1 94.38 54 ARG B CA 1
ATOM 3451 C C . ARG B 1 54 ? 40.781 -39.5 -34.219 1 94.38 54 ARG B C 1
ATOM 3453 O O . ARG B 1 54 ? 41.188 -40.594 -33.844 1 94.38 54 ARG B O 1
ATOM 3460 N N . ASN B 1 55 ? 40.875 -38.344 -33.594 1 95.12 55 ASN B N 1
ATOM 3461 C CA . ASN B 1 55 ? 41.562 -38.344 -32.281 1 95.12 55 ASN B CA 1
ATOM 3462 C C . ASN B 1 55 ? 40.812 -39.219 -31.281 1 95.12 55 ASN B C 1
ATOM 3464 O O . ASN B 1 55 ? 41.438 -39.969 -30.516 1 95.12 55 ASN B O 1
ATOM 3468 N N . GLY B 1 56 ? 39.5 -39.125 -31.234 1 95.38 56 GLY B N 1
ATOM 3469 C CA . GLY B 1 56 ? 38.688 -39.969 -30.375 1 95.38 56 GLY B CA 1
ATOM 3470 C C . GLY B 1 56 ? 38.844 -41.469 -30.656 1 95.38 56 GLY B C 1
ATOM 3471 O O . GLY B 1 56 ? 39 -42.281 -29.75 1 95.38 56 GLY B O 1
ATOM 3472 N N . CYS B 1 57 ? 38.844 -41.812 -31.922 1 95.5 57 CYS B N 1
ATOM 3473 C CA . CYS B 1 57 ? 39 -43.188 -32.344 1 95.5 57 CYS B CA 1
ATOM 3474 C C . CYS B 1 57 ? 40.375 -43.719 -31.938 1 95.5 57 CYS B C 1
ATOM 3476 O O . CYS B 1 57 ? 40.5 -44.844 -31.438 1 95.5 57 CYS B O 1
ATOM 3478 N N . ARG B 1 58 ? 41.344 -42.906 -32.188 1 96.94 58 ARG B N 1
ATOM 3479 C CA . ARG B 1 58 ? 42.719 -43.281 -31.844 1 96.94 58 ARG B CA 1
ATOM 3480 C C . ARG B 1 58 ? 42.844 -43.531 -30.344 1 96.94 58 ARG B C 1
ATOM 3482 O O . ARG B 1 58 ? 43.406 -44.531 -29.906 1 96.94 58 ARG B O 1
ATOM 3489 N N . SER B 1 59 ? 42.312 -42.562 -29.562 1 96.38 59 SER B N 1
ATOM 3490 C CA . SER B 1 59 ? 42.375 -42.656 -28.109 1 96.38 59 SER B CA 1
ATOM 3491 C C . SER B 1 59 ? 41.656 -43.906 -27.609 1 96.38 59 SER B C 1
ATOM 3493 O O . SER B 1 59 ? 42.125 -44.594 -26.703 1 96.38 59 SER B O 1
ATOM 3495 N N . TYR B 1 60 ? 40.531 -44.25 -28.172 1 95.81 60 TYR B N 1
ATOM 3496 C CA . TYR B 1 60 ? 39.719 -45.406 -27.797 1 95.81 60 TYR B CA 1
ATOM 3497 C C . TYR B 1 60 ? 40.469 -46.719 -28.078 1 95.81 60 TYR B C 1
ATOM 3499 O O . TYR B 1 60 ? 40.625 -47.562 -27.188 1 95.81 60 TYR B O 1
ATOM 3507 N N . LEU B 1 61 ? 41 -46.812 -29.328 1 97 61 LEU B N 1
ATOM 3508 C CA . LEU B 1 61 ? 41.719 -48.031 -29.734 1 97 61 LEU B CA 1
ATOM 3509 C C . LEU B 1 61 ? 42.969 -48.25 -28.906 1 97 61 LEU B C 1
ATOM 3511 O O . LEU B 1 61 ? 43.281 -49.344 -28.5 1 97 61 LEU B O 1
ATOM 3515 N N . THR B 1 62 ? 43.656 -47.125 -28.703 1 96.31 62 THR B N 1
ATOM 3516 C CA . THR B 1 62 ? 44.844 -47.188 -27.859 1 96.31 62 THR B CA 1
ATOM 3517 C C . THR B 1 62 ? 44.469 -47.688 -26.469 1 96.31 62 THR B C 1
ATOM 3519 O O . THR B 1 62 ? 45.156 -48.562 -25.938 1 96.31 62 THR B O 1
ATOM 3522 N N . ARG B 1 63 ? 43.406 -47.125 -25.906 1 95.44 63 ARG B N 1
ATOM 3523 C CA . ARG B 1 63 ? 43 -47.469 -24.562 1 95.44 63 ARG B CA 1
ATOM 3524 C C . ARG B 1 63 ? 42.562 -48.938 -24.484 1 95.44 63 ARG B C 1
ATOM 3526 O O . ARG B 1 63 ? 42.875 -49.625 -23.531 1 95.44 63 ARG B O 1
ATOM 3533 N N . VAL B 1 64 ? 41.844 -49.438 -25.5 1 95.06 64 VAL B N 1
ATOM 3534 C CA . VAL B 1 64 ? 41.438 -50.844 -25.562 1 95.06 64 VAL B CA 1
ATOM 3535 C C . VAL B 1 64 ? 42.656 -51.75 -25.5 1 95.06 64 VAL B C 1
ATOM 3537 O O . VAL B 1 64 ? 42.719 -52.688 -24.703 1 95.06 64 VAL B O 1
ATOM 3540 N N . LEU B 1 65 ? 43.719 -51.438 -26.297 1 95.5 65 LEU B N 1
ATOM 3541 C CA . LEU B 1 65 ? 44.906 -52.25 -26.375 1 95.5 65 LEU B CA 1
ATOM 3542 C C . LEU B 1 65 ? 45.719 -52.156 -25.094 1 95.5 65 LEU B C 1
ATOM 3544 O O . LEU B 1 65 ? 46.281 -53.156 -24.641 1 95.5 65 LEU B O 1
ATOM 3548 N N . ASP B 1 66 ? 45.688 -50.938 -24.484 1 94.56 66 ASP B N 1
ATOM 3549 C CA . ASP B 1 66 ? 46.375 -50.75 -23.219 1 94.56 66 ASP B CA 1
ATOM 3550 C C . ASP B 1 66 ? 45.719 -51.594 -22.125 1 94.56 66 ASP B C 1
ATOM 3552 O O . ASP B 1 66 ? 46.406 -52.188 -21.281 1 94.56 66 ASP B O 1
ATOM 3556 N N . LEU B 1 67 ? 44.469 -51.656 -22.125 1 93.31 67 LEU B N 1
ATOM 3557 C CA . LEU B 1 67 ? 43.719 -52.438 -21.125 1 93.31 67 LEU B CA 1
ATOM 3558 C C . LEU B 1 67 ? 43.906 -53.938 -21.359 1 93.31 67 LEU B C 1
ATOM 3560 O O . LEU B 1 67 ? 44.094 -54.688 -20.406 1 93.31 67 LEU B O 1
ATOM 3564 N N . LEU B 1 68 ? 44 -54.375 -22.609 1 91.31 68 LEU B N 1
ATOM 3565 C CA . LEU B 1 68 ? 44.219 -55.781 -22.938 1 91.31 68 LEU B CA 1
ATOM 3566 C C . LEU B 1 68 ? 45.625 -56.219 -22.562 1 91.31 68 LEU B C 1
ATOM 3568 O O . LEU B 1 68 ? 45.844 -57.344 -22.094 1 91.31 68 LEU B O 1
ATOM 3572 N N . ALA B 1 69 ? 46.594 -55.281 -22.75 1 91.19 69 ALA B N 1
ATOM 3573 C CA . ALA B 1 69 ? 47.969 -55.562 -22.438 1 91.19 69 ALA B CA 1
ATOM 3574 C C . ALA B 1 69 ? 48.219 -55.531 -20.938 1 91.19 69 ALA B C 1
ATOM 3576 O O . ALA B 1 69 ? 49.219 -56.031 -20.453 1 91.19 69 ALA B O 1
ATOM 3577 N N . GLY B 1 70 ? 47.188 -54.969 -20.172 1 88.5 70 GLY B N 1
ATOM 3578 C CA . GLY B 1 70 ? 47.312 -54.844 -18.734 1 88.5 70 GLY B CA 1
ATOM 3579 C C . GLY B 1 70 ? 48.188 -53.688 -18.312 1 88.5 70 GLY B C 1
ATOM 3580 O O . GLY B 1 70 ? 48.656 -53.625 -17.172 1 88.5 70 GLY B O 1
ATOM 3581 N N . ASP B 1 71 ? 48.469 -52.812 -19.234 1 86 71 ASP B N 1
ATOM 3582 C CA . ASP B 1 71 ? 49.312 -51.656 -18.969 1 86 71 ASP B CA 1
ATOM 3583 C C . ASP B 1 71 ? 48.562 -50.594 -18.156 1 86 71 ASP B C 1
ATOM 3585 O O . ASP B 1 71 ? 49.188 -49.781 -17.484 1 86 71 ASP B O 1
ATOM 3589 N N . VAL B 1 72 ? 47.281 -50.594 -18.281 1 85.25 72 VAL B N 1
ATOM 3590 C CA . VAL B 1 72 ? 46.438 -49.656 -17.562 1 85.25 72 VAL B CA 1
ATOM 3591 C C . VAL B 1 72 ? 45.375 -50.406 -16.766 1 85.25 72 VAL B C 1
ATOM 3593 O O . VAL B 1 72 ? 44.844 -51.406 -17.234 1 85.25 72 VAL B O 1
ATOM 3596 N N . THR B 1 73 ? 45.312 -50.094 -15.617 1 78.31 73 THR B N 1
ATOM 3597 C CA . THR B 1 73 ? 44.25 -50.625 -14.781 1 78.31 73 THR B CA 1
ATOM 3598 C C . THR B 1 73 ? 43.219 -49.531 -14.414 1 78.31 73 THR B C 1
ATOM 3600 O O . THR B 1 73 ? 43.625 -48.406 -14.125 1 78.31 73 THR B O 1
ATOM 3603 N N . VAL B 1 74 ? 42.062 -49.781 -14.766 1 71.94 74 VAL B N 1
ATOM 3604 C CA . VAL B 1 74 ? 41 -48.812 -14.484 1 71.94 74 VAL B CA 1
ATOM 3605 C C . VAL B 1 74 ? 40.156 -49.312 -13.312 1 71.94 74 VAL B C 1
ATOM 3607 O O . VAL B 1 74 ? 39.312 -50.188 -13.477 1 71.94 74 VAL B O 1
ATOM 3610 N N . PRO B 1 75 ? 40.531 -48.875 -12.156 1 61.88 75 PRO B N 1
ATOM 3611 C CA . PRO B 1 75 ? 39.781 -49.375 -10.984 1 61.88 75 PRO B CA 1
ATOM 3612 C C . PRO B 1 75 ? 38.312 -48.938 -11 1 61.88 75 PRO B C 1
ATOM 3614 O O . PRO B 1 75 ? 37.469 -49.625 -10.469 1 61.88 75 PRO B O 1
ATOM 3617 N N . ASP B 1 76 ? 38.062 -47.844 -11.508 1 71.56 76 ASP B N 1
ATOM 3618 C CA . ASP B 1 76 ? 36.688 -47.375 -11.484 1 71.56 76 ASP B CA 1
ATOM 3619 C C . ASP B 1 76 ? 36.125 -47.219 -12.898 1 71.56 76 ASP B C 1
ATOM 3621 O O . ASP B 1 76 ? 35.969 -48.219 -13.609 1 71.56 76 ASP B O 1
ATOM 3625 N N . ARG B 1 77 ? 35.906 -46.062 -13.383 1 78.31 77 ARG B N 1
ATOM 3626 C CA . ARG B 1 77 ? 35.375 -45.781 -14.719 1 78.31 77 ARG B CA 1
ATOM 3627 C C . ARG B 1 77 ? 36.5 -45.312 -15.656 1 78.31 77 ARG B C 1
ATOM 3629 O O . ARG B 1 77 ? 37.375 -44.531 -15.25 1 78.31 77 ARG B O 1
ATOM 3636 N N . ASP B 1 78 ? 36.562 -45.906 -16.797 1 90.12 78 ASP B N 1
ATOM 3637 C CA . ASP B 1 78 ? 37.594 -45.562 -17.781 1 90.12 78 ASP B CA 1
ATOM 3638 C C . ASP B 1 78 ? 37.531 -44.094 -18.172 1 90.12 78 ASP B C 1
ATOM 3640 O O . ASP B 1 78 ? 36.5 -43.625 -18.688 1 90.12 78 ASP B O 1
ATOM 3644 N N . ASP B 1 79 ? 38.5 -43.375 -17.875 1 92.75 79 ASP B N 1
ATOM 3645 C CA . ASP B 1 79 ? 38.5 -41.906 -18.047 1 92.75 79 ASP B CA 1
ATOM 3646 C C . ASP B 1 79 ? 38.5 -41.531 -19.531 1 92.75 79 ASP B C 1
ATOM 3648 O O . ASP B 1 79 ? 37.969 -40.469 -19.906 1 92.75 79 ASP B O 1
ATOM 3652 N N . VAL B 1 80 ? 39.125 -42.375 -20.375 1 94.06 80 VAL B N 1
ATOM 3653 C CA . VAL B 1 80 ? 39.156 -42.062 -21.797 1 94.06 80 VAL B CA 1
ATOM 3654 C C . VAL B 1 80 ? 37.75 -42.219 -22.391 1 94.06 80 VAL B C 1
ATOM 3656 O O . VAL B 1 80 ? 37.281 -41.312 -23.078 1 94.06 80 VAL B O 1
ATOM 3659 N N . ALA B 1 81 ? 37.094 -43.312 -22.094 1 94.38 81 ALA B N 1
ATOM 3660 C CA . ALA B 1 81 ? 35.719 -43.531 -22.547 1 94.38 81 ALA B CA 1
ATOM 3661 C C . ALA B 1 81 ? 34.781 -42.469 -22 1 94.38 81 ALA B C 1
ATOM 3663 O O . ALA B 1 81 ? 33.938 -41.938 -22.703 1 94.38 81 ALA B O 1
ATOM 3664 N N . ALA B 1 82 ? 35.062 -42.094 -20.734 1 94.06 82 ALA B N 1
ATOM 3665 C CA . ALA B 1 82 ? 34.25 -41.062 -20.109 1 94.06 82 ALA B CA 1
ATOM 3666 C C . ALA B 1 82 ? 34.406 -39.719 -20.797 1 94.06 82 ALA B C 1
ATOM 3668 O O . ALA B 1 82 ? 33.438 -39 -21.031 1 94.06 82 ALA B O 1
ATOM 3669 N N . ALA B 1 83 ? 35.625 -39.375 -21.094 1 95.38 83 ALA B N 1
ATOM 3670 C CA . ALA B 1 83 ? 35.906 -38.125 -21.766 1 95.38 83 ALA B CA 1
ATOM 3671 C C . ALA B 1 83 ? 35.281 -38.094 -23.141 1 95.38 83 ALA B C 1
ATOM 3673 O O . ALA B 1 83 ? 34.719 -37.062 -23.547 1 95.38 83 ALA B O 1
ATOM 3674 N N . ILE B 1 84 ? 35.312 -39.188 -23.891 1 94.69 84 ILE B N 1
ATOM 3675 C CA . ILE B 1 84 ? 34.688 -39.281 -25.203 1 94.69 84 ILE B CA 1
ATOM 3676 C C . ILE B 1 84 ? 33.188 -39.125 -25.062 1 94.69 84 ILE B C 1
ATOM 3678 O O . ILE B 1 84 ? 32.562 -38.344 -25.812 1 94.69 84 ILE B O 1
ATOM 3682 N N . GLY B 1 85 ? 32.656 -39.812 -24.094 1 93.44 85 GLY B N 1
ATOM 3683 C CA . GLY B 1 85 ? 31.234 -39.688 -23.844 1 93.44 85 GLY B CA 1
ATOM 3684 C C . GLY B 1 85 ? 30.797 -38.281 -23.547 1 93.44 85 GLY B C 1
ATOM 3685 O O . GLY B 1 85 ? 29.781 -37.812 -24.078 1 93.44 85 GLY B O 1
ATOM 3686 N N . ARG B 1 86 ? 31.547 -37.594 -22.703 1 93.94 86 ARG B N 1
ATOM 3687 C CA . ARG B 1 86 ? 31.234 -36.219 -22.328 1 93.94 86 ARG B CA 1
ATOM 3688 C C . ARG B 1 86 ? 31.266 -35.312 -23.547 1 93.94 86 ARG B C 1
ATOM 3690 O O . ARG B 1 86 ? 30.328 -34.531 -23.766 1 93.94 86 ARG B O 1
ATOM 3697 N N . ASN B 1 87 ? 32.281 -35.438 -24.312 1 93.44 87 ASN B N 1
ATOM 3698 C CA . ASN B 1 87 ? 32.469 -34.562 -25.469 1 93.44 87 ASN B CA 1
ATOM 3699 C C . ASN B 1 87 ? 31.406 -34.812 -26.531 1 93.44 87 ASN B C 1
ATOM 3701 O O . ASN B 1 87 ? 30.844 -33.875 -27.078 1 93.44 87 ASN B O 1
ATOM 3705 N N . ARG B 1 88 ? 31.094 -36.031 -26.734 1 93.88 88 ARG B N 1
ATOM 3706 C CA . ARG B 1 88 ? 30.125 -36.375 -27.781 1 93.88 88 ARG B CA 1
ATOM 3707 C C . ARG B 1 88 ? 28.703 -36 -27.359 1 93.88 88 ARG B C 1
ATOM 3709 O O . ARG B 1 88 ? 27.906 -35.562 -28.172 1 93.88 88 ARG B O 1
ATOM 3716 N N . ALA B 1 89 ? 28.438 -36.188 -26.109 1 92.25 89 ALA B N 1
ATOM 3717 C CA . ALA B 1 89 ? 27.156 -35.719 -25.578 1 92.25 89 ALA B CA 1
ATOM 3718 C C . ALA B 1 89 ? 27 -34.219 -25.766 1 92.25 89 ALA B C 1
ATOM 3720 O O . ALA B 1 89 ? 25.938 -33.75 -26.203 1 92.25 89 ALA B O 1
ATOM 3721 N N . ALA B 1 90 ? 28.047 -33.5 -25.453 1 91.62 90 ALA B N 1
ATOM 3722 C CA . ALA B 1 90 ? 28.031 -32.031 -25.562 1 91.62 90 ALA B CA 1
ATOM 3723 C C . ALA B 1 90 ? 27.828 -31.609 -27.016 1 91.62 90 ALA B C 1
ATOM 3725 O O . ALA B 1 90 ? 27.219 -30.578 -27.297 1 91.62 90 ALA B O 1
ATOM 3726 N N . GLN B 1 91 ? 28.359 -32.5 -27.922 1 89.69 91 GLN B N 1
ATOM 3727 C CA . GLN B 1 91 ? 28.312 -32.188 -29.344 1 89.69 91 GLN B CA 1
ATOM 3728 C C . GLN B 1 91 ? 27 -32.656 -29.969 1 89.69 91 GLN B C 1
ATOM 3730 O O . GLN B 1 91 ? 26.703 -32.344 -31.125 1 89.69 91 GLN B O 1
ATOM 3735 N N . GLY B 1 92 ? 26.203 -33.438 -29.266 1 88.19 92 GLY B N 1
ATOM 3736 C CA . GLY B 1 92 ? 24.875 -33.844 -29.719 1 88.19 92 GLY B CA 1
ATOM 3737 C C . GLY B 1 92 ? 24.922 -35.125 -30.547 1 88.19 92 GLY B C 1
ATOM 3738 O O . GLY B 1 92 ? 24 -35.375 -31.328 1 88.19 92 GLY B O 1
ATOM 3739 N N . VAL B 1 93 ? 26 -35.906 -30.453 1 89.38 93 VAL B N 1
ATOM 3740 C CA . VAL B 1 93 ? 26.062 -37.188 -31.141 1 89.38 93 VAL B CA 1
ATOM 3741 C C . VAL B 1 93 ? 25.172 -38.219 -30.438 1 89.38 93 VAL B C 1
ATOM 3743 O O . VAL B 1 93 ? 25.234 -38.375 -29.219 1 89.38 93 VAL B O 1
ATOM 3746 N N . PRO B 1 94 ? 24.344 -38.875 -31.203 1 88.12 94 PRO B N 1
ATOM 3747 C CA . PRO B 1 94 ? 23.453 -39.844 -30.547 1 88.12 94 PRO B CA 1
ATOM 3748 C C . PRO B 1 94 ? 24.219 -40.969 -29.844 1 88.12 94 PRO B C 1
ATOM 3750 O O . PRO B 1 94 ? 25.25 -41.438 -30.359 1 88.12 94 PRO B O 1
ATOM 3753 N N . LEU B 1 95 ? 23.719 -41.344 -28.688 1 89.56 95 LEU B N 1
ATOM 3754 C CA . LEU B 1 95 ? 24.375 -42.375 -27.859 1 89.56 95 LEU B CA 1
ATOM 3755 C C . LEU B 1 95 ? 24.469 -43.688 -28.625 1 89.56 95 LEU B C 1
ATOM 3757 O O . LEU B 1 95 ? 25.469 -44.406 -28.516 1 89.56 95 LEU B O 1
ATOM 3761 N N . GLU B 1 96 ? 23.438 -44.031 -29.406 1 85.75 96 GLU B N 1
ATOM 3762 C CA . GLU B 1 96 ? 23.422 -45.281 -30.188 1 85.75 96 GLU B CA 1
ATOM 3763 C C . GLU B 1 96 ? 24.594 -45.312 -31.172 1 85.75 96 GLU B C 1
ATOM 3765 O O . GLU B 1 96 ? 25.172 -46.375 -31.391 1 85.75 96 GLU B O 1
ATOM 3770 N N . VAL B 1 97 ? 24.891 -44.188 -31.719 1 87.38 97 VAL B N 1
ATOM 3771 C CA . VAL B 1 97 ? 26 -44.094 -32.656 1 87.38 97 VAL B CA 1
ATOM 3772 C C . VAL B 1 97 ? 27.312 -44.344 -31.922 1 87.38 97 VAL B C 1
ATOM 3774 O O . VAL B 1 97 ? 28.188 -45.031 -32.438 1 87.38 97 VAL B O 1
ATOM 3777 N N . MET B 1 98 ? 27.453 -43.75 -30.766 1 91.5 98 MET B N 1
ATOM 3778 C CA . MET B 1 98 ? 28.672 -43.938 -29.969 1 91.5 98 MET B CA 1
ATOM 3779 C C . MET B 1 98 ? 28.875 -45.375 -29.594 1 91.5 98 MET B C 1
ATOM 3781 O O . MET B 1 98 ? 29.984 -45.906 -29.719 1 91.5 98 MET B O 1
ATOM 3785 N N . LEU B 1 99 ? 27.859 -46.031 -29.109 1 90.56 99 LEU B N 1
ATOM 3786 C CA . LEU B 1 99 ? 27.969 -47.438 -28.703 1 90.56 99 LEU B CA 1
ATOM 3787 C C . LEU B 1 99 ? 28.297 -48.344 -29.906 1 90.56 99 LEU B C 1
ATOM 3789 O O . LEU B 1 99 ? 29.094 -49.25 -29.781 1 90.56 99 LEU B O 1
ATOM 3793 N N . ARG B 1 100 ? 27.719 -48.062 -31.016 1 88.75 100 ARG B N 1
ATOM 3794 C CA . ARG B 1 100 ? 28.062 -48.781 -32.25 1 88.75 100 ARG B CA 1
ATOM 3795 C C . ARG B 1 100 ? 29.531 -48.594 -32.594 1 88.75 100 ARG B C 1
ATOM 3797 O O . ARG B 1 100 ? 30.219 -49.562 -32.969 1 88.75 100 ARG B O 1
ATOM 3804 N N . THR B 1 101 ? 29.953 -47.375 -32.531 1 90.88 101 THR B N 1
ATOM 3805 C CA . THR B 1 101 ? 31.344 -47.062 -32.844 1 90.88 101 THR B CA 1
ATOM 3806 C C . THR B 1 101 ? 32.281 -47.844 -31.922 1 90.88 101 THR B C 1
ATOM 3808 O O . THR B 1 101 ? 33.281 -48.375 -32.375 1 90.88 101 THR B O 1
ATOM 3811 N N . PHE B 1 102 ? 32.031 -47.844 -30.609 1 92.81 102 PHE B N 1
ATOM 3812 C CA . PHE B 1 102 ? 32.844 -48.594 -29.656 1 92.81 102 PHE B CA 1
ATOM 3813 C C . PHE B 1 102 ? 32.844 -50.094 -29.984 1 92.81 102 PHE B C 1
ATOM 3815 O O . PHE B 1 102 ? 33.906 -50.719 -29.938 1 92.81 102 PHE B O 1
ATOM 3822 N N . ARG B 1 103 ? 31.719 -50.594 -30.406 1 90.44 103 ARG B N 1
ATOM 3823 C CA . ARG B 1 103 ? 31.641 -52 -30.797 1 90.44 103 ARG B CA 1
ATOM 3824 C C . ARG B 1 103 ? 32.469 -52.25 -32.062 1 90.44 103 ARG B C 1
ATOM 3826 O O . ARG B 1 103 ? 33.188 -53.25 -32.125 1 90.44 103 ARG B O 1
ATOM 3833 N N . LEU B 1 104 ? 32.344 -51.375 -33.062 1 90.62 104 LEU B N 1
ATOM 3834 C CA . LEU B 1 104 ? 33.125 -51.5 -34.281 1 90.62 104 LEU B CA 1
ATOM 3835 C C . LEU B 1 104 ? 34.625 -51.469 -33.969 1 90.62 104 LEU B C 1
ATOM 3837 O O . LEU B 1 104 ? 35.375 -52.281 -34.5 1 90.62 104 LEU B O 1
ATOM 3841 N N . GLY B 1 105 ? 34.969 -50.594 -33.094 1 93.5 105 GLY B N 1
ATOM 3842 C CA . GLY B 1 105 ? 36.344 -50.531 -32.688 1 93.5 105 GLY B CA 1
ATOM 3843 C C . GLY B 1 105 ? 36.844 -51.812 -32.031 1 93.5 105 GLY B C 1
ATOM 3844 O O . GLY B 1 105 ? 37.938 -52.281 -32.281 1 93.5 105 GLY B O 1
ATOM 3845 N N . GLY B 1 106 ? 36 -52.344 -31.156 1 92.19 106 GLY B N 1
ATOM 3846 C CA . GLY B 1 106 ? 36.281 -53.625 -30.531 1 92.19 106 GLY B CA 1
ATOM 3847 C C . GLY B 1 106 ? 36.469 -54.75 -31.531 1 92.19 106 GLY B C 1
ATOM 3848 O O . GLY B 1 106 ? 37.375 -55.562 -31.406 1 92.19 106 GLY B O 1
ATOM 3849 N N . GLN B 1 107 ? 35.594 -54.75 -32.531 1 91.31 107 GLN B N 1
ATOM 3850 C CA . GLN B 1 107 ? 35.688 -55.75 -33.594 1 91.31 107 GLN B CA 1
ATOM 3851 C C . GLN B 1 107 ? 37 -55.625 -34.375 1 91.31 107 GLN B C 1
ATOM 3853 O O . GLN B 1 107 ? 37.656 -56.625 -34.656 1 91.31 107 GLN B O 1
ATOM 3858 N N . ILE B 1 108 ? 37.312 -54.5 -34.656 1 94 108 ILE B N 1
ATOM 3859 C CA . ILE B 1 108 ? 38.531 -54.25 -35.406 1 94 108 ILE B CA 1
ATOM 3860 C C . ILE B 1 108 ? 39.75 -54.688 -34.594 1 94 108 ILE B C 1
ATOM 3862 O O . ILE B 1 108 ? 40.688 -55.281 -35.156 1 94 108 ILE B O 1
ATOM 3866 N N . VAL B 1 109 ? 39.781 -54.406 -33.312 1 94.56 109 VAL B N 1
ATOM 3867 C CA . VAL B 1 109 ? 40.875 -54.844 -32.438 1 94.56 109 VAL B CA 1
ATOM 3868 C C . VAL B 1 109 ? 40.906 -56.344 -32.375 1 94.56 109 VAL B C 1
ATOM 3870 O O . VAL B 1 109 ? 42 -56.969 -32.469 1 94.56 109 VAL B O 1
ATOM 3873 N N . TRP B 1 110 ? 39.75 -57 -32.281 1 90.38 110 TRP B N 1
ATOM 3874 C CA . TRP B 1 110 ? 39.656 -58.438 -32.219 1 90.38 110 TRP B CA 1
ATOM 3875 C C . TRP B 1 110 ? 40.25 -59.062 -33.5 1 90.38 110 TRP B C 1
ATOM 3877 O O . TRP B 1 110 ? 41.062 -60 -33.406 1 90.38 110 TRP B O 1
ATOM 3887 N N . GLU B 1 111 ? 39.969 -58.531 -34.594 1 90.69 111 GLU B N 1
ATOM 3888 C CA . GLU B 1 111 ? 40.469 -59.031 -35.875 1 90.69 111 GLU B CA 1
ATOM 3889 C C . GLU B 1 111 ? 41.969 -58.844 -36 1 90.69 111 GLU B C 1
ATOM 3891 O O . GLU B 1 111 ? 42.688 -59.719 -36.469 1 90.69 111 GLU B O 1
ATOM 3896 N N . ALA B 1 112 ? 42.344 -57.719 -35.531 1 93.38 112 ALA B N 1
ATOM 3897 C CA . ALA B 1 112 ? 43.781 -57.438 -35.562 1 93.38 112 ALA B CA 1
ATOM 3898 C C . ALA B 1 112 ? 44.562 -58.375 -34.688 1 93.38 112 ALA B C 1
ATOM 3900 O O . ALA B 1 112 ? 45.656 -58.844 -35.062 1 93.38 112 ALA B O 1
ATOM 3901 N N . LEU B 1 113 ? 44.062 -58.688 -33.5 1 91.81 113 LEU B N 1
ATOM 3902 C CA . LEU B 1 113 ? 44.688 -59.656 -32.594 1 91.81 113 LEU B CA 1
ATOM 3903 C C . LEU B 1 113 ? 44.75 -61.031 -33.25 1 91.81 113 LEU B C 1
ATOM 3905 O O . LEU B 1 113 ? 45.781 -61.719 -33.188 1 91.81 113 LEU B O 1
ATOM 3909 N N . LEU B 1 114 ? 43.719 -61.438 -33.969 1 87.75 114 LEU B N 1
ATOM 3910 C CA . LEU B 1 114 ? 43.656 -62.75 -34.594 1 87.75 114 LEU B CA 1
ATOM 3911 C C . LEU B 1 114 ? 44.625 -62.844 -35.781 1 87.75 114 LEU B C 1
ATOM 3913 O O . LEU B 1 114 ? 45.188 -63.906 -36.031 1 87.75 114 LEU B O 1
ATOM 3917 N N . ASP B 1 115 ? 44.812 -61.75 -36.406 1 89.38 115 ASP B N 1
ATOM 3918 C CA . ASP B 1 115 ? 45.719 -61.719 -37.562 1 89.38 115 ASP B CA 1
ATOM 3919 C C . ASP B 1 115 ? 47.156 -62.031 -37.125 1 89.38 115 ASP B C 1
ATOM 3921 O O . ASP B 1 115 ? 47.938 -62.562 -37.906 1 89.38 115 ASP B O 1
ATOM 3925 N N . HIS B 1 116 ? 47.438 -61.75 -35.844 1 88 116 HIS B N 1
ATOM 3926 C CA . HIS B 1 116 ? 48.781 -61.938 -35.375 1 88 116 HIS B CA 1
ATOM 3927 C C . HIS B 1 116 ? 48.875 -63.188 -34.5 1 88 116 HIS B C 1
ATOM 3929 O O . HIS B 1 116 ? 49.938 -63.469 -33.938 1 88 116 HIS B O 1
ATOM 3935 N N . ALA B 1 117 ? 47.719 -63.938 -34.344 1 81.56 117 ALA B N 1
ATOM 3936 C CA . ALA B 1 117 ? 47.656 -65.062 -33.438 1 81.56 117 ALA B CA 1
ATOM 3937 C C . ALA B 1 117 ? 47.938 -66.375 -34.188 1 81.56 117 ALA B C 1
ATOM 3939 O O . ALA B 1 117 ? 47.25 -67.375 -33.938 1 81.56 117 ALA B O 1
ATOM 3940 N N . ASP B 1 118 ? 48.906 -66.562 -35.031 1 75.5 118 ASP B N 1
ATOM 3941 C CA . ASP B 1 118 ? 49.156 -67.75 -35.844 1 75.5 118 ASP B CA 1
ATOM 3942 C C . ASP B 1 118 ? 49.375 -68.938 -34.969 1 75.5 118 ASP B C 1
ATOM 3944 O O . ASP B 1 118 ? 48.969 -70.062 -35.312 1 75.5 118 ASP B O 1
ATOM 3948 N N . ASP B 1 119 ? 50.031 -68.812 -33.812 1 74.12 119 ASP B N 1
ATOM 3949 C CA . ASP B 1 119 ? 50.438 -70 -33.062 1 74.12 119 ASP B CA 1
ATOM 3950 C C . ASP B 1 119 ? 49.719 -70.062 -31.719 1 74.12 119 ASP B C 1
ATOM 3952 O O . ASP B 1 119 ? 50.25 -70.625 -30.75 1 74.12 119 ASP B O 1
ATOM 3956 N N . LEU B 1 120 ? 48.438 -69.625 -31.719 1 74.56 120 LEU B N 1
ATOM 3957 C CA . LEU B 1 120 ? 47.812 -69.625 -30.422 1 74.56 120 LEU B CA 1
ATOM 3958 C C . LEU B 1 120 ? 47 -70.875 -30.203 1 74.56 120 LEU B C 1
ATOM 3960 O O . LEU B 1 120 ? 46.406 -71.375 -31.141 1 74.56 120 LEU B O 1
ATOM 3964 N N . ALA B 1 121 ? 47.062 -71.438 -29.078 1 78.69 121 ALA B N 1
ATOM 3965 C CA . ALA B 1 121 ? 46.25 -72.562 -28.656 1 78.69 121 ALA B CA 1
ATOM 3966 C C . ALA B 1 121 ? 44.781 -72.125 -28.578 1 78.69 121 ALA B C 1
ATOM 3968 O O . ALA B 1 121 ? 44.469 -71 -28.359 1 78.69 121 ALA B O 1
ATOM 3969 N N . PRO B 1 122 ? 43.844 -73.062 -28.953 1 77.38 122 PRO B N 1
ATOM 3970 C CA . PRO B 1 122 ? 42.406 -72.75 -28.906 1 77.38 122 PRO B CA 1
ATOM 3971 C C . PRO B 1 122 ? 42 -72.062 -27.625 1 77.38 122 PRO B C 1
ATOM 3973 O O . PRO B 1 122 ? 41.156 -71.188 -27.656 1 77.38 122 PRO B O 1
ATOM 3976 N N . GLY B 1 123 ? 42.531 -72.5 -26.453 1 78.81 123 GLY B N 1
ATOM 3977 C CA . GLY B 1 123 ? 42.219 -71.875 -25.188 1 78.81 123 GLY B CA 1
ATOM 3978 C C . GLY B 1 123 ? 42.594 -70.438 -25.109 1 78.81 123 GLY B C 1
ATOM 3979 O O . GLY B 1 123 ? 41.906 -69.625 -24.516 1 78.81 123 GLY B O 1
ATOM 3980 N N . GLU B 1 124 ? 43.594 -70.125 -25.797 1 79.19 124 GLU B N 1
ATOM 3981 C CA . GLU B 1 124 ? 44.094 -68.75 -25.812 1 79.19 124 GLU B CA 1
ATOM 3982 C C . GLU B 1 124 ? 43.188 -67.812 -26.641 1 79.19 124 GLU B C 1
ATOM 3984 O O . GLU B 1 124 ? 43 -66.688 -26.297 1 79.19 124 GLU B O 1
ATOM 3989 N N . PHE B 1 125 ? 42.562 -68.438 -27.641 1 79.94 125 PHE B N 1
ATOM 3990 C CA . PHE B 1 125 ? 41.625 -67.688 -28.453 1 79.94 125 PHE B CA 1
ATOM 3991 C C . PHE B 1 125 ? 40.406 -67.25 -27.641 1 79.94 125 PHE B C 1
ATOM 3993 O O . PHE B 1 125 ? 39.969 -66.125 -27.734 1 79.94 125 PHE B O 1
ATOM 4000 N N . ARG B 1 126 ? 39.938 -68.188 -26.844 1 82.44 126 ARG B N 1
ATOM 4001 C CA . ARG B 1 126 ? 38.781 -67.875 -25.984 1 82.44 126 ARG B CA 1
ATOM 4002 C C . ARG B 1 126 ? 39.125 -66.812 -24.969 1 82.44 126 ARG B C 1
ATOM 4004 O O . ARG B 1 126 ? 38.281 -65.938 -24.703 1 82.44 126 ARG B O 1
ATOM 4011 N N . GLU B 1 127 ? 40.312 -66.875 -24.5 1 83.81 127 GLU B N 1
ATOM 4012 C CA . GLU B 1 127 ? 40.719 -65.938 -23.5 1 83.81 127 GLU B CA 1
ATOM 4013 C C . GLU B 1 127 ? 40.875 -64.562 -24.094 1 83.81 127 GLU B C 1
ATOM 4015 O O . GLU B 1 127 ? 40.5 -63.531 -23.453 1 83.81 127 GLU B O 1
ATOM 4020 N N . ILE B 1 128 ? 41.344 -64.5 -25.297 1 83.88 128 ILE B N 1
ATOM 4021 C CA . ILE B 1 128 ? 41.5 -63.25 -25.984 1 83.88 128 ILE B CA 1
ATOM 4022 C C . ILE B 1 128 ? 40.125 -62.625 -26.234 1 83.88 128 ILE B C 1
ATOM 4024 O O . ILE B 1 128 ? 39.906 -61.438 -26.031 1 83.88 128 ILE B O 1
ATOM 4028 N N . GLY B 1 129 ? 39.188 -63.469 -26.656 1 85.94 129 GLY B N 1
ATOM 4029 C CA . GLY B 1 129 ? 37.844 -63 -26.875 1 85.94 129 GLY B CA 1
ATOM 4030 C C . GLY B 1 129 ? 37.156 -62.469 -25.625 1 85.94 129 GLY B C 1
ATOM 4031 O O . GLY B 1 129 ? 36.594 -61.375 -25.641 1 85.94 129 GLY B O 1
ATOM 4032 N N . ALA B 1 130 ? 37.312 -63.188 -24.547 1 86.5 130 ALA B N 1
ATOM 4033 C CA . ALA B 1 130 ? 36.688 -62.781 -23.281 1 86.5 130 ALA B CA 1
ATOM 4034 C C . ALA B 1 130 ? 37.312 -61.469 -22.781 1 86.5 130 ALA B C 1
ATOM 4036 O O . ALA B 1 130 ? 36.594 -60.594 -22.297 1 86.5 130 ALA B O 1
ATOM 4037 N N . ALA B 1 131 ? 38.562 -61.406 -22.906 1 87.62 131 ALA B N 1
ATOM 4038 C CA . ALA B 1 131 ? 39.25 -60.219 -22.438 1 87.62 131 ALA B CA 1
ATOM 4039 C C . ALA B 1 131 ? 38.875 -59 -23.266 1 87.62 131 ALA B C 1
ATOM 4041 O O . ALA B 1 131 ? 38.594 -57.906 -22.719 1 87.62 131 ALA B O 1
ATOM 4042 N N . THR B 1 132 ? 38.812 -59.156 -24.594 1 89.19 132 THR B N 1
ATOM 4043 C CA . THR B 1 132 ? 38.406 -58.062 -25.484 1 89.19 132 THR B CA 1
ATOM 4044 C C . THR B 1 132 ? 37 -57.594 -25.188 1 89.19 132 THR B C 1
ATOM 4046 O O . THR B 1 132 ? 36.75 -56.406 -25.078 1 89.19 132 THR B O 1
ATOM 4049 N N . TRP B 1 133 ? 36.125 -58.562 -25.016 1 89.12 133 TRP B N 1
ATOM 4050 C CA . TRP B 1 133 ? 34.719 -58.219 -24.703 1 89.12 133 TRP B CA 1
ATOM 4051 C C . TRP B 1 133 ? 34.625 -57.469 -23.391 1 89.12 133 TRP B C 1
ATOM 4053 O O . TRP B 1 133 ? 33.938 -56.469 -23.297 1 89.12 133 TRP B O 1
ATOM 4063 N N . SER B 1 134 ? 35.344 -57.938 -22.375 1 88.81 134 SER B N 1
ATOM 4064 C CA . SER B 1 134 ? 35.312 -57.312 -21.062 1 88.81 134 SER B CA 1
ATOM 4065 C C . SER B 1 134 ? 35.781 -55.875 -21.141 1 88.81 134 SER B C 1
ATOM 4067 O O . SER B 1 134 ? 35.188 -54.969 -20.531 1 88.81 134 SER B O 1
ATOM 4069 N N . VAL B 1 135 ? 36.844 -55.625 -21.875 1 91 135 VAL B N 1
ATOM 4070 C CA . VAL B 1 135 ? 37.406 -54.281 -22.016 1 91 135 VAL B CA 1
ATOM 4071 C C . VAL B 1 135 ? 36.438 -53.375 -22.734 1 91 135 VAL B C 1
ATOM 4073 O O . VAL B 1 135 ? 36.156 -52.25 -22.281 1 91 135 VAL B O 1
ATOM 4076 N N . ILE B 1 136 ? 35.812 -53.812 -23.797 1 91.88 136 ILE B N 1
ATOM 4077 C CA . ILE B 1 136 ? 34.875 -53.031 -24.578 1 91.88 136 ILE B CA 1
ATOM 4078 C C . ILE B 1 136 ? 33.656 -52.719 -23.719 1 91.88 136 ILE B C 1
ATOM 4080 O O . ILE B 1 136 ? 33.156 -51.594 -23.719 1 91.88 136 ILE B O 1
ATOM 4084 N N . ASP B 1 137 ? 33.156 -53.719 -23.031 1 87.81 137 ASP B N 1
ATOM 4085 C CA . ASP B 1 137 ? 32 -53.531 -22.156 1 87.81 137 ASP B CA 1
ATOM 4086 C C . ASP B 1 137 ? 32.281 -52.5 -21.094 1 87.81 137 ASP B C 1
ATOM 4088 O O . ASP B 1 137 ? 31.453 -51.625 -20.844 1 87.81 137 ASP B O 1
ATOM 4092 N N . GLY B 1 138 ? 33.469 -52.625 -20.438 1 89.69 138 GLY B N 1
ATOM 4093 C CA . GLY B 1 138 ? 33.844 -51.625 -19.438 1 89.69 138 GLY B CA 1
ATOM 4094 C C . GLY B 1 138 ? 33.938 -50.219 -19.984 1 89.69 138 GLY B C 1
ATOM 4095 O O . GLY B 1 138 ? 33.406 -49.281 -19.375 1 89.69 138 GLY B O 1
ATOM 4096 N N . MET B 1 139 ? 34.5 -50.031 -21.125 1 92.5 139 MET B N 1
ATOM 4097 C CA . MET B 1 139 ? 34.625 -48.688 -21.719 1 92.5 139 MET B CA 1
ATOM 4098 C C . MET B 1 139 ? 33.281 -48.188 -22.203 1 92.5 139 MET B C 1
ATOM 4100 O O . MET B 1 139 ? 33 -47 -22.062 1 92.5 139 MET B O 1
ATOM 4104 N N . SER B 1 140 ? 32.438 -49.094 -22.75 1 92.06 140 SER B N 1
ATOM 4105 C CA . SER B 1 140 ? 31.094 -48.688 -23.141 1 92.06 140 SER B CA 1
ATOM 4106 C C . SER B 1 140 ? 30.281 -48.219 -21.953 1 92.06 140 SER B C 1
ATOM 4108 O O . SER B 1 140 ? 29.547 -47.25 -22.031 1 92.06 140 SER B O 1
ATOM 4110 N N . SER B 1 141 ? 30.422 -48.938 -20.812 1 90.38 141 SER B N 1
ATOM 4111 C CA . SER B 1 141 ? 29.719 -48.531 -19.594 1 90.38 141 SER B CA 1
ATOM 4112 C C . SER B 1 141 ? 30.156 -47.156 -19.141 1 90.38 141 SER B C 1
ATOM 4114 O O . SER B 1 141 ? 29.312 -46.312 -18.766 1 90.38 141 SER B O 1
ATOM 4116 N N . ALA B 1 142 ? 31.469 -46.938 -19.188 1 91.56 142 ALA B N 1
ATOM 4117 C CA . ALA B 1 142 ? 32 -45.625 -18.797 1 91.56 142 ALA B CA 1
ATOM 4118 C C . ALA B 1 142 ? 31.5 -44.531 -19.75 1 91.56 142 ALA B C 1
ATOM 4120 O O . ALA B 1 142 ? 31.156 -43.438 -19.328 1 91.56 142 ALA B O 1
ATOM 4121 N N . LEU B 1 143 ? 31.453 -44.844 -21.031 1 92.88 143 LEU B N 1
ATOM 4122 C CA . LEU B 1 143 ? 30.953 -43.938 -22.031 1 92.88 143 LEU B CA 1
ATOM 4123 C C . LEU B 1 143 ? 29.5 -43.562 -21.766 1 92.88 143 LEU B C 1
ATOM 4125 O O . LEU B 1 143 ? 29.125 -42.406 -21.766 1 92.88 143 LEU B O 1
ATOM 4129 N N . VAL B 1 144 ? 28.641 -44.562 -21.531 1 89.69 144 VAL B N 1
ATOM 4130 C CA . VAL B 1 144 ? 27.203 -44.375 -21.344 1 89.69 144 VAL B CA 1
ATOM 4131 C C . VAL B 1 144 ? 26.969 -43.531 -20.094 1 89.69 144 VAL B C 1
ATOM 4133 O O . VAL B 1 144 ? 26.188 -42.594 -20.125 1 89.69 144 VAL B O 1
ATOM 4136 N N . THR B 1 145 ? 27.672 -43.844 -19.016 1 88.44 145 THR B N 1
ATOM 4137 C CA . THR B 1 145 ? 27.5 -43.094 -17.766 1 88.44 145 THR B CA 1
ATOM 4138 C C . THR B 1 145 ? 27.859 -41.625 -17.938 1 88.44 145 THR B C 1
ATOM 4140 O O . THR B 1 145 ? 27.094 -40.75 -17.562 1 88.44 145 THR B O 1
ATOM 4143 N N . SER B 1 146 ? 29 -41.469 -18.562 1 90.62 146 SER B N 1
ATOM 4144 C CA . SER B 1 146 ? 29.453 -40.094 -18.75 1 90.62 146 SER B CA 1
ATOM 4145 C C . SER B 1 146 ? 28.547 -39.344 -19.734 1 90.62 146 SER B C 1
ATOM 4147 O O . SER B 1 146 ? 28.25 -38.156 -19.531 1 90.62 146 SER B O 1
ATOM 4149 N N . TYR B 1 147 ? 28.125 -39.969 -20.781 1 91.56 147 TYR B N 1
ATOM 4150 C CA . TYR B 1 147 ? 27.219 -39.406 -21.766 1 91.56 147 TYR B CA 1
ATOM 4151 C C . TYR B 1 147 ? 25.906 -38.969 -21.109 1 91.56 147 TYR B C 1
ATOM 4153 O O . TYR B 1 147 ? 25.469 -37.844 -21.266 1 91.56 147 TYR B O 1
ATOM 4161 N N . ARG B 1 148 ? 25.328 -39.812 -20.375 1 87.81 148 ARG B N 1
ATOM 4162 C CA . ARG B 1 148 ? 24.047 -39.562 -19.719 1 87.81 148 ARG B CA 1
ATOM 4163 C C . ARG B 1 148 ? 24.156 -38.438 -18.672 1 87.81 148 ARG B C 1
ATOM 4165 O O . ARG B 1 148 ? 23.281 -37.594 -18.562 1 87.81 148 ARG B O 1
ATOM 4172 N N . ASN B 1 149 ? 25.203 -38.469 -17.922 1 86.5 149 ASN B N 1
ATOM 4173 C CA . ASN B 1 149 ? 25.438 -37.406 -16.938 1 86.5 149 ASN B CA 1
ATOM 4174 C C . ASN B 1 149 ? 25.547 -36.031 -17.609 1 86.5 149 ASN B C 1
ATOM 4176 O O . ASN B 1 149 ? 25 -35.062 -17.125 1 86.5 149 ASN B O 1
ATOM 4180 N N . THR B 1 150 ? 26.219 -36.031 -18.719 1 87.06 150 THR B N 1
ATOM 4181 C CA . THR B 1 150 ? 26.391 -34.812 -19.469 1 87.06 150 THR B CA 1
ATOM 4182 C C . THR B 1 150 ? 25.047 -34.312 -20.031 1 87.06 150 THR B C 1
ATOM 4184 O O . THR B 1 150 ? 24.734 -33.125 -19.969 1 87.06 150 THR B O 1
ATOM 4187 N N . GLU B 1 151 ? 24.219 -35.188 -20.5 1 86.81 151 GLU B N 1
ATOM 4188 C CA . GLU B 1 151 ? 22.875 -34.844 -20.984 1 86.81 151 GLU B CA 1
ATOM 4189 C C . GLU B 1 151 ? 22.016 -34.281 -19.859 1 86.81 151 GLU B C 1
ATOM 4191 O O . GLU B 1 151 ? 21.328 -33.281 -20.047 1 86.81 151 GLU B O 1
ATOM 4196 N N . LEU B 1 152 ? 22.094 -34.938 -18.766 1 81.69 152 LEU B N 1
ATOM 4197 C CA . LEU B 1 152 ? 21.312 -34.5 -17.609 1 81.69 152 LEU B CA 1
ATOM 4198 C C . LEU B 1 152 ? 21.766 -33.125 -17.141 1 81.69 152 LEU B C 1
ATOM 4200 O O . LEU B 1 152 ? 20.938 -32.281 -16.781 1 81.69 152 LEU B O 1
ATOM 4204 N N . GLU B 1 153 ? 23.062 -32.969 -17.125 1 82.81 153 GLU B N 1
ATOM 4205 C CA . GLU B 1 153 ? 23.594 -31.672 -16.734 1 82.81 153 GLU B CA 1
ATOM 4206 C C . GLU B 1 153 ? 23.141 -30.578 -17.672 1 82.81 153 GLU B C 1
ATOM 4208 O O . GLU B 1 153 ? 22.812 -29.469 -17.234 1 82.81 153 GLU B O 1
ATOM 4213 N N . GLN B 1 154 ? 23.062 -30.891 -18.906 1 84.44 154 GLN B N 1
ATOM 4214 C CA . GLN B 1 154 ? 22.594 -29.922 -19.906 1 84.44 154 GLN B CA 1
ATOM 4215 C C . GLN B 1 154 ? 21.141 -29.562 -19.672 1 84.44 154 GLN B C 1
ATOM 4217 O O . GLN B 1 154 ? 20.766 -28.391 -19.734 1 84.44 154 GLN B O 1
ATOM 4222 N N . VAL B 1 155 ? 20.328 -30.484 -19.422 1 74.56 155 VAL B N 1
ATOM 4223 C CA . VAL B 1 155 ? 18.906 -30.281 -19.141 1 74.56 155 VAL B CA 1
ATOM 4224 C C . VAL B 1 155 ? 18.766 -29.406 -17.875 1 74.56 155 VAL B C 1
ATOM 4226 O O . VAL B 1 155 ? 17.969 -28.469 -17.859 1 74.56 155 VAL B O 1
ATOM 4229 N N . ARG B 1 156 ? 19.516 -29.703 -16.906 1 73.62 156 ARG B N 1
ATOM 4230 C CA . ARG B 1 156 ? 19.469 -28.938 -15.672 1 73.62 156 ARG B CA 1
ATOM 4231 C C . ARG B 1 156 ? 19.891 -27.484 -15.898 1 73.62 156 ARG B C 1
ATOM 4233 O O . ARG B 1 156 ? 19.266 -26.578 -15.359 1 73.62 156 ARG B O 1
ATOM 4240 N N . ARG B 1 157 ? 20.922 -27.344 -16.656 1 75.88 157 ARG B N 1
ATOM 4241 C CA . ARG B 1 157 ? 21.391 -25.984 -16.969 1 75.88 157 ARG B CA 1
ATOM 4242 C C . ARG B 1 157 ? 20.328 -25.203 -17.719 1 75.88 157 ARG B C 1
ATOM 4244 O O . ARG B 1 157 ? 20.078 -24.031 -17.422 1 75.88 157 ARG B O 1
ATOM 4251 N N . ASP B 1 158 ? 19.734 -25.859 -18.672 1 81.44 158 ASP B N 1
ATOM 4252 C CA . ASP B 1 158 ? 18.672 -25.234 -19.453 1 81.44 158 ASP B CA 1
ATOM 4253 C C . ASP B 1 158 ? 17.484 -24.859 -18.562 1 81.44 158 ASP B C 1
ATOM 4255 O O . ASP B 1 158 ? 16.922 -23.781 -18.703 1 81.44 158 ASP B O 1
ATOM 4259 N N . GLU B 1 159 ? 17.234 -25.75 -17.688 1 79.5 159 GLU B N 1
ATOM 4260 C CA . GLU B 1 159 ? 16.141 -25.484 -16.766 1 79.5 159 GLU B CA 1
ATOM 4261 C C . GLU B 1 159 ? 16.484 -24.344 -15.812 1 79.5 159 GLU B C 1
ATOM 4263 O O . GLU B 1 159 ? 15.625 -23.516 -15.5 1 79.5 159 GLU B O 1
ATOM 4268 N N . ARG B 1 160 ? 17.656 -24.328 -15.406 1 78.81 160 ARG B N 1
ATOM 4269 C CA . ARG B 1 160 ? 18.094 -23.25 -14.531 1 78.81 160 ARG B CA 1
ATOM 4270 C C . ARG B 1 160 ? 18.031 -21.906 -15.25 1 78.81 160 ARG B C 1
ATOM 4272 O O . ARG B 1 160 ? 17.594 -20.906 -14.664 1 78.81 160 ARG B O 1
ATOM 4279 N N . ARG B 1 161 ? 18.484 -21.953 -16.422 1 82.94 161 ARG B N 1
ATOM 4280 C CA . ARG B 1 161 ? 18.438 -20.734 -17.234 1 82.94 161 ARG B CA 1
ATOM 4281 C C . ARG B 1 161 ? 17 -20.266 -17.422 1 82.94 161 ARG B C 1
ATOM 4283 O O . ARG B 1 161 ? 16.703 -19.078 -17.25 1 82.94 161 ARG B O 1
ATOM 4290 N N . ARG B 1 162 ? 16.188 -21.141 -17.766 1 86.75 162 ARG B N 1
ATOM 4291 C CA . ARG B 1 162 ? 14.773 -20.844 -17.922 1 86.75 162 ARG B CA 1
ATOM 4292 C C . ARG B 1 162 ? 14.172 -20.281 -16.641 1 86.75 162 ARG B C 1
ATOM 4294 O O . ARG B 1 162 ? 13.445 -19.297 -16.672 1 86.75 162 ARG B O 1
ATOM 4301 N N . HIS B 1 163 ? 14.555 -20.891 -15.586 1 86.94 163 HIS B N 1
ATOM 4302 C CA . HIS B 1 163 ? 14.094 -20.422 -14.281 1 86.94 163 HIS B CA 1
ATOM 4303 C C . HIS B 1 163 ? 14.547 -19 -14.023 1 86.94 163 HIS B C 1
ATOM 4305 O O . HIS B 1 163 ? 13.742 -18.141 -13.633 1 86.94 163 HIS B O 1
ATOM 4311 N N . GLY B 1 164 ? 15.758 -18.797 -14.289 1 90.56 164 GLY B N 1
ATOM 4312 C CA . GLY B 1 164 ? 16.281 -17.453 -14.094 1 90.56 164 GLY B CA 1
ATOM 4313 C C . GLY B 1 164 ? 15.57 -16.406 -14.93 1 90.56 164 GLY B C 1
ATOM 4314 O O . GLY B 1 164 ? 15.25 -15.32 -14.43 1 90.56 164 GLY B O 1
ATOM 4315 N N . LEU B 1 165 ? 15.289 -16.719 -16.125 1 91.75 165 LEU B N 1
ATOM 4316 C CA . LEU B 1 165 ? 14.609 -15.805 -17.031 1 91.75 165 LEU B CA 1
ATOM 4317 C C . LEU B 1 165 ? 13.203 -15.5 -16.531 1 91.75 165 LEU B C 1
ATOM 4319 O O . LEU B 1 165 ? 12.773 -14.336 -16.547 1 91.75 165 LEU B O 1
ATOM 4323 N N . ILE B 1 166 ? 12.523 -16.469 -16.125 1 93.94 166 ILE B N 1
ATOM 4324 C CA . ILE B 1 166 ? 11.156 -16.312 -15.648 1 93.94 166 ILE B CA 1
ATOM 4325 C C . ILE B 1 166 ? 11.141 -15.445 -14.391 1 93.94 166 ILE B C 1
ATOM 4327 O O . ILE B 1 166 ? 10.336 -14.523 -14.266 1 93.94 166 ILE B O 1
ATOM 4331 N N . GLU B 1 167 ? 12.078 -15.703 -13.523 1 94.31 167 GLU B N 1
ATOM 4332 C CA . GLU B 1 167 ? 12.164 -14.922 -12.289 1 94.31 167 GLU B CA 1
ATOM 4333 C C . GLU B 1 167 ? 12.453 -13.453 -12.586 1 94.31 167 GLU B C 1
ATOM 4335 O O . GLU B 1 167 ? 11.906 -12.562 -11.938 1 94.31 167 GLU B O 1
ATOM 4340 N N . ASP B 1 168 ? 13.266 -13.266 -13.531 1 93.69 168 ASP B N 1
ATOM 4341 C CA . ASP B 1 168 ? 13.578 -11.898 -13.93 1 93.69 168 ASP B CA 1
ATOM 4342 C C . ASP B 1 168 ? 12.344 -11.195 -14.508 1 93.69 168 ASP B C 1
ATOM 4344 O O . ASP B 1 168 ? 12.125 -10.008 -14.266 1 93.69 168 ASP B O 1
ATOM 4348 N N . LEU B 1 169 ? 11.562 -11.914 -15.258 1 94.31 169 LEU B N 1
ATOM 4349 C CA . LEU B 1 169 ? 10.312 -11.383 -15.797 1 94.31 169 LEU B CA 1
ATOM 4350 C C . LEU B 1 169 ? 9.359 -10.992 -14.672 1 94.31 169 LEU B C 1
ATOM 4352 O O . LEU B 1 169 ? 8.797 -9.898 -14.688 1 94.31 169 LEU B O 1
ATOM 4356 N N . LEU B 1 170 ? 9.266 -11.852 -13.727 1 95.12 170 LEU B N 1
ATOM 4357 C CA . LEU B 1 170 ? 8.352 -11.625 -12.617 1 95.12 170 LEU B CA 1
ATOM 4358 C C . LEU B 1 170 ? 8.82 -10.453 -11.758 1 95.12 170 LEU B C 1
ATOM 4360 O O . LEU B 1 170 ? 8 -9.797 -11.109 1 95.12 170 LEU B O 1
ATOM 4364 N N . ALA B 1 171 ? 10.086 -10.188 -11.859 1 94.06 171 ALA B N 1
ATOM 4365 C CA . ALA B 1 171 ? 10.664 -9.102 -11.078 1 94.06 171 ALA B CA 1
ATOM 4366 C C . ALA B 1 171 ? 10.562 -7.773 -11.828 1 94.06 171 ALA B C 1
ATOM 4368 O O . ALA B 1 171 ? 10.977 -6.73 -11.312 1 94.06 171 ALA B O 1
ATOM 4369 N N . GLY B 1 172 ? 10.062 -7.773 -13.047 1 94.44 172 GLY B N 1
ATOM 4370 C CA . GLY B 1 172 ? 9.789 -6.535 -13.758 1 94.44 172 GLY B CA 1
ATOM 4371 C C . GLY B 1 172 ? 10.891 -6.148 -14.727 1 94.44 172 GLY B C 1
ATOM 4372 O O . GLY B 1 172 ? 10.914 -5.027 -15.242 1 94.44 172 GLY B O 1
ATOM 4373 N N . ARG B 1 173 ? 11.805 -6.992 -14.984 1 92.62 173 ARG B N 1
ATOM 4374 C CA . ARG B 1 173 ? 12.93 -6.672 -15.859 1 92.62 173 ARG B CA 1
ATOM 4375 C C . ARG B 1 173 ? 12.461 -6.43 -17.281 1 92.62 173 ARG B C 1
ATOM 4377 O O . ARG B 1 173 ? 13.188 -5.84 -18.094 1 92.62 173 ARG B O 1
ATOM 4384 N N . ALA B 1 174 ? 11.344 -6.863 -17.609 1 92.12 174 ALA B N 1
ATOM 4385 C CA . ALA B 1 174 ? 10.852 -6.762 -18.984 1 92.12 174 ALA B CA 1
ATOM 4386 C C . ALA B 1 174 ? 10.391 -5.344 -19.297 1 92.12 174 ALA B C 1
ATOM 4388 O O . ALA B 1 174 ? 9.93 -5.062 -20.406 1 92.12 174 ALA B O 1
ATOM 4389 N N . HIS B 1 175 ? 10.438 -4.426 -18.344 1 92.44 175 HIS B N 1
ATOM 4390 C CA . HIS B 1 175 ? 10.281 -3.012 -18.672 1 92.44 175 HIS B CA 1
ATOM 4391 C C . HIS B 1 175 ? 11.352 -2.559 -19.656 1 92.44 175 HIS B C 1
ATOM 4393 O O . HIS B 1 175 ? 11.133 -1.607 -20.422 1 92.44 175 HIS B O 1
ATOM 4399 N N . ASP B 1 176 ? 12.484 -3.291 -19.562 1 92.94 176 ASP B N 1
ATOM 4400 C CA . ASP B 1 176 ? 13.5 -3.152 -20.609 1 92.94 176 ASP B CA 1
ATOM 4401 C C . ASP B 1 176 ? 13.109 -3.928 -21.859 1 92.94 176 ASP B C 1
ATOM 4403 O O . ASP B 1 176 ? 13.039 -5.16 -21.844 1 92.94 176 ASP B O 1
ATOM 4407 N N . ALA B 1 177 ? 12.953 -3.215 -22.953 1 91.5 177 ALA B N 1
ATOM 4408 C CA . ALA B 1 177 ? 12.43 -3.799 -24.188 1 91.5 177 ALA B CA 1
ATOM 4409 C C . ALA B 1 177 ? 13.367 -4.875 -24.719 1 91.5 177 ALA B C 1
ATOM 4411 O O . ALA B 1 177 ? 12.914 -5.879 -25.281 1 91.5 177 ALA B O 1
ATOM 4412 N N . THR B 1 178 ? 14.617 -4.648 -24.578 1 92.62 178 THR B N 1
ATOM 4413 C CA . THR B 1 178 ? 15.594 -5.621 -25.047 1 92.62 178 THR B CA 1
ATOM 4414 C C . THR B 1 178 ? 15.477 -6.93 -24.266 1 92.62 178 THR B C 1
ATOM 4416 O O . THR B 1 178 ? 15.477 -8.016 -24.859 1 92.62 178 THR B O 1
ATOM 4419 N N . PHE B 1 179 ? 15.438 -6.746 -23.078 1 93.25 179 PHE B N 1
ATOM 4420 C CA . PHE B 1 179 ? 15.258 -7.941 -22.266 1 93.25 179 PHE B CA 1
ATOM 4421 C C . PHE B 1 179 ? 13.938 -8.633 -22.609 1 93.25 179 PHE B C 1
ATOM 4423 O O . PHE B 1 179 ? 13.891 -9.859 -22.719 1 93.25 179 PHE B O 1
ATOM 4430 N N . ALA B 1 180 ? 12.867 -7.891 -22.734 1 93.94 180 ALA B N 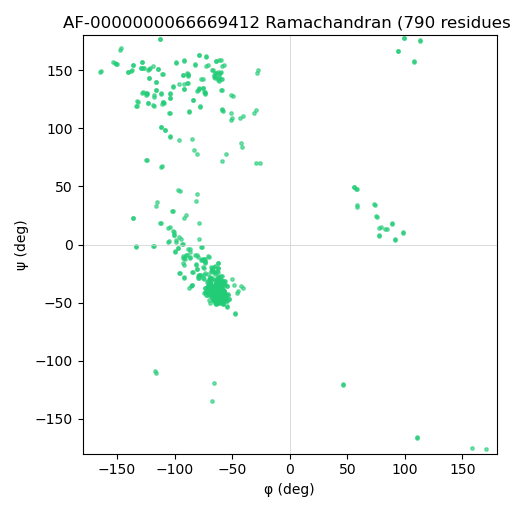1
ATOM 4431 C CA . ALA B 1 180 ? 11.555 -8.461 -23.031 1 93.94 180 ALA B CA 1
ATOM 4432 C C . ALA B 1 180 ? 11.602 -9.297 -24.312 1 93.94 180 ALA B C 1
ATOM 4434 O O . ALA B 1 180 ? 11.062 -10.406 -24.359 1 93.94 180 ALA B O 1
ATOM 4435 N N . ALA B 1 181 ? 12.242 -8.805 -25.297 1 92.69 181 ALA B N 1
ATOM 4436 C CA . ALA B 1 181 ? 12.352 -9.508 -26.562 1 92.69 181 ALA B CA 1
ATOM 4437 C C . ALA B 1 181 ? 13.148 -10.805 -26.422 1 92.69 181 ALA B C 1
ATOM 4439 O O . ALA B 1 181 ? 12.758 -11.844 -26.953 1 92.69 181 ALA B O 1
ATOM 4440 N N . ARG B 1 182 ? 14.188 -10.703 -25.766 1 92.12 182 ARG B N 1
ATOM 4441 C CA . ARG B 1 182 ? 15.016 -11.883 -25.516 1 92.12 182 ARG B CA 1
ATOM 4442 C C . ARG B 1 182 ? 14.234 -12.945 -24.75 1 92.12 182 ARG B C 1
ATOM 4444 O O . ARG B 1 182 ? 14.266 -14.125 -25.094 1 92.12 182 ARG B O 1
ATOM 4451 N N . ALA B 1 183 ? 13.609 -12.531 -23.672 1 93.25 183 ALA B N 1
ATOM 4452 C CA . ALA B 1 183 ? 12.82 -13.453 -22.859 1 93.25 183 ALA B CA 1
ATOM 4453 C C . ALA B 1 183 ? 11.727 -14.125 -23.688 1 93.25 183 ALA B C 1
ATOM 4455 O O . ALA B 1 183 ? 11.516 -15.336 -23.578 1 93.25 183 ALA B O 1
ATOM 4456 N N . ALA B 1 184 ? 11.062 -13.328 -24.484 1 93.56 184 ALA B N 1
ATOM 4457 C CA . ALA B 1 184 ? 10.016 -13.867 -25.344 1 93.56 184 ALA B CA 1
ATOM 4458 C C . ALA B 1 184 ? 10.562 -14.969 -26.25 1 93.56 184 ALA B C 1
ATOM 4460 O O . ALA B 1 184 ? 9.969 -16.047 -26.359 1 93.56 184 ALA B O 1
ATOM 4461 N N . ARG B 1 185 ? 11.695 -14.703 -26.828 1 91.94 185 ARG B N 1
ATOM 4462 C CA . ARG B 1 185 ? 12.32 -15.656 -27.734 1 91.94 185 ARG B CA 1
ATOM 4463 C C . ARG B 1 185 ? 12.742 -16.922 -27 1 91.94 185 ARG B C 1
ATOM 4465 O O . ARG B 1 185 ? 12.43 -18.031 -27.422 1 91.94 185 ARG B O 1
ATOM 4472 N N . GLU B 1 186 ? 13.359 -16.781 -25.953 1 90.38 186 GLU B N 1
ATOM 4473 C CA . GLU B 1 186 ? 13.914 -17.906 -25.219 1 90.38 186 GLU B CA 1
ATOM 4474 C C . GLU B 1 186 ? 12.812 -18.766 -24.594 1 90.38 186 GLU B C 1
ATOM 4476 O O . GLU B 1 186 ? 12.961 -19.969 -24.453 1 90.38 186 GLU B O 1
ATOM 4481 N N . LEU B 1 187 ? 11.711 -18.141 -24.281 1 92.75 187 LEU B N 1
ATOM 4482 C CA . LEU B 1 187 ? 10.609 -18.859 -23.641 1 92.75 187 LEU B CA 1
ATOM 4483 C C . LEU B 1 187 ? 9.539 -19.25 -24.656 1 92.75 187 LEU B C 1
ATOM 4485 O O . LEU B 1 187 ? 8.5 -19.797 -24.297 1 92.75 187 LEU B O 1
ATOM 4489 N N . ASN B 1 188 ? 9.812 -18.922 -25.875 1 91.44 188 ASN B N 1
ATOM 4490 C CA . ASN B 1 188 ? 8.875 -19.188 -26.969 1 91.44 188 ASN B CA 1
ATOM 4491 C C . ASN B 1 188 ? 7.512 -18.562 -26.703 1 91.44 188 ASN B C 1
ATOM 4493 O O . ASN B 1 188 ? 6.484 -19.234 -26.797 1 91.44 188 ASN B O 1
ATOM 4497 N N . LEU B 1 189 ? 7.516 -17.312 -26.344 1 94.69 189 LEU B N 1
ATOM 4498 C CA . LEU B 1 189 ? 6.312 -16.5 -26.125 1 94.69 189 LEU B CA 1
ATOM 4499 C C . LEU B 1 189 ? 6.215 -15.383 -27.141 1 94.69 189 LEU B C 1
ATOM 4501 O O . LEU B 1 189 ? 7.23 -14.93 -27.672 1 94.69 189 LEU B O 1
ATOM 4505 N N . PRO B 1 190 ? 5.039 -14.977 -27.453 1 92.19 190 PRO B N 1
ATOM 4506 C CA . PRO B 1 190 ? 4.898 -13.836 -28.359 1 92.19 190 PRO B CA 1
ATOM 4507 C C . PRO B 1 190 ? 5.441 -12.539 -27.766 1 92.19 190 PRO B C 1
ATOM 4509 O O . PRO B 1 190 ? 5.305 -12.305 -26.562 1 92.19 190 PRO B O 1
ATOM 4512 N N . THR B 1 191 ? 6.004 -11.695 -28.578 1 86.44 191 THR B N 1
ATOM 4513 C CA . THR B 1 191 ? 6.566 -10.422 -28.141 1 86.44 191 THR B CA 1
ATOM 4514 C C . THR B 1 191 ? 5.465 -9.383 -27.969 1 86.44 191 THR B C 1
ATOM 4516 O O . THR B 1 191 ? 5.656 -8.383 -27.266 1 86.44 191 THR B O 1
ATOM 4519 N N . HIS B 1 192 ? 4.391 -9.695 -28.641 1 87.81 192 HIS B N 1
ATOM 4520 C CA . HIS B 1 192 ? 3.271 -8.758 -28.578 1 87.81 192 HIS B CA 1
ATOM 4521 C C . HIS B 1 192 ? 1.982 -9.477 -28.188 1 87.81 192 HIS B C 1
ATOM 4523 O O . HIS B 1 192 ? 1.868 -10.695 -28.359 1 87.81 192 HIS B O 1
ATOM 4529 N N . GLY B 1 193 ? 1.103 -8.672 -27.672 1 92 193 GLY B N 1
ATOM 4530 C CA . GLY B 1 193 ? -0.185 -9.227 -27.297 1 92 193 GLY B CA 1
ATOM 4531 C C . GLY B 1 193 ? -0.421 -9.211 -25.797 1 92 193 GLY B C 1
ATOM 4532 O O . GLY B 1 193 ? 0.486 -8.898 -25.016 1 92 193 GLY B O 1
ATOM 4533 N N . ALA B 1 194 ? -1.66 -9.641 -25.469 1 96.69 194 ALA B N 1
ATOM 4534 C CA . ALA B 1 194 ? -2.062 -9.586 -24.078 1 96.69 194 ALA B CA 1
ATOM 4535 C C . ALA B 1 194 ? -1.693 -10.883 -23.344 1 96.69 194 ALA B C 1
ATOM 4537 O O . ALA B 1 194 ? -1.63 -11.945 -23.953 1 96.69 194 ALA B O 1
ATOM 4538 N N . TYR B 1 195 ? -1.392 -10.734 -22.125 1 97.12 195 TYR B N 1
ATOM 4539 C CA . TYR B 1 195 ? -1.047 -11.852 -21.234 1 97.12 195 TYR B CA 1
ATOM 4540 C C . TYR B 1 195 ? -1.896 -11.82 -19.969 1 97.12 195 TYR B C 1
ATOM 4542 O O . TYR B 1 195 ? -2.447 -10.781 -19.609 1 97.12 195 TYR B O 1
ATOM 4550 N N . LEU B 1 196 ? -2.143 -12.922 -19.359 1 96.88 196 LEU B N 1
ATOM 4551 C CA . LEU B 1 196 ? -2.621 -12.961 -17.969 1 96.88 196 LEU B CA 1
ATOM 4552 C C . LEU B 1 196 ? -1.781 -13.914 -17.141 1 96.88 196 LEU B C 1
ATOM 4554 O O . LEU B 1 196 ? -1.094 -14.781 -17.672 1 96.88 196 LEU B O 1
ATOM 4558 N N . MET B 1 197 ? -1.683 -13.672 -15.906 1 98 197 MET B N 1
ATOM 4559 C CA . MET B 1 197 ? -0.967 -14.5 -14.945 1 98 197 MET B CA 1
ATOM 4560 C C . MET B 1 197 ? -1.937 -15.367 -14.148 1 98 197 MET B C 1
ATOM 4562 O O . MET B 1 197 ? -3.002 -14.906 -13.742 1 98 197 MET B O 1
ATOM 4566 N N . VAL B 1 198 ? -1.612 -16.625 -13.969 1 98 198 VAL B N 1
ATOM 4567 C CA . VAL B 1 198 ? -2.352 -17.547 -13.117 1 98 198 VAL B CA 1
ATOM 4568 C C . VAL B 1 198 ? -1.453 -18.031 -11.977 1 98 198 VAL B C 1
ATOM 4570 O O . VAL B 1 198 ? -0.309 -18.422 -12.211 1 98 198 VAL B O 1
ATOM 4573 N N . ALA B 1 199 ? -1.875 -17.922 -10.766 1 97.5 199 ALA B N 1
ATOM 4574 C CA . ALA B 1 199 ? -1.18 -18.453 -9.594 1 97.5 199 ALA B CA 1
ATOM 4575 C C . ALA B 1 199 ? -1.954 -19.609 -8.969 1 97.5 199 ALA B C 1
ATOM 4577 O O . ALA B 1 199 ? -3.166 -19.516 -8.758 1 97.5 199 ALA B O 1
ATOM 4578 N N . VAL B 1 200 ? -1.309 -20.672 -8.719 1 96.69 200 VAL B N 1
ATOM 4579 C CA . VAL B 1 200 ? -1.938 -21.875 -8.156 1 96.69 200 VAL B CA 1
ATOM 4580 C C . VAL B 1 200 ? -1.226 -22.281 -6.871 1 96.69 200 VAL B C 1
ATOM 4582 O O . VAL B 1 200 ? 0.004 -22.375 -6.836 1 96.69 200 VAL B O 1
ATOM 4585 N N . ARG B 1 201 ? -2.035 -22.484 -5.84 1 94 201 ARG B N 1
ATOM 4586 C CA . ARG B 1 201 ? -1.461 -22.906 -4.566 1 94 201 ARG B CA 1
ATOM 4587 C C . ARG B 1 201 ? -1.064 -24.375 -4.594 1 94 201 ARG B C 1
ATOM 4589 O O . ARG B 1 201 ? -1.79 -25.203 -5.141 1 94 201 ARG B O 1
ATOM 4596 N N . GLY B 1 202 ? 0.069 -24.625 -3.926 1 81.81 202 GLY B N 1
ATOM 4597 C CA . GLY B 1 202 ? 0.461 -26 -3.703 1 81.81 202 GLY B CA 1
ATOM 4598 C C . GLY B 1 202 ? 1.409 -26.531 -4.762 1 81.81 202 GLY B C 1
ATOM 4599 O O . GLY B 1 202 ? 1.69 -25.859 -5.75 1 81.81 202 GLY B O 1
ATOM 4600 N N . ARG B 1 203 ? 2.033 -27.688 -4.5 1 75.81 203 ARG B N 1
ATOM 4601 C CA . ARG B 1 203 ? 2.887 -28.5 -5.367 1 75.81 203 ARG B CA 1
ATOM 4602 C C . ARG B 1 203 ? 2.498 -29.969 -5.301 1 75.81 203 ARG B C 1
ATOM 4604 O O . ARG B 1 203 ? 2.471 -30.562 -4.219 1 75.81 203 ARG B O 1
ATOM 4611 N N . PRO B 1 204 ? 2.057 -30.641 -6.508 1 72.44 204 PRO B N 1
ATOM 4612 C CA . PRO B 1 204 ? 1.967 -30.109 -7.875 1 72.44 204 PRO B CA 1
ATOM 4613 C C . PRO B 1 204 ? 0.709 -29.266 -8.102 1 72.44 204 PRO B C 1
ATOM 4615 O O . PRO B 1 204 ? -0.389 -29.688 -7.723 1 72.44 204 PRO B O 1
ATOM 4618 N N . ALA B 1 205 ? 0.793 -28.141 -8.68 1 83 205 ALA B N 1
ATOM 4619 C CA . ALA B 1 205 ? -0.281 -27.156 -8.797 1 83 205 ALA B CA 1
ATOM 4620 C C . ALA B 1 205 ? -1.007 -27.297 -10.133 1 83 205 ALA B C 1
ATOM 4622 O O . ALA B 1 205 ? -2.182 -26.938 -10.25 1 83 205 ALA B O 1
ATOM 4623 N N . VAL B 1 206 ? -0.331 -27.859 -11.133 1 89.19 206 VAL B N 1
ATOM 4624 C CA . VAL B 1 206 ? -0.924 -27.984 -12.461 1 89.19 206 VAL B CA 1
ATOM 4625 C C . VAL B 1 206 ? -0.606 -29.359 -13.039 1 89.19 206 VAL B C 1
ATOM 4627 O O . VAL B 1 206 ? 0.405 -29.969 -12.688 1 89.19 206 VAL B O 1
ATOM 4630 N N . GLN B 1 207 ? -1.431 -29.875 -13.828 1 88.06 207 GLN B N 1
ATOM 4631 C CA . GLN B 1 207 ? -1.226 -31.172 -14.477 1 88.06 207 GLN B CA 1
ATOM 4632 C C . GLN B 1 207 ? 0.043 -31.156 -15.328 1 88.06 207 GLN B C 1
ATOM 4634 O O . GLN B 1 207 ? 0.351 -30.172 -15.984 1 88.06 207 GLN B O 1
ATOM 4639 N N . LEU B 1 208 ? 0.678 -32.312 -15.266 1 82.88 208 LEU B N 1
ATOM 4640 C CA . LEU B 1 208 ? 1.839 -32.469 -16.141 1 82.88 208 LEU B CA 1
ATOM 4641 C C . LEU B 1 208 ? 1.452 -32.312 -17.594 1 82.88 208 LEU B C 1
ATOM 4643 O O . LEU B 1 208 ? 0.418 -32.812 -18.031 1 82.88 208 LEU B O 1
ATOM 4647 N N . GLY B 1 209 ? 2.191 -31.547 -18.328 1 85.62 209 GLY B N 1
ATOM 4648 C CA . GLY B 1 209 ? 1.938 -31.375 -19.75 1 85.62 209 GLY B CA 1
ATOM 4649 C C . GLY B 1 209 ? 1.023 -30.203 -20.047 1 85.62 209 GLY B C 1
ATOM 4650 O O . GLY B 1 209 ? 0.591 -30.031 -21.188 1 85.62 209 GLY B O 1
ATOM 4651 N N . THR B 1 210 ? 0.674 -29.484 -19.062 1 90.44 210 THR B N 1
ATOM 4652 C CA . THR B 1 210 ? -0.238 -28.359 -19.25 1 90.44 210 THR B CA 1
ATOM 4653 C C . THR B 1 210 ? 0.276 -27.422 -20.328 1 90.44 210 THR B C 1
ATOM 4655 O O . THR B 1 210 ? -0.487 -26.969 -21.188 1 90.44 210 THR B O 1
ATOM 4658 N N . GLU B 1 211 ? 1.547 -27.094 -20.375 1 91.31 211 GLU B N 1
ATOM 4659 C CA . GLU B 1 211 ? 2.125 -26.203 -21.375 1 91.31 211 GLU B CA 1
ATOM 4660 C C . GLU B 1 211 ? 1.906 -26.75 -22.797 1 91.31 211 GLU B C 1
ATOM 4662 O O . GLU B 1 211 ? 1.47 -26.016 -23.688 1 91.31 211 GLU B O 1
ATOM 4667 N N . THR B 1 212 ? 2.178 -28.016 -22.906 1 88.5 212 THR B N 1
ATOM 4668 C CA . THR B 1 212 ? 2.035 -28.672 -24.203 1 88.5 212 THR B CA 1
ATOM 4669 C C . THR B 1 212 ? 0.569 -28.734 -24.625 1 88.5 212 THR B C 1
ATOM 4671 O O . THR B 1 212 ? 0.239 -28.469 -25.781 1 88.5 212 THR B O 1
ATOM 4674 N N . ALA B 1 213 ? -0.259 -29.078 -23.672 1 89.75 213 ALA B N 1
ATOM 4675 C CA . ALA B 1 213 ? -1.688 -29.172 -23.953 1 89.75 213 ALA B CA 1
ATOM 4676 C C . ALA B 1 213 ? -2.258 -27.828 -24.391 1 89.75 213 ALA B C 1
ATOM 4678 O O . ALA B 1 213 ? -3.033 -27.75 -25.344 1 89.75 213 ALA B O 1
ATOM 4679 N N . LEU B 1 214 ? -1.928 -26.766 -23.75 1 93.62 214 LEU B N 1
ATOM 4680 C CA . LEU B 1 214 ? -2.412 -25.438 -24.109 1 93.62 214 LEU B CA 1
ATOM 4681 C C . LEU B 1 214 ? -1.835 -24.984 -25.438 1 93.62 214 LEU B C 1
ATOM 4683 O O . LEU B 1 214 ? -2.533 -24.359 -26.25 1 93.62 214 LEU B O 1
ATOM 4687 N N . ALA B 1 215 ? -0.581 -25.344 -25.703 1 90.94 215 ALA B N 1
ATOM 4688 C CA . ALA B 1 215 ? 0.057 -25 -26.984 1 90.94 215 ALA B CA 1
ATOM 4689 C C . ALA B 1 215 ? -0.679 -25.625 -28.156 1 90.94 215 ALA B C 1
ATOM 4691 O O . ALA B 1 215 ? -0.796 -25.016 -29.219 1 90.94 215 ALA B O 1
ATOM 4692 N N . ALA B 1 216 ? -1.113 -26.797 -27.906 1 89.19 216 ALA B N 1
ATOM 4693 C CA . ALA B 1 216 ? -1.86 -27.5 -28.953 1 89.19 216 ALA B CA 1
ATOM 4694 C C . ALA B 1 216 ? -3.146 -26.766 -29.297 1 89.19 216 ALA B C 1
ATOM 4696 O O . ALA B 1 216 ? -3.668 -26.906 -30.406 1 89.19 216 ALA B O 1
ATOM 4697 N N . LEU B 1 217 ? -3.625 -25.984 -28.422 1 91.5 217 LEU B N 1
ATOM 4698 C CA . LEU B 1 217 ? -4.832 -25.203 -28.641 1 91.5 217 LEU B CA 1
ATOM 4699 C C . LEU B 1 217 ? -4.48 -23.797 -29.094 1 91.5 217 LEU B C 1
ATOM 4701 O O . LEU B 1 217 ? -5.352 -22.922 -29.172 1 91.5 217 LEU B O 1
ATOM 4705 N N . GLY B 1 218 ? -3.15 -23.578 -29.344 1 91.31 218 GLY B N 1
ATOM 4706 C CA . GLY B 1 218 ? -2.701 -22.266 -29.797 1 91.31 218 GLY B CA 1
ATOM 4707 C C . GLY B 1 218 ? -2.504 -21.266 -28.672 1 91.31 218 GLY B C 1
ATOM 4708 O O . GLY B 1 218 ? -2.5 -20.062 -28.891 1 91.31 218 GLY B O 1
ATOM 4709 N N . ILE B 1 219 ? -2.49 -21.75 -27.469 1 95.12 219 ILE B N 1
ATOM 4710 C CA . ILE B 1 219 ? -2.279 -20.906 -26.281 1 95.12 219 ILE B CA 1
ATOM 4711 C C . ILE B 1 219 ? -0.892 -21.172 -25.703 1 95.12 219 ILE B C 1
ATOM 4713 O O . ILE B 1 219 ? -0.689 -22.156 -24.984 1 95.12 219 ILE B O 1
ATOM 4717 N N . ARG B 1 220 ? 0.081 -20.312 -26.016 1 95.81 220 ARG B N 1
ATOM 4718 C CA . ARG B 1 220 ? 1.423 -20.469 -25.453 1 95.81 220 ARG B CA 1
ATOM 4719 C C . ARG B 1 220 ? 1.47 -20.031 -24 1 95.81 220 ARG B C 1
ATOM 4721 O O . ARG B 1 220 ? 0.847 -19.031 -23.625 1 95.81 220 ARG B O 1
ATOM 4728 N N . SER B 1 221 ? 2.096 -20.828 -23.203 1 95.94 221 SER B N 1
ATOM 4729 C CA . SER B 1 221 ? 2.184 -20.547 -21.781 1 95.94 221 SER B CA 1
ATOM 4730 C C . SER B 1 221 ? 3.467 -21.109 -21.188 1 95.94 221 SER B C 1
ATOM 4732 O O . SER B 1 221 ? 4.105 -21.969 -21.781 1 95.94 221 SER B O 1
ATOM 4734 N N . VAL B 1 222 ? 3.922 -20.531 -20.094 1 94.38 222 VAL B N 1
ATOM 4735 C CA . VAL B 1 222 ? 5.051 -21.016 -19.312 1 94.38 222 VAL B CA 1
ATOM 4736 C C . VAL B 1 222 ? 4.641 -21.141 -17.844 1 94.38 222 VAL B C 1
ATOM 4738 O O . VAL B 1 222 ? 4.016 -20.234 -17.281 1 94.38 222 VAL B O 1
ATOM 4741 N N . TRP B 1 223 ? 4.93 -22.25 -17.312 1 92.62 223 TRP B N 1
ATOM 4742 C CA . TRP B 1 223 ? 4.574 -22.516 -15.922 1 92.62 223 TRP B CA 1
ATOM 4743 C C . TRP B 1 223 ? 5.828 -22.703 -15.062 1 92.62 223 TRP B C 1
ATOM 4745 O O . TRP B 1 223 ? 6.777 -23.359 -15.477 1 92.62 223 TRP B O 1
ATOM 4755 N N . HIS B 1 224 ? 5.816 -22.031 -13.938 1 91.31 224 HIS B N 1
ATOM 4756 C CA . HIS B 1 224 ? 6.988 -21.953 -13.07 1 91.31 224 HIS B CA 1
ATOM 4757 C C . HIS B 1 224 ? 6.621 -22.234 -11.617 1 91.31 224 HIS B C 1
ATOM 4759 O O . HIS B 1 224 ? 5.766 -21.547 -11.047 1 91.31 224 HIS B O 1
ATOM 4765 N N . ASP B 1 225 ? 7.316 -23.25 -11.031 1 89.06 225 ASP B N 1
ATOM 4766 C CA . ASP B 1 225 ? 7.074 -23.609 -9.641 1 89.06 225 ASP B CA 1
ATOM 4767 C C . ASP B 1 225 ? 7.891 -22.719 -8.695 1 89.06 225 ASP B C 1
ATOM 4769 O O . ASP B 1 225 ? 9.117 -22.641 -8.828 1 89.06 225 ASP B O 1
ATOM 4773 N N . ARG B 1 226 ? 7.188 -22.109 -7.832 1 87.88 226 ARG B N 1
ATOM 4774 C CA . ARG B 1 226 ? 7.82 -21.344 -6.754 1 87.88 226 ARG B CA 1
ATOM 4775 C C . ARG B 1 226 ? 7.559 -22 -5.402 1 87.88 226 ARG B C 1
ATOM 4777 O O . ARG B 1 226 ? 7.027 -23.109 -5.336 1 87.88 226 ARG B O 1
ATOM 4784 N N . VAL B 1 227 ? 8.117 -21.469 -4.316 1 81.75 227 VAL B N 1
ATOM 4785 C CA . VAL B 1 227 ? 8.062 -22.078 -2.996 1 81.75 227 VAL B CA 1
ATOM 4786 C C . VAL B 1 227 ? 6.609 -22.281 -2.576 1 81.75 227 VAL B C 1
ATOM 4788 O O . VAL B 1 227 ? 6.223 -23.391 -2.162 1 81.75 227 VAL B O 1
ATOM 4791 N N . ASP B 1 228 ? 5.68 -21.297 -2.789 1 83.12 228 ASP B N 1
ATOM 4792 C CA . ASP B 1 228 ? 4.344 -21.406 -2.207 1 83.12 228 ASP B CA 1
ATOM 4793 C C . ASP B 1 228 ? 3.273 -21.453 -3.293 1 83.12 228 ASP B C 1
ATOM 4795 O O . ASP B 1 228 ? 2.092 -21.656 -3 1 83.12 228 ASP B O 1
ATOM 4799 N N . ALA B 1 229 ? 3.693 -21.359 -4.492 1 92.5 229 ALA B N 1
ATOM 4800 C CA . ALA B 1 229 ? 2.713 -21.344 -5.574 1 92.5 229 ALA B CA 1
ATOM 4801 C C . ALA B 1 229 ? 3.371 -21.625 -6.922 1 92.5 229 ALA B C 1
ATOM 4803 O O . ALA B 1 229 ? 4.578 -21.438 -7.086 1 92.5 229 ALA B O 1
ATOM 4804 N N . THR B 1 230 ? 2.668 -22.219 -7.789 1 94.31 230 THR B N 1
ATOM 4805 C CA . THR B 1 230 ? 3.043 -22.281 -9.195 1 94.31 230 THR B CA 1
ATOM 4806 C C . THR B 1 230 ? 2.43 -21.125 -9.977 1 94.31 230 THR B C 1
ATOM 4808 O O . THR B 1 230 ? 1.252 -20.797 -9.805 1 94.31 230 THR B O 1
ATOM 4811 N N . VAL B 1 231 ? 3.203 -20.5 -10.773 1 96.06 231 VAL B N 1
ATOM 4812 C CA . VAL B 1 231 ? 2.693 -19.375 -11.547 1 96.06 231 VAL B CA 1
ATOM 4813 C C . VAL B 1 231 ? 2.744 -19.703 -13.039 1 96.06 231 VAL B C 1
ATOM 4815 O O . VAL B 1 231 ? 3.689 -20.344 -13.508 1 96.06 231 VAL B O 1
ATOM 4818 N N . GLY B 1 232 ? 1.736 -19.312 -13.742 1 96.44 232 GLY B N 1
ATOM 4819 C CA . GLY B 1 232 ? 1.642 -19.5 -15.18 1 96.44 232 GLY B CA 1
ATOM 4820 C C . GLY B 1 232 ? 1.544 -18.188 -15.938 1 96.44 232 GLY B C 1
ATOM 4821 O O . GLY B 1 232 ? 0.648 -17.391 -15.688 1 96.44 232 GLY B O 1
ATOM 4822 N N . LEU B 1 233 ? 2.49 -17.984 -16.781 1 97.06 233 LEU B N 1
ATOM 4823 C CA . LEU B 1 233 ? 2.438 -16.906 -17.781 1 97.06 233 LEU B CA 1
ATOM 4824 C C . LEU B 1 233 ? 1.735 -17.391 -19.047 1 97.06 233 LEU B C 1
ATOM 4826 O O . LEU B 1 233 ? 2.246 -18.25 -19.75 1 97.06 233 LEU B O 1
ATOM 4830 N N . VAL B 1 234 ? 0.549 -16.766 -19.312 1 97.69 234 VAL B N 1
ATOM 4831 C CA . VAL B 1 234 ? -0.284 -17.297 -20.391 1 97.69 234 VAL B CA 1
ATOM 4832 C C . VAL B 1 234 ? -0.556 -16.219 -21.422 1 97.69 234 VAL B C 1
ATOM 4834 O O . VAL B 1 234 ? -1.092 -15.156 -21.094 1 97.69 234 VAL B O 1
ATOM 4837 N N . SER B 1 235 ? -0.192 -16.469 -22.609 1 97.19 235 SER B N 1
ATOM 4838 C CA . SER B 1 235 ? -0.499 -15.555 -23.703 1 97.19 235 SER B CA 1
ATOM 4839 C C . SER B 1 235 ? -1.941 -15.719 -24.172 1 97.19 235 SER B C 1
ATOM 4841 O O . SER B 1 235 ? -2.414 -16.844 -24.344 1 97.19 235 SER B O 1
ATOM 4843 N N . LEU B 1 236 ? -2.65 -14.609 -24.359 1 96.06 236 LEU B N 1
ATOM 4844 C CA . LEU B 1 236 ? -4.027 -14.68 -24.828 1 96.06 236 LEU B CA 1
ATOM 4845 C C . LEU B 1 236 ? -4.078 -14.852 -26.344 1 96.06 236 LEU B C 1
ATOM 4847 O O . LEU B 1 236 ? -5.074 -15.336 -26.891 1 96.06 236 LEU B O 1
ATOM 4851 N N . GLU B 1 237 ? -2.988 -14.578 -27 1 89.44 237 GLU B N 1
ATOM 4852 C CA . GLU B 1 237 ? -2.934 -14.688 -28.453 1 89.44 237 GLU B CA 1
ATOM 4853 C C . GLU B 1 237 ? -4.156 -14.039 -29.109 1 89.44 237 GLU B C 1
ATOM 4855 O O . GLU B 1 237 ? -4.434 -12.859 -28.891 1 89.44 237 GLU B O 1
ATOM 4860 N N . ARG B 1 238 ? -4.93 -14.75 -29.844 1 89.56 238 ARG B N 1
ATOM 4861 C CA . ARG B 1 238 ? -6.117 -14.234 -30.516 1 89.56 238 ARG B CA 1
ATOM 4862 C C . ARG B 1 238 ? -7.383 -14.586 -29.75 1 89.56 238 ARG B C 1
ATOM 4864 O O . ARG B 1 238 ? -8.492 -14.32 -30.219 1 89.56 238 ARG B O 1
ATOM 4871 N N . HIS B 1 239 ? -7.219 -15.125 -28.562 1 92.69 239 HIS B N 1
ATOM 4872 C CA . HIS B 1 239 ? -8.359 -15.586 -27.766 1 92.69 239 HIS B CA 1
ATOM 4873 C C . HIS B 1 239 ? -8.758 -14.547 -26.719 1 92.69 239 HIS B C 1
ATOM 4875 O O . HIS B 1 239 ? -7.938 -13.711 -26.328 1 92.69 239 HIS B O 1
ATOM 4881 N N . ASP B 1 240 ? -9.992 -14.656 -26.328 1 93.81 240 ASP B N 1
ATOM 4882 C CA . ASP B 1 240 ? -10.406 -13.859 -25.188 1 93.81 240 ASP B CA 1
ATOM 4883 C C . ASP B 1 240 ? -10.023 -14.547 -23.875 1 93.81 240 ASP B C 1
ATOM 4885 O O . ASP B 1 240 ? -9.82 -15.758 -23.844 1 93.81 240 ASP B O 1
ATOM 4889 N N . SER B 1 241 ? -9.875 -13.75 -22.875 1 95.38 241 SER B N 1
ATOM 4890 C CA . SER B 1 241 ? -9.406 -14.25 -21.594 1 95.38 241 SER B CA 1
ATOM 4891 C C . SER B 1 241 ? -10.312 -15.352 -21.062 1 95.38 241 SER B C 1
ATOM 4893 O O . SER B 1 241 ? -9.836 -16.344 -20.5 1 95.38 241 SER B O 1
ATOM 4895 N N . SER B 1 242 ? -11.648 -15.211 -21.219 1 94.88 242 SER B N 1
ATOM 4896 C CA . SER B 1 242 ? -12.602 -16.188 -20.719 1 94.88 242 SER B CA 1
ATOM 4897 C C . SER B 1 242 ? -12.383 -17.562 -21.359 1 94.88 242 SER B C 1
ATOM 4899 O O . SER B 1 242 ? -12.422 -18.578 -20.688 1 94.88 242 SER B O 1
ATOM 4901 N N . THR B 1 243 ? -12.133 -17.547 -22.625 1 95.5 243 THR B N 1
ATOM 4902 C CA . THR B 1 243 ? -11.891 -18.781 -23.359 1 95.5 243 THR B CA 1
ATOM 4903 C C . THR B 1 243 ? -10.617 -19.469 -22.875 1 95.5 243 THR B C 1
ATOM 4905 O O . THR B 1 243 ? -10.602 -20.672 -22.641 1 95.5 243 THR B O 1
ATOM 4908 N N . VAL B 1 244 ? -9.586 -18.719 -22.719 1 96.94 244 VAL B N 1
ATOM 4909 C CA . VAL B 1 244 ? -8.297 -19.234 -22.281 1 96.94 244 VAL B CA 1
ATOM 4910 C C . VAL B 1 244 ? -8.438 -19.828 -20.891 1 96.94 244 VAL B C 1
ATOM 4912 O O . VAL B 1 244 ? -7.961 -20.938 -20.625 1 96.94 244 VAL B O 1
ATOM 4915 N N . LEU B 1 245 ? -9.156 -19.172 -20.031 1 97.06 245 LEU B N 1
ATOM 4916 C CA . LEU B 1 245 ? -9.312 -19.609 -18.656 1 97.06 245 LEU B CA 1
ATOM 4917 C C . LEU B 1 245 ? -10.148 -20.891 -18.578 1 97.06 245 LEU B C 1
ATOM 4919 O O . LEU B 1 245 ? -9.914 -21.734 -17.719 1 97.06 245 LEU B O 1
ATOM 4923 N N . GLN B 1 246 ? -11.094 -21 -19.438 1 96.31 246 GLN B N 1
ATOM 4924 C CA . GLN B 1 246 ? -11.906 -22.203 -19.5 1 96.31 246 GLN B CA 1
ATOM 4925 C C . GLN B 1 246 ? -11.047 -23.422 -19.828 1 96.31 246 GLN B C 1
ATOM 4927 O O . GLN B 1 246 ? -11.32 -24.531 -19.344 1 96.31 246 GLN B O 1
ATOM 4932 N N . GLN B 1 247 ? -10 -23.219 -20.594 1 95.31 247 GLN B N 1
ATOM 4933 C CA . GLN B 1 247 ? -9.102 -24.297 -20.969 1 95.31 247 GLN B CA 1
ATOM 4934 C C . GLN B 1 247 ? -8.133 -24.625 -19.844 1 95.31 247 GLN B C 1
ATOM 4936 O O . GLN B 1 247 ? -7.68 -25.766 -19.719 1 95.31 247 GLN B O 1
ATOM 4941 N N . ILE B 1 248 ? -7.844 -23.703 -19.016 1 96.56 248 ILE B N 1
ATOM 4942 C CA . ILE B 1 248 ? -6.848 -23.828 -17.969 1 96.56 248 ILE B CA 1
ATOM 4943 C C . ILE B 1 248 ? -7.484 -24.469 -16.734 1 96.56 248 ILE B C 1
ATOM 4945 O O . ILE B 1 248 ? -6.863 -25.281 -16.047 1 96.56 248 ILE B O 1
ATOM 4949 N N . ARG B 1 249 ? -8.75 -24.172 -16.453 1 96.31 249 ARG B N 1
ATOM 4950 C CA . ARG B 1 249 ? -9.469 -24.516 -15.219 1 96.31 249 ARG B CA 1
ATOM 4951 C C . ARG B 1 249 ? -9.367 -26 -14.914 1 96.31 249 ARG B C 1
ATOM 4953 O O . ARG B 1 249 ? -9.008 -26.391 -13.805 1 96.31 249 ARG B O 1
ATOM 4960 N N . PRO B 1 250 ? -9.602 -26.844 -15.945 1 94.62 250 PRO B N 1
ATOM 4961 C CA . PRO B 1 250 ? -9.578 -28.266 -15.648 1 94.62 250 PRO B CA 1
ATOM 4962 C C . PRO B 1 250 ? -8.172 -28.797 -15.352 1 94.62 250 PRO B C 1
ATOM 4964 O O . PRO B 1 250 ? -8.016 -29.922 -14.859 1 94.62 250 PRO B O 1
ATOM 4967 N N . ARG B 1 251 ? -7.184 -28.031 -15.586 1 93.75 251 ARG B N 1
ATOM 4968 C CA . ARG B 1 251 ? -5.805 -28.484 -15.477 1 93.75 251 ARG B CA 1
ATOM 4969 C C . ARG B 1 251 ? -5.188 -28.062 -14.148 1 93.75 251 ARG B C 1
ATOM 4971 O O . ARG B 1 251 ? -4.047 -28.422 -13.844 1 93.75 251 ARG B O 1
ATOM 4978 N N . LEU B 1 252 ? -5.883 -27.312 -13.422 1 94.5 252 LEU B N 1
ATOM 4979 C CA . LEU B 1 252 ? -5.387 -26.797 -12.156 1 94.5 252 LEU B CA 1
ATOM 4980 C C . LEU B 1 252 ? -5.707 -27.75 -11.008 1 94.5 252 LEU B C 1
ATOM 4982 O O . LEU B 1 252 ? -6.77 -28.375 -11 1 94.5 252 LEU B O 1
ATOM 4986 N N . ARG B 1 253 ? -4.68 -27.844 -10.172 1 89.56 253 ARG B N 1
ATOM 4987 C CA . ARG B 1 253 ? -4.848 -28.641 -8.961 1 89.56 253 ARG B CA 1
ATOM 4988 C C . ARG B 1 253 ? -4.844 -27.75 -7.719 1 89.56 253 ARG B C 1
ATOM 4990 O O . ARG B 1 253 ? -3.836 -27.109 -7.406 1 89.56 253 ARG B O 1
ATOM 4997 N N . GLY B 1 254 ? -5.965 -27.406 -7.117 1 90.62 254 GLY B N 1
ATOM 4998 C CA . GLY B 1 254 ? -6.059 -26.594 -5.922 1 90.62 254 GLY B CA 1
ATOM 4999 C C . GLY B 1 254 ? -6.648 -25.219 -6.188 1 90.62 254 GLY B C 1
ATOM 5000 O O . GLY B 1 254 ? -7.238 -24.984 -7.242 1 90.62 254 GLY B O 1
ATOM 5001 N N . GLY B 1 255 ? -6.461 -24.359 -5.168 1 95.62 255 GLY B N 1
ATOM 5002 C CA . GLY B 1 255 ? -6.918 -23 -5.324 1 95.62 255 GLY B CA 1
ATOM 5003 C C . GLY B 1 255 ? -6.039 -22.172 -6.25 1 95.62 255 GLY B C 1
ATOM 5004 O O . GLY B 1 255 ? -4.809 -22.234 -6.16 1 95.62 255 GLY B O 1
ATOM 5005 N N . ALA B 1 256 ? -6.652 -21.5 -7.164 1 97.5 256 ALA B N 1
ATOM 5006 C CA . ALA B 1 256 ? -5.938 -20.719 -8.164 1 97.5 256 ALA B CA 1
ATOM 5007 C C . ALA B 1 256 ? -6.586 -19.344 -8.359 1 97.5 256 ALA B C 1
ATOM 5009 O O . ALA B 1 256 ? -7.758 -19.156 -8.031 1 97.5 256 ALA B O 1
ATOM 5010 N N . ALA B 1 257 ? -5.871 -18.422 -8.781 1 98.25 257 ALA B N 1
ATOM 5011 C CA . ALA B 1 257 ? -6.355 -17.078 -9.078 1 98.25 257 ALA B CA 1
ATOM 5012 C C . ALA B 1 257 ? -5.699 -16.531 -10.344 1 98.25 257 ALA B C 1
ATOM 5014 O O . ALA B 1 257 ? -4.551 -16.859 -10.648 1 98.25 257 ALA B O 1
ATOM 5015 N N . ALA B 1 258 ? -6.398 -15.734 -11.047 1 98.44 258 ALA B N 1
ATOM 5016 C CA . ALA B 1 258 ? -5.895 -15.133 -12.281 1 98.44 258 ALA B CA 1
ATOM 5017 C C . ALA B 1 258 ? -5.93 -13.609 -12.203 1 98.44 258 ALA B C 1
ATOM 5019 O O . ALA B 1 258 ? -6.863 -13.031 -11.641 1 98.44 258 ALA B O 1
ATOM 5020 N N . SER B 1 259 ? -4.969 -13 -12.766 1 98.19 259 SER B N 1
ATOM 5021 C CA . SER B 1 259 ? -4.941 -11.547 -12.922 1 98.19 259 SER B CA 1
ATOM 5022 C C . SER B 1 259 ? -5.816 -11.102 -14.094 1 98.19 259 SER B C 1
ATOM 5024 O O . SER B 1 259 ? -6.219 -11.922 -14.922 1 98.19 259 SER B O 1
ATOM 5026 N N . PRO B 1 260 ? -6.152 -9.75 -14.117 1 96.19 260 PRO B N 1
ATOM 5027 C CA . PRO B 1 260 ? -6.652 -9.227 -15.391 1 96.19 260 PRO B CA 1
ATOM 5028 C C . PRO B 1 260 ? -5.605 -9.289 -16.5 1 96.19 260 PRO B C 1
ATOM 5030 O O . PRO B 1 260 ? -4.41 -9.414 -16.234 1 96.19 260 PRO B O 1
ATOM 5033 N N . PRO B 1 261 ? -6.105 -9.281 -17.766 1 96.5 261 PRO B N 1
ATOM 5034 C CA . PRO B 1 261 ? -5.137 -9.227 -18.875 1 96.5 261 PRO B CA 1
ATOM 5035 C C . PRO B 1 261 ? -4.293 -7.949 -18.844 1 96.5 261 PRO B C 1
ATOM 5037 O O . PRO B 1 261 ? -4.777 -6.891 -18.438 1 96.5 261 PRO B O 1
ATOM 5040 N N . VAL B 1 262 ? -3.086 -8.117 -19.219 1 95.75 262 VAL B N 1
ATOM 5041 C CA . VAL B 1 262 ? -2.178 -6.988 -19.359 1 95.75 262 VAL B CA 1
ATOM 5042 C C . VAL B 1 262 ? -1.662 -6.914 -20.797 1 95.75 262 VAL B C 1
ATOM 5044 O O . VAL B 1 262 ? -1.567 -7.938 -21.484 1 95.75 262 VAL B O 1
ATOM 5047 N N . PRO B 1 263 ? -1.303 -5.711 -21.312 1 92.81 263 PRO B N 1
ATOM 5048 C CA . PRO B 1 263 ? -1.003 -5.547 -22.734 1 92.81 263 PRO B CA 1
ATOM 5049 C C . PRO B 1 263 ? 0.396 -6.031 -23.109 1 92.81 263 PRO B C 1
ATOM 5051 O O . PRO B 1 263 ? 0.869 -5.781 -24.219 1 92.81 263 PRO B O 1
ATOM 5054 N N . GLY B 1 264 ? 1.114 -6.824 -22.406 1 93.69 264 GLY B N 1
ATOM 5055 C CA . GLY B 1 264 ? 2.428 -7.305 -22.797 1 93.69 264 GLY B CA 1
ATOM 5056 C C . GLY B 1 264 ? 3.27 -7.777 -21.641 1 93.69 264 GLY B C 1
ATOM 5057 O O . GLY B 1 264 ? 2.84 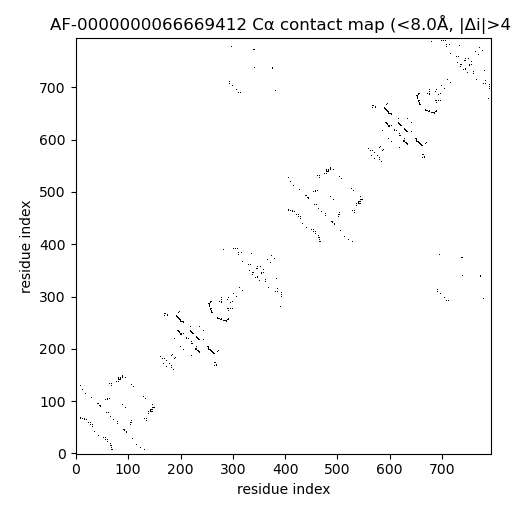-7.699 -20.484 1 93.69 264 GLY B O 1
ATOM 5058 N N . LEU B 1 265 ? 4.512 -8.117 -22.062 1 94.75 265 LEU B N 1
ATOM 5059 C CA . LEU B 1 265 ? 5.41 -8.719 -21.078 1 94.75 265 LEU B CA 1
ATOM 5060 C C . LEU B 1 265 ? 5.906 -7.676 -20.094 1 94.75 265 LEU B C 1
ATOM 5062 O O . LEU B 1 265 ? 6.266 -8.008 -18.953 1 94.75 265 LEU B O 1
ATOM 5066 N N . ALA B 1 266 ? 5.898 -6.445 -20.547 1 94.44 266 ALA B N 1
ATOM 5067 C CA . ALA B 1 266 ? 6.398 -5.363 -19.703 1 94.44 266 ALA B CA 1
ATOM 5068 C C . ALA B 1 266 ? 5.562 -5.227 -18.422 1 94.44 266 ALA B C 1
ATOM 5070 O O . ALA B 1 266 ? 6.027 -4.676 -17.422 1 94.44 266 ALA B O 1
ATOM 5071 N N . GLN B 1 267 ? 4.328 -5.746 -18.422 1 95.5 267 GLN B N 1
ATOM 5072 C CA . GLN B 1 267 ? 3.438 -5.566 -17.281 1 95.5 267 GLN B CA 1
ATOM 5073 C C . GLN B 1 267 ? 3.182 -6.891 -16.562 1 95.5 267 GLN B C 1
ATOM 5075 O O . GLN B 1 267 ? 2.215 -7.016 -15.812 1 95.5 267 GLN B O 1
ATOM 5080 N N . ILE B 1 268 ? 4.02 -7.816 -16.797 1 95.5 268 ILE B N 1
ATOM 5081 C CA . ILE B 1 268 ? 3.82 -9.141 -16.219 1 95.5 268 ILE B CA 1
ATOM 5082 C C . ILE B 1 268 ? 4.055 -9.094 -14.711 1 95.5 268 ILE B C 1
ATOM 5084 O O . ILE B 1 268 ? 3.393 -9.797 -13.945 1 95.5 268 ILE B O 1
ATOM 5088 N N . ASP B 1 269 ? 5.047 -8.273 -14.352 1 96.56 269 ASP B N 1
ATOM 5089 C CA . ASP B 1 269 ? 5.281 -8.133 -12.914 1 96.56 269 ASP B CA 1
ATOM 5090 C C . ASP B 1 269 ? 4.02 -7.648 -12.195 1 96.56 269 ASP B C 1
ATOM 5092 O O . ASP B 1 269 ? 3.66 -8.18 -11.141 1 96.56 269 ASP B O 1
ATOM 5096 N N . THR B 1 270 ? 3.281 -6.715 -12.781 1 96.25 270 THR B N 1
ATOM 5097 C CA . THR B 1 270 ? 2.02 -6.223 -12.242 1 96.25 270 THR B CA 1
ATOM 5098 C C . THR B 1 270 ? 0.969 -7.328 -12.227 1 96.25 270 THR B C 1
ATOM 5100 O O . THR B 1 270 ? 0.291 -7.531 -11.211 1 96.25 270 THR B O 1
ATOM 5103 N N . ALA B 1 271 ? 0.844 -7.988 -13.289 1 97.38 271 ALA B N 1
ATOM 5104 C CA . ALA B 1 271 ? -0.107 -9.094 -13.375 1 97.38 271 ALA B CA 1
ATOM 5105 C C . ALA B 1 271 ? 0.199 -10.164 -12.328 1 97.38 271 ALA B C 1
ATOM 5107 O O . ALA B 1 271 ? -0.714 -10.703 -11.695 1 97.38 271 ALA B O 1
ATOM 5108 N N . HIS B 1 272 ? 1.482 -10.461 -12.195 1 97.12 272 HIS B N 1
ATOM 5109 C CA . HIS B 1 272 ? 1.919 -11.445 -11.211 1 97.12 272 HIS B CA 1
ATOM 5110 C C . HIS B 1 272 ? 1.499 -11.039 -9.805 1 97.12 272 HIS B C 1
ATOM 5112 O O . HIS B 1 272 ? 0.913 -11.836 -9.07 1 97.12 272 HIS B O 1
ATOM 5118 N N . ALA B 1 273 ? 1.766 -9.844 -9.469 1 97.12 273 ALA B N 1
ATOM 5119 C CA . ALA B 1 273 ? 1.412 -9.344 -8.141 1 97.12 273 ALA B CA 1
ATOM 5120 C C . ALA B 1 273 ? -0.094 -9.422 -7.91 1 97.12 273 ALA B C 1
ATOM 5122 O O . ALA B 1 273 ? -0.542 -9.805 -6.824 1 97.12 273 ALA B O 1
ATOM 5123 N N . LEU B 1 274 ? -0.867 -9.055 -8.859 1 97.81 274 LEU B N 1
ATOM 5124 C CA . LEU B 1 274 ? -2.322 -9.055 -8.75 1 97.81 274 LEU B CA 1
ATOM 5125 C C . LEU B 1 274 ? -2.857 -10.484 -8.641 1 97.81 274 LEU B C 1
ATOM 5127 O O . LEU B 1 274 ? -3.785 -10.742 -7.871 1 97.81 274 LEU B O 1
ATOM 5131 N N . ALA B 1 275 ? -2.311 -11.391 -9.391 1 98 275 ALA B N 1
ATOM 5132 C CA . ALA B 1 275 ? -2.725 -12.789 -9.297 1 98 275 ALA B CA 1
ATOM 5133 C C . ALA B 1 275 ? -2.428 -13.344 -7.906 1 98 275 ALA B C 1
ATOM 5135 O O . ALA B 1 275 ? -3.262 -14.047 -7.32 1 98 275 ALA B O 1
ATOM 5136 N N . MET B 1 276 ? -1.24 -13.047 -7.434 1 96.75 276 MET B N 1
ATOM 5137 C CA . MET B 1 276 ? -0.854 -13.516 -6.105 1 96.75 276 MET B CA 1
ATOM 5138 C C . MET B 1 276 ? -1.773 -12.938 -5.035 1 96.75 276 MET B C 1
ATOM 5140 O O . MET B 1 276 ? -2.174 -13.648 -4.109 1 96.75 276 MET B O 1
ATOM 5144 N N . LEU B 1 277 ? -2.074 -11.688 -5.184 1 97 277 LEU B N 1
ATOM 5145 C CA . LEU B 1 277 ? -2.988 -11.039 -4.254 1 97 277 LEU B CA 1
ATOM 5146 C C . LEU B 1 277 ? -4.355 -11.711 -4.27 1 97 277 LEU B C 1
ATOM 5148 O O . LEU B 1 277 ? -4.93 -11.984 -3.213 1 97 277 LEU B O 1
ATOM 5152 N N . ALA B 1 278 ? -4.871 -11.945 -5.414 1 97.81 278 ALA B N 1
ATOM 5153 C CA . ALA B 1 278 ? -6.152 -12.633 -5.539 1 97.81 278 ALA B CA 1
ATOM 5154 C C . ALA B 1 278 ? -6.102 -14.016 -4.895 1 97.81 278 ALA B C 1
ATOM 5156 O O . ALA B 1 278 ? -7.051 -14.43 -4.227 1 97.81 278 ALA B O 1
ATOM 5157 N N . LEU B 1 279 ? -5.008 -14.688 -5.062 1 96.44 279 LEU B N 1
ATOM 5158 C CA . LEU B 1 279 ? -4.84 -16.016 -4.477 1 96.44 279 LEU B CA 1
ATOM 5159 C C . LEU B 1 279 ? -4.902 -15.945 -2.955 1 96.44 279 LEU B C 1
ATOM 5161 O O . LEU B 1 279 ? -5.484 -16.828 -2.314 1 96.44 279 LEU B O 1
ATOM 5165 N N . GLU B 1 280 ? -4.336 -14.953 -2.42 1 95.5 280 GLU B N 1
ATOM 5166 C CA . GLU B 1 280 ? -4.289 -14.781 -0.97 1 95.5 280 GLU B CA 1
ATOM 5167 C C . GLU B 1 280 ? -5.688 -14.57 -0.393 1 95.5 280 GLU B C 1
ATOM 5169 O O . GLU B 1 280 ? -5.898 -14.742 0.81 1 95.5 280 GLU B O 1
ATOM 5174 N N . THR B 1 281 ? -6.629 -14.117 -1.161 1 96.5 281 THR B N 1
ATOM 5175 C CA . THR B 1 281 ? -7.992 -13.891 -0.684 1 96.5 281 THR B CA 1
ATOM 5176 C C . THR B 1 281 ? -8.727 -15.219 -0.503 1 96.5 281 THR B C 1
ATOM 5178 O O . THR B 1 281 ? -9.805 -15.266 0.092 1 96.5 281 THR B O 1
ATOM 5181 N N . LEU B 1 282 ? -8.164 -16.281 -1.014 1 94.62 282 LEU B N 1
ATOM 5182 C CA . LEU B 1 282 ? -8.82 -17.578 -0.957 1 94.62 282 LEU B CA 1
ATOM 5183 C C . LEU B 1 282 ? -8.461 -18.312 0.332 1 94.62 282 LEU B C 1
ATOM 5185 O O . LEU B 1 282 ? -7.332 -18.219 0.818 1 94.62 282 LEU B O 1
ATOM 5189 N N . PRO B 1 283 ? -9.43 -19.062 0.824 1 91.19 283 PRO B N 1
ATOM 5190 C CA . PRO B 1 283 ? -9.07 -19.969 1.913 1 91.19 283 PRO B CA 1
ATOM 5191 C C . PRO B 1 283 ? -8.016 -21 1.504 1 91.19 283 PRO B C 1
ATOM 5193 O O . PRO B 1 283 ? -7.863 -21.297 0.316 1 91.19 283 PRO B O 1
ATOM 5196 N N . THR B 1 284 ? -7.367 -21.516 2.49 1 87.44 284 THR B N 1
ATOM 5197 C CA . THR B 1 284 ? -6.254 -22.422 2.246 1 87.44 284 THR B CA 1
ATOM 5198 C C . THR B 1 284 ? -6.734 -23.688 1.536 1 87.44 284 THR B C 1
ATOM 5200 O O . THR B 1 284 ? -6.012 -24.25 0.714 1 87.44 284 THR B O 1
ATOM 5203 N N . ASP B 1 285 ? -7.945 -24.078 1.756 1 87.81 285 ASP B N 1
ATOM 5204 C CA . ASP B 1 285 ? -8.453 -25.328 1.2 1 87.81 285 ASP B CA 1
ATOM 5205 C C . ASP B 1 285 ? -9.328 -25.078 -0.023 1 87.81 285 ASP B C 1
ATOM 5207 O O . ASP B 1 285 ? -10.031 -25.969 -0.495 1 87.81 285 ASP B O 1
ATOM 5211 N N . ALA B 1 286 ? -9.266 -23.859 -0.474 1 89.62 286 ALA B N 1
ATOM 5212 C CA . ALA B 1 286 ? -10.094 -23.516 -1.627 1 89.62 286 ALA B CA 1
ATOM 5213 C C . ALA B 1 286 ? -9.672 -24.297 -2.865 1 89.62 286 ALA B C 1
ATOM 5215 O O . ALA B 1 286 ? -8.5 -24.656 -3.006 1 89.62 286 ALA B O 1
ATOM 5216 N N . GLN B 1 287 ? -10.641 -24.609 -3.723 1 90.62 287 GLN B N 1
ATOM 5217 C CA . GLN B 1 287 ? -10.414 -25.234 -5.02 1 90.62 287 GLN B CA 1
ATOM 5218 C C . GLN B 1 287 ? -10.984 -24.375 -6.148 1 90.62 287 GLN B C 1
ATOM 5220 O O . GLN B 1 287 ? -11.883 -23.578 -5.926 1 90.62 287 GLN B O 1
ATOM 5225 N N . GLY B 1 288 ? -10.336 -24.516 -7.262 1 92.88 288 GLY B N 1
ATOM 5226 C CA . GLY B 1 288 ? -10.867 -23.812 -8.422 1 92.88 288 GLY B CA 1
ATOM 5227 C C . GLY B 1 288 ? -10.141 -22.516 -8.703 1 92.88 288 GLY B C 1
ATOM 5228 O O . GLY B 1 288 ? -9.211 -22.141 -7.984 1 92.88 288 GLY B O 1
ATOM 5229 N N . LEU B 1 289 ? -10.539 -21.875 -9.758 1 97 289 LEU B N 1
ATOM 5230 C CA . LEU B 1 289 ? -9.898 -20.656 -10.25 1 97 289 LEU B CA 1
ATOM 5231 C C . LEU B 1 289 ? -10.797 -19.453 -10.047 1 97 289 LEU B C 1
ATOM 5233 O O . LEU B 1 289 ? -11.953 -19.453 -10.469 1 97 289 LEU B O 1
ATOM 5237 N N . VAL B 1 290 ? -10.281 -18.453 -9.328 1 97.06 290 VAL B N 1
ATOM 5238 C CA . VAL B 1 290 ? -11.008 -17.203 -9.172 1 97.06 290 VAL B CA 1
ATOM 5239 C C . VAL B 1 290 ? -10.289 -16.094 -9.938 1 97.06 290 VAL B C 1
ATOM 5241 O O . VAL B 1 290 ? -9.062 -16.125 -10.078 1 97.06 290 VAL B O 1
ATOM 5244 N N . LEU B 1 291 ? -11.062 -15.219 -10.438 1 97.5 291 LEU B N 1
ATOM 5245 C CA . LEU B 1 291 ? -10.508 -14.031 -11.07 1 97.5 291 LEU B CA 1
ATOM 5246 C C . LEU B 1 291 ? -10.391 -12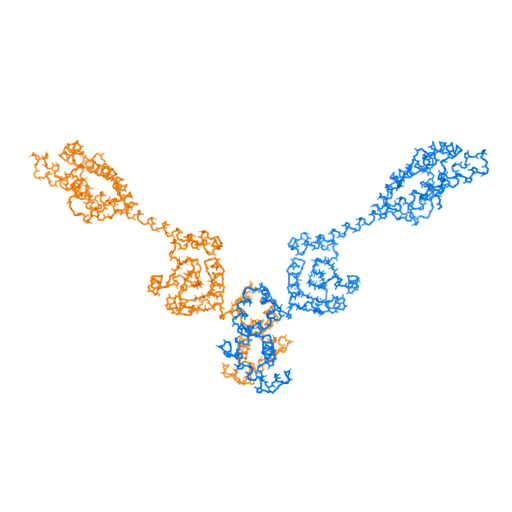.883 -10.07 1 97.5 291 LEU B C 1
ATOM 5248 O O . LEU B 1 291 ? -11.25 -12.727 -9.195 1 97.5 291 LEU B O 1
ATOM 5252 N N . LEU B 1 292 ? -9.352 -12.039 -10.203 1 97.56 292 LEU B N 1
ATOM 5253 C CA . LEU B 1 292 ? -9.211 -10.891 -9.32 1 97.56 292 LEU B CA 1
ATOM 5254 C C . LEU B 1 292 ? -10.469 -10.031 -9.344 1 97.56 292 LEU B C 1
ATOM 5256 O O . LEU B 1 292 ? -10.867 -9.477 -8.312 1 97.56 292 LEU B O 1
ATOM 5260 N N . GLU B 1 293 ? -11.078 -9.938 -10.477 1 95.06 293 GLU B N 1
ATOM 5261 C CA . GLU B 1 293 ? -12.25 -9.086 -10.641 1 95.06 293 GLU B CA 1
ATOM 5262 C C . GLU B 1 293 ? -13.398 -9.539 -9.742 1 95.06 293 GLU B C 1
ATOM 5264 O O . GLU B 1 293 ? -14.359 -8.797 -9.523 1 95.06 293 GLU B O 1
ATOM 5269 N N . GLU B 1 294 ? -13.273 -10.719 -9.273 1 94.75 294 GLU B N 1
ATOM 5270 C CA . GLU B 1 294 ? -14.289 -11.25 -8.375 1 94.75 294 GLU B CA 1
ATOM 5271 C C . GLU B 1 294 ? -13.93 -11 -6.914 1 94.75 294 GLU B C 1
ATOM 5273 O O . GLU B 1 294 ? -14.672 -11.383 -6.008 1 94.75 294 GLU B O 1
ATOM 5278 N N . ARG B 1 295 ? -12.781 -10.352 -6.711 1 96.56 295 ARG B N 1
ATOM 5279 C CA . ARG B 1 295 ? -12.25 -10.32 -5.352 1 96.56 295 ARG B CA 1
ATOM 5280 C C . ARG B 1 295 ? -11.742 -8.922 -4.992 1 96.56 295 ARG B C 1
ATOM 5282 O O . ARG B 1 295 ? -10.938 -8.766 -4.074 1 96.56 295 ARG B O 1
ATOM 5289 N N . TYR B 1 296 ? -12.195 -7.863 -5.641 1 96.44 296 TYR B N 1
ATOM 5290 C CA . TYR B 1 296 ? -11.617 -6.531 -5.465 1 96.44 296 TYR B CA 1
ATOM 5291 C C . TYR B 1 296 ? -11.734 -6.078 -4.016 1 96.44 296 TYR B C 1
ATOM 5293 O O . TYR B 1 296 ? -10.75 -5.633 -3.418 1 96.44 296 TYR B O 1
ATOM 5301 N N . PRO B 1 297 ? -12.938 -6.191 -3.332 1 96.25 297 PRO B N 1
ATOM 5302 C CA . PRO B 1 297 ? -13.008 -5.738 -1.94 1 96.25 297 PRO B CA 1
ATOM 5303 C C . PRO B 1 297 ? -12.055 -6.5 -1.023 1 96.25 297 PRO B C 1
ATOM 5305 O O . PRO B 1 297 ? -11.352 -5.891 -0.213 1 96.25 297 PRO B O 1
ATOM 5308 N N . GLU B 1 298 ? -12.016 -7.809 -1.203 1 97.25 298 GLU B N 1
ATOM 5309 C CA . GLU B 1 298 ? -11.125 -8.633 -0.396 1 97.25 298 GLU B CA 1
ATOM 5310 C C . GLU B 1 298 ? -9.664 -8.266 -0.636 1 97.25 298 GLU B C 1
ATOM 5312 O O . GLU B 1 298 ? -8.867 -8.219 0.303 1 97.25 298 GLU B O 1
ATOM 5317 N N . ALA B 1 299 ? -9.375 -8.055 -1.9 1 97.5 299 ALA B N 1
ATOM 5318 C CA . ALA B 1 299 ? -8.008 -7.68 -2.258 1 97.5 299 ALA B CA 1
ATOM 5319 C C . ALA B 1 299 ? -7.609 -6.363 -1.602 1 97.5 299 ALA B C 1
ATOM 5321 O O . ALA B 1 299 ? -6.484 -6.219 -1.119 1 97.5 299 ALA B O 1
ATOM 5322 N N . MET B 1 300 ? -8.523 -5.43 -1.567 1 96.5 300 MET B N 1
ATOM 5323 C CA . MET B 1 300 ? -8.266 -4.133 -0.949 1 96.5 300 MET B CA 1
ATOM 5324 C C . MET B 1 300 ? -8.016 -4.281 0.547 1 96.5 300 MET B C 1
ATOM 5326 O O . MET B 1 300 ? -7.141 -3.621 1.104 1 96.5 300 MET B O 1
ATOM 5330 N N . LEU B 1 301 ? -8.766 -5.078 1.182 1 97.38 301 LEU B N 1
ATOM 5331 C CA . LEU B 1 301 ? -8.602 -5.348 2.605 1 97.38 301 LEU B CA 1
ATOM 5332 C C . LEU B 1 301 ? -7.215 -5.91 2.896 1 97.38 301 LEU B C 1
ATOM 5334 O O . LEU B 1 301 ? -6.539 -5.457 3.826 1 97.38 301 LEU B O 1
ATOM 5338 N N . LEU B 1 302 ? -6.773 -6.816 2.072 1 96.25 302 LEU B N 1
ATOM 5339 C CA . LEU B 1 302 ? -5.488 -7.477 2.283 1 96.25 302 LEU B CA 1
ATOM 5340 C C . LEU B 1 302 ? -4.336 -6.504 2.051 1 96.25 302 LEU B C 1
ATOM 5342 O O . LEU B 1 302 ? -3.297 -6.602 2.711 1 96.25 302 LEU B O 1
ATOM 5346 N N . ARG B 1 303 ? -4.52 -5.59 1.138 1 95.62 303 ARG B N 1
ATOM 5347 C CA . ARG B 1 303 ? -3.463 -4.645 0.797 1 95.62 303 ARG B CA 1
ATOM 5348 C C . ARG B 1 303 ? -3.312 -3.58 1.88 1 95.62 303 ARG B C 1
ATOM 5350 O O . ARG B 1 303 ? -2.303 -2.875 1.929 1 95.62 303 ARG B O 1
ATOM 5357 N N . SER B 1 304 ? -4.336 -3.42 2.689 1 95.5 304 SER B N 1
ATOM 5358 C CA . SER B 1 304 ? -4.301 -2.422 3.752 1 95.5 304 SER B CA 1
ATOM 5359 C C . SER B 1 304 ? -4.586 -3.051 5.109 1 95.5 304 SER B C 1
ATOM 5361 O O . SER B 1 304 ? -5.59 -2.732 5.75 1 95.5 304 SER B O 1
ATOM 5363 N N . PRO B 1 305 ? -3.639 -3.779 5.594 1 94.69 305 PRO B N 1
ATOM 5364 C CA . PRO B 1 305 ? -3.904 -4.527 6.824 1 94.69 305 PRO B CA 1
ATOM 5365 C C . PRO B 1 305 ? -4.137 -3.621 8.031 1 94.69 305 PRO B C 1
ATOM 5367 O O . PRO B 1 305 ? -4.953 -3.939 8.898 1 94.69 305 PRO B O 1
ATOM 5370 N N . ASP B 1 306 ? -3.414 -2.535 8.133 1 93.94 306 ASP B N 1
ATOM 5371 C CA . ASP B 1 306 ? -3.58 -1.614 9.258 1 93.94 306 ASP B CA 1
ATOM 5372 C C . ASP B 1 306 ? -4.977 -0.997 9.258 1 93.94 306 ASP B C 1
ATOM 5374 O O . ASP B 1 306 ? -5.656 -0.99 10.281 1 93.94 306 ASP B O 1
ATOM 5378 N N . LEU B 1 307 ? -5.492 -0.507 8.133 1 95.62 307 LEU B N 1
ATOM 5379 C CA . LEU B 1 307 ? -6.836 0.053 8.008 1 95.62 307 LEU B CA 1
ATOM 5380 C C . LEU B 1 307 ? -7.895 -1.016 8.266 1 95.62 307 LEU B C 1
ATOM 5382 O O . LEU B 1 307 ? -8.922 -0.741 8.891 1 95.62 307 LEU B O 1
ATOM 5386 N N . THR B 1 308 ? -7.602 -2.176 7.703 1 97.12 308 THR B N 1
ATOM 5387 C CA . THR B 1 308 ? -8.531 -3.285 7.871 1 97.12 308 THR B CA 1
ATOM 5388 C C . THR B 1 308 ? -8.703 -3.631 9.352 1 97.12 308 THR B C 1
ATOM 5390 O O . THR B 1 308 ? -9.82 -3.857 9.812 1 97.12 308 THR B O 1
ATOM 5393 N N . GLU B 1 309 ? -7.629 -3.658 10.031 1 95.94 309 GLU B N 1
ATOM 5394 C CA . GLU B 1 309 ? -7.691 -3.926 11.469 1 95.94 309 GLU B CA 1
ATOM 5395 C C . GLU B 1 309 ? -8.508 -2.861 12.195 1 95.94 309 GLU B C 1
ATOM 5397 O O . GLU B 1 309 ? -9.328 -3.182 13.055 1 95.94 309 GLU B O 1
ATOM 5402 N N . LEU B 1 310 ? -8.25 -1.631 11.914 1 95.44 310 LEU B N 1
ATOM 5403 C CA . LEU B 1 310 ? -8.992 -0.532 12.516 1 95.44 310 LEU B CA 1
ATOM 5404 C C . LEU B 1 310 ? -10.484 -0.646 12.195 1 95.44 310 LEU B C 1
ATOM 5406 O O . LEU B 1 310 ? -11.328 -0.476 13.078 1 95.44 310 LEU B O 1
ATOM 5410 N N . LEU B 1 311 ? -10.844 -0.975 10.977 1 96.69 311 LEU B N 1
ATOM 5411 C CA . LEU B 1 311 ? -12.219 -1.144 10.523 1 96.69 311 LEU B CA 1
ATOM 5412 C C . LEU B 1 311 ? -12.906 -2.26 11.305 1 96.69 311 LEU B C 1
ATOM 5414 O O . LEU B 1 311 ? -14.016 -2.072 11.812 1 96.69 311 LEU B O 1
ATOM 5418 N N . VAL B 1 312 ? -12.234 -3.381 11.383 1 97.12 312 VAL B N 1
ATOM 5419 C CA . VAL B 1 312 ? -12.805 -4.539 12.062 1 97.12 312 VAL B CA 1
ATOM 5420 C C . VAL B 1 312 ? -13 -4.227 13.547 1 97.12 312 VAL B C 1
ATOM 5422 O O . VAL B 1 312 ? -14.055 -4.52 14.109 1 97.12 312 VAL B O 1
ATOM 5425 N N . THR B 1 313 ? -12.039 -3.645 14.156 1 95.38 313 THR B N 1
ATOM 5426 C CA . THR B 1 313 ? -12.102 -3.312 15.57 1 95.38 313 THR B CA 1
ATOM 5427 C C . THR B 1 313 ? -13.266 -2.361 15.852 1 95.38 313 THR B C 1
ATOM 5429 O O . THR B 1 313 ? -14.023 -2.557 16.812 1 95.38 313 THR B O 1
ATOM 5432 N N . ARG B 1 314 ? -13.453 -1.433 15.039 1 93.44 314 ARG B N 1
ATOM 5433 C CA . ARG B 1 314 ? -14.516 -0.443 15.219 1 93.44 314 ARG B CA 1
ATOM 5434 C C . ARG B 1 314 ? -15.883 -1.045 14.93 1 93.44 314 ARG B C 1
ATOM 5436 O O . ARG B 1 314 ? -16.844 -0.781 15.656 1 93.44 314 ARG B O 1
ATOM 5443 N N . THR B 1 315 ? -15.938 -1.852 13.891 1 95.81 315 THR B N 1
ATOM 5444 C CA . THR B 1 315 ? -17.219 -2.258 13.336 1 95.81 315 THR B CA 1
ATOM 5445 C C . THR B 1 315 ? -17.703 -3.559 13.977 1 95.81 315 THR B C 1
ATOM 5447 O O . THR B 1 315 ? -18.906 -3.799 14.078 1 95.81 315 THR B O 1
ATOM 5450 N N . LEU B 1 316 ? -16.734 -4.414 14.43 1 96.81 316 LEU B N 1
ATOM 5451 C CA . LEU B 1 316 ? -17.141 -5.727 14.922 1 96.81 316 LEU B CA 1
ATOM 5452 C C . LEU B 1 316 ? -16.453 -6.043 16.25 1 96.81 316 LEU B C 1
ATOM 5454 O O . LEU B 1 316 ? -16.703 -7.094 16.844 1 96.81 316 LEU B O 1
ATOM 5458 N N . GLY B 1 317 ? -15.625 -5.188 16.734 1 96.12 317 GLY B N 1
ATOM 5459 C CA . GLY B 1 317 ? -14.828 -5.43 17.922 1 96.12 317 GLY B CA 1
ATOM 5460 C C . GLY B 1 317 ? -15.625 -5.996 19.078 1 96.12 317 GLY B C 1
ATOM 5461 O O . GLY B 1 317 ? -15.32 -7.082 19.578 1 96.12 317 GLY B O 1
ATOM 5462 N N . PRO B 1 318 ? -16.656 -5.277 19.531 1 96.81 318 PRO B N 1
ATOM 5463 C CA . PRO B 1 318 ? -17.469 -5.727 20.672 1 96.81 318 PRO B CA 1
ATOM 5464 C C . PRO B 1 318 ? -18.094 -7.102 20.438 1 96.81 318 PRO B C 1
ATOM 5466 O O . PRO B 1 318 ? -18.266 -7.871 21.391 1 96.81 318 PRO B O 1
ATOM 5469 N N . VAL B 1 319 ? -18.453 -7.449 19.25 1 97.5 319 VAL B N 1
ATOM 5470 C CA . VAL B 1 319 ? -19.016 -8.758 18.922 1 97.5 319 VAL B CA 1
ATOM 5471 C C . VAL B 1 319 ? -17.906 -9.812 18.984 1 97.5 319 VAL B C 1
ATOM 5473 O O . VAL B 1 319 ? -18.125 -10.906 19.516 1 97.5 319 VAL B O 1
ATOM 5476 N N . LEU B 1 320 ? -16.766 -9.477 18.438 1 96.44 320 LEU B N 1
ATOM 5477 C CA . LEU B 1 320 ? -15.656 -10.422 18.375 1 96.44 320 LEU B CA 1
ATOM 5478 C C . LEU B 1 320 ? -15.125 -10.719 19.781 1 96.44 320 LEU B C 1
ATOM 5480 O O . LEU B 1 320 ? -14.484 -11.75 19.984 1 96.44 320 LEU B O 1
ATOM 5484 N N . ALA B 1 321 ? -15.359 -9.859 20.703 1 96.5 321 ALA B N 1
ATOM 5485 C CA . ALA B 1 321 ? -14.867 -10.008 22.062 1 96.5 321 ALA B CA 1
ATOM 5486 C C . ALA B 1 321 ? -15.742 -10.977 22.859 1 96.5 321 ALA B C 1
ATOM 5488 O O . ALA B 1 321 ? -15.367 -11.406 23.953 1 96.5 321 ALA B O 1
ATOM 5489 N N . LEU B 1 322 ? -16.859 -11.367 22.359 1 97.12 322 LEU B N 1
ATOM 5490 C CA . LEU B 1 322 ? -17.797 -12.258 23.031 1 97.12 322 LEU B CA 1
ATOM 5491 C C . LEU B 1 322 ? -17.266 -13.688 23.062 1 97.12 322 LEU B C 1
ATOM 5493 O O . LEU B 1 322 ? -16.359 -14.031 22.297 1 97.12 322 LEU B O 1
ATOM 5497 N N . PRO B 1 323 ? -17.828 -14.484 23.969 1 97.06 323 PRO B N 1
ATOM 5498 C CA . PRO B 1 323 ? -17.484 -15.906 23.922 1 97.06 323 PRO B CA 1
ATOM 5499 C C . PRO B 1 323 ? -17.797 -16.562 22.578 1 97.06 323 PRO B C 1
ATOM 5501 O O . PRO B 1 323 ? -18.734 -16.141 21.891 1 97.06 323 PRO B O 1
ATOM 5504 N N . GLU B 1 324 ? -17.141 -17.562 22.25 1 95.62 324 GLU B N 1
ATOM 5505 C CA . GLU B 1 324 ? -17.109 -18.172 20.922 1 95.62 324 GLU B CA 1
ATOM 5506 C C . GLU B 1 324 ? -18.5 -18.516 20.438 1 95.62 324 GLU B C 1
ATOM 5508 O O . GLU B 1 324 ? -18.875 -18.172 19.312 1 95.62 324 GLU B O 1
ATOM 5513 N N . ARG B 1 325 ? -19.25 -19.234 21.188 1 95.94 325 ARG B N 1
ATOM 5514 C CA . ARG B 1 325 ? -20.562 -19.688 20.766 1 95.94 325 ARG B CA 1
ATOM 5515 C C . ARG B 1 325 ? -21.469 -18.516 20.406 1 95.94 325 ARG B C 1
ATOM 5517 O O . ARG B 1 325 ? -22.125 -18.516 19.359 1 95.94 325 ARG B O 1
ATOM 5524 N N . GLU B 1 326 ? -21.516 -17.5 21.312 1 96.75 326 GLU B N 1
ATOM 5525 C CA . GLU B 1 326 ? -22.344 -16.328 21.062 1 96.75 326 GLU B CA 1
ATOM 5526 C C . GLU B 1 326 ? -21.812 -15.523 19.875 1 96.75 326 GLU B C 1
ATOM 5528 O O . GLU B 1 326 ? -22.594 -15.039 19.047 1 96.75 326 GLU B O 1
ATOM 5533 N N . ARG B 1 327 ? -20.531 -15.367 19.812 1 97.19 327 ARG B N 1
ATOM 5534 C CA . ARG B 1 327 ? -19.859 -14.664 18.719 1 97.19 327 ARG B CA 1
ATOM 5535 C C . ARG B 1 327 ? -20.25 -15.258 17.375 1 97.19 327 ARG B C 1
ATOM 5537 O O . ARG B 1 327 ? -20.656 -14.539 16.453 1 97.19 327 ARG B O 1
ATOM 5544 N N . GLU B 1 328 ? -20.188 -16.531 17.25 1 96.56 328 GLU B N 1
ATOM 5545 C CA . GLU B 1 328 ? -20.453 -17.234 16 1 96.56 328 GLU B CA 1
ATOM 5546 C C . GLU B 1 328 ? -21.906 -17.062 15.57 1 96.56 328 GLU B C 1
ATOM 5548 O O . GLU B 1 328 ? -22.188 -16.828 14.391 1 96.56 328 GLU B O 1
ATOM 5553 N N . ILE B 1 329 ? -22.781 -17.125 16.484 1 97.38 329 ILE B N 1
ATOM 5554 C CA . ILE B 1 329 ? -24.203 -17.016 16.203 1 97.38 329 ILE B CA 1
ATOM 5555 C C . ILE B 1 329 ? -24.516 -15.602 15.688 1 97.38 329 ILE B C 1
ATOM 5557 O O . ILE B 1 329 ? -25.234 -15.445 14.695 1 97.38 329 ILE B O 1
ATOM 5561 N N . LEU B 1 330 ? -23.953 -14.633 16.359 1 97.88 330 LEU B N 1
ATOM 5562 C CA . LEU B 1 330 ? -24.219 -13.25 15.977 1 97.88 330 LEU B CA 1
ATOM 5563 C C . LEU B 1 330 ? -23.594 -12.922 14.625 1 97.88 330 LEU B C 1
ATOM 5565 O O . LEU B 1 330 ? -24.203 -12.242 13.797 1 97.88 330 LEU B O 1
ATOM 5569 N N . LEU B 1 331 ? -22.375 -13.414 14.406 1 97.62 331 LEU B N 1
ATOM 5570 C CA . LEU B 1 331 ? -21.703 -13.164 13.141 1 97.62 331 LEU B CA 1
ATOM 5571 C C . LEU B 1 331 ? -22.438 -13.836 11.984 1 97.62 331 LEU B C 1
ATOM 5573 O O . LEU B 1 331 ? -22.578 -13.258 10.906 1 97.62 331 LEU B O 1
ATOM 5577 N N . GLU B 1 332 ? -22.891 -15.008 12.18 1 97.56 332 GLU B N 1
ATOM 5578 C CA . GLU B 1 332 ? -23.641 -15.719 11.164 1 97.56 332 GLU B CA 1
ATOM 5579 C C . GLU B 1 332 ? -24.953 -15 10.844 1 97.56 332 GLU B C 1
ATOM 5581 O O . GLU B 1 332 ? -25.359 -14.938 9.68 1 97.56 332 GLU B O 1
ATOM 5586 N N . THR B 1 333 ? -25.578 -14.562 11.914 1 97.88 333 THR B N 1
ATOM 5587 C CA . THR B 1 333 ? -26.812 -13.828 11.734 1 97.88 333 THR B CA 1
ATOM 5588 C C . THR B 1 333 ? -26.594 -12.562 10.914 1 97.88 333 THR B C 1
ATOM 5590 O O . THR B 1 333 ? -27.328 -12.297 9.961 1 97.88 333 THR B O 1
ATOM 5593 N N . LEU B 1 334 ? -25.562 -11.82 11.258 1 97.44 334 LEU B N 1
ATOM 5594 C CA . LEU B 1 334 ? -25.234 -10.586 10.562 1 97.44 334 LEU B CA 1
ATOM 5595 C C . LEU B 1 334 ? -24.906 -10.859 9.094 1 97.44 334 LEU B C 1
ATOM 5597 O O . LEU B 1 334 ? -25.391 -10.148 8.211 1 97.44 334 LEU B O 1
ATOM 5601 N N . ALA B 1 335 ? -24.156 -11.891 8.852 1 97 335 ALA B N 1
ATOM 5602 C CA . ALA B 1 335 ? -23.75 -12.266 7.5 1 97 335 ALA B CA 1
ATOM 5603 C C . ALA B 1 335 ? -24.969 -12.617 6.648 1 97 335 ALA B C 1
ATOM 5605 O O . ALA B 1 335 ? -25.094 -12.148 5.516 1 97 335 ALA B O 1
ATOM 5606 N N . ALA B 1 336 ? -25.844 -13.43 7.18 1 97.19 336 ALA B N 1
ATOM 5607 C CA . ALA B 1 336 ? -27.031 -13.844 6.457 1 97.19 336 ALA B CA 1
ATOM 5608 C C . ALA B 1 336 ? -27.953 -12.648 6.176 1 97.19 336 ALA B C 1
ATOM 5610 O O . ALA B 1 336 ? -28.5 -12.531 5.082 1 97.19 336 ALA B O 1
ATOM 5611 N N . TRP B 1 337 ? -28.141 -11.836 7.172 1 96.62 337 TRP B N 1
ATOM 5612 C CA . TRP B 1 337 ? -28.969 -10.648 7.055 1 96.62 337 TRP B CA 1
ATOM 5613 C C . TRP B 1 337 ? -28.469 -9.719 5.957 1 96.62 337 TRP B C 1
ATOM 5615 O O . TRP B 1 337 ? -29.234 -9.258 5.117 1 96.62 337 TRP B O 1
ATOM 5625 N N . LEU B 1 338 ? -27.172 -9.477 5.906 1 95.06 338 LEU B N 1
ATOM 5626 C CA . LEU B 1 338 ? -26.562 -8.641 4.875 1 95.06 338 LEU B CA 1
ATOM 5627 C C . LEU B 1 338 ? -26.703 -9.289 3.5 1 95.06 338 LEU B C 1
ATOM 5629 O O . LEU B 1 338 ? -27 -8.602 2.516 1 95.06 338 LEU B O 1
ATOM 5633 N N . ALA B 1 339 ? -26.484 -10.57 3.451 1 93.75 339 ALA B N 1
ATOM 5634 C CA . ALA B 1 339 ? -26.578 -11.305 2.191 1 93.75 339 ALA B CA 1
ATOM 5635 C C . ALA B 1 339 ? -27.984 -11.227 1.603 1 93.75 339 ALA B C 1
ATOM 5637 O O . ALA B 1 339 ? -28.156 -11.305 0.384 1 93.75 339 ALA B O 1
ATOM 5638 N N . GLU B 1 340 ? -28.891 -11.078 2.51 1 92.69 340 GLU B N 1
ATOM 5639 C CA . GLU B 1 340 ? -30.281 -11.008 2.08 1 92.69 340 GLU B CA 1
ATOM 5640 C C . GLU B 1 340 ? -30.781 -9.562 2.076 1 92.69 340 GLU B C 1
ATOM 5642 O O . GLU B 1 340 ? -31.953 -9.305 2.381 1 92.69 340 GLU B O 1
ATOM 5647 N N . ASN B 1 341 ? -29.875 -8.641 1.856 1 88.44 341 ASN B N 1
ATOM 5648 C CA . ASN B 1 341 ? -30.172 -7.227 1.681 1 88.44 341 ASN B CA 1
ATOM 5649 C C . ASN B 1 341 ? -30.906 -6.656 2.896 1 88.44 341 ASN B C 1
ATOM 5651 O O . ASN B 1 341 ? -31.906 -5.965 2.752 1 88.44 341 ASN B O 1
ATOM 5655 N N . CYS B 1 342 ? -30.594 -7.148 4.023 1 93 342 CYS B N 1
ATOM 5656 C CA . CYS B 1 342 ? -31.031 -6.621 5.309 1 93 342 CYS B CA 1
ATOM 5657 C C . CYS B 1 342 ? -32.5 -6.926 5.547 1 93 342 CYS B C 1
ATOM 5659 O O . CYS B 1 342 ? -33.25 -6.082 6.059 1 93 342 CYS B O 1
ATOM 5661 N N . SER B 1 343 ? -32.875 -8.047 5.07 1 91.75 343 SER B N 1
ATOM 5662 C CA . SER B 1 343 ? -34.219 -8.539 5.352 1 91.75 343 SER B CA 1
ATOM 5663 C C . SER B 1 343 ? -34.188 -9.664 6.391 1 91.75 343 SER B C 1
ATOM 5665 O O . SER B 1 343 ? -33.75 -10.773 6.094 1 91.75 343 SER B O 1
ATOM 5667 N N . ALA B 1 344 ? -34.75 -9.359 7.531 1 94.56 344 ALA B N 1
ATOM 5668 C CA . ALA B 1 344 ? -34.812 -10.383 8.57 1 94.56 344 ALA B CA 1
ATOM 5669 C C . ALA B 1 344 ? -35.688 -11.547 8.133 1 94.56 344 ALA B C 1
ATOM 5671 O O . ALA B 1 344 ? -35.406 -12.703 8.445 1 94.56 344 ALA B O 1
ATOM 5672 N N . ALA B 1 345 ? -36.688 -11.219 7.383 1 94.88 345 ALA B N 1
ATOM 5673 C CA . ALA B 1 345 ? -37.625 -12.227 6.891 1 94.88 345 ALA B CA 1
ATOM 5674 C C . ALA B 1 345 ? -36.906 -13.211 5.953 1 94.88 345 ALA B C 1
ATOM 5676 O O . ALA B 1 345 ? -37.156 -14.422 6.02 1 94.88 345 ALA B O 1
ATOM 5677 N N . ASN B 1 346 ? -36.094 -12.734 5.125 1 94.94 346 ASN B N 1
ATOM 5678 C CA . ASN B 1 346 ? -35.406 -13.578 4.164 1 94.94 346 ASN B CA 1
ATOM 5679 C C . ASN B 1 346 ? -34.219 -14.328 4.812 1 94.94 346 ASN B C 1
ATOM 5681 O O . ASN B 1 346 ? -33.875 -15.43 4.395 1 94.94 346 ASN B O 1
ATOM 5685 N N . ALA B 1 347 ? -33.656 -13.766 5.84 1 96 347 ALA B N 1
ATOM 5686 C CA . ALA B 1 347 ? -32.5 -14.367 6.504 1 96 347 ALA B CA 1
ATOM 5687 C C . ALA B 1 347 ? -32.938 -15.5 7.43 1 96 347 ALA B C 1
ATOM 5689 O O . ALA B 1 347 ? -32.188 -16.453 7.652 1 96 347 ALA B O 1
ATOM 5690 N N . ALA B 1 348 ? -34.094 -15.461 7.961 1 97.19 348 ALA B N 1
ATOM 5691 C CA . ALA B 1 348 ? -34.594 -16.375 8.992 1 97.19 348 ALA B CA 1
ATOM 5692 C C . ALA B 1 348 ? -34.531 -17.828 8.516 1 97.19 348 ALA B C 1
ATOM 5694 O O . ALA B 1 348 ? -33.969 -18.688 9.195 1 97.19 348 ALA B O 1
ATOM 5695 N N . PRO B 1 349 ? -35.062 -18.125 7.336 1 96.94 349 PRO B N 1
ATOM 5696 C CA . PRO B 1 349 ? -35 -19.5 6.871 1 96.94 349 PRO B CA 1
ATOM 5697 C C . PRO B 1 349 ? -33.562 -20.031 6.727 1 96.94 349 PRO B C 1
ATOM 5699 O O . PRO B 1 349 ? -33.312 -21.219 6.969 1 96.94 349 PRO B O 1
ATOM 5702 N N . LEU B 1 350 ? -32.656 -19.172 6.324 1 95.81 350 LEU B N 1
ATOM 5703 C CA . LEU B 1 350 ? -31.281 -19.578 6.129 1 95.81 350 LEU B CA 1
ATOM 5704 C C . LEU B 1 350 ? -30.625 -19.922 7.461 1 95.81 350 LEU B C 1
ATOM 5706 O O . LEU B 1 350 ? -29.703 -20.734 7.512 1 95.81 350 LEU B O 1
ATOM 5710 N N . LEU B 1 351 ? -31.109 -19.266 8.508 1 96.69 351 LEU B N 1
ATOM 5711 C CA . LEU B 1 351 ? -30.547 -19.469 9.836 1 96.69 351 LEU B CA 1
ATOM 5712 C C . LEU B 1 351 ? -31.359 -20.469 10.641 1 96.69 351 LEU B C 1
ATOM 5714 O O . LEU B 1 351 ? -31.031 -20.75 11.797 1 96.69 351 LEU B O 1
ATOM 5718 N N . HIS B 1 352 ? -32.438 -20.938 10.055 1 96.44 352 HIS B N 1
ATOM 5719 C CA . HIS B 1 352 ? -33.312 -21.922 10.672 1 96.44 352 HIS B CA 1
ATOM 5720 C C . HIS B 1 352 ? -33.844 -21.422 12.008 1 96.44 352 HIS B C 1
ATOM 5722 O O . HIS B 1 352 ? -33.781 -22.125 13.016 1 96.44 352 HIS B O 1
ATOM 5728 N N . CYS B 1 353 ? -34.312 -20.219 11.977 1 96.38 353 CYS B N 1
ATOM 5729 C CA . CYS B 1 353 ? -34.969 -19.625 13.141 1 96.38 353 CYS B CA 1
ATOM 5730 C C . CYS B 1 353 ? -36.094 -18.672 12.734 1 96.38 353 CYS B C 1
ATOM 5732 O O . CYS B 1 353 ? -36.312 -18.469 11.539 1 96.38 353 CYS B O 1
ATOM 5734 N N . HIS B 1 354 ? -36.844 -18.297 13.695 1 96.12 354 HIS B N 1
ATOM 5735 C CA . HIS B 1 354 ? -37.938 -17.375 13.445 1 96.12 354 HIS B CA 1
ATOM 5736 C C . HIS B 1 354 ? -37.438 -15.969 13.172 1 96.12 354 HIS B C 1
ATOM 5738 O O . HIS B 1 354 ? -36.375 -15.578 13.688 1 96.12 354 HIS B O 1
ATOM 5744 N N . ARG B 1 355 ? -38.219 -15.25 12.453 1 96.75 355 ARG B N 1
ATOM 5745 C CA . ARG B 1 355 ? -37.844 -13.891 12.094 1 96.75 355 ARG B CA 1
ATOM 5746 C C . ARG B 1 355 ? -37.594 -13.047 13.336 1 96.75 355 ARG B C 1
ATOM 5748 O O . ARG B 1 355 ? -36.719 -12.195 13.344 1 96.75 355 ARG B O 1
ATOM 5755 N N . ASN B 1 356 ? -38.312 -13.258 14.406 1 96.5 356 ASN B N 1
ATOM 5756 C CA . ASN B 1 356 ? -38.156 -12.492 15.633 1 96.5 356 ASN B CA 1
ATOM 5757 C C . ASN B 1 356 ? -36.812 -12.781 16.312 1 96.5 356 ASN B C 1
ATOM 5759 O O . ASN B 1 356 ? -36.219 -11.891 16.922 1 96.5 356 ASN B O 1
ATOM 5763 N N . THR B 1 357 ? -36.344 -14.016 16.203 1 97.12 357 THR B N 1
ATOM 5764 C CA . THR B 1 357 ? -35.062 -14.375 16.719 1 97.12 357 THR B CA 1
ATOM 5765 C C . THR B 1 357 ? -33.938 -13.617 15.992 1 97.12 357 THR B C 1
ATOM 5767 O O . THR B 1 357 ? -33 -13.125 16.625 1 97.12 357 THR B O 1
ATOM 5770 N N . VAL B 1 358 ? -34.125 -13.539 14.656 1 97.75 358 VAL B N 1
ATOM 5771 C CA . VAL B 1 358 ? -33.156 -12.789 13.852 1 97.75 358 VAL B CA 1
ATOM 5772 C C . VAL B 1 358 ? -33.156 -11.328 14.281 1 97.75 358 VAL B C 1
ATOM 5774 O O . VAL B 1 358 ? -32.094 -10.742 14.484 1 97.75 358 VAL B O 1
ATOM 5777 N N . ILE B 1 359 ? -34.312 -10.766 14.469 1 97.75 359 ILE B N 1
ATOM 5778 C CA . ILE B 1 359 ? -34.469 -9.359 14.844 1 97.75 359 ILE B CA 1
ATOM 5779 C C . ILE B 1 359 ? -33.812 -9.133 16.203 1 97.75 359 ILE B C 1
ATOM 5781 O O . ILE B 1 359 ? -33.125 -8.141 16.406 1 97.75 359 ILE B O 1
ATOM 5785 N N . ASN B 1 360 ? -34.031 -10.023 17.109 1 97.69 360 ASN B N 1
ATOM 5786 C CA . ASN B 1 360 ? -33.469 -9.914 18.438 1 97.69 360 ASN B CA 1
ATOM 5787 C C . ASN B 1 360 ? -31.938 -9.953 18.391 1 97.69 360 ASN B C 1
ATOM 5789 O O . ASN B 1 360 ? -31.281 -9.188 19.094 1 97.69 360 ASN B O 1
ATOM 5793 N N . ARG B 1 361 ? -31.422 -10.867 17.641 1 97.94 361 ARG B N 1
ATOM 5794 C CA . ARG B 1 361 ? -29.969 -10.977 17.516 1 97.94 361 ARG B CA 1
ATOM 5795 C C . ARG B 1 361 ? -29.375 -9.711 16.906 1 97.94 361 ARG B C 1
ATOM 5797 O O . ARG B 1 361 ? -28.312 -9.25 17.328 1 97.94 361 ARG B O 1
ATOM 5804 N N . LEU B 1 362 ? -30.062 -9.141 15.93 1 98.06 362 LEU B N 1
ATOM 5805 C CA . LEU B 1 362 ? -29.594 -7.914 15.289 1 98.06 362 LEU B CA 1
ATOM 5806 C C . LEU B 1 362 ? -29.641 -6.742 16.266 1 98.06 362 LEU B C 1
ATOM 5808 O O . LEU B 1 362 ? -28.75 -5.895 16.266 1 98.06 362 LEU B O 1
ATOM 5812 N N . GLN B 1 363 ? -30.656 -6.68 17.062 1 97.62 363 GLN B N 1
ATOM 5813 C CA . GLN B 1 363 ? -30.734 -5.652 18.094 1 97.62 363 GLN B CA 1
ATOM 5814 C C . GLN B 1 363 ? -29.609 -5.785 19.109 1 97.62 363 GLN B C 1
ATOM 5816 O O . GLN B 1 363 ? -29.047 -4.785 19.562 1 97.62 363 GLN B O 1
ATOM 5821 N N . ARG B 1 364 ? -29.359 -6.98 19.453 1 97.69 364 ARG B N 1
ATOM 5822 C CA . ARG B 1 364 ? -28.219 -7.234 20.344 1 97.69 364 ARG B CA 1
ATOM 5823 C C . ARG B 1 364 ? -26.922 -6.719 19.734 1 97.69 364 ARG B C 1
ATOM 5825 O O . ARG B 1 364 ? -26.109 -6.098 20.422 1 97.69 364 ARG B O 1
ATOM 5832 N N . ILE B 1 365 ? -26.703 -6.984 18.469 1 97.81 365 ILE B N 1
ATOM 5833 C CA . ILE B 1 365 ? -25.516 -6.52 17.766 1 97.81 365 ILE B CA 1
ATOM 5834 C C . ILE B 1 365 ? -25.469 -4.992 17.766 1 97.81 365 ILE B C 1
ATOM 5836 O O . ILE B 1 365 ? -24.438 -4.391 18.078 1 97.81 365 ILE B O 1
ATOM 5840 N N . ALA B 1 366 ? -26.578 -4.391 17.422 1 97.38 366 ALA B N 1
ATOM 5841 C CA . ALA B 1 366 ? -26.672 -2.934 17.406 1 97.38 366 ALA B CA 1
ATOM 5842 C C . ALA B 1 366 ? -26.328 -2.338 18.766 1 97.38 366 ALA B C 1
ATOM 5844 O O . ALA B 1 366 ? -25.625 -1.332 18.844 1 97.38 366 ALA B O 1
ATOM 5845 N N . THR B 1 367 ? -26.828 -2.947 19.766 1 97.38 367 THR B N 1
ATOM 5846 C CA . THR B 1 367 ? -26.562 -2.494 21.141 1 97.38 367 THR B CA 1
ATOM 5847 C C . THR B 1 367 ? -25.078 -2.619 21.469 1 97.38 367 THR B C 1
ATOM 5849 O O . THR B 1 367 ? -24.484 -1.698 22.031 1 97.38 367 THR B O 1
ATOM 5852 N N . LEU B 1 368 ? -24.516 -3.752 21.156 1 96.81 368 LEU B N 1
ATOM 5853 C CA . LEU B 1 368 ? -23.094 -3.984 21.406 1 96.81 368 LEU B CA 1
ATOM 5854 C C . LEU B 1 368 ? -22.234 -2.955 20.672 1 96.81 368 LEU B C 1
ATOM 5856 O O . LEU B 1 368 ? -21.234 -2.486 21.203 1 96.81 368 LEU B O 1
ATOM 5860 N N . LEU B 1 369 ? -22.641 -2.621 19.469 1 95.12 369 LEU B N 1
ATOM 5861 C CA . LEU B 1 369 ? -21.844 -1.732 18.641 1 95.12 369 LEU B CA 1
ATOM 5862 C C . LEU B 1 369 ? -22.125 -0.271 18.969 1 95.12 369 LEU B C 1
ATOM 5864 O O . LEU B 1 369 ? -21.328 0.612 18.641 1 95.12 369 LEU B O 1
ATOM 5868 N N . GLY B 1 370 ? -23.281 0.013 19.516 1 94.19 370 GLY B N 1
ATOM 5869 C CA . GLY B 1 370 ? -23.656 1.367 19.875 1 94.19 370 GLY B CA 1
ATOM 5870 C C . GLY B 1 370 ? -24.047 2.211 18.672 1 94.19 370 GLY B C 1
ATOM 5871 O O . GLY B 1 370 ? -23.859 3.43 18.672 1 94.19 370 GLY B O 1
ATOM 5872 N N . ARG B 1 371 ? -24.469 1.579 17.594 1 92.19 371 ARG B N 1
ATOM 5873 C CA . ARG B 1 371 ? -24.875 2.285 16.391 1 92.19 371 ARG B CA 1
ATOM 5874 C C . ARG B 1 371 ? -25.891 1.467 15.594 1 92.19 371 ARG B C 1
ATOM 5876 O O . ARG B 1 371 ? -25.938 0.241 15.719 1 92.19 371 ARG B O 1
ATOM 5883 N N . PRO B 1 372 ? -26.641 2.178 14.805 1 93.38 372 PRO B N 1
ATOM 5884 C CA . PRO B 1 372 ? -27.594 1.454 13.961 1 93.38 372 PRO B CA 1
ATOM 5885 C C . PRO B 1 372 ? -26.906 0.605 12.891 1 93.38 372 PRO B C 1
ATOM 5887 O O . PRO B 1 372 ? -25.812 0.963 12.414 1 93.38 372 PRO B O 1
ATOM 5890 N N . LEU B 1 373 ? -27.562 -0.491 12.523 1 95.25 373 LEU B N 1
ATOM 5891 C CA . LEU B 1 373 ? -27 -1.402 11.531 1 95.25 373 LEU B CA 1
ATOM 5892 C C . LEU B 1 373 ? -27.453 -1.022 10.125 1 95.25 373 LEU B C 1
ATOM 5894 O O . LEU B 1 373 ? -26.891 -1.501 9.141 1 95.25 373 LEU B O 1
ATOM 5898 N N . GLU B 1 374 ? -28.406 -0.164 10.047 1 90.94 374 GLU B N 1
ATOM 5899 C CA . GLU B 1 374 ? -29.016 0.168 8.766 1 90.94 374 GLU B CA 1
ATOM 5900 C C . GLU B 1 374 ? -28.328 1.361 8.109 1 90.94 374 GLU B C 1
ATOM 5902 O O . GLU B 1 374 ? -27.672 2.154 8.789 1 90.94 374 GLU B O 1
ATOM 5907 N N . GLY B 1 375 ? -28.531 1.418 6.781 1 91.56 375 GLY B N 1
ATOM 5908 C CA . GLY B 1 375 ? -27.938 2.494 6.008 1 91.56 375 GLY B CA 1
ATOM 5909 C C . GLY B 1 375 ? -26.781 2.031 5.137 1 91.56 375 GLY B C 1
ATOM 5910 O O . GLY B 1 375 ? -26.156 1.01 5.418 1 91.56 375 GLY B O 1
ATOM 5911 N N . GLN B 1 376 ? -26.531 2.83 4.125 1 92.38 376 GLN B N 1
ATOM 5912 C CA . GLN B 1 376 ? -25.531 2.465 3.131 1 92.38 376 GLN B CA 1
ATOM 5913 C C . GLN B 1 376 ? -24.141 2.334 3.768 1 92.38 376 GLN B C 1
ATOM 5915 O O . GLN B 1 376 ? -23.422 1.376 3.496 1 92.38 376 GLN B O 1
ATOM 5920 N N . ARG B 1 377 ? -23.781 3.311 4.602 1 93 377 ARG B N 1
ATOM 5921 C CA . ARG B 1 377 ? -22.469 3.312 5.223 1 93 377 ARG B CA 1
ATOM 5922 C C . ARG B 1 377 ? -22.297 2.102 6.133 1 93 377 ARG B C 1
ATOM 5924 O O . ARG B 1 377 ? -21.266 1.422 6.074 1 93 377 ARG B O 1
ATOM 5931 N N . ALA B 1 378 ? -23.219 1.93 6.938 1 94.44 378 ALA B N 1
ATOM 5932 C CA . ALA B 1 378 ? -23.172 0.773 7.828 1 94.44 378 ALA B CA 1
ATOM 5933 C C . ALA B 1 378 ? -23.078 -0.527 7.035 1 94.44 378 ALA B C 1
ATOM 5935 O O . ALA B 1 378 ? -22.281 -1.406 7.363 1 94.44 378 ALA B O 1
ATOM 5936 N N . TYR B 1 379 ? -23.891 -0.662 6 1 94.81 379 TYR B N 1
ATOM 5937 C CA . TYR B 1 379 ? -23.891 -1.847 5.148 1 94.81 379 TYR B CA 1
ATOM 5938 C C . TYR B 1 379 ? -22.5 -2.107 4.586 1 94.81 379 TYR B C 1
ATOM 5940 O O . TYR B 1 379 ? -22 -3.236 4.633 1 94.81 379 TYR B O 1
ATOM 5948 N N . LEU B 1 380 ? -21.922 -1.062 4.102 1 95.31 380 LEU B N 1
ATOM 5949 C CA . LEU B 1 380 ? -20.594 -1.157 3.49 1 95.31 380 LEU B CA 1
ATOM 5950 C C . LEU B 1 380 ? -19.547 -1.577 4.52 1 95.31 380 LEU B C 1
ATOM 5952 O O . LEU B 1 380 ? -18.812 -2.535 4.297 1 95.31 380 LEU B O 1
ATOM 5956 N N . GLU B 1 381 ? -19.516 -0.907 5.609 1 96.56 381 GLU B N 1
ATOM 5957 C CA . GLU B 1 381 ? -18.516 -1.154 6.629 1 96.56 381 GLU B CA 1
ATOM 5958 C C . GLU B 1 381 ? -18.672 -2.541 7.246 1 96.56 381 GLU B C 1
ATOM 5960 O O . GLU B 1 381 ? -17.688 -3.252 7.461 1 96.56 381 GLU B O 1
ATOM 5965 N N . LEU B 1 382 ? -19.891 -2.896 7.535 1 96.88 382 LEU B N 1
ATOM 5966 C CA . LEU B 1 382 ? -20.156 -4.215 8.109 1 96.88 382 LEU B CA 1
ATOM 5967 C C . LEU B 1 382 ? -19.781 -5.316 7.125 1 96.88 382 LEU B C 1
ATOM 5969 O O . LEU B 1 382 ? -19.203 -6.332 7.516 1 96.88 382 LEU B O 1
ATOM 5973 N N . SER B 1 383 ? -20.141 -5.141 5.848 1 96.94 383 SER B N 1
ATOM 5974 C CA . SER B 1 383 ? -19.797 -6.121 4.82 1 96.94 383 SER B CA 1
ATOM 5975 C C . SER B 1 383 ? -18.297 -6.285 4.684 1 96.94 383 SER B C 1
ATOM 5977 O O . SER B 1 383 ? -17.797 -7.41 4.625 1 96.94 383 SER B O 1
ATOM 5979 N N . LEU B 1 384 ? -17.609 -5.156 4.656 1 97.25 384 LEU B N 1
ATOM 5980 C CA . LEU B 1 384 ? -16.156 -5.191 4.539 1 97.25 384 LEU B CA 1
ATOM 5981 C C . LEU B 1 384 ? -15.523 -5.832 5.773 1 97.25 384 LEU B C 1
ATOM 5983 O O . LEU B 1 384 ? -14.586 -6.629 5.656 1 97.25 384 LEU B O 1
ATOM 5987 N N . ALA B 1 385 ? -16 -5.453 6.922 1 97.62 385 ALA B N 1
ATOM 5988 C CA . ALA B 1 385 ? -15.461 -6.012 8.164 1 97.62 385 ALA B CA 1
ATOM 5989 C C . ALA B 1 385 ? -15.68 -7.52 8.227 1 97.62 385 ALA B C 1
ATOM 5991 O O . ALA B 1 385 ? -14.781 -8.266 8.633 1 97.62 385 ALA B O 1
ATOM 5992 N N . LEU B 1 386 ? -16.828 -7.98 7.828 1 96.94 386 LEU B N 1
ATOM 5993 C CA . LEU B 1 386 ? -17.109 -9.414 7.809 1 96.94 386 LEU B CA 1
ATOM 5994 C C . LEU B 1 386 ? -16.203 -10.133 6.824 1 96.94 386 LEU B C 1
ATOM 5996 O O . LEU B 1 386 ? -15.695 -11.219 7.121 1 96.94 386 LEU B O 1
ATOM 6000 N N . ALA B 1 387 ? -16.047 -9.539 5.688 1 96.06 387 ALA B N 1
ATOM 6001 C CA . ALA B 1 387 ? -15.117 -10.109 4.707 1 96.06 387 ALA B CA 1
ATOM 6002 C C . ALA B 1 387 ? -13.711 -10.227 5.277 1 96.06 387 ALA B C 1
ATOM 6004 O O . ALA B 1 387 ? -13.023 -11.227 5.039 1 96.06 387 ALA B O 1
ATOM 6005 N N . ALA B 1 388 ? -13.305 -9.234 5.977 1 97 388 ALA B N 1
ATOM 6006 C CA . ALA B 1 388 ? -11.977 -9.227 6.598 1 97 388 ALA B CA 1
ATOM 6007 C C . ALA B 1 388 ? -11.844 -10.375 7.598 1 97 388 ALA B C 1
ATOM 6009 O O . ALA B 1 388 ? -10.805 -11.047 7.637 1 97 388 ALA B O 1
ATOM 6010 N N . VAL B 1 389 ? -12.844 -10.555 8.391 1 95.44 389 VAL B N 1
ATOM 6011 C CA . VAL B 1 389 ? -12.836 -11.625 9.383 1 95.44 389 VAL B CA 1
ATOM 6012 C C . VAL B 1 389 ? -12.75 -12.977 8.68 1 95.44 389 VAL B C 1
ATOM 6014 O O . VAL B 1 389 ? -12.008 -13.867 9.109 1 95.44 389 VAL B O 1
ATOM 6017 N N . GLU B 1 390 ? -13.461 -13.141 7.59 1 92.5 390 GLU B N 1
ATOM 6018 C CA . GLU B 1 390 ? -13.453 -14.383 6.816 1 92.5 390 GLU B CA 1
ATOM 6019 C C . GLU B 1 390 ? -12.07 -14.648 6.223 1 92.5 390 GLU B C 1
ATOM 6021 O O . GLU B 1 390 ? -11.656 -15.805 6.094 1 92.5 390 GLU B O 1
ATOM 6026 N N . LEU B 1 391 ? -11.422 -13.57 5.855 1 93.12 391 LEU B N 1
ATOM 6027 C CA . LEU B 1 391 ? -10.086 -13.68 5.273 1 93.12 391 LEU B CA 1
ATOM 6028 C C . LEU B 1 391 ? -9.055 -14.023 6.34 1 93.12 391 LEU B C 1
ATOM 6030 O O . LEU B 1 391 ? -7.945 -14.453 6.02 1 93.12 391 LEU B O 1
ATOM 6034 N N . GLY B 1 392 ? -9.352 -13.906 7.633 1 85.12 392 GLY B N 1
ATOM 6035 C CA . GLY B 1 392 ? -8.383 -14.07 8.703 1 85.12 392 GLY B CA 1
ATOM 6036 C C . GLY B 1 392 ? -7.484 -12.859 8.883 1 85.12 392 GLY B C 1
ATOM 6037 O O . GLY B 1 392 ? -6.387 -12.977 9.438 1 85.12 392 GLY B O 1
ATOM 6038 N N . ALA B 1 393 ? -7.754 -11.883 8.258 1 65.44 393 ALA B N 1
ATOM 6039 C CA . ALA B 1 393 ? -6.91 -10.688 8.258 1 65.44 393 ALA B CA 1
ATOM 6040 C C . ALA B 1 393 ? -6.941 -10.008 9.625 1 65.44 393 ALA B C 1
ATOM 6042 O O . ALA B 1 393 ? -6.109 -9.141 9.914 1 65.44 393 ALA B O 1
ATOM 6043 N N . ALA B 1 394 ? -7.906 -10.203 10.562 1 59.28 394 ALA B N 1
ATOM 6044 C CA . ALA B 1 394 ? -7.98 -9.547 11.859 1 59.28 394 ALA B CA 1
ATOM 6045 C C . ALA B 1 394 ? -7.23 -10.352 12.922 1 59.28 394 ALA B C 1
ATOM 6047 O O . ALA B 1 394 ? -7.168 -9.945 14.086 1 59.28 394 ALA B O 1
ATOM 6048 N N . GLU B 1 395 ? -6.742 -11.547 12.75 1 50.75 395 GLU B N 1
ATOM 6049 C CA . GLU B 1 395 ? -6.168 -12.383 13.797 1 50.75 395 GLU B CA 1
ATOM 6050 C C . GLU B 1 395 ? -4.723 -11.984 14.086 1 50.75 395 GLU B C 1
ATOM 6052 O O . GLU B 1 395 ? -3.801 -12.422 13.391 1 50.75 395 GLU B O 1
ATOM 6057 N N . SER B 1 396 ? -4.418 -10.766 14.062 1 40.81 396 SER B N 1
ATOM 6058 C CA . SER B 1 396 ? -3.088 -10.539 14.617 1 40.81 396 SER B CA 1
ATOM 6059 C C . SER B 1 396 ? -2.996 -11.039 16.062 1 40.81 396 SER B C 1
ATOM 6061 O O . SER B 1 396 ? -3.711 -10.555 16.938 1 40.81 396 SER B O 1
ATOM 6063 N N . ASP B 1 397 ? -2.98 -12.312 16.344 1 35.5 397 ASP B N 1
ATOM 6064 C CA . ASP B 1 397 ? -2.383 -12.648 17.625 1 35.5 397 ASP B CA 1
ATOM 6065 C C . ASP B 1 397 ? -1.061 -11.914 17.828 1 35.5 397 ASP B C 1
ATOM 6067 O O . ASP B 1 397 ? -0.278 -11.758 16.891 1 35.5 397 ASP B O 1
#

Solvent-accessible surface area (backbone atoms only — not comparable to full-atom values): 41707 Å² total; per-residue (Å²): 133,79,67,78,71,77,69,68,55,50,72,68,41,26,52,40,26,54,60,49,57,77,41,43,72,60,52,31,54,51,41,56,49,51,58,69,64,48,62,62,88,58,47,60,54,81,74,52,52,70,67,58,49,50,51,50,45,38,52,51,55,51,48,52,32,32,45,44,39,53,78,45,80,64,91,73,64,34,61,66,32,22,50,50,18,34,52,35,38,75,54,64,39,53,66,70,38,51,54,48,49,52,49,51,45,47,49,52,51,52,50,53,40,56,72,69,44,85,85,59,53,73,71,51,52,54,49,46,50,52,49,51,50,51,49,46,50,49,33,49,52,20,18,52,52,30,21,50,50,42,49,50,50,49,52,50,50,52,47,48,50,51,48,51,52,52,51,38,36,55,70,37,51,19,63,41,63,69,52,31,48,50,51,16,59,77,65,65,42,74,76,67,48,37,27,33,22,35,28,18,39,49,86,78,19,54,48,88,58,48,50,59,58,35,39,74,73,65,30,44,46,48,77,46,83,52,97,71,28,24,37,30,48,33,42,36,66,94,50,55,65,70,62,54,46,62,67,47,54,83,42,51,38,43,29,27,9,25,22,63,74,31,77,26,62,51,41,37,23,57,22,43,53,44,4,48,45,37,38,66,58,46,60,93,82,36,68,47,75,42,50,29,87,78,34,54,72,55,39,47,41,66,75,34,50,71,60,39,36,54,47,28,48,70,68,41,31,65,51,69,70,42,61,66,72,62,29,52,53,49,52,51,49,51,51,40,21,46,56,42,74,68,26,46,71,65,21,12,70,79,67,72,47,52,44,65,57,43,49,50,49,50,50,52,49,25,60,61,62,70,47,76,69,68,53,47,66,39,45,46,51,50,52,50,31,50,51,35,54,73,61,52,64,61,66,73,124,133,79,68,79,72,78,68,68,56,50,74,68,40,24,52,40,24,54,56,49,57,76,40,42,72,60,52,33,53,51,43,56,50,50,58,70,62,52,60,61,86,60,48,60,54,80,75,50,53,68,65,58,50,50,52,51,46,38,52,50,54,51,48,51,33,33,47,43,38,54,77,46,80,63,91,74,66,36,62,66,32,21,51,50,18,33,53,36,38,77,53,65,39,53,66,69,38,52,54,49,50,52,49,51,44,45,51,53,51,52,52,54,39,55,72,71,45,83,86,58,53,73,71,51,53,54,50,46,51,52,49,52,50,51,50,44,50,48,32,49,51,20,17,51,54,30,20,50,51,43,49,50,51,49,52,49,51,52,49,48,49,50,49,52,52,52,53,39,36,56,70,36,53,20,65,40,62,66,51,32,48,49,51,16,60,77,66,66,42,74,76,65,47,37,26,34,21,35,28,19,38,49,87,78,18,54,48,88,58,49,49,59,57,36,37,75,74,66,31,45,46,49,78,46,83,52,96,70,29,25,37,31,47,34,42,35,65,95,51,53,66,69,62,54,46,63,67,46,53,82,41,51,39,44,28,26,9,25,22,64,76,30,82,24,64,51,41,37,23,59,21,44,53,44,4,49,44,36,38,65,58,47,59,91,83,36,68,48,74,44,51,29,89,78,35,54,70,55,39,48,40,66,75,34,49,71,60,41,37,54,44,28,48,70,67,42,31,65,51,69,70,41,61,65,72,62,28,51,54,47,51,51,50,52,51,41,20,46,57,42,73,67,26,45,72,66,20,12,69,80,69,70,47,53,43,66,57,46,48,50,50,50,50,50,50,25,60,64,62,69,46,75,68,67,54,47,65,38,45,48,50,50,52,50,30,51,51,36,54,75,62,53,66,62,68,73,124